Protein AF-0000000073207165 (afdb_homodimer)

Solvent-accessible surface area (backbone atoms only — not comparable to full-atom values): 74071 Å² total; per-residue (Å²): 134,78,85,73,68,69,54,68,76,95,46,71,65,75,52,82,46,48,24,50,43,47,62,40,81,34,62,49,45,73,37,53,48,58,85,72,50,18,52,45,48,49,50,50,62,70,67,54,49,70,66,56,52,51,49,52,55,50,48,54,49,50,50,34,49,48,35,7,50,51,27,16,50,49,33,50,48,44,54,48,50,24,37,37,53,32,38,50,50,49,43,53,27,50,55,29,35,70,70,68,35,57,69,62,19,50,52,51,45,38,46,52,20,30,50,32,28,37,51,13,20,46,38,16,55,72,70,19,35,43,25,19,30,26,37,52,47,60,51,26,33,39,50,61,32,42,42,49,80,50,70,58,30,71,56,19,36,51,33,24,54,54,16,23,33,27,29,46,38,29,64,50,56,41,20,58,42,28,22,28,21,33,37,12,24,19,51,18,42,56,65,30,51,17,35,45,72,90,71,67,37,63,43,78,81,29,53,78,35,26,40,54,50,57,33,46,53,39,23,47,29,9,30,12,17,8,35,11,32,55,47,63,13,33,68,20,8,40,36,35,26,58,74,66,35,41,74,72,85,52,72,68,55,52,52,47,27,48,49,11,11,44,43,18,44,50,46,47,51,53,50,49,58,52,20,58,73,60,76,42,64,72,29,34,77,66,48,81,72,66,41,68,53,81,63,94,76,85,80,79,56,71,56,40,51,53,52,44,50,50,52,6,39,53,25,0,51,52,16,32,51,49,39,55,49,32,53,52,40,35,49,55,39,51,60,47,37,66,76,33,54,70,49,31,28,50,51,37,32,50,50,38,46,51,50,38,48,50,45,63,52,54,35,72,74,51,66,69,39,72,47,71,89,84,51,93,57,68,58,42,30,87,52,71,86,34,80,26,27,27,72,91,38,57,92,52,19,20,22,51,38,34,26,44,48,67,39,55,72,70,54,28,43,42,54,47,27,24,61,84,54,76,76,66,65,48,69,68,48,35,50,52,50,25,54,48,39,49,49,46,26,36,66,54,48,56,42,45,30,25,33,7,62,62,45,26,36,35,47,25,14,19,34,46,14,33,44,51,36,62,72,41,46,89,66,36,88,68,56,42,13,55,29,4,48,45,20,18,46,5,22,40,7,12,26,57,57,55,55,72,26,55,52,43,30,52,34,51,25,32,56,41,60,86,46,44,57,60,48,49,48,18,25,54,40,0,26,60,50,10,60,75,72,48,72,30,42,54,60,48,48,30,56,73,28,39,52,84,67,78,65,88,64,60,59,66,70,31,63,79,34,32,43,58,76,56,51,68,82,82,76,67,68,41,43,37,68,30,43,41,40,58,53,53,50,51,58,70,74,42,87,69,59,66,32,43,23,36,32,41,70,90,82,27,94,39,46,24,51,53,25,38,30,42,42,72,55,49,50,50,45,59,62,69,58,68,63,34,84,56,94,55,86,60,73,62,53,69,76,72,54,56,65,71,71,66,37,57,53,59,94,89,61,55,92,49,80,84,72,50,87,79,54,80,78,52,33,73,18,22,33,55,41,61,52,67,18,17,37,43,54,55,41,38,42,30,59,19,34,30,26,60,49,49,44,53,38,58,76,52,34,48,46,64,33,38,25,26,56,45,43,44,82,50,62,57,60,74,29,62,44,42,71,54,53,73,34,65,54,48,47,40,63,76,37,69,79,63,69,79,64,80,74,111,140,72,91,74,72,72,54,68,77,94,49,72,65,76,53,82,45,47,24,49,43,47,61,38,82,34,61,50,46,73,38,52,48,57,84,73,50,17,52,47,47,49,50,51,60,68,64,54,50,70,67,55,52,51,49,52,54,51,48,54,51,51,48,36,50,48,33,8,49,52,26,17,50,49,32,50,47,42,54,47,50,25,36,37,53,31,39,50,49,50,42,54,28,51,53,30,35,70,69,68,35,58,70,61,20,49,50,51,45,39,46,51,18,32,51,31,28,36,50,13,19,46,40,16,56,72,71,20,35,43,24,19,30,24,38,51,46,59,51,25,33,38,50,62,31,40,42,50,79,49,69,58,31,71,56,19,36,51,34,23,53,53,15,22,32,28,29,46,37,29,65,50,56,39,19,59,41,27,21,29,21,34,39,10,24,19,51,18,41,57,64,31,52,17,36,44,73,88,69,67,37,64,45,76,82,28,52,78,34,27,41,54,51,57,34,47,53,38,23,47,30,8,31,12,16,8,36,11,33,55,46,61,12,32,69,20,8,41,36,34,26,57,75,67,35,42,73,73,86,50,72,69,54,51,53,47,26,48,49,13,10,44,42,18,44,50,47,47,51,53,51,40,58,51,20,58,72,57,76,41,64,74,30,30,66,64,50,78,74,65,41,69,53,81,64,93,78,86,80,77,55,71,56,39,51,52,50,44,49,50,51,6,41,53,26,0,50,51,16,32,50,49,39,54,51,32,53,52,39,35,50,55,40,50,61,47,38,68,76,34,53,67,49,31,29,50,52,37,32,52,52,39,48,51,49,40,48,52,43,64,53,54,35,71,73,50,66,67,39,75,47,72,90,83,52,93,58,68,58,40,32,88,52,72,81,37,80,28,27,26,71,92,38,58,93,53,19,21,22,52,37,34,26,41,48,68,40,56,73,70,55,28,45,43,53,47,27,25,62,85,55,75,77,65,64,50,69,68,49,35,50,51,52,26,53,48,39,49,50,45,25,36,68,55,48,56,43,46,30,25,33,8,64,62,45,27,37,35,47,26,13,18,35,46,13,31,43,50,37,63,73,43,46,90,64,36,87,70,56,42,13,55,28,4,49,45,20,16,45,4,22,40,8,12,25,57,58,54,53,71,26,55,53,42,30,53,33,49,22,30,57,40,58,88,46,45,58,61,49,51,49,18,26,52,41,0,26,59,50,10,59,75,72,49,72,28,41,54,61,48,48,30,56,71,28,40,52,85,68,80,65,88,64,62,58,67,73,31,64,80,34,32,43,58,76,56,50,67,83,82,77,67,68,40,44,36,69,30,44,43,41,58,52,52,48,51,57,71,73,42,87,68,59,67,31,44,25,37,31,43,69,90,83,27,95,39,47,24,51,54,26,37,31,40,43,72,54,50,51,50,45,58,64,69,58,68,62,36,86,57,95,55,88,62,71,60,55,69,75,71,56,55,65,70,71,66,38,56,52,59,93,91,61,54,92,48,80,83,73,51,87,79,53,79,79,51,34,74,18,22,33,53,42,62,51,67,18,17,38,43,55,54,41,38,43,31,58,20,35,31,26,59,49,50,43,53,39,58,76,54,34,49,46,63,34,38,24,24,55,44,44,44,83,50,62,56,60,73,31,64,44,42,71,55,53,73,34,64,55,48,48,40,62,76,38,70,79,61,67,80,65,80,71,111

Foldseek 3Di:
DPDPDQCQDPHDCLFLQWFDQQLDIWGKDFAFQDDFDFQQVVVVVVPDDPVLVVLLVVVLLVLLLVLLLVLLVLLQVLLLLLLQLLLVLLLVLQVCLVVVNQVVSLCSLLVLLLVLLLVLLLLCFPQNSNLHELLLLVLLLVLLGMDTPPSQPVSSLVSLSSSLSSNLSSQFLFANLSSSLSNSLNSLLCQQLCQDVVRVNNDVSSLVSLGSNSSSLSSLLRSLSSNCSRLVFNVLSLVCSVFRRHLADDPVSSVSSSVSSVSSNVSVVVSLVVQCVVPSPLCHNVPHQAQALDDPDDDWDPLNLVLLLVLLLVLLVLQLVLLVLLLVLLSVVSVQSVVGSVSLSVLSSVLSSVLSCLLSCVLVVFDWDFDDPPDPADPPDPHSLGLFDQRNHDPRTGGNLNSQSSHRLSSNLSSLLDLSDACPQDLVSLVSQLVSLSVSLSNNRNRSTNGHNLSSQLNNQLSSQLSSCVVCVVRTDDGSSLSSLSSSLSNCLSAQVDAPSSLSSSCSNHVDCVCSVSSNSSSVSSSVSNVVRDDHNSVSVSVSRSSLRQDLFAAPLLQVDFQLLLFDDDAAAAEQKHFQQSLLVVVVVDVDFKHWYWHDPPVDPHIDTQAMATPLVNLLCQQVLPWAADRDDDPCCSVPDHPSSSRNNDPPPGRDSVNGDDDPVRRGTIDRCSSRGRRDAAEDERGHRSRVVSNVCSNSSRQKYFYAYPDPPDHRTRGIDGSSSRGCSSSCVSPVPSPSPPVD/DDDPPQPQDPDPCLFLQWFDQQLDIWGKDFAFQDDFDFQQVVVVVVPDDPVLVVLLVVVLLVLLLVLLLVLLVLLLVLLLLLLQLLLVLLLVLQVCLVVVNQVVSLCSLLVLLLVLLLVLLLLCFPQNSNLHELLLLVLLLVLLGMDTPPSQPVSSLVSLSSSLSSNLSSQFLFANLSSSLSNSLSSLLCQQLCQDVVRVNNDVSSLVSLGSNSSSLSSLLRSLSSNCSRLVFNVLSLVCSVFRRHLADDPVSSVSSSVSSVSSNVSQVVSLVVQQVVPSDLCHNVGHQAQALDDPDPDWDPLNLVLLLVLLLVLLVLQLVLLVLLLVLQSVVSVQSVVGSVSLSVLSSVLSSVLSCLLSCVLVVFDWDFDDPPDPADPPDPHSQGLFDQRNHDPRTGGNLNSQSSHRLSSNLSSLLDLSCACPADLVSLVSQLVSLSVSLSNNRNRSTNGHNLSSQLNNQLSSQLSSCVVCVVRTPDGSSLSSLSSSLSNCLSAQVDAPSSLSSSCSNHVDCVCSVSSNSSSVSSSVSNVVRDDHNSVSVSVSRSSLRQDLFAAPLLQVDFQLLLFDDDAAAAEQKHFQQSLLVVVVVDVDFKHWYWHDPPVDPHIDTQAMATPLVNLLCQQVLPWAQDRDDDPCCSVPDHPSSSRNNDPPPGRDSVNGDADPVRRGTIDRCSSRGRRDAAEDERGHRSRVVSNVCSNSSRQKYFYAYPDPPDHRTRGIDGSSSRGCSSSCVSPVPSPSPPVD

Structure (mmCIF, N/CA/C/O backbone):
data_AF-0000000073207165-model_v1
#
loop_
_entity.id
_entity.type
_entity.pdbx_description
1 polymer 'Chloride channel protein'
#
loop_
_atom_site.group_PDB
_atom_site.id
_atom_site.type_symbol
_atom_site.label_atom_id
_atom_site.label_alt_id
_atom_site.label_comp_id
_atom_site.label_asym_id
_atom_site.label_entity_id
_atom_site.label_seq_id
_atom_site.pdbx_PDB_ins_code
_atom_site.Cartn_x
_atom_site.Cartn_y
_atom_site.Cartn_z
_atom_site.occupancy
_atom_site.B_iso_or_equiv
_atom_site.auth_seq_id
_atom_site.auth_comp_id
_atom_site.auth_asym_id
_atom_site.auth_atom_id
_atom_site.pdbx_PDB_model_num
ATOM 1 N N . MET A 1 1 ? 35.281 28.031 9.875 1 22.66 1 MET A N 1
ATOM 2 C CA . MET A 1 1 ? 36.125 27.062 10.57 1 22.66 1 MET A CA 1
ATOM 3 C C . MET A 1 1 ? 35.281 26.031 11.305 1 22.66 1 MET A C 1
ATOM 5 O O . MET A 1 1 ? 35.812 25.25 12.109 1 22.66 1 MET A O 1
ATOM 9 N N . ALA A 1 2 ? 34.031 26.453 11.617 1 24.95 2 ALA A N 1
ATOM 10 C CA . ALA A 1 2 ? 33.25 25.828 12.703 1 24.95 2 ALA A CA 1
ATOM 11 C C . ALA A 1 2 ? 33.094 24.328 12.469 1 24.95 2 ALA A C 1
ATOM 13 O O . ALA A 1 2 ? 33.25 23.531 13.398 1 24.95 2 ALA A O 1
ATOM 14 N N . HIS A 1 3 ? 32.312 23.891 11.555 1 28.86 3 HIS A N 1
ATOM 15 C CA . HIS A 1 3 ? 31.484 22.703 11.578 1 28.86 3 HIS A CA 1
ATOM 16 C C . HIS A 1 3 ? 32.281 21.469 11.164 1 28.86 3 HIS A C 1
ATOM 18 O O . HIS A 1 3 ? 31.734 20.516 10.625 1 28.86 3 HIS A O 1
ATOM 24 N N . SER A 1 4 ? 33.625 21.5 11.32 1 28.69 4 SER A N 1
ATOM 25 C CA . SER A 1 4 ? 34.438 20.406 10.812 1 28.69 4 SER A CA 1
ATOM 26 C C . SER A 1 4 ? 34.312 19.172 11.695 1 28.69 4 SER A C 1
ATOM 28 O O . SER A 1 4 ? 35.25 18.359 11.773 1 28.69 4 SER A O 1
ATOM 30 N N . LYS A 1 5 ? 33.719 19.297 12.883 1 34.69 5 LYS A N 1
ATOM 31 C CA . LYS A 1 5 ? 33.938 18.141 13.742 1 34.69 5 LYS A CA 1
ATOM 32 C C . LYS A 1 5 ? 33.312 16.875 13.141 1 34.69 5 LYS A C 1
ATOM 34 O O . LYS A 1 5 ? 32.156 16.906 12.672 1 34.69 5 LYS A O 1
ATOM 39 N N . PRO A 1 6 ? 34 15.789 13.047 1 34.25 6 PRO A N 1
ATOM 40 C CA . PRO A 1 6 ? 33.625 14.523 12.398 1 34.25 6 PRO A CA 1
ATOM 41 C C . PRO A 1 6 ? 32.438 13.852 13.07 1 34.25 6 PRO A C 1
ATOM 43 O O . PRO A 1 6 ? 32.375 13.758 14.297 1 34.25 6 PRO A O 1
ATOM 46 N N . LEU A 1 7 ? 31.281 13.758 12.484 1 36.03 7 LEU A N 1
ATOM 47 C CA . LEU A 1 7 ? 30 13.297 12.984 1 36.03 7 LEU A CA 1
ATOM 48 C C . LEU A 1 7 ? 30.125 11.938 13.664 1 36.03 7 LEU A C 1
ATOM 50 O O . LEU A 1 7 ? 29.484 11.68 14.68 1 36.03 7 LEU A O 1
ATOM 54 N N . LEU A 1 8 ? 30.797 10.93 13.055 1 39.81 8 LEU A N 1
ATOM 55 C CA . LEU A 1 8 ? 30.594 9.539 13.43 1 39.81 8 LEU A CA 1
ATOM 56 C C . LEU A 1 8 ? 31.406 9.18 14.672 1 39.81 8 LEU A C 1
ATOM 58 O O . LEU A 1 8 ? 31.328 8.055 15.172 1 39.81 8 LEU A O 1
ATOM 62 N N . VAL A 1 9 ? 32.625 9.664 14.922 1 36.5 9 VAL A N 1
ATOM 63 C CA . VAL A 1 9 ? 33.312 9.008 16.031 1 36.5 9 VAL A CA 1
ATOM 64 C C . VAL A 1 9 ? 32.438 9.086 17.281 1 36.5 9 VAL A C 1
ATOM 66 O O . VAL A 1 9 ? 32.188 8.062 17.922 1 36.5 9 VAL A O 1
ATOM 69 N N . LYS A 1 10 ? 32.781 9.828 18.422 1 36.06 10 LYS A N 1
ATOM 70 C CA . LYS A 1 10 ? 32.188 9.93 19.75 1 36.06 10 LYS A CA 1
ATOM 71 C C . LYS A 1 10 ? 30.938 10.805 19.719 1 36.06 10 LYS A C 1
ATOM 73 O O . LYS A 1 10 ? 30.25 10.945 20.734 1 36.06 10 LYS A O 1
ATOM 78 N N . ARG A 1 11 ? 30.453 11.664 18.5 1 36.19 11 ARG A N 1
ATOM 79 C CA . ARG A 1 11 ? 29.688 12.898 18.688 1 36.19 11 ARG A CA 1
ATOM 80 C C . ARG A 1 11 ? 28.297 12.789 18.062 1 36.19 11 ARG A C 1
ATOM 82 O O . ARG A 1 11 ? 28.172 12.391 16.906 1 36.19 11 ARG A O 1
ATOM 89 N N . THR A 1 12 ? 27.156 12.703 18.812 1 39.72 12 THR A N 1
ATOM 90 C CA . THR A 1 12 ? 25.719 12.898 18.625 1 39.72 12 THR A CA 1
ATOM 91 C C . THR A 1 12 ? 25.453 14.008 17.609 1 39.72 12 THR A C 1
ATOM 93 O O . THR A 1 12 ? 26.031 15.086 17.703 1 39.72 12 THR A O 1
ATOM 96 N N . ASN A 1 13 ? 25.25 13.648 16.438 1 44.72 13 ASN A N 1
ATOM 97 C CA . ASN A 1 13 ? 24.766 14.711 15.562 1 44.72 13 ASN A CA 1
ATOM 98 C C . ASN A 1 13 ? 23.969 15.766 16.328 1 44.72 13 ASN A C 1
ATOM 100 O O . ASN A 1 13 ? 22.844 15.516 16.766 1 44.72 13 ASN A O 1
ATOM 104 N N . THR A 1 14 ? 24.625 16.641 16.953 1 45.06 14 THR A N 1
ATOM 105 C CA . THR A 1 14 ? 23.969 17.688 17.734 1 45.06 14 THR A CA 1
ATOM 106 C C . THR A 1 14 ? 23.172 18.625 16.828 1 45.06 14 THR A C 1
ATOM 108 O O . THR A 1 14 ? 22.375 19.438 17.297 1 45.06 14 THR A O 1
ATOM 111 N N . THR A 1 15 ? 23.547 18.5 15.273 1 52.91 15 THR A N 1
ATOM 112 C CA . THR A 1 15 ? 22.812 19.453 14.445 1 52.91 15 THR A CA 1
ATOM 113 C C . THR A 1 15 ? 22.047 18.719 13.352 1 52.91 15 THR A C 1
ATOM 115 O O . THR A 1 15 ? 22.484 17.688 12.852 1 52.91 15 THR A O 1
ATOM 118 N N . SER A 1 16 ? 20.734 18.688 13.266 1 61.47 16 SER A N 1
ATOM 119 C CA . SER A 1 16 ? 19.891 18.125 12.227 1 61.47 16 SER A CA 1
ATOM 120 C C . SER A 1 16 ? 20.109 18.812 10.891 1 61.47 16 SER A C 1
ATOM 122 O O . SER A 1 16 ? 19.188 18.891 10.062 1 61.47 16 SER A O 1
ATOM 124 N N . GLN A 1 17 ? 21.453 19.312 10.633 1 70.56 17 GLN A N 1
ATOM 125 C CA . GLN A 1 17 ? 21.656 20.062 9.398 1 70.56 17 GLN A CA 1
ATOM 126 C C . GLN A 1 17 ? 22.75 19.438 8.539 1 70.56 17 GLN A C 1
ATOM 128 O O . GLN A 1 17 ? 22.984 19.859 7.402 1 70.56 17 GLN A O 1
ATOM 133 N N . ILE A 1 18 ? 23.516 18.406 9.078 1 69 18 ILE A N 1
ATOM 134 C CA . ILE A 1 18 ? 24.562 17.703 8.336 1 69 18 ILE A CA 1
ATOM 135 C C . ILE A 1 18 ? 24.328 16.203 8.406 1 69 18 ILE A C 1
ATOM 137 O O . ILE A 1 18 ? 23.828 15.695 9.414 1 69 18 ILE A O 1
ATOM 141 N N . ALA A 1 19 ? 24.656 15.508 7.309 1 69.31 19 ALA A N 1
ATOM 142 C CA . ALA A 1 19 ? 24.484 14.055 7.262 1 69.31 19 ALA A CA 1
ATOM 143 C C . ALA A 1 19 ? 25.562 13.414 6.383 1 69.31 19 ALA A C 1
ATOM 145 O O . ALA A 1 19 ? 26.266 14.102 5.645 1 69.31 19 ALA A O 1
ATOM 146 N N . ILE A 1 20 ? 25.812 12.148 6.582 1 71 20 ILE A N 1
ATOM 147 C CA . ILE A 1 20 ? 26.734 11.375 5.746 1 71 20 ILE A CA 1
ATOM 148 C C . ILE A 1 20 ? 25.984 10.836 4.531 1 71 20 ILE A C 1
ATOM 150 O O . ILE A 1 20 ? 24.953 10.164 4.672 1 71 20 ILE A O 1
ATOM 154 N N . VAL A 1 21 ? 26.453 11.227 3.398 1 72.19 21 VAL A N 1
ATOM 155 C CA . VAL A 1 21 ? 25.938 10.688 2.145 1 72.19 21 VAL A CA 1
ATOM 156 C C . VAL A 1 21 ? 27 9.836 1.462 1 72.19 21 VAL A C 1
ATOM 158 O O . VAL A 1 21 ? 28.062 10.344 1.099 1 72.19 21 VAL A O 1
ATOM 161 N N . GLY A 1 22 ? 26.703 8.625 1.342 1 71 22 GLY A N 1
ATOM 162 C CA . GLY A 1 22 ? 27.766 7.742 0.899 1 71 22 GLY A CA 1
ATOM 163 C C . GLY A 1 22 ? 28.922 7.66 1.881 1 71 22 GLY A C 1
ATOM 164 O O . GLY A 1 22 ? 28.781 7.09 2.965 1 71 22 GLY A O 1
ATOM 165 N N . ALA A 1 23 ? 29.969 8.281 1.496 1 74.31 23 ALA A N 1
ATOM 166 C CA . ALA A 1 23 ? 31.156 8.18 2.346 1 74.31 23 ALA A CA 1
ATOM 167 C C . ALA A 1 23 ? 31.641 9.562 2.771 1 74.31 23 ALA A C 1
ATOM 169 O O . ALA A 1 23 ? 32.688 9.688 3.404 1 74.31 23 ALA A O 1
ATOM 170 N N . ASN A 1 24 ? 30.719 10.641 2.463 1 72.25 24 ASN A N 1
ATOM 171 C CA . ASN A 1 24 ? 31.125 12 2.787 1 72.25 24 ASN A CA 1
ATOM 172 C C . ASN A 1 24 ? 30.062 12.727 3.607 1 72.25 24 ASN A C 1
ATOM 174 O O . ASN A 1 24 ? 28.875 12.367 3.559 1 72.25 24 ASN A O 1
ATOM 178 N N . LEU A 1 25 ? 30.438 13.82 4.316 1 73.25 25 LEU A N 1
ATOM 179 C CA . LEU A 1 25 ? 29.531 14.711 5.031 1 73.25 25 LEU A CA 1
ATOM 180 C C . LEU A 1 25 ? 28.969 15.781 4.102 1 73.25 25 LEU A C 1
ATOM 182 O O . LEU A 1 25 ? 29.703 16.344 3.285 1 73.25 25 LEU A O 1
ATOM 186 N N . CYS A 1 26 ? 27.641 15.891 4.172 1 74.62 26 CYS A N 1
ATOM 187 C CA . CYS A 1 26 ? 26.984 16.875 3.318 1 74.62 26 CYS A CA 1
ATOM 188 C C . CYS A 1 26 ? 25.922 17.641 4.094 1 74.62 26 CYS A C 1
ATOM 190 O O . CYS A 1 26 ? 25.297 17.109 4.996 1 74.62 26 CYS A O 1
ATOM 192 N N . PRO A 1 27 ? 25.844 18.922 3.732 1 77.44 27 PRO A N 1
ATOM 193 C CA . PRO A 1 27 ? 24.719 19.656 4.305 1 77.44 27 PRO A CA 1
ATOM 194 C C . PRO A 1 27 ? 23.375 19.172 3.77 1 77.44 27 PRO A C 1
ATOM 196 O O . PRO A 1 27 ? 23.281 18.75 2.611 1 77.44 27 PRO A O 1
ATOM 199 N N . ILE A 1 28 ? 22.375 19.219 4.594 1 83.69 28 ILE A N 1
ATOM 200 C CA . ILE A 1 28 ? 21.062 18.703 4.223 1 83.69 28 ILE A CA 1
ATOM 201 C C . ILE A 1 28 ? 20.062 19.844 4.145 1 83.69 28 ILE A C 1
ATOM 203 O O . ILE A 1 28 ? 20.188 20.844 4.852 1 83.69 28 ILE A O 1
ATOM 207 N N . GLU A 1 29 ? 19.172 19.766 3.182 1 82.62 29 GLU A N 1
ATOM 208 C CA . GLU A 1 29 ? 18.062 20.703 3.027 1 82.62 29 GLU A CA 1
ATOM 209 C C . GLU A 1 29 ? 16.719 19.969 2.939 1 82.62 29 GLU A C 1
ATOM 211 O O . GLU A 1 29 ? 16.656 18.828 2.48 1 82.62 29 GLU A O 1
ATOM 216 N N . SER A 1 30 ? 15.703 20.609 3.408 1 86.12 30 SER A N 1
ATOM 217 C CA . SER A 1 30 ? 14.375 20.016 3.334 1 86.12 30 SER A CA 1
ATOM 218 C C . SER A 1 30 ? 13.695 20.344 2.01 1 86.12 30 SER A C 1
ATOM 220 O O . SER A 1 30 ? 13.883 21.438 1.47 1 86.12 30 SER A O 1
ATOM 222 N N . LEU A 1 31 ? 13.008 19.406 1.551 1 86.31 31 LEU A N 1
ATOM 223 C CA . LEU A 1 31 ? 12.219 19.594 0.338 1 86.31 31 LEU A CA 1
ATOM 224 C C . LEU A 1 31 ? 10.797 20.031 0.675 1 86.31 31 LEU A C 1
ATOM 226 O O . LEU A 1 31 ? 10.367 19.922 1.824 1 86.31 31 LEU A O 1
ATOM 230 N N . ASP A 1 32 ? 10.18 20.641 -0.304 1 83.5 32 ASP A N 1
ATOM 231 C CA . ASP A 1 32 ? 8.805 21.094 -0.124 1 83.5 32 ASP A CA 1
ATOM 232 C C . ASP A 1 32 ? 7.867 20.391 -1.101 1 83.5 32 ASP A C 1
ATOM 234 O O . ASP A 1 32 ? 7.82 20.734 -2.283 1 83.5 32 ASP A O 1
ATOM 238 N N . TYR A 1 33 ? 7.078 19.578 -0.556 1 83.62 33 TYR A N 1
ATOM 239 C CA . TYR A 1 33 ? 6.176 18.828 -1.416 1 83.62 33 TYR A CA 1
ATOM 240 C C . TYR A 1 33 ? 4.785 19.453 -1.429 1 83.62 33 TYR A C 1
ATOM 242 O O . TYR A 1 33 ? 3.85 18.891 -2.006 1 83.62 33 TYR A O 1
ATOM 250 N N . GLU A 1 34 ? 4.699 20.625 -0.845 1 83.25 34 GLU A N 1
ATOM 251 C CA . GLU A 1 34 ? 3.428 21.344 -0.824 1 83.25 34 GLU A CA 1
ATOM 252 C C . GLU A 1 34 ? 3.203 22.109 -2.129 1 83.25 34 GLU A C 1
ATOM 254 O O . GLU A 1 34 ? 4.148 22.641 -2.713 1 83.25 34 GLU A O 1
ATOM 259 N N . THR A 1 35 ? 1.896 22.156 -2.5 1 77.56 35 THR A N 1
ATOM 260 C CA . THR A 1 35 ? 1.534 23 -3.627 1 77.56 35 THR A CA 1
ATOM 261 C C . THR A 1 35 ? 1.262 24.422 -3.16 1 77.56 35 THR A C 1
ATOM 263 O O . THR A 1 35 ? 0.392 24.656 -2.316 1 77.56 35 THR A O 1
ATOM 266 N N . PHE A 1 36 ? 1.961 25.375 -3.715 1 82.06 36 PHE A N 1
ATOM 267 C CA . PHE A 1 36 ? 1.836 26.766 -3.305 1 82.06 36 PHE A CA 1
ATOM 268 C C . PHE A 1 36 ? 0.655 27.422 -4 1 82.06 36 PHE A C 1
ATOM 270 O O . PHE A 1 36 ? 0.437 27.219 -5.195 1 82.06 36 PHE A O 1
ATOM 277 N N . ASP A 1 37 ? -0.072 28.109 -3.182 1 87.12 37 ASP A N 1
ATOM 278 C CA . ASP A 1 37 ? -1.229 28.844 -3.691 1 87.12 37 ASP A CA 1
ATOM 279 C C . ASP A 1 37 ? -0.963 30.344 -3.711 1 87.12 37 ASP A C 1
ATOM 281 O O . ASP A 1 37 ? -1.525 31.094 -2.906 1 87.12 37 ASP A O 1
ATOM 285 N N . ASN A 1 38 ? -0.167 30.781 -4.621 1 88.69 38 ASN A N 1
ATOM 286 C CA . ASN A 1 38 ? 0.016 32.219 -4.812 1 88.69 38 ASN A CA 1
ATOM 287 C C . ASN A 1 38 ? -0.723 32.719 -6.055 1 88.69 38 ASN A C 1
ATOM 289 O O . ASN A 1 38 ? -1.299 31.922 -6.797 1 88.69 38 ASN A O 1
ATOM 293 N N . GLU A 1 39 ? -0.771 33.906 -6.219 1 88.12 39 GLU A N 1
ATOM 294 C CA . GLU A 1 39 ? -1.573 34.5 -7.293 1 88.12 39 GLU A CA 1
ATOM 295 C C . GLU A 1 39 ? -0.989 34.156 -8.664 1 88.12 39 GLU A C 1
ATOM 297 O O . GLU A 1 39 ? -1.729 33.969 -9.625 1 88.12 39 GLU A O 1
ATOM 302 N N . ILE A 1 40 ? 0.238 34.062 -8.711 1 86.56 40 ILE A N 1
ATOM 303 C CA . ILE A 1 40 ? 0.904 33.781 -9.977 1 86.56 40 ILE A CA 1
ATOM 304 C C . ILE A 1 40 ? 0.588 32.344 -10.414 1 86.56 40 ILE A C 1
ATOM 306 O O . ILE A 1 40 ? 0.242 32.125 -11.57 1 86.56 40 ILE A O 1
ATOM 310 N N . LEU A 1 41 ? 0.694 31.469 -9.508 1 83 41 LEU A N 1
ATOM 311 C CA . LEU A 1 41 ? 0.435 30.078 -9.805 1 83 41 LEU A CA 1
ATOM 312 C C . LEU A 1 41 ? -1.05 29.828 -10.062 1 83 41 LEU A C 1
ATOM 314 O O . LEU A 1 41 ? -1.416 29 -10.891 1 83 41 LEU A O 1
ATOM 318 N N . LYS A 1 42 ? -1.851 30.516 -9.352 1 83.88 42 LYS A N 1
ATOM 319 C CA . LYS A 1 42 ? -3.289 30.422 -9.57 1 83.88 42 LYS A CA 1
ATOM 320 C C . LYS A 1 42 ? -3.668 30.906 -10.961 1 83.88 42 LYS A C 1
ATOM 322 O O . LYS A 1 42 ? -4.523 30.328 -11.625 1 83.88 42 LYS A O 1
ATOM 327 N N . LYS A 1 43 ? -3.078 32 -11.328 1 83.5 43 LYS A N 1
ATOM 328 C CA . LYS A 1 43 ? -3.336 32.562 -12.656 1 83.5 43 LYS A CA 1
ATOM 329 C C . LYS A 1 43 ? -2.865 31.594 -13.742 1 83.5 43 LYS A C 1
ATOM 331 O O . LYS A 1 43 ? -3.535 31.422 -14.766 1 83.5 43 LYS A O 1
ATOM 336 N N . ASP A 1 44 ? -1.757 31.016 -13.508 1 80.69 44 ASP A N 1
ATOM 337 C CA . ASP A 1 44 ? -1.236 30.047 -14.453 1 80.69 44 ASP A CA 1
ATOM 338 C C . ASP A 1 44 ? -2.182 28.844 -14.586 1 80.69 44 ASP A C 1
ATOM 340 O O . ASP A 1 44 ? -2.447 28.375 -15.688 1 80.69 44 ASP A O 1
ATOM 344 N N . TRP A 1 45 ? -2.684 28.375 -13.508 1 77.94 45 TRP A N 1
ATOM 345 C CA . TRP A 1 45 ? -3.594 27.234 -13.5 1 77.94 45 TRP A CA 1
ATOM 346 C C . TRP A 1 45 ? -4.906 27.578 -14.195 1 77.94 45 TRP A C 1
ATOM 348 O O . TRP A 1 45 ? -5.465 26.766 -14.922 1 77.94 45 TRP A O 1
ATOM 358 N N . ARG A 1 46 ? -5.375 28.781 -14.008 1 78.75 46 ARG A N 1
ATOM 359 C CA . ARG A 1 46 ? -6.637 29.219 -14.602 1 78.75 46 ARG A CA 1
ATOM 360 C C . ARG A 1 46 ? -6.5 29.406 -16.109 1 78.75 46 ARG A C 1
ATOM 362 O O . ARG A 1 46 ? -7.457 29.203 -16.859 1 78.75 46 ARG A O 1
ATOM 369 N N . SER A 1 47 ? -5.348 29.75 -16.469 1 80.75 47 SER A N 1
ATOM 370 C CA . SER A 1 47 ? -5.141 30.062 -17.875 1 80.75 47 SER A CA 1
ATOM 371 C C . SER A 1 47 ? -4.809 28.812 -18.688 1 80.75 47 SER A C 1
ATOM 373 O O . SER A 1 47 ? -4.816 28.844 -19.922 1 80.75 47 SER A O 1
ATOM 375 N N . ARG A 1 48 ? -4.594 27.781 -17.984 1 79.88 48 ARG A N 1
ATOM 376 C CA . ARG A 1 48 ? -4.195 26.562 -18.703 1 79.88 48 ARG A CA 1
ATOM 377 C C . ARG A 1 48 ? -5.352 26.016 -19.531 1 79.88 48 ARG A C 1
ATOM 379 O O . ARG A 1 48 ? -6.477 25.906 -19.031 1 79.88 48 ARG A O 1
ATOM 386 N N . LYS A 1 49 ? -5.012 25.797 -20.797 1 83.06 49 LYS A N 1
ATOM 387 C CA . LYS A 1 49 ? -5.973 25.203 -21.719 1 83.06 49 LYS A CA 1
ATOM 388 C C . LYS A 1 49 ? -6.066 23.688 -21.516 1 83.06 49 LYS A C 1
ATOM 390 O O . LYS A 1 49 ? -5.195 23.078 -20.891 1 83.06 49 LYS A O 1
ATOM 395 N N . LYS A 1 50 ? -7.094 23.078 -21.938 1 83.75 50 LYS A N 1
ATOM 396 C CA . LYS A 1 50 ? -7.324 21.641 -21.828 1 83.75 50 LYS A CA 1
ATOM 397 C C . LYS A 1 50 ? -6.203 20.844 -22.484 1 83.75 50 LYS A C 1
ATOM 399 O O . LYS A 1 50 ? -5.781 19.812 -21.969 1 83.75 50 LYS A O 1
ATOM 404 N N . VAL A 1 51 ? -5.727 21.328 -23.594 1 84.62 51 VAL A N 1
ATOM 405 C CA . VAL A 1 51 ? -4.688 20.641 -24.344 1 84.62 51 VAL A CA 1
ATOM 406 C C . VAL A 1 51 ? -3.406 20.562 -23.516 1 84.62 51 VAL A C 1
ATOM 408 O O . VAL A 1 51 ? -2.695 19.562 -23.547 1 84.62 51 VAL A O 1
ATOM 411 N N . GLU A 1 52 ? -3.162 21.594 -22.781 1 82.44 52 GLU A N 1
ATOM 412 C CA . GLU A 1 52 ? -1.957 21.641 -21.953 1 82.44 52 GLU A CA 1
ATOM 413 C C . GLU A 1 52 ? -2.061 20.656 -20.781 1 82.44 52 GLU A C 1
ATOM 415 O O . GLU A 1 52 ? -1.058 20.078 -20.359 1 82.44 52 GLU A O 1
ATOM 420 N N . ILE A 1 53 ? -3.221 20.609 -20.344 1 83.44 53 ILE A N 1
ATOM 421 C CA . ILE A 1 53 ? -3.443 19.672 -19.25 1 83.44 53 ILE A CA 1
ATOM 422 C C . ILE A 1 53 ? -3.252 18.234 -19.75 1 83.44 53 ILE A C 1
ATOM 424 O O . ILE A 1 53 ? -2.619 17.422 -19.078 1 83.44 53 ILE A O 1
ATOM 428 N N . ILE A 1 54 ? -3.793 17.953 -20.875 1 86.38 54 ILE A N 1
ATOM 429 C CA . ILE A 1 54 ? -3.664 16.609 -21.453 1 86.38 54 ILE A CA 1
ATOM 430 C C . ILE A 1 54 ? -2.197 16.328 -21.766 1 86.38 54 ILE A C 1
ATOM 432 O O . ILE A 1 54 ? -1.719 15.211 -21.578 1 86.38 54 ILE A O 1
ATOM 436 N N . GLN A 1 55 ? -1.527 17.297 -22.297 1 84.25 55 GLN A N 1
ATOM 437 C CA . GLN A 1 55 ? -0.105 17.141 -22.578 1 84.25 55 GLN A CA 1
ATOM 438 C C . GLN A 1 55 ? 0.686 16.859 -21.312 1 84.25 55 GLN A C 1
ATOM 440 O O . GLN A 1 55 ? 1.613 16.047 -21.312 1 84.25 55 GLN A O 1
ATOM 445 N N . TYR A 1 56 ? 0.351 17.547 -20.25 1 85.06 56 TYR A N 1
ATOM 446 C CA . TYR A 1 56 ? 1.018 17.344 -18.969 1 85.06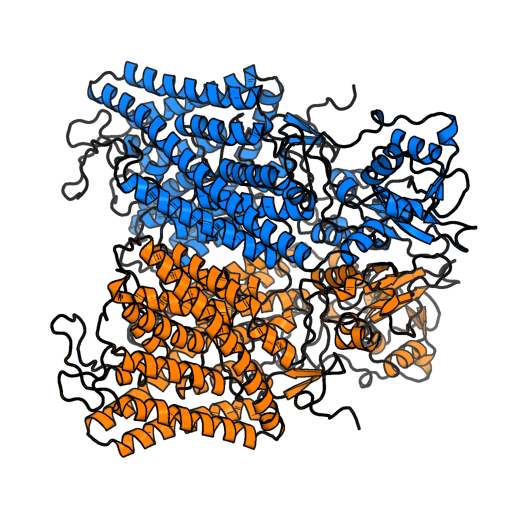 56 TYR A CA 1
ATOM 447 C C . TYR A 1 56 ? 0.817 15.922 -18.469 1 85.06 56 TYR A C 1
ATOM 449 O O . TYR A 1 56 ? 1.765 15.273 -18.031 1 85.06 56 TYR A O 1
ATOM 457 N N . VAL A 1 57 ? -0.331 15.469 -18.609 1 86.81 57 VAL A N 1
ATOM 458 C CA . VAL A 1 57 ? -0.652 14.109 -18.172 1 86.81 57 VAL A CA 1
ATOM 459 C C . VAL A 1 57 ? 0.05 13.094 -19.062 1 86.81 57 VAL A C 1
ATOM 461 O O . VAL A 1 57 ? 0.586 12.094 -18.578 1 86.81 57 VAL A O 1
ATOM 464 N N . MET A 1 58 ? 0.077 13.312 -20.344 1 88.81 58 MET A N 1
ATOM 465 C CA . MET A 1 58 ? 0.745 12.422 -21.297 1 88.81 58 MET A CA 1
ATOM 466 C C . MET A 1 58 ? 2.248 12.391 -21.031 1 88.81 58 MET A C 1
ATOM 468 O O . MET A 1 58 ? 2.875 11.328 -21.141 1 88.81 58 MET A O 1
ATOM 472 N N . LEU A 1 59 ? 2.775 13.508 -20.719 1 88.31 59 LEU A N 1
ATOM 473 C CA . LEU A 1 59 ? 4.207 13.57 -20.453 1 88.31 59 LEU A CA 1
ATOM 474 C C . LEU A 1 59 ? 4.555 12.789 -19.188 1 88.31 59 LEU A C 1
ATOM 476 O O . LEU A 1 59 ? 5.633 12.195 -19.094 1 88.31 59 LEU A O 1
ATOM 480 N N . LYS A 1 60 ? 3.717 12.883 -18.219 1 90.12 60 LYS A N 1
ATOM 481 C CA . LYS A 1 60 ? 3.949 12.102 -17.016 1 90.12 60 LYS A CA 1
ATOM 482 C C . LYS A 1 60 ? 4.02 10.609 -17.328 1 90.12 60 LYS A C 1
ATOM 484 O O . LYS A 1 60 ? 4.855 9.891 -16.766 1 90.12 60 LYS A O 1
ATOM 489 N N . TRP A 1 61 ? 3.238 10.148 -18.219 1 92 61 TRP A N 1
ATOM 490 C CA . TRP A 1 61 ? 3.219 8.742 -18.594 1 92 61 TRP A CA 1
ATOM 491 C C . TRP A 1 61 ? 4.426 8.391 -19.453 1 92 61 TRP A C 1
ATOM 493 O O . TRP A 1 61 ? 4.961 7.281 -19.375 1 92 61 TRP A O 1
ATOM 503 N N . VAL A 1 62 ? 4.801 9.289 -20.266 1 92.62 62 VAL A N 1
ATOM 504 C CA . VAL A 1 62 ? 5.988 9.07 -21.094 1 92.62 62 VAL A CA 1
ATOM 505 C C . VAL A 1 62 ? 7.219 8.945 -20.188 1 92.62 62 VAL A C 1
ATOM 507 O O . VAL A 1 62 ? 8.078 8.094 -20.422 1 92.62 62 VAL A O 1
ATOM 510 N N . PHE A 1 63 ? 7.277 9.773 -19.172 1 92.69 63 PHE A N 1
ATOM 511 C CA . PHE A 1 63 ? 8.398 9.688 -18.25 1 92.69 63 PHE A CA 1
ATOM 512 C C . PHE A 1 63 ? 8.383 8.367 -17.484 1 92.69 63 PHE A C 1
ATOM 514 O O . PHE A 1 63 ? 9.43 7.758 -17.25 1 92.69 63 PHE A O 1
ATOM 521 N N . ALA A 1 64 ? 7.176 7.98 -17.078 1 95.62 64 ALA A N 1
ATOM 522 C CA . ALA A 1 64 ? 7.059 6.688 -16.422 1 95.62 64 ALA A CA 1
ATOM 523 C C . ALA A 1 64 ? 7.543 5.559 -17.328 1 95.62 64 ALA A C 1
ATOM 525 O O . ALA A 1 64 ? 8.195 4.621 -16.859 1 95.62 64 ALA A O 1
ATOM 526 N N . LEU A 1 65 ? 7.242 5.625 -18.625 1 96.5 65 LEU A N 1
ATOM 527 C CA . LEU A 1 65 ? 7.684 4.652 -19.609 1 96.5 65 LEU A CA 1
ATOM 528 C C . LEU A 1 65 ? 9.203 4.676 -19.75 1 96.5 65 LEU A C 1
ATOM 530 O O . LEU A 1 65 ? 9.844 3.623 -19.75 1 96.5 65 LEU A O 1
ATOM 534 N N . LEU A 1 66 ? 9.734 5.852 -19.812 1 96.5 66 LEU A N 1
ATOM 535 C CA . LEU A 1 66 ? 11.172 6 -20.016 1 96.5 66 LEU A CA 1
ATOM 536 C C . LEU A 1 66 ? 11.938 5.531 -18.781 1 96.5 66 LEU A C 1
ATOM 538 O O . LEU A 1 66 ? 13.031 4.965 -18.906 1 96.5 66 LEU A O 1
ATOM 542 N N . ILE A 1 67 ? 11.43 5.793 -17.625 1 97.88 67 ILE A N 1
ATOM 543 C CA . ILE A 1 67 ? 12.062 5.328 -16.391 1 97.88 67 ILE A CA 1
ATOM 544 C C . ILE A 1 67 ? 12.109 3.803 -16.375 1 97.88 67 ILE A C 1
ATOM 546 O O . ILE A 1 67 ? 13.141 3.209 -16.047 1 97.88 67 ILE A O 1
ATOM 550 N N . GLY A 1 68 ? 10.977 3.174 -16.734 1 98.19 68 GLY A N 1
ATOM 551 C CA . GLY A 1 68 ? 10.945 1.722 -16.797 1 98.19 68 GLY A CA 1
ATOM 552 C C . GLY A 1 68 ? 11.898 1.152 -17.844 1 98.19 68 GLY A C 1
ATOM 553 O O . GLY A 1 68 ? 12.625 0.192 -17.562 1 98.19 68 GLY A O 1
ATOM 554 N N . LEU A 1 69 ? 11.938 1.755 -19.016 1 97.88 69 LEU A N 1
ATOM 555 C CA . LEU A 1 69 ? 12.82 1.308 -20.078 1 97.88 69 LEU A CA 1
ATOM 556 C C . LEU A 1 69 ? 14.281 1.475 -19.703 1 97.88 69 LEU A C 1
ATOM 558 O O . LEU A 1 69 ? 15.078 0.546 -19.844 1 97.88 69 LEU A O 1
ATOM 562 N N . GLY A 1 70 ? 14.562 2.646 -19.172 1 98 70 GLY A N 1
ATOM 563 C CA . GLY A 1 70 ? 15.938 2.928 -18.781 1 98 70 GLY A CA 1
ATOM 564 C C . GLY A 1 70 ? 16.438 2.033 -17.672 1 98 70 GLY A C 1
ATOM 565 O O . GLY A 1 70 ? 17.531 1.47 -17.766 1 98 70 GLY A O 1
ATOM 566 N N . THR A 1 71 ? 15.672 1.891 -16.641 1 98.31 71 THR A N 1
ATOM 567 C CA . THR A 1 71 ? 16.094 1.085 -15.5 1 98.31 71 THR A CA 1
ATOM 568 C C . THR A 1 71 ? 16.156 -0.393 -15.867 1 98.31 71 THR A C 1
ATOM 570 O O . THR A 1 71 ? 17.031 -1.117 -15.414 1 98.31 71 THR A O 1
ATOM 573 N N . GLY A 1 72 ? 15.156 -0.864 -16.672 1 97.44 72 GLY A N 1
ATOM 574 C CA . GLY A 1 72 ? 15.188 -2.24 -17.141 1 97.44 72 GLY A CA 1
ATOM 575 C C . GLY A 1 72 ? 16.422 -2.562 -17.969 1 97.44 72 GLY A C 1
ATOM 576 O O . GLY A 1 72 ? 17.031 -3.613 -17.781 1 97.44 72 GLY A O 1
ATOM 577 N N . LEU A 1 73 ? 16.828 -1.688 -18.828 1 97.31 73 LEU A N 1
ATOM 578 C CA . LEU A 1 73 ? 18 -1.885 -19.656 1 97.31 73 LEU A CA 1
ATOM 579 C C . LEU A 1 73 ? 19.281 -1.886 -18.828 1 97.31 73 LEU A C 1
ATOM 581 O O . LEU A 1 73 ? 20.172 -2.697 -19.062 1 97.31 73 LEU A O 1
ATOM 585 N N . VAL A 1 74 ? 19.312 -0.987 -17.859 1 97.88 74 VAL A N 1
ATOM 586 C CA . VAL A 1 74 ? 20.484 -0.94 -16.984 1 97.88 74 VAL A CA 1
ATOM 587 C C . VAL A 1 74 ? 20.547 -2.213 -16.141 1 97.88 74 VAL A C 1
ATOM 589 O O . VAL A 1 74 ? 21.625 -2.752 -15.906 1 97.88 74 VAL A O 1
ATOM 592 N N . GLY A 1 75 ? 19.406 -2.615 -15.648 1 95.94 75 GLY A N 1
ATOM 593 C CA . GLY A 1 75 ? 19.375 -3.857 -14.891 1 95.94 75 GLY A CA 1
ATOM 594 C C . GLY A 1 75 ? 19.859 -5.051 -15.688 1 95.94 75 GLY A C 1
ATOM 595 O O . GLY A 1 75 ? 20.641 -5.867 -15.188 1 95.94 75 GLY A O 1
ATOM 596 N N . PHE A 1 76 ? 19.484 -5.195 -16.922 1 93.62 76 PHE A N 1
ATOM 597 C CA . PHE A 1 76 ? 19.953 -6.258 -17.797 1 93.62 76 PHE A CA 1
ATOM 598 C C . PHE A 1 76 ? 21.453 -6.141 -18.047 1 93.62 76 PHE A C 1
ATOM 600 O O . PHE A 1 76 ? 22.172 -7.133 -17.984 1 93.62 76 PHE A O 1
ATOM 607 N N . PHE A 1 77 ? 21.844 -4.93 -18.281 1 95.06 77 PHE A N 1
ATOM 608 C CA . PHE A 1 77 ? 23.266 -4.691 -18.547 1 95.06 77 PHE A CA 1
ATOM 609 C C . PHE A 1 77 ? 24.109 -5.078 -17.328 1 95.06 77 PHE A C 1
ATOM 611 O O . PHE A 1 77 ? 25.188 -5.668 -17.484 1 95.06 77 PHE A O 1
ATOM 618 N N . ASN A 1 78 ? 23.656 -4.703 -16.203 1 95.19 78 ASN A N 1
ATOM 619 C CA . ASN A 1 78 ? 24.359 -5.035 -14.977 1 95.19 78 ASN A CA 1
ATOM 620 C C . ASN A 1 78 ? 24.5 -6.543 -14.805 1 95.19 78 ASN A C 1
ATOM 622 O O . ASN A 1 78 ? 25.594 -7.035 -14.523 1 95.19 78 ASN A O 1
ATOM 626 N N . SER A 1 79 ? 23.453 -7.277 -14.961 1 92.56 79 SER A N 1
ATOM 627 C CA . SER A 1 79 ? 23.5 -8.727 -14.812 1 92.56 79 SER A CA 1
ATOM 628 C C . SER A 1 79 ? 24.359 -9.367 -15.891 1 92.56 79 SER A C 1
ATOM 630 O O . SER A 1 79 ? 25.109 -10.305 -15.617 1 92.56 79 SER A O 1
ATOM 632 N N . PHE A 1 80 ? 24.234 -8.867 -17.078 1 91.81 80 PHE A N 1
ATOM 633 C CA . PHE A 1 80 ? 25.016 -9.352 -18.219 1 91.81 80 PHE A CA 1
ATOM 634 C C . PHE A 1 80 ? 26.516 -9.164 -17.969 1 91.81 80 PHE A C 1
ATOM 636 O O . PHE A 1 80 ? 27.297 -10.086 -18.156 1 91.81 80 PHE A O 1
ATOM 643 N N . ALA A 1 81 ? 26.859 -8.016 -17.531 1 94.62 81 ALA A N 1
ATOM 644 C CA . ALA A 1 81 ? 28.266 -7.688 -17.297 1 94.62 81 ALA A CA 1
ATOM 645 C C . ALA A 1 81 ? 28.828 -8.492 -16.125 1 94.62 81 ALA A C 1
ATOM 647 O O . ALA A 1 81 ? 29.938 -9.039 -16.203 1 94.62 81 ALA A O 1
ATOM 648 N N . VAL A 1 82 ? 28.125 -8.594 -15.055 1 94.19 82 VAL A N 1
ATOM 649 C CA . VAL A 1 82 ? 28.578 -9.289 -13.859 1 94.19 82 VAL A CA 1
ATOM 650 C C . VAL A 1 82 ? 28.812 -10.766 -14.18 1 94.19 82 VAL A C 1
ATOM 652 O O . VAL A 1 82 ? 29.844 -11.336 -13.836 1 94.19 82 VAL A O 1
ATOM 655 N N . GLU A 1 83 ? 27.875 -11.406 -14.859 1 90.94 83 GLU A N 1
ATOM 656 C CA . GLU A 1 83 ? 27.969 -12.836 -15.148 1 90.94 83 GLU A CA 1
ATOM 657 C C . GLU A 1 83 ? 29.109 -13.133 -16.109 1 90.94 83 GLU A C 1
ATOM 659 O O . GLU A 1 83 ? 29.781 -14.156 -15.984 1 90.94 83 GLU A O 1
ATOM 664 N N . ASN A 1 84 ? 29.312 -12.289 -17.062 1 92.31 84 ASN A N 1
ATOM 665 C CA . ASN A 1 84 ? 30.391 -12.523 -18.016 1 92.31 84 ASN A CA 1
ATOM 666 C C . ASN A 1 84 ? 31.75 -12.281 -17.391 1 92.31 84 ASN A C 1
ATOM 668 O O . ASN A 1 84 ? 32.688 -13.062 -17.609 1 92.31 84 ASN A O 1
ATOM 672 N N . ILE A 1 85 ? 31.906 -11.227 -16.594 1 95.44 85 ILE A N 1
ATOM 673 C CA . ILE A 1 85 ? 33.188 -10.922 -15.969 1 95.44 85 ILE A CA 1
ATOM 674 C C . ILE A 1 85 ? 33.5 -11.977 -14.906 1 95.44 85 ILE A C 1
ATOM 676 O O . ILE A 1 85 ? 34.594 -12.547 -14.906 1 95.44 85 ILE A O 1
ATOM 680 N N . ALA A 1 86 ? 32.562 -12.203 -14.039 1 93.25 86 ALA A N 1
ATOM 681 C CA . ALA A 1 86 ? 32.75 -13.219 -13.008 1 93.25 86 ALA A CA 1
ATOM 682 C C . ALA A 1 86 ? 32.938 -14.602 -13.617 1 93.25 86 ALA A C 1
ATOM 684 O O . ALA A 1 86 ? 33.719 -15.414 -13.133 1 93.25 86 ALA A O 1
ATOM 685 N N . GLY A 1 87 ? 32.125 -14.891 -14.664 1 89.62 87 GLY A N 1
ATOM 686 C CA . GLY A 1 87 ? 32.219 -16.172 -15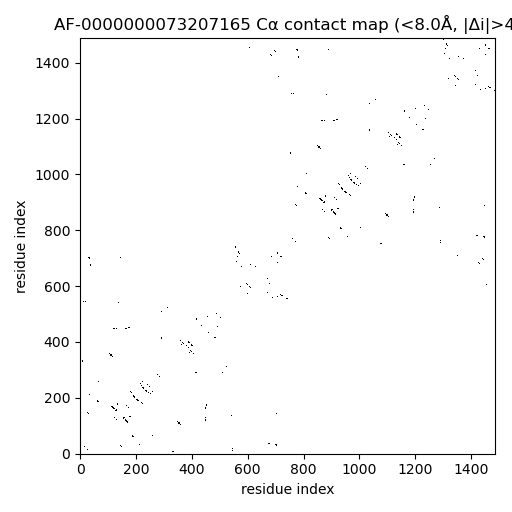.344 1 89.62 87 GLY A CA 1
ATOM 687 C C . GLY A 1 87 ? 33.594 -16.406 -15.945 1 89.62 87 GLY A C 1
ATOM 688 O O . GLY A 1 87 ? 34.156 -17.5 -15.828 1 89.62 87 GLY A O 1
ATOM 689 N N . PHE A 1 88 ? 34.156 -15.469 -16.516 1 91.69 88 PHE A N 1
ATOM 690 C CA . PHE A 1 88 ? 35.469 -15.586 -17.109 1 91.69 88 PHE A CA 1
ATOM 691 C C . PHE A 1 88 ? 36.531 -15.773 -16.031 1 91.69 88 PHE A C 1
ATOM 693 O O . PHE A 1 88 ? 37.469 -16.562 -16.219 1 91.69 88 PHE A O 1
ATOM 700 N N . LYS A 1 89 ? 36.438 -15.055 -15.016 1 94.44 89 LYS A N 1
ATOM 701 C CA . LYS A 1 89 ? 37.344 -15.18 -13.891 1 94.44 89 LYS A CA 1
ATOM 702 C C . LYS A 1 89 ? 37.312 -16.594 -13.312 1 94.44 89 LYS A C 1
ATOM 704 O O . LYS A 1 89 ? 38.375 -17.188 -13.07 1 94.44 89 LYS A O 1
ATOM 709 N N . LEU A 1 90 ? 36.156 -17.094 -13.125 1 91.94 90 LEU A N 1
ATOM 710 C CA . LEU A 1 90 ? 36 -18.406 -12.531 1 91.94 90 LEU A CA 1
ATOM 711 C C . LEU A 1 90 ? 36.438 -19.5 -13.5 1 91.94 90 LEU A C 1
ATOM 713 O O . LEU A 1 90 ? 37.031 -20.516 -13.078 1 91.94 90 LEU A O 1
ATOM 717 N N . LEU A 1 91 ? 36.188 -19.297 -14.781 1 89.81 91 LEU A N 1
ATOM 718 C CA . LEU A 1 91 ? 36.625 -20.25 -15.781 1 89.81 91 LEU A CA 1
ATOM 719 C C . LEU A 1 91 ? 38.156 -20.297 -15.828 1 89.81 91 LEU A C 1
ATOM 721 O O . LEU A 1 91 ? 38.75 -21.375 -15.93 1 89.81 91 LEU A O 1
ATOM 725 N N . MET A 1 92 ? 38.719 -19.156 -15.773 1 93.06 92 MET A N 1
ATOM 726 C CA . MET A 1 92 ? 40.188 -19.078 -15.758 1 93.06 92 MET A CA 1
ATOM 727 C C . MET A 1 92 ? 40.75 -19.781 -14.531 1 93.06 92 MET A C 1
ATOM 729 O O . MET A 1 92 ? 41.719 -20.547 -14.641 1 93.06 92 MET A O 1
ATOM 733 N N . THR A 1 93 ? 40.188 -19.609 -13.414 1 93.44 93 THR A N 1
ATOM 734 C CA . THR A 1 93 ? 40.625 -20.203 -12.164 1 93.44 93 THR A CA 1
ATOM 735 C C . THR A 1 93 ? 40.438 -21.719 -12.188 1 93.44 93 THR A C 1
ATOM 737 O O . THR A 1 93 ? 41.344 -22.469 -11.805 1 93.44 93 THR A O 1
ATOM 740 N N . THR A 1 94 ? 39.344 -22.172 -12.641 1 89.62 94 THR A N 1
ATOM 741 C CA . THR A 1 94 ? 39.031 -23.594 -12.68 1 89.62 94 THR A CA 1
ATOM 742 C C . THR A 1 94 ? 39.938 -24.312 -13.672 1 89.62 94 THR A C 1
ATOM 744 O O . THR A 1 94 ? 40.344 -25.453 -13.445 1 89.62 94 THR A O 1
ATOM 747 N N . ASN A 1 95 ? 40.219 -23.641 -14.781 1 90.56 95 ASN A N 1
ATOM 748 C CA . ASN A 1 95 ? 41.125 -24.219 -15.758 1 90.56 95 ASN A CA 1
ATOM 749 C C . ASN A 1 95 ? 42.531 -24.391 -15.18 1 90.56 95 ASN A C 1
ATOM 751 O O . ASN A 1 95 ? 43.188 -25.406 -15.453 1 90.56 95 ASN A O 1
ATOM 755 N N . LEU A 1 96 ? 42.938 -23.5 -14.406 1 94.81 96 LEU A N 1
ATOM 756 C CA . LEU A 1 96 ? 44.25 -23.578 -13.773 1 94.81 96 LEU A CA 1
ATOM 757 C C . LEU A 1 96 ? 44.281 -24.672 -12.703 1 94.81 96 LEU A C 1
ATOM 759 O O . LEU A 1 96 ? 45.25 -25.391 -12.555 1 94.81 96 LEU A O 1
ATOM 763 N N . ILE A 1 97 ? 43.25 -24.859 -12 1 92.06 97 ILE A N 1
ATOM 764 C CA . ILE A 1 97 ? 43.156 -25.891 -10.961 1 92.06 97 ILE A CA 1
ATOM 765 C C . ILE A 1 97 ? 43.156 -27.281 -11.594 1 92.06 97 ILE A C 1
ATOM 767 O O . ILE A 1 97 ? 43.781 -28.203 -11.078 1 92.06 97 ILE A O 1
ATOM 771 N N . SER A 1 98 ? 42.375 -27.391 -12.688 1 87.62 98 SER A N 1
ATOM 772 C CA . SER A 1 98 ? 42.312 -28.672 -13.375 1 87.62 98 SER A CA 1
ATOM 773 C C . SER A 1 98 ? 43.688 -29.109 -13.883 1 87.62 98 SER A C 1
ATOM 775 O O . SER A 1 98 ? 43.938 -30.312 -14.031 1 87.62 98 SER A O 1
ATOM 777 N N . LYS A 1 99 ? 44.594 -28.203 -14.117 1 91.94 99 LYS A N 1
ATOM 778 C CA . LYS A 1 99 ? 45.969 -28.5 -14.57 1 91.94 99 LYS A CA 1
ATOM 779 C C . LYS A 1 99 ? 46.906 -28.656 -13.383 1 91.94 99 LYS A C 1
ATOM 781 O O . LYS A 1 99 ? 48.125 -28.672 -13.562 1 91.94 99 LYS A O 1
ATOM 786 N N . HIS A 1 100 ? 46.406 -28.625 -12.219 1 92.88 100 HIS A N 1
ATOM 787 C CA . HIS A 1 100 ? 47.125 -28.828 -10.969 1 92.88 100 HIS A CA 1
ATOM 788 C C . HIS A 1 100 ? 48.094 -27.672 -10.695 1 92.88 100 HIS A C 1
ATOM 790 O O . HIS A 1 100 ? 49.156 -27.891 -10.133 1 92.88 100 HIS A O 1
ATOM 796 N N . ARG A 1 101 ? 47.75 -26.5 -11.188 1 95.75 101 ARG A N 1
ATOM 797 C CA . ARG A 1 101 ? 48.5 -25.281 -10.883 1 95.75 101 ARG A CA 1
ATOM 798 C C . ARG A 1 101 ? 47.781 -24.469 -9.812 1 95.75 101 ARG A C 1
ATOM 800 O O . ARG A 1 101 ? 47.281 -23.375 -10.094 1 95.75 101 ARG A O 1
ATOM 807 N N . TYR A 1 102 ? 47.875 -24.875 -8.641 1 95.38 102 TYR A N 1
ATOM 808 C CA . TYR A 1 102 ? 47.062 -24.359 -7.547 1 95.38 102 TYR A CA 1
ATOM 809 C C . TYR A 1 102 ? 47.531 -22.969 -7.133 1 95.38 102 TYR A C 1
ATOM 811 O O . TYR A 1 102 ? 46.688 -22.094 -6.863 1 95.38 102 TYR A O 1
ATOM 819 N N . LEU A 1 103 ? 48.781 -22.719 -7.059 1 96.31 103 LEU A N 1
ATOM 820 C CA . LEU A 1 103 ? 49.281 -21.422 -6.641 1 96.31 103 LEU A CA 1
ATOM 821 C C . LEU A 1 103 ? 48.969 -20.359 -7.684 1 96.31 103 LEU A C 1
ATOM 823 O O . LEU A 1 103 ? 48.594 -19.234 -7.332 1 96.31 103 LEU A O 1
ATOM 827 N N . GLU A 1 104 ? 49.156 -20.656 -8.969 1 97 104 GLU A N 1
ATOM 828 C CA . GLU A 1 104 ? 48.812 -19.719 -10.039 1 97 104 GLU A CA 1
ATOM 829 C C . GLU A 1 104 ? 47.312 -19.422 -10.07 1 97 104 GLU A C 1
ATOM 831 O O . GLU A 1 104 ? 46.906 -18.312 -10.398 1 97 104 GLU A O 1
ATOM 836 N N . ALA A 1 105 ? 46.625 -20.484 -9.758 1 96.69 105 ALA A N 1
ATOM 837 C CA . ALA A 1 105 ? 45.156 -20.312 -9.711 1 96.69 105 ALA A CA 1
ATOM 838 C C . ALA A 1 105 ? 44.75 -19.312 -8.625 1 96.69 105 ALA A C 1
ATOM 840 O O . ALA A 1 105 ? 43.906 -18.453 -8.844 1 96.69 105 ALA A O 1
ATOM 841 N N . PHE A 1 106 ? 45.344 -19.375 -7.492 1 97.38 106 PHE A N 1
ATOM 842 C CA . PHE A 1 106 ? 45.031 -18.469 -6.395 1 97.38 106 PHE A CA 1
ATOM 843 C C . PHE A 1 106 ? 45.469 -17.047 -6.738 1 97.38 106 PHE A C 1
ATOM 845 O O . PHE A 1 106 ? 44.719 -16.094 -6.48 1 97.38 106 PHE A O 1
ATOM 852 N N . LEU A 1 107 ? 46.656 -16.875 -7.324 1 97.62 107 LEU A N 1
ATOM 853 C CA . LEU A 1 107 ? 47.156 -15.547 -7.672 1 97.62 107 LEU A CA 1
ATOM 854 C C . LEU A 1 107 ? 46.281 -14.898 -8.742 1 97.62 107 LEU A C 1
ATOM 856 O O . LEU A 1 107 ? 46.031 -13.695 -8.711 1 97.62 107 LEU A O 1
ATOM 860 N N . ALA A 1 108 ? 45.844 -15.727 -9.664 1 97.25 108 ALA A N 1
ATOM 861 C CA . ALA A 1 108 ? 44.969 -15.203 -10.695 1 97.25 108 ALA A CA 1
ATOM 862 C C . ALA A 1 108 ? 43.594 -14.812 -10.117 1 97.25 108 ALA A C 1
ATOM 864 O O . ALA A 1 108 ? 43.062 -13.742 -10.414 1 97.25 108 ALA A O 1
ATOM 865 N N . TYR A 1 109 ? 43.062 -15.719 -9.328 1 97.19 109 TYR A N 1
ATOM 866 C CA . TYR A 1 109 ? 41.75 -15.477 -8.719 1 97.19 109 TYR A CA 1
ATOM 867 C C . TYR A 1 109 ? 41.812 -14.25 -7.816 1 97.19 109 TYR A C 1
ATOM 869 O O . TYR A 1 109 ? 41 -13.32 -7.984 1 97.19 109 TYR A O 1
ATOM 877 N N . ALA A 1 110 ? 42.688 -14.188 -6.891 1 98.12 110 ALA A N 1
ATOM 878 C CA . ALA A 1 110 ? 42.812 -13.078 -5.949 1 98.12 110 ALA A CA 1
ATOM 879 C C . ALA A 1 110 ? 43.25 -11.805 -6.668 1 98.12 110 ALA A C 1
ATOM 881 O O . ALA A 1 110 ? 42.812 -10.703 -6.312 1 98.12 110 ALA A O 1
ATOM 882 N N . GLY A 1 111 ? 44.156 -11.969 -7.629 1 97.94 111 GLY A N 1
ATOM 883 C CA . GLY A 1 111 ? 44.625 -10.812 -8.375 1 97.94 111 GLY A CA 1
ATOM 884 C C . GLY A 1 111 ? 43.531 -10.102 -9.141 1 97.94 111 GLY A C 1
ATOM 885 O O . GLY A 1 111 ? 43.438 -8.875 -9.094 1 97.94 111 GLY A O 1
ATOM 886 N N . VAL A 1 112 ? 42.75 -10.867 -9.844 1 98.19 112 VAL A N 1
ATOM 887 C CA . VAL A 1 112 ? 41.625 -10.273 -10.594 1 98.19 112 VAL A CA 1
ATOM 888 C C . VAL A 1 112 ? 40.656 -9.633 -9.633 1 98.19 112 VAL A C 1
ATOM 890 O O . VAL A 1 112 ? 40.156 -8.531 -9.891 1 98.19 112 VAL A O 1
ATOM 893 N N . ASN A 1 113 ? 40.344 -10.305 -8.562 1 98.5 113 ASN A N 1
ATOM 894 C CA . ASN A 1 113 ? 39.438 -9.766 -7.574 1 98.5 113 ASN A CA 1
ATOM 895 C C . ASN A 1 113 ? 39.938 -8.445 -6.992 1 98.5 113 ASN A C 1
ATOM 897 O O . ASN A 1 113 ? 39.188 -7.492 -6.84 1 98.5 113 ASN A O 1
ATOM 901 N N . ILE A 1 114 ? 41.188 -8.367 -6.68 1 98.31 114 ILE A N 1
ATOM 902 C CA . ILE A 1 114 ? 41.781 -7.18 -6.086 1 98.31 114 ILE A CA 1
ATOM 903 C C . ILE A 1 114 ? 41.75 -6.031 -7.09 1 98.31 114 ILE A C 1
ATOM 905 O O . ILE A 1 114 ? 41.469 -4.887 -6.73 1 98.31 114 ILE A O 1
ATOM 909 N N . CYS A 1 115 ? 42 -6.32 -8.32 1 98.38 115 CYS A N 1
ATOM 910 C CA . CYS A 1 115 ? 42 -5.289 -9.352 1 98.38 115 CYS A CA 1
ATOM 911 C C . CYS A 1 115 ? 40.594 -4.727 -9.555 1 98.38 115 CYS A C 1
ATOM 913 O O . CYS A 1 115 ? 40.406 -3.512 -9.641 1 98.38 115 CYS A O 1
ATOM 915 N N . LEU A 1 116 ? 39.656 -5.605 -9.68 1 98.62 116 LEU A N 1
ATOM 916 C CA . LEU A 1 116 ? 38.281 -5.176 -9.852 1 98.62 116 LEU A CA 1
ATOM 917 C C . LEU A 1 116 ? 37.781 -4.395 -8.633 1 98.62 116 LEU A C 1
ATOM 919 O O . LEU A 1 116 ? 37.125 -3.367 -8.773 1 98.62 116 LEU A O 1
ATOM 923 N N . ALA A 1 117 ? 38.125 -4.871 -7.434 1 98.5 117 ALA A N 1
ATOM 924 C CA . ALA A 1 117 ? 37.719 -4.207 -6.191 1 98.5 117 ALA A CA 1
ATOM 925 C C . ALA A 1 117 ? 38.375 -2.826 -6.082 1 98.5 117 ALA A C 1
ATOM 927 O O . ALA A 1 117 ? 37.719 -1.861 -5.68 1 98.5 117 ALA A O 1
ATOM 928 N N . ALA A 1 118 ? 39.594 -2.744 -6.438 1 98.31 118 ALA A N 1
ATOM 929 C CA . ALA A 1 118 ? 40.312 -1.468 -6.391 1 98.31 118 ALA A CA 1
ATOM 930 C C . ALA A 1 118 ? 39.719 -0.47 -7.375 1 98.31 118 ALA A C 1
ATOM 932 O O . ALA A 1 118 ? 39.594 0.723 -7.078 1 98.31 118 ALA A O 1
ATOM 933 N N . ALA A 1 119 ? 39.344 -0.946 -8.461 1 98.38 119 ALA A N 1
ATOM 934 C CA . ALA A 1 119 ? 38.719 -0.082 -9.461 1 98.38 119 ALA A CA 1
ATOM 935 C C . ALA A 1 119 ? 37.375 0.443 -8.969 1 98.38 119 ALA A C 1
ATOM 937 O O . ALA A 1 119 ? 37.031 1.618 -9.164 1 98.38 119 ALA A O 1
ATOM 938 N N . ALA A 1 120 ? 36.594 -0.423 -8.422 1 98.06 120 ALA A N 1
ATOM 939 C CA . ALA A 1 120 ? 35.312 -0.01 -7.879 1 98.06 120 ALA A CA 1
ATOM 940 C C . ALA A 1 120 ? 35.5 1.03 -6.773 1 98.06 120 ALA A C 1
ATOM 942 O O . ALA A 1 120 ? 34.781 2.029 -6.73 1 98.06 120 ALA A O 1
ATOM 943 N N . ALA A 1 121 ? 36.438 0.815 -5.906 1 97.62 121 ALA A N 1
ATOM 944 C CA . ALA A 1 121 ? 36.719 1.733 -4.805 1 97.62 121 ALA A CA 1
ATOM 945 C C . ALA A 1 121 ? 37.219 3.076 -5.32 1 97.62 121 ALA A C 1
ATOM 947 O O . ALA A 1 121 ? 36.875 4.129 -4.77 1 97.62 121 ALA A O 1
ATOM 948 N N . ALA A 1 122 ? 37.969 3.051 -6.316 1 97.44 122 ALA A N 1
ATOM 949 C CA . ALA A 1 122 ? 38.531 4.277 -6.898 1 97.44 122 ALA A CA 1
ATOM 950 C C . ALA A 1 122 ? 37.406 5.125 -7.516 1 97.44 122 ALA A C 1
ATOM 952 O O . ALA A 1 122 ? 37.406 6.352 -7.391 1 97.44 122 ALA A O 1
ATOM 953 N N . LEU A 1 123 ? 36.5 4.469 -8.148 1 97.19 123 LEU A N 1
ATOM 954 C CA . LEU A 1 123 ? 35.375 5.195 -8.719 1 97.19 123 LEU A CA 1
ATOM 955 C C . LEU A 1 123 ? 34.562 5.887 -7.629 1 97.19 123 LEU A C 1
ATOM 957 O O . LEU A 1 123 ? 34.188 7.047 -7.777 1 97.19 123 LEU A O 1
ATOM 961 N N . CYS A 1 124 ? 34.375 5.184 -6.551 1 95 124 CYS A N 1
ATOM 962 C CA . CYS A 1 124 ? 33.594 5.734 -5.457 1 95 124 CYS A CA 1
ATOM 963 C C . CYS A 1 124 ? 34.344 6.832 -4.73 1 95 124 CYS A C 1
ATOM 965 O O . CYS A 1 124 ? 33.75 7.848 -4.344 1 95 124 CYS A O 1
ATOM 967 N N . ALA A 1 125 ? 35.594 6.684 -4.582 1 94.06 125 ALA A N 1
ATOM 968 C CA . ALA A 1 125 ? 36.406 7.617 -3.787 1 94.06 125 ALA A CA 1
ATOM 969 C C . ALA A 1 125 ? 36.688 8.898 -4.562 1 94.06 125 ALA A C 1
ATOM 971 O O . ALA A 1 125 ? 36.625 10 -4 1 94.06 125 ALA A O 1
ATOM 972 N N . PHE A 1 126 ? 36.844 8.773 -5.871 1 94.25 126 PHE A N 1
ATOM 973 C CA . PHE A 1 126 ? 37.312 9.93 -6.621 1 94.25 126 PHE A CA 1
ATOM 974 C C . PHE A 1 126 ? 36.156 10.562 -7.418 1 94.25 126 PHE A C 1
ATOM 976 O O . PHE A 1 126 ? 36.188 11.773 -7.656 1 94.25 126 PHE A O 1
ATOM 983 N N . ILE A 1 127 ? 35.219 9.82 -7.77 1 93.94 127 ILE A N 1
ATOM 984 C CA . ILE A 1 127 ? 34.219 10.359 -8.688 1 93.94 127 ILE A CA 1
ATOM 985 C C . ILE A 1 127 ? 32.938 10.68 -7.922 1 93.94 127 ILE A C 1
ATOM 987 O O . ILE A 1 127 ? 32.406 11.797 -8 1 93.94 127 ILE A O 1
ATOM 991 N N . ALA A 1 128 ? 32.406 9.695 -7.238 1 94.19 128 ALA A N 1
ATOM 992 C CA . ALA A 1 128 ? 31.141 9.93 -6.547 1 94.19 128 ALA A CA 1
ATOM 993 C C . ALA A 1 128 ? 31.094 9.156 -5.234 1 94.19 128 ALA A C 1
ATOM 995 O O . ALA A 1 128 ? 30.516 8.062 -5.172 1 94.19 128 ALA A O 1
ATOM 996 N N . PRO A 1 129 ? 31.531 9.75 -4.199 1 90.12 129 PRO A N 1
ATOM 997 C CA . PRO A 1 129 ? 31.484 9.086 -2.893 1 90.12 129 PRO A CA 1
ATOM 998 C C . PRO A 1 129 ? 30.062 8.805 -2.416 1 90.12 129 PRO A C 1
ATOM 1000 O O . PRO A 1 129 ? 29.859 7.914 -1.585 1 90.12 129 PRO A O 1
ATOM 1003 N N . ALA A 1 130 ? 29.078 9.508 -2.996 1 90.25 130 ALA A N 1
ATOM 1004 C CA . ALA A 1 130 ? 27.688 9.328 -2.621 1 90.25 130 ALA A CA 1
ATOM 1005 C C . ALA A 1 130 ? 27.156 7.973 -3.09 1 90.25 130 ALA A C 1
ATOM 1007 O O . ALA A 1 130 ? 26.109 7.512 -2.627 1 90.25 130 ALA A O 1
ATOM 1008 N N . ALA A 1 131 ? 27.922 7.328 -3.906 1 94.81 131 ALA A N 1
ATOM 1009 C CA . ALA A 1 131 ? 27.469 6.062 -4.488 1 94.81 131 ALA A CA 1
ATOM 1010 C C . ALA A 1 131 ? 27.812 4.891 -3.572 1 94.81 131 ALA A C 1
ATOM 1012 O O . ALA A 1 131 ? 27.344 3.77 -3.793 1 94.81 131 ALA A O 1
ATOM 1013 N N . ALA A 1 132 ? 28.578 5.148 -2.49 1 93.56 132 ALA A N 1
ATOM 1014 C CA . ALA A 1 132 ? 28.938 4.074 -1.569 1 93.56 132 ALA A CA 1
ATOM 1015 C C . ALA A 1 132 ? 27.719 3.566 -0.806 1 93.56 132 ALA A C 1
ATOM 1017 O O . ALA A 1 132 ? 26.859 4.352 -0.394 1 93.56 132 ALA A O 1
ATOM 1018 N N . GLY A 1 133 ? 27.625 2.266 -0.627 1 92.81 133 GLY A N 1
ATOM 1019 C CA . GLY A 1 133 ? 26.516 1.669 0.087 1 92.81 133 GLY A CA 1
ATOM 1020 C C . GLY A 1 133 ? 25.359 1.272 -0.824 1 92.81 133 GLY A C 1
ATOM 1021 O O . GLY A 1 133 ? 25.5 1.278 -2.049 1 92.81 133 GLY A O 1
ATOM 1022 N N . SER A 1 134 ? 24.266 0.938 -0.26 1 94.06 134 SER A N 1
ATOM 1023 C CA . SER A 1 134 ? 23.125 0.446 -1.026 1 94.06 134 SER A CA 1
ATOM 1024 C C . SER A 1 134 ? 22.406 1.586 -1.732 1 94.06 134 SER A C 1
ATOM 1026 O O . SER A 1 134 ? 21.953 1.431 -2.867 1 94.06 134 SER A O 1
ATOM 1028 N N . GLY A 1 135 ? 22.266 2.762 -1.13 1 94.88 135 GLY A N 1
ATOM 1029 C CA . GLY A 1 135 ? 21.531 3.895 -1.675 1 94.88 135 GLY A CA 1
ATOM 1030 C C . GLY A 1 135 ? 20.078 3.924 -1.254 1 94.88 135 GLY A C 1
ATOM 1031 O O . GLY A 1 135 ? 19.406 4.945 -1.408 1 94.88 135 GLY A O 1
ATOM 1032 N N . ILE A 1 136 ? 19.578 2.795 -0.626 1 96 136 ILE A N 1
ATOM 1033 C CA . ILE A 1 136 ? 18.172 2.701 -0.244 1 96 136 ILE A CA 1
ATOM 1034 C C . ILE A 1 136 ? 17.875 3.707 0.865 1 96 136 ILE A C 1
ATOM 1036 O O . ILE A 1 136 ? 16.906 4.457 0.783 1 96 136 ILE A O 1
ATOM 1040 N N . PRO A 1 137 ? 18.75 3.844 1.918 1 94.31 137 PRO A N 1
ATOM 1041 C CA . PRO A 1 137 ? 18.469 4.836 2.955 1 94.31 137 PRO A CA 1
ATOM 1042 C C . PRO A 1 137 ? 18.453 6.266 2.416 1 94.31 137 PRO A C 1
ATOM 1044 O O . PRO A 1 137 ? 17.625 7.082 2.85 1 94.31 137 PRO A O 1
ATOM 1047 N N . GLU A 1 138 ? 19.312 6.586 1.449 1 94.31 138 GLU A N 1
ATOM 1048 C CA . GLU A 1 138 ? 19.359 7.918 0.852 1 94.31 138 GLU A CA 1
ATOM 1049 C C . GLU A 1 138 ? 18.094 8.211 0.062 1 94.31 138 GLU A C 1
ATOM 1051 O O . GLU A 1 138 ? 17.531 9.305 0.162 1 94.31 138 GLU A O 1
ATOM 1056 N N . VAL A 1 139 ? 17.672 7.219 -0.719 1 95.81 139 VAL A N 1
ATOM 1057 C CA . VAL A 1 139 ? 16.453 7.395 -1.502 1 95.81 139 VAL A CA 1
ATOM 1058 C C . VAL A 1 139 ? 15.258 7.516 -0.568 1 95.81 139 VAL A C 1
ATOM 1060 O O . VAL A 1 139 ? 14.367 8.336 -0.794 1 95.81 139 VAL A O 1
ATOM 1063 N N . LYS A 1 140 ? 15.242 6.68 0.436 1 95.31 140 LYS A N 1
ATOM 1064 C CA . LYS A 1 140 ? 14.195 6.727 1.451 1 95.31 140 LYS A CA 1
ATOM 1065 C C . LYS A 1 140 ? 14.133 8.094 2.121 1 95.31 140 LYS A C 1
ATOM 1067 O O . LYS A 1 140 ? 13.047 8.641 2.348 1 95.31 140 LYS A O 1
ATOM 1072 N N . ALA A 1 141 ? 15.266 8.672 2.424 1 94.25 141 ALA A N 1
ATOM 1073 C CA . ALA A 1 141 ? 15.344 9.992 3.037 1 94.25 141 ALA A CA 1
ATOM 1074 C C . ALA A 1 141 ? 14.867 11.078 2.074 1 94.25 141 ALA A C 1
ATOM 1076 O O . ALA A 1 141 ? 14.156 12 2.477 1 94.25 141 ALA A O 1
ATOM 1077 N N . TYR A 1 142 ? 15.258 10.953 0.827 1 93.88 142 TYR A N 1
ATOM 1078 C CA . TYR A 1 142 ? 14.82 11.922 -0.174 1 93.88 142 TYR A CA 1
ATOM 1079 C C . TYR A 1 142 ? 13.305 11.922 -0.301 1 93.88 142 TYR A C 1
ATOM 1081 O O . TYR A 1 142 ? 12.68 12.984 -0.375 1 93.88 142 TYR A O 1
ATOM 1089 N N . LEU A 1 143 ? 12.734 10.758 -0.315 1 95 143 LEU A N 1
ATOM 1090 C CA . LEU A 1 143 ? 11.289 10.633 -0.484 1 95 143 LEU A CA 1
ATOM 1091 C C . LEU A 1 143 ? 10.555 11.094 0.772 1 95 143 LEU A C 1
ATOM 1093 O O . LEU A 1 143 ? 9.352 11.359 0.729 1 95 143 LEU A O 1
ATOM 1097 N N . ASN A 1 144 ? 11.32 11.172 1.879 1 94.44 144 ASN A N 1
ATOM 1098 C CA . ASN A 1 144 ? 10.773 11.703 3.125 1 94.44 144 ASN A CA 1
ATOM 1099 C C . ASN A 1 144 ? 10.914 13.219 3.201 1 94.44 144 ASN A C 1
ATOM 1101 O O . ASN A 1 144 ? 10.367 13.852 4.109 1 94.44 144 ASN A O 1
ATOM 1105 N N . GLY A 1 145 ? 11.617 13.844 2.252 1 92.38 145 GLY A N 1
ATOM 1106 C CA . GLY A 1 145 ? 11.719 15.289 2.172 1 92.38 145 GLY A CA 1
ATOM 1107 C C . GLY A 1 145 ? 13.102 15.812 2.498 1 92.38 145 GLY A C 1
ATOM 1108 O O . GLY A 1 145 ? 13.289 17.016 2.727 1 92.38 145 GLY A O 1
ATOM 1109 N N . VAL A 1 146 ? 14.094 14.945 2.527 1 91.62 146 VAL A N 1
ATOM 1110 C CA . VAL A 1 146 ? 15.461 15.344 2.84 1 91.62 146 VAL A CA 1
ATOM 1111 C C . VAL A 1 146 ? 16.312 15.328 1.57 1 91.62 146 VAL A C 1
ATOM 1113 O O . VAL A 1 146 ? 16.344 14.328 0.847 1 91.62 146 VAL A O 1
ATOM 1116 N N . ASP A 1 147 ? 16.859 16.406 1.304 1 86.38 147 ASP A N 1
ATOM 1117 C CA . ASP A 1 147 ? 17.734 16.484 0.135 1 86.38 147 ASP A CA 1
ATOM 1118 C C . ASP A 1 147 ? 19.188 16.703 0.547 1 86.38 147 ASP A C 1
ATOM 1120 O O . ASP A 1 147 ? 19.453 17.375 1.548 1 86.38 147 ASP A O 1
ATOM 1124 N N . ALA A 1 148 ? 20.031 15.984 0.032 1 80.38 148 ALA A N 1
ATOM 1125 C CA . ALA A 1 148 ? 21.469 16.188 0.188 1 80.38 148 ALA A CA 1
ATOM 1126 C C . ALA A 1 148 ? 22.156 16.25 -1.169 1 80.38 148 ALA A C 1
ATOM 1128 O O . ALA A 1 148 ? 21.656 15.727 -2.162 1 80.38 148 ALA A O 1
ATOM 1129 N N . HIS A 1 149 ? 23.266 16.891 -1.088 1 78.25 149 HIS A N 1
ATOM 1130 C CA . HIS A 1 149 ? 23.969 17.125 -2.344 1 78.25 149 HIS A CA 1
ATOM 1131 C C . HIS A 1 149 ? 24.453 15.805 -2.949 1 78.25 149 HIS A C 1
ATOM 1133 O O . HIS A 1 149 ? 24.938 14.922 -2.234 1 78.25 149 HIS A O 1
ATOM 1139 N N . HIS A 1 150 ? 24.219 15.508 -4.121 1 81.62 150 HIS A N 1
ATOM 1140 C CA . HIS A 1 150 ? 24.797 14.477 -4.973 1 81.62 150 HIS A CA 1
ATOM 1141 C C . HIS A 1 150 ? 24.109 13.141 -4.773 1 81.62 150 HIS A C 1
ATOM 1143 O O . HIS A 1 150 ? 24.562 12.109 -5.281 1 81.62 150 HIS A O 1
ATOM 1149 N N . ILE A 1 151 ? 23.031 13.133 -3.957 1 85.94 151 ILE A N 1
ATOM 1150 C CA . ILE A 1 151 ? 22.328 11.867 -3.785 1 85.94 151 ILE A CA 1
ATOM 1151 C C . ILE A 1 151 ? 21.875 11.344 -5.145 1 85.94 151 ILE A C 1
ATOM 1153 O O . ILE A 1 151 ? 22.016 10.156 -5.441 1 85.94 151 ILE A O 1
ATOM 1157 N N . LEU A 1 152 ? 21.406 12.266 -5.98 1 90.31 152 LEU A N 1
ATOM 1158 C CA . LEU A 1 152 ? 20.828 11.836 -7.246 1 90.31 152 LEU A CA 1
ATOM 1159 C C . LEU A 1 152 ? 21.547 12.469 -8.422 1 90.31 152 LEU A C 1
ATOM 1161 O O . LEU A 1 152 ? 20.938 12.758 -9.453 1 90.31 152 LEU A O 1
ATOM 1165 N N . ALA A 1 153 ? 22.828 12.641 -8.289 1 89 153 ALA A N 1
ATOM 1166 C CA . ALA A 1 153 ? 23.641 13.266 -9.328 1 89 153 ALA A CA 1
ATOM 1167 C C . ALA A 1 153 ? 23.969 12.266 -10.438 1 89 153 ALA A C 1
ATOM 1169 O O . ALA A 1 153 ? 23.938 11.055 -10.219 1 89 153 ALA A O 1
ATOM 1170 N N . PRO A 1 154 ? 24.219 12.727 -11.625 1 90.5 154 PRO A N 1
ATOM 1171 C CA . PRO A 1 154 ? 24.609 11.844 -12.727 1 90.5 154 PRO A CA 1
ATOM 1172 C C . PRO A 1 154 ? 25.906 11.086 -12.453 1 90.5 154 PRO A C 1
ATOM 1174 O O . PRO A 1 154 ? 26.078 9.953 -12.914 1 90.5 154 PRO A O 1
ATOM 1177 N N . SER A 1 155 ? 26.797 11.734 -11.742 1 93.38 155 SER A N 1
ATOM 1178 C CA . SER A 1 155 ? 28.031 11.039 -11.367 1 93.38 155 SER A CA 1
ATOM 1179 C C . SER A 1 155 ? 27.75 9.852 -10.453 1 93.38 155 SER A C 1
ATOM 1181 O O . SER A 1 155 ? 28.375 8.805 -10.57 1 93.38 155 SER A O 1
ATOM 1183 N N . THR A 1 156 ? 26.812 10.094 -9.562 1 94.94 156 THR A N 1
ATOM 1184 C CA . THR A 1 156 ? 26.406 9.008 -8.672 1 94.94 156 THR A CA 1
ATOM 1185 C C . THR A 1 156 ? 25.797 7.863 -9.477 1 94.94 156 THR A C 1
ATOM 1187 O O . THR A 1 156 ? 26.031 6.691 -9.18 1 94.94 156 THR A O 1
ATOM 1190 N N . LEU A 1 157 ? 24.984 8.188 -10.508 1 96.5 157 LEU A N 1
ATOM 1191 C CA . LEU A 1 157 ? 24.391 7.18 -11.383 1 96.5 157 LEU A CA 1
ATOM 1192 C C . LEU A 1 157 ? 25.484 6.355 -12.07 1 96.5 157 LEU A C 1
ATOM 1194 O O . LEU A 1 157 ? 25.422 5.125 -12.07 1 96.5 157 LEU A O 1
ATOM 1198 N N . PHE A 1 158 ? 26.438 6.977 -12.57 1 96.69 158 PHE A N 1
ATOM 1199 C CA . PHE A 1 158 ? 27.531 6.328 -13.289 1 96.69 158 PHE A CA 1
ATOM 1200 C C . PHE A 1 158 ? 28.281 5.371 -12.375 1 96.69 158 PHE A C 1
ATOM 1202 O O . PHE A 1 158 ? 28.516 4.215 -12.734 1 96.69 158 PHE A O 1
ATOM 1209 N N . VAL A 1 159 ? 28.641 5.836 -11.227 1 97.25 159 VAL A N 1
ATOM 1210 C CA . VAL A 1 159 ? 29.438 5.027 -10.312 1 97.25 159 VAL A CA 1
ATOM 1211 C C . VAL A 1 159 ? 28.594 3.9 -9.734 1 97.25 159 VAL A C 1
ATOM 1213 O O . VAL A 1 159 ? 29.094 2.805 -9.477 1 97.25 159 VAL A O 1
ATOM 1216 N N . LYS A 1 160 ? 27.281 4.141 -9.539 1 97.31 160 LYS A N 1
ATOM 1217 C CA . LYS A 1 160 ? 26.406 3.082 -9.047 1 97.31 160 LYS A CA 1
ATOM 1218 C C . LYS A 1 160 ? 26.328 1.926 -10.039 1 97.31 160 LYS A C 1
ATOM 1220 O O . LYS A 1 160 ? 26.281 0.76 -9.641 1 97.31 160 LYS A O 1
ATOM 1225 N N . ILE A 1 161 ? 26.312 2.217 -11.328 1 97.88 161 ILE A N 1
ATOM 1226 C CA . ILE A 1 161 ? 26.219 1.183 -12.352 1 97.88 161 ILE A CA 1
ATOM 1227 C C . ILE A 1 161 ? 27.531 0.432 -12.461 1 97.88 161 ILE A C 1
ATOM 1229 O O . ILE A 1 161 ? 27.594 -0.776 -12.211 1 97.88 161 ILE A O 1
ATOM 1233 N N . PHE A 1 162 ? 28.578 1.106 -12.656 1 98.12 162 PHE A N 1
ATOM 1234 C CA . PHE A 1 162 ? 29.859 0.471 -12.945 1 98.12 162 PHE A CA 1
ATOM 1235 C C . PHE A 1 162 ? 30.547 0.011 -11.664 1 98.12 162 PHE A C 1
ATOM 1237 O O . PHE A 1 162 ? 31.234 -1.009 -11.648 1 98.12 162 PHE A O 1
ATOM 1244 N N . GLY A 1 163 ? 30.391 0.82 -10.594 1 97.62 163 GLY A N 1
ATOM 1245 C CA . GLY A 1 163 ? 30.922 0.371 -9.32 1 97.62 163 GLY A CA 1
ATOM 1246 C C . GLY A 1 163 ? 30.281 -0.918 -8.828 1 97.62 163 GLY A C 1
ATOM 1247 O O . GLY A 1 163 ? 30.969 -1.766 -8.242 1 97.62 163 GLY A O 1
ATOM 1248 N N . SER A 1 164 ? 28.984 -1.046 -9.039 1 97.38 164 SER A N 1
ATOM 1249 C CA . SER A 1 164 ? 28.297 -2.266 -8.641 1 97.38 164 SER A CA 1
ATOM 1250 C C . SER A 1 164 ? 28.75 -3.459 -9.477 1 97.38 164 SER A C 1
ATOM 1252 O O . SER A 1 164 ? 28.938 -4.555 -8.953 1 97.38 164 SER A O 1
ATOM 1254 N N . ILE A 1 165 ? 28.906 -3.266 -10.773 1 97.5 165 ILE A N 1
ATOM 1255 C CA . ILE A 1 165 ? 29.359 -4.328 -11.672 1 97.5 165 ILE A CA 1
ATOM 1256 C C . ILE A 1 165 ? 30.734 -4.82 -11.234 1 97.5 165 ILE A C 1
ATOM 1258 O O . ILE A 1 165 ? 30.953 -6.027 -11.07 1 97.5 165 ILE A O 1
ATOM 1262 N N . LEU A 1 166 ? 31.609 -3.91 -10.977 1 98.19 166 LEU A N 1
ATOM 1263 C CA . LEU A 1 166 ? 32.969 -4.262 -10.586 1 98.19 166 LEU A CA 1
ATOM 1264 C C . LEU A 1 166 ? 33 -4.887 -9.203 1 98.19 166 LEU A C 1
ATOM 1266 O O . LEU A 1 166 ? 33.719 -5.867 -8.969 1 98.19 166 LEU A O 1
ATOM 1270 N N . GLY A 1 167 ? 32.219 -4.316 -8.312 1 96.88 167 GLY A N 1
ATOM 1271 C CA . GLY A 1 167 ? 32.188 -4.836 -6.953 1 96.88 167 GLY A CA 1
ATOM 1272 C C . GLY A 1 167 ? 31.641 -6.25 -6.871 1 96.88 167 GLY A C 1
ATOM 1273 O O . GLY A 1 167 ? 32.219 -7.113 -6.227 1 96.88 167 GLY A O 1
ATOM 1274 N N . VAL A 1 168 ? 30.547 -6.523 -7.52 1 96.56 168 VAL A N 1
ATOM 1275 C CA . VAL A 1 168 ? 29.938 -7.848 -7.492 1 96.56 168 VAL A CA 1
ATOM 1276 C C . VAL A 1 168 ? 30.828 -8.852 -8.219 1 96.56 168 VAL A C 1
ATOM 1278 O O . VAL A 1 168 ? 30.969 -9.992 -7.781 1 96.56 168 VAL A O 1
ATOM 1281 N N . SER A 1 169 ? 31.484 -8.453 -9.297 1 96.75 169 SER A N 1
ATOM 1282 C CA . SER A 1 169 ? 32.344 -9.328 -10.086 1 96.75 169 SER A CA 1
ATOM 1283 C C . SER A 1 169 ? 33.625 -9.656 -9.336 1 96.75 169 SER A C 1
ATOM 1285 O O . SER A 1 169 ? 34.281 -10.664 -9.633 1 96.75 169 SER A O 1
ATOM 1287 N N . ALA A 1 170 ? 33.969 -8.789 -8.383 1 97.38 170 ALA A N 1
ATOM 1288 C CA . ALA A 1 170 ? 35.188 -9.008 -7.594 1 97.38 170 ALA A CA 1
ATOM 1289 C C . ALA A 1 170 ? 34.969 -10.141 -6.59 1 97.38 170 ALA A C 1
ATOM 1291 O O . ALA A 1 170 ? 35.938 -10.57 -5.926 1 97.38 170 ALA A O 1
ATOM 1292 N N . GLY A 1 171 ? 33.781 -10.633 -6.488 1 94.44 171 GLY A N 1
ATOM 1293 C CA . GLY A 1 171 ? 33.5 -11.781 -5.629 1 94.44 171 GLY A CA 1
ATOM 1294 C C . GLY A 1 171 ? 33.094 -11.391 -4.223 1 94.44 171 GLY A C 1
ATOM 1295 O O . GLY A 1 171 ? 32.969 -12.25 -3.346 1 94.44 171 GLY A O 1
ATOM 1296 N N . PHE A 1 172 ? 32.844 -10.125 -3.939 1 96.19 172 PHE A N 1
ATOM 1297 C CA . PHE A 1 172 ? 32.375 -9.695 -2.635 1 96.19 172 PHE A CA 1
ATOM 1298 C C . PHE A 1 172 ? 31.016 -10.32 -2.322 1 96.19 172 PHE A C 1
ATOM 1300 O O . PHE A 1 172 ? 30.266 -10.68 -3.234 1 96.19 172 PHE A O 1
ATOM 1307 N N . VAL A 1 173 ? 30.766 -10.477 -1.028 1 96.88 173 VAL A N 1
ATOM 1308 C CA . VAL A 1 173 ? 29.438 -10.898 -0.592 1 96.88 173 VAL A CA 1
ATOM 1309 C C . VAL A 1 173 ? 28.516 -9.688 -0.549 1 96.88 173 VAL A C 1
ATOM 1311 O O . VAL A 1 173 ? 28.141 -9.219 0.53 1 96.88 173 VAL A O 1
ATOM 1314 N N . VAL A 1 174 ? 28.219 -9.195 -1.739 1 96.25 174 VAL A N 1
ATOM 1315 C CA . VAL A 1 174 ? 27.344 -8.039 -1.888 1 96.25 174 VAL A CA 1
ATOM 1316 C C . VAL A 1 174 ? 26.344 -8.289 -3.018 1 96.25 174 VAL A C 1
ATOM 1318 O O . VAL A 1 174 ? 26.531 -9.219 -3.812 1 96.25 174 VAL A O 1
ATOM 1321 N N . GLY A 1 175 ? 25.281 -7.535 -2.977 1 94.5 175 GLY A N 1
ATOM 1322 C CA . GLY A 1 175 ? 24.281 -7.641 -4.027 1 94.5 175 GLY A CA 1
ATOM 1323 C C . GLY A 1 175 ? 24.141 -6.379 -4.855 1 94.5 175 GLY A C 1
ATOM 1324 O O . GLY A 1 175 ? 24.562 -5.301 -4.422 1 94.5 175 GLY A O 1
ATOM 1325 N N . LYS A 1 176 ? 23.641 -6.539 -6.008 1 94.62 176 LYS A N 1
ATOM 1326 C CA . LYS A 1 176 ? 23.438 -5.406 -6.902 1 94.62 176 LYS A CA 1
ATOM 1327 C C . LYS A 1 176 ? 22.047 -4.805 -6.723 1 94.62 176 LYS A C 1
ATOM 1329 O O . LYS A 1 176 ? 21.734 -3.77 -7.309 1 94.62 176 LYS A O 1
ATOM 1334 N N . GLU A 1 177 ? 21.156 -5.352 -5.883 1 93.19 177 GLU A N 1
ATOM 1335 C CA . GLU A 1 177 ? 19.766 -4.961 -5.758 1 93.19 177 GLU A CA 1
ATOM 1336 C C . GLU A 1 177 ? 19.625 -3.578 -5.125 1 93.19 177 GLU A C 1
ATOM 1338 O O . GLU A 1 177 ? 18.859 -2.744 -5.602 1 93.19 177 GLU A O 1
ATOM 1343 N N . GLY A 1 178 ? 20.359 -3.363 -4.074 1 94.88 178 GLY A N 1
ATOM 1344 C CA . GLY A 1 178 ? 20.344 -2.047 -3.457 1 94.88 178 GLY A CA 1
ATOM 1345 C C . GLY A 1 178 ? 20.766 -0.938 -4.402 1 94.88 178 GLY A C 1
ATOM 1346 O O . GLY A 1 178 ? 20 -0.001 -4.648 1 94.88 178 GLY A O 1
ATOM 1347 N N . PRO A 1 179 ? 21.938 -1.107 -4.922 1 97.12 179 PRO A N 1
ATOM 1348 C CA . PRO A 1 179 ? 22.406 -0.12 -5.891 1 97.12 179 PRO A CA 1
ATOM 1349 C C . PRO A 1 179 ? 21.453 0.075 -7.059 1 97.12 179 PRO A C 1
ATOM 1351 O O . PRO A 1 179 ? 21.344 1.179 -7.602 1 97.12 179 PRO A O 1
ATOM 1354 N N . MET A 1 180 ? 20.734 -0.929 -7.445 1 97.81 180 MET A N 1
ATOM 1355 C CA . MET A 1 180 ? 19.797 -0.811 -8.555 1 97.81 180 MET A CA 1
ATOM 1356 C C . MET A 1 180 ? 18.625 0.077 -8.172 1 97.81 180 MET A C 1
ATOM 1358 O O . MET A 1 180 ? 18.078 0.789 -9.023 1 97.81 180 MET A O 1
ATOM 1362 N N . VAL A 1 181 ? 18.172 0.038 -6.914 1 97.88 181 VAL A N 1
ATOM 1363 C CA . VAL A 1 181 ? 17.125 0.931 -6.441 1 97.88 181 VAL A CA 1
ATOM 1364 C C . VAL A 1 181 ? 17.578 2.383 -6.578 1 97.88 181 VAL A C 1
ATOM 1366 O O . VAL A 1 181 ? 16.828 3.232 -7.059 1 97.88 181 VAL A O 1
ATOM 1369 N N . HIS A 1 182 ? 18.797 2.594 -6.176 1 97.88 182 HIS A N 1
ATOM 1370 C CA . HIS A 1 182 ? 19.375 3.928 -6.289 1 97.88 182 HIS A CA 1
ATOM 1371 C C . HIS A 1 182 ? 19.547 4.336 -7.75 1 97.88 182 HIS A C 1
ATOM 1373 O O . HIS A 1 182 ? 19.312 5.492 -8.109 1 97.88 182 HIS A O 1
ATOM 1379 N N . THR A 1 183 ? 19.969 3.414 -8.547 1 98.31 183 THR A N 1
ATOM 1380 C CA . THR A 1 183 ? 20.109 3.66 -9.977 1 98.31 183 THR A CA 1
ATOM 1381 C C . THR A 1 183 ? 18.781 4.066 -10.602 1 98.31 183 THR A C 1
ATOM 1383 O O . THR A 1 183 ? 18.719 5.039 -11.359 1 98.31 183 THR A O 1
ATOM 1386 N N . GLY A 1 184 ? 17.766 3.281 -10.281 1 98.38 184 GLY A N 1
ATOM 1387 C CA . GLY A 1 184 ? 16.438 3.646 -10.773 1 98.38 184 GLY A CA 1
ATOM 1388 C C . GLY A 1 184 ? 16 5.031 -10.336 1 98.38 184 GLY A C 1
ATOM 1389 O O . GLY A 1 184 ? 15.43 5.785 -11.125 1 98.38 184 GLY A O 1
ATOM 1390 N N . ALA A 1 185 ? 16.281 5.395 -9.117 1 97.62 185 ALA A N 1
ATOM 1391 C CA . ALA A 1 185 ? 15.953 6.715 -8.586 1 97.62 185 ALA A CA 1
ATOM 1392 C C . ALA A 1 185 ? 16.719 7.809 -9.32 1 97.62 185 ALA A C 1
ATOM 1394 O O . ALA A 1 185 ? 16.172 8.867 -9.625 1 97.62 185 ALA A O 1
ATOM 1395 N N . CYS A 1 186 ? 17.984 7.555 -9.625 1 96.56 186 CYS A N 1
ATOM 1396 C CA . CYS A 1 186 ? 18.828 8.523 -10.328 1 96.56 186 CYS A CA 1
ATOM 1397 C C . CYS A 1 186 ? 18.328 8.75 -11.75 1 96.56 186 CYS A C 1
ATOM 1399 O O . CYS A 1 186 ? 18.281 9.883 -12.227 1 96.56 186 CYS A O 1
ATOM 1401 N N . ILE A 1 187 ? 17.938 7.691 -12.391 1 97 187 ILE A N 1
ATOM 1402 C CA . ILE A 1 187 ? 17.422 7.805 -13.742 1 97 187 ILE A CA 1
ATOM 1403 C C . ILE A 1 187 ? 16.141 8.656 -13.742 1 97 187 ILE A C 1
ATOM 1405 O O . ILE A 1 187 ? 15.984 9.539 -14.586 1 97 187 ILE A O 1
ATOM 1409 N N . ALA A 1 188 ? 15.305 8.383 -12.82 1 96 188 ALA A N 1
ATOM 1410 C CA . ALA A 1 188 ? 14.07 9.148 -12.703 1 96 188 ALA A CA 1
ATOM 1411 C C . ALA A 1 188 ? 14.359 10.617 -12.438 1 96 188 ALA A C 1
ATOM 1413 O O . ALA A 1 188 ? 13.711 11.5 -13.008 1 96 188 ALA A O 1
ATOM 1414 N N . SER A 1 189 ? 15.328 10.875 -11.547 1 91.19 189 SER A N 1
ATOM 1415 C CA . SER A 1 189 ? 15.688 12.25 -11.219 1 91.19 189 SER A CA 1
ATOM 1416 C C . SER A 1 189 ? 16.266 12.969 -12.438 1 91.19 189 SER A C 1
ATOM 1418 O O . SER A 1 189 ? 15.969 14.148 -12.664 1 91.19 189 SER A O 1
ATOM 1420 N N . LEU A 1 190 ? 17.031 12.305 -13.18 1 87.75 190 LEU A N 1
ATOM 1421 C CA . LEU A 1 190 ? 17.656 12.891 -14.367 1 87.75 190 LEU A CA 1
ATOM 1422 C C . LEU A 1 190 ? 16.594 13.234 -15.414 1 87.75 190 LEU A C 1
ATOM 1424 O O . LEU A 1 190 ? 16.672 14.281 -16.062 1 87.75 190 LEU A O 1
ATOM 1428 N N . LEU A 1 191 ? 15.648 12.398 -15.523 1 84.75 191 LEU A N 1
ATOM 1429 C CA . LEU A 1 191 ? 14.578 12.641 -16.484 1 84.75 191 LEU A CA 1
ATOM 1430 C C . LEU A 1 191 ? 13.641 13.734 -15.977 1 84.75 191 LEU A C 1
ATOM 1432 O O . LEU A 1 191 ? 13.109 14.523 -16.766 1 84.75 191 LEU A O 1
ATOM 1436 N N . GLY A 1 192 ? 13.43 13.82 -14.703 1 77.94 192 GLY A N 1
ATOM 1437 C CA . GLY A 1 192 ? 12.5 14.773 -14.109 1 77.94 192 GLY A CA 1
ATOM 1438 C C . GLY A 1 192 ? 13.062 16.188 -14.047 1 77.94 192 GLY A C 1
ATOM 1439 O O . GLY A 1 192 ? 12.305 17.156 -13.93 1 77.94 192 GLY A O 1
ATOM 1440 N N . GLN A 1 193 ? 14.312 16.406 -14 1 70.75 193 GLN A N 1
ATOM 1441 C CA . GLN A 1 193 ? 14.914 17.734 -13.859 1 70.75 193 GLN A CA 1
ATOM 1442 C C . GLN A 1 193 ? 14.812 18.516 -15.164 1 70.75 193 GLN A C 1
ATOM 1444 O O . GLN A 1 193 ? 15.055 19.734 -15.18 1 70.75 193 GLN A O 1
ATOM 1449 N N . GLY A 1 194 ? 13.914 18.172 -16.094 1 59.47 194 GLY A N 1
ATOM 1450 C CA . GLY A 1 194 ? 13.586 18.953 -17.281 1 59.47 194 GLY A CA 1
ATOM 1451 C C . GLY A 1 194 ? 14.797 19.266 -18.125 1 59.47 194 GLY A C 1
ATOM 1452 O O . GLY A 1 194 ? 14.773 20.219 -18.922 1 59.47 194 GLY A O 1
ATOM 1453 N N . GLY A 1 195 ? 15.844 18.656 -18.078 1 54.72 195 GLY A N 1
ATOM 1454 C CA . GLY A 1 195 ? 16.953 18.875 -19 1 54.72 195 GLY A CA 1
ATOM 1455 C C . GLY A 1 195 ? 18.062 19.719 -18.391 1 54.72 195 GLY A C 1
ATOM 1456 O O . GLY A 1 195 ? 17.875 20.359 -17.359 1 54.72 195 GLY A O 1
ATOM 1457 N N . SER A 1 196 ? 19.266 19.359 -18.344 1 52.28 196 SER A N 1
ATOM 1458 C CA . SER A 1 196 ? 20.453 20.078 -17.891 1 52.28 196 SER A CA 1
ATOM 1459 C C . SER A 1 196 ? 20.766 21.266 -18.797 1 52.28 196 SER A C 1
ATOM 1461 O O . SER A 1 196 ? 20.734 21.125 -20.031 1 52.28 196 SER A O 1
ATOM 1463 N N . ARG A 1 197 ? 20.531 22.5 -18.156 1 51.69 197 ARG A N 1
ATOM 1464 C CA . ARG A 1 197 ? 21.016 23.609 -18.969 1 51.69 197 ARG A CA 1
ATOM 1465 C C . ARG A 1 197 ? 22.438 23.344 -19.469 1 51.69 197 ARG A C 1
ATOM 1467 O O . ARG A 1 197 ? 22.781 23.719 -20.594 1 51.69 197 ARG A O 1
ATOM 1474 N N . LYS A 1 198 ? 23.125 22.656 -18.594 1 50.72 198 LYS A N 1
ATOM 1475 C CA . LYS A 1 198 ? 24.516 22.391 -19 1 50.72 198 LYS A CA 1
ATOM 1476 C C . LYS A 1 198 ? 24.562 21.531 -20.25 1 50.72 198 LYS A C 1
ATOM 1478 O O . LYS A 1 198 ? 25.391 21.766 -21.141 1 50.72 198 LYS A O 1
ATOM 1483 N N . TYR A 1 199 ? 23.625 20.656 -20.234 1 52.16 199 TYR A N 1
ATOM 1484 C CA . TYR A 1 199 ? 23.656 19.797 -21.406 1 52.16 199 TYR A CA 1
ATOM 1485 C C . TYR A 1 199 ? 22.609 20.203 -22.422 1 52.16 199 TYR A C 1
ATOM 1487 O O . TYR A 1 199 ? 22.312 19.469 -23.359 1 52.16 199 TYR A O 1
ATOM 1495 N N . HIS A 1 200 ? 22.141 21.5 -22.375 1 51 200 HIS A N 1
ATOM 1496 C CA . HIS A 1 200 ? 21.219 22.172 -23.297 1 51 200 HIS A CA 1
ATOM 1497 C C . HIS A 1 200 ? 19.969 21.328 -23.531 1 51 200 HIS A C 1
ATOM 1499 O O . HIS A 1 200 ? 19.484 21.25 -24.656 1 51 200 HIS A O 1
ATOM 1505 N N . LEU A 1 201 ? 19.641 20.5 -22.641 1 53.06 201 LEU A N 1
ATOM 1506 C CA . LEU A 1 201 ? 18.422 19.703 -22.812 1 53.06 201 LEU A CA 1
ATOM 1507 C C . LEU A 1 201 ? 17.219 20.422 -22.234 1 53.06 201 LEU A C 1
ATOM 1509 O O . LEU A 1 201 ? 16.438 19.844 -21.484 1 53.06 201 LEU A O 1
ATOM 1513 N N . THR A 1 202 ? 17.094 21.672 -22.469 1 54 202 THR A N 1
ATOM 1514 C CA . THR A 1 202 ? 15.984 22.422 -21.891 1 54 202 THR A CA 1
ATOM 1515 C C . THR A 1 202 ? 14.75 22.344 -22.797 1 54 202 THR A C 1
ATOM 1517 O O . THR A 1 202 ? 14.727 22.938 -23.875 1 54 202 THR A O 1
ATOM 1520 N N . CYS A 1 203 ? 14.18 21.25 -22.828 1 58.56 203 CYS A N 1
ATOM 1521 C CA . CYS A 1 203 ? 12.922 21.203 -23.562 1 58.56 203 CYS A CA 1
ATOM 1522 C C . CYS A 1 203 ? 11.812 21.891 -22.781 1 58.56 203 CYS A C 1
ATOM 1524 O O . CYS A 1 203 ? 11.656 21.656 -21.578 1 58.56 203 CYS A O 1
ATOM 1526 N N . PRO A 1 204 ? 11.203 22.906 -23.406 1 60.41 204 PRO A N 1
ATOM 1527 C CA . PRO A 1 204 ? 10.141 23.656 -22.734 1 60.41 204 PRO A CA 1
ATOM 1528 C C . PRO A 1 204 ? 9.102 22.75 -22.078 1 60.41 204 PRO A C 1
ATOM 1530 O O . PRO A 1 204 ? 8.516 23.109 -21.047 1 60.41 204 PRO A O 1
ATOM 1533 N N . TRP A 1 205 ? 8.945 21.609 -22.703 1 61.34 205 TRP A N 1
ATOM 1534 C CA . TRP A 1 205 ? 7.922 20.719 -22.172 1 61.34 205 TRP A CA 1
ATOM 1535 C C . TRP A 1 205 ? 8.375 20.094 -20.844 1 61.34 205 TRP A C 1
ATOM 1537 O O . TRP A 1 205 ? 7.543 19.703 -20.031 1 61.34 205 TRP A O 1
ATOM 1547 N N . LEU A 1 206 ? 9.648 20.172 -20.531 1 64.94 206 LEU A N 1
ATOM 1548 C CA . LEU A 1 206 ? 10.195 19.547 -19.344 1 64.94 206 LEU A CA 1
ATOM 1549 C C . LEU A 1 206 ? 10.141 20.5 -18.156 1 64.94 206 LEU A C 1
ATOM 1551 O O . LEU A 1 206 ? 10.25 20.078 -17 1 64.94 206 LEU A O 1
ATOM 1555 N N . ARG A 1 207 ? 9.781 21.688 -18.516 1 62.59 207 ARG A N 1
ATOM 1556 C CA . ARG A 1 207 ? 9.82 22.719 -17.469 1 62.59 207 ARG A CA 1
ATOM 1557 C C . ARG A 1 207 ? 8.68 22.547 -16.484 1 62.59 207 ARG A C 1
ATOM 1559 O O . ARG A 1 207 ? 8.766 23 -15.336 1 62.59 207 ARG A O 1
ATOM 1566 N N . TYR A 1 208 ? 7.684 21.844 -16.906 1 65.38 208 TYR A N 1
ATOM 1567 C CA . TYR A 1 208 ? 6.52 21.672 -16.031 1 65.38 208 TYR A CA 1
ATOM 1568 C C . TYR A 1 208 ? 6.809 20.703 -14.898 1 65.38 208 TYR A C 1
ATOM 1570 O O . TYR A 1 208 ? 6.098 20.688 -13.891 1 65.38 208 TYR A O 1
ATOM 1578 N N . PHE A 1 209 ? 7.922 20.062 -14.945 1 71.38 209 PHE A N 1
ATOM 1579 C CA . PHE A 1 209 ? 8.18 19.016 -13.953 1 71.38 209 PHE A CA 1
ATOM 1580 C C . PHE A 1 209 ? 9.273 19.453 -12.984 1 71.38 209 PHE A C 1
ATOM 1582 O O . PHE A 1 209 ? 9.805 18.625 -12.234 1 71.38 209 PHE A O 1
ATOM 1589 N N . LYS A 1 210 ? 9.508 20.75 -13.031 1 74.12 210 LYS A N 1
ATOM 1590 C CA . LYS A 1 210 ? 10.539 21.266 -12.133 1 74.12 210 LYS A CA 1
ATOM 1591 C C . LYS A 1 210 ? 9.953 21.609 -10.766 1 74.12 210 LYS A C 1
ATOM 1593 O O . LYS A 1 210 ? 10.148 22.719 -10.273 1 74.12 210 LYS A O 1
ATOM 1598 N N . ASN A 1 211 ? 9.18 20.641 -10.312 1 80.25 211 ASN A N 1
ATOM 1599 C CA . ASN A 1 211 ? 8.633 20.766 -8.969 1 80.25 211 ASN A CA 1
ATOM 1600 C C . ASN A 1 211 ? 8.898 19.5 -8.141 1 80.25 211 ASN A C 1
ATOM 1602 O O . ASN A 1 211 ? 9.055 18.422 -8.688 1 80.25 211 ASN A O 1
ATOM 1606 N N . ASP A 1 212 ? 9.016 19.703 -6.875 1 85.25 212 ASP A N 1
ATOM 1607 C CA . ASP A 1 212 ? 9.422 18.641 -5.965 1 85.25 212 ASP A CA 1
ATOM 1608 C C . ASP A 1 212 ? 8.391 17.516 -5.938 1 85.25 212 ASP A C 1
ATOM 1610 O O . ASP A 1 212 ? 8.742 16.344 -5.914 1 85.25 212 ASP A O 1
ATOM 1614 N N . PRO A 1 213 ? 7.109 17.844 -6.008 1 86.88 213 PRO A N 1
ATOM 1615 C CA . PRO A 1 213 ? 6.125 16.766 -5.938 1 86.88 213 PRO A CA 1
ATOM 1616 C C . PRO A 1 213 ? 6.191 15.828 -7.137 1 86.88 213 PRO A C 1
ATOM 1618 O O . PRO A 1 213 ? 6.109 14.602 -6.973 1 86.88 213 PRO A O 1
ATOM 1621 N N . ASP A 1 214 ? 6.316 16.344 -8.32 1 88.38 214 ASP A N 1
ATOM 1622 C CA . ASP A 1 214 ? 6.418 15.492 -9.508 1 88.38 214 ASP A CA 1
ATOM 1623 C C . ASP A 1 214 ? 7.711 14.68 -9.492 1 88.38 214 ASP A C 1
ATOM 1625 O O . ASP A 1 214 ? 7.719 13.508 -9.875 1 88.38 214 ASP A O 1
ATOM 1629 N N . ARG A 1 215 ? 8.75 15.312 -9.062 1 89.56 215 ARG A N 1
ATOM 1630 C CA . ARG A 1 215 ? 10.023 14.602 -8.977 1 89.56 215 ARG A CA 1
ATOM 1631 C C . ARG A 1 215 ? 9.945 13.469 -7.965 1 89.56 215 ARG A C 1
ATOM 1633 O O . ARG A 1 215 ? 10.508 12.391 -8.188 1 89.56 215 ARG A O 1
ATOM 1640 N N . ARG A 1 216 ? 9.375 13.766 -6.871 1 92.25 216 ARG A N 1
ATOM 1641 C CA . ARG A 1 216 ? 9.188 12.742 -5.848 1 92.25 216 ARG A CA 1
ATOM 1642 C C . ARG A 1 216 ? 8.453 11.531 -6.418 1 92.25 216 ARG A C 1
ATOM 1644 O O . ARG A 1 216 ? 8.852 10.383 -6.176 1 92.25 216 ARG A O 1
ATOM 1651 N N . ASP A 1 217 ? 7.41 11.766 -7.18 1 93.31 217 ASP A N 1
ATOM 1652 C CA . ASP A 1 217 ? 6.629 10.68 -7.762 1 93.31 217 ASP A CA 1
ATOM 1653 C C . ASP A 1 217 ? 7.465 9.883 -8.766 1 93.31 217 ASP A C 1
ATOM 1655 O O . ASP A 1 217 ? 7.418 8.648 -8.781 1 93.31 217 ASP A O 1
ATOM 1659 N N . MET A 1 218 ? 8.203 10.617 -9.594 1 94.75 218 MET A N 1
ATOM 1660 C CA . MET A 1 218 ? 9.031 9.945 -10.586 1 94.75 218 MET A CA 1
ATOM 1661 C C . MET A 1 218 ? 10.117 9.109 -9.906 1 94.75 218 MET A C 1
ATOM 1663 O O . MET A 1 218 ? 10.398 7.988 -10.336 1 94.75 218 MET A O 1
ATOM 1667 N N . ILE A 1 219 ? 10.703 9.648 -8.906 1 96.31 219 ILE A N 1
ATOM 1668 C CA . ILE A 1 219 ? 11.773 8.953 -8.195 1 96.31 219 ILE A CA 1
ATOM 1669 C C . ILE A 1 219 ? 11.211 7.711 -7.512 1 96.31 219 ILE A C 1
ATOM 1671 O O . ILE A 1 219 ? 11.875 6.672 -7.449 1 96.31 219 ILE A O 1
ATOM 1675 N N . THR A 1 220 ? 9.977 7.812 -6.98 1 97.56 220 THR A N 1
ATOM 1676 C CA . THR A 1 220 ? 9.32 6.637 -6.418 1 97.56 220 THR A CA 1
ATOM 1677 C C . THR A 1 220 ? 9.156 5.551 -7.477 1 97.56 220 THR A C 1
ATOM 1679 O O . THR A 1 220 ? 9.406 4.371 -7.207 1 97.56 220 THR A O 1
ATOM 1682 N N . CYS A 1 221 ? 8.758 5.922 -8.672 1 97.94 221 CYS A N 1
ATOM 1683 C CA . CYS A 1 221 ? 8.664 4.98 -9.781 1 97.94 221 CYS A CA 1
ATOM 1684 C C . CYS A 1 221 ? 10.023 4.375 -10.094 1 97.94 221 CYS A C 1
ATOM 1686 O O . CYS A 1 221 ? 10.133 3.18 -10.367 1 97.94 221 CYS A O 1
ATOM 1688 N N . GLY A 1 222 ? 11.008 5.23 -10.047 1 98.44 222 GLY A N 1
ATOM 1689 C CA . GLY A 1 222 ? 12.359 4.754 -10.297 1 98.44 222 GLY A CA 1
ATOM 1690 C C . GLY A 1 222 ? 12.844 3.748 -9.266 1 98.44 222 GLY A C 1
ATOM 1691 O O . GLY A 1 222 ? 13.453 2.736 -9.617 1 98.44 222 GLY A O 1
ATOM 1692 N N . ALA A 1 223 ? 12.633 4.004 -8.031 1 98.31 223 ALA A N 1
ATOM 1693 C CA . ALA A 1 223 ? 13.016 3.076 -6.969 1 98.31 223 ALA A CA 1
ATOM 1694 C C . ALA A 1 223 ? 12.336 1.723 -7.148 1 98.31 223 ALA A C 1
ATOM 1696 O O . ALA A 1 223 ? 12.977 0.677 -6.988 1 98.31 223 ALA A O 1
ATOM 1697 N N . ALA A 1 224 ? 11.062 1.745 -7.473 1 98.56 224 ALA A N 1
ATOM 1698 C CA . ALA A 1 224 ? 10.32 0.509 -7.719 1 98.56 224 ALA A CA 1
ATOM 1699 C C . ALA A 1 224 ? 10.898 -0.24 -8.922 1 98.56 224 ALA A C 1
ATOM 1701 O O . ALA A 1 224 ? 11.031 -1.466 -8.891 1 98.56 224 ALA A O 1
ATOM 1702 N N . ALA A 1 225 ? 11.211 0.487 -9.945 1 98.62 225 ALA A N 1
ATOM 1703 C CA . ALA A 1 225 ? 11.789 -0.107 -11.148 1 98.62 225 ALA A CA 1
ATOM 1704 C C . ALA A 1 225 ? 13.125 -0.771 -10.844 1 98.62 225 ALA A C 1
ATOM 1706 O O . ALA A 1 225 ? 13.469 -1.794 -11.445 1 98.62 225 ALA A O 1
ATOM 1707 N N . GLY A 1 226 ? 13.867 -0.157 -9.984 1 98.25 226 GLY A N 1
ATOM 1708 C CA . GLY A 1 226 ? 15.148 -0.741 -9.602 1 98.25 226 GLY A CA 1
ATOM 1709 C C . GLY A 1 226 ? 15.008 -2.127 -9 1 98.25 226 GLY A C 1
ATOM 1710 O O . GLY A 1 226 ? 15.719 -3.053 -9.391 1 98.25 226 GLY A O 1
ATOM 1711 N N . VAL A 1 227 ? 14.102 -2.285 -8.078 1 97.06 227 VAL A N 1
ATOM 1712 C CA . VAL A 1 227 ? 13.875 -3.584 -7.453 1 97.06 227 VAL A CA 1
ATOM 1713 C C . VAL A 1 227 ? 13.328 -4.566 -8.484 1 97.06 227 VAL A C 1
ATOM 1715 O O . VAL A 1 227 ? 13.742 -5.727 -8.531 1 97.06 227 VAL A O 1
ATOM 1718 N N . ALA A 1 228 ? 12.406 -4.09 -9.32 1 96.81 228 ALA A N 1
ATOM 1719 C CA . ALA A 1 228 ? 11.836 -4.934 -10.367 1 96.81 228 ALA A CA 1
ATOM 1720 C C . ALA A 1 228 ? 12.922 -5.453 -11.305 1 96.81 228 ALA A C 1
ATOM 1722 O O . ALA A 1 228 ? 12.898 -6.621 -11.703 1 96.81 228 ALA A O 1
ATOM 1723 N N . ALA A 1 229 ? 13.844 -4.621 -11.594 1 96.19 229 ALA A N 1
ATOM 1724 C CA . ALA A 1 229 ? 14.914 -4.992 -12.523 1 96.19 229 ALA A CA 1
ATOM 1725 C C . ALA A 1 229 ? 15.922 -5.926 -11.852 1 96.19 229 ALA A C 1
ATOM 1727 O O . ALA A 1 229 ? 16.438 -6.844 -12.492 1 96.19 229 ALA A O 1
ATOM 1728 N N . ALA A 1 230 ? 16.141 -5.695 -10.633 1 94.5 230 ALA A N 1
ATOM 1729 C CA . ALA A 1 230 ? 17.172 -6.469 -9.922 1 94.5 230 ALA A CA 1
ATOM 1730 C C . ALA A 1 230 ? 16.672 -7.879 -9.617 1 94.5 230 ALA A C 1
ATOM 1732 O O . ALA A 1 230 ? 17.422 -8.844 -9.711 1 94.5 230 ALA A O 1
ATOM 1733 N N . PHE A 1 231 ? 15.422 -8.039 -9.25 1 91.88 231 PHE A N 1
ATOM 1734 C CA . PHE A 1 231 ? 14.898 -9.32 -8.797 1 91.88 231 PHE A CA 1
ATOM 1735 C C . PHE A 1 231 ? 13.953 -9.922 -9.828 1 91.88 231 PHE A C 1
ATOM 1737 O O . PHE A 1 231 ? 13.438 -11.023 -9.648 1 91.88 231 PHE A O 1
ATOM 1744 N N . ARG A 1 232 ? 13.734 -9.172 -10.914 1 90.5 232 ARG A N 1
ATOM 1745 C CA . ARG A 1 232 ? 12.695 -9.586 -11.852 1 90.5 232 ARG A CA 1
ATOM 1746 C C . ARG A 1 232 ? 11.359 -9.758 -11.148 1 90.5 232 ARG A C 1
ATOM 1748 O O . ARG A 1 232 ? 10.695 -10.789 -11.297 1 90.5 232 ARG A O 1
ATOM 1755 N N . ALA A 1 233 ? 11.07 -8.883 -10.305 1 93.5 233 ALA A N 1
ATOM 1756 C CA . ALA A 1 233 ? 9.844 -8.906 -9.508 1 93.5 233 ALA A CA 1
ATOM 1757 C C . ALA A 1 233 ? 9.086 -7.582 -9.625 1 93.5 233 ALA A C 1
ATOM 1759 O O . ALA A 1 233 ? 9.164 -6.734 -8.734 1 93.5 233 ALA A O 1
ATOM 1760 N N . PRO A 1 234 ? 8.312 -7.434 -10.664 1 95.06 234 PRO A N 1
ATOM 1761 C CA . PRO A 1 234 ? 7.637 -6.156 -10.898 1 95.06 234 PRO A CA 1
ATOM 1762 C C . PRO A 1 234 ? 6.645 -5.801 -9.789 1 95.06 234 PRO A C 1
ATOM 1764 O O . PRO A 1 234 ? 6.625 -4.66 -9.328 1 95.06 234 PRO A O 1
ATOM 1767 N N . VAL A 1 235 ? 5.82 -6.758 -9.367 1 94.69 235 VAL A N 1
ATOM 1768 C CA . VAL A 1 235 ? 4.867 -6.473 -8.297 1 94.69 235 VAL A CA 1
ATOM 1769 C C . VAL A 1 235 ? 5.613 -6.266 -6.984 1 94.69 235 VAL A C 1
ATOM 1771 O O . VAL A 1 235 ? 5.254 -5.391 -6.191 1 94.69 235 VAL A O 1
ATOM 1774 N N . GLY A 1 236 ? 6.637 -7.109 -6.801 1 95.44 236 GLY A N 1
ATOM 1775 C CA . GLY A 1 236 ? 7.48 -6.922 -5.633 1 95.44 236 GLY A CA 1
ATOM 1776 C C . GLY A 1 236 ? 8.117 -5.543 -5.57 1 95.44 236 GLY A C 1
ATOM 1777 O O . GLY A 1 236 ? 8.25 -4.965 -4.492 1 95.44 236 GLY A O 1
ATOM 1778 N N . GLY A 1 237 ? 8.484 -5.027 -6.711 1 97.12 237 GLY A N 1
ATOM 1779 C CA . GLY A 1 237 ? 9.047 -3.688 -6.773 1 97.12 237 GLY A CA 1
ATOM 1780 C C . GLY A 1 237 ? 8.062 -2.605 -6.359 1 97.12 237 GLY A C 1
ATOM 1781 O O . GLY A 1 237 ? 8.43 -1.669 -5.648 1 97.12 237 GLY A O 1
ATOM 1782 N N . VAL A 1 238 ? 6.84 -2.729 -6.793 1 96.62 238 VAL A N 1
ATOM 1783 C CA . VAL A 1 238 ? 5.805 -1.773 -6.418 1 96.62 238 VAL A CA 1
ATOM 1784 C C . VAL A 1 238 ? 5.613 -1.784 -4.902 1 96.62 238 VAL A C 1
ATOM 1786 O O . VAL A 1 238 ? 5.566 -0.728 -4.27 1 96.62 238 VAL A O 1
ATOM 1789 N N . LEU A 1 239 ? 5.559 -2.965 -4.359 1 95.44 239 LEU A N 1
ATOM 1790 C CA . LEU A 1 239 ? 5.297 -3.113 -2.934 1 95.44 239 LEU A CA 1
ATOM 1791 C C . LEU A 1 239 ? 6.492 -2.652 -2.109 1 95.44 239 LEU A C 1
ATOM 1793 O O . LEU A 1 239 ? 6.328 -2.121 -1.009 1 95.44 239 LEU A O 1
ATOM 1797 N N . PHE A 1 240 ? 7.633 -2.855 -2.629 1 96.38 240 PHE A N 1
ATOM 1798 C CA . PHE A 1 240 ? 8.828 -2.355 -1.952 1 96.38 240 PHE A CA 1
ATOM 1799 C C . PHE A 1 240 ? 8.789 -0.835 -1.842 1 96.38 240 PHE A C 1
ATOM 1801 O O . PHE A 1 240 ? 9.109 -0.275 -0.793 1 96.38 240 PHE A O 1
ATOM 1808 N N . ALA A 1 241 ? 8.508 -0.196 -2.947 1 96.75 241 ALA A N 1
ATOM 1809 C CA . ALA A 1 241 ? 8.406 1.261 -2.936 1 96.75 241 ALA A CA 1
ATOM 1810 C C . ALA A 1 241 ? 7.352 1.729 -1.937 1 96.75 241 ALA A C 1
ATOM 1812 O O . ALA A 1 241 ? 7.551 2.725 -1.237 1 96.75 241 ALA A O 1
ATOM 1813 N N . LEU A 1 242 ? 6.336 0.993 -1.835 1 92.56 242 LEU A N 1
ATOM 1814 C CA . LEU A 1 242 ? 5.227 1.357 -0.963 1 92.56 242 LEU A CA 1
ATOM 1815 C C . LEU A 1 242 ? 5.582 1.113 0.5 1 92.56 242 LEU A C 1
ATOM 1817 O O . LEU A 1 242 ? 5.285 1.943 1.362 1 92.56 242 LEU A O 1
ATOM 1821 N N . GLU A 1 243 ? 6.195 0.002 0.828 1 92.25 243 GLU A N 1
ATOM 1822 C CA . GLU A 1 243 ? 6.402 -0.42 2.211 1 92.25 243 GLU A CA 1
ATOM 1823 C C . GLU A 1 243 ? 7.68 0.182 2.787 1 92.25 243 GLU A C 1
ATOM 1825 O O . GLU A 1 243 ? 7.734 0.521 3.971 1 92.25 243 GLU A O 1
ATOM 1830 N N . GLU A 1 244 ? 8.68 0.34 1.932 1 92.5 244 GLU A N 1
ATOM 1831 C CA . GLU A 1 244 ? 9.984 0.692 2.477 1 92.5 244 GLU A CA 1
ATOM 1832 C C . GLU A 1 244 ? 10.438 2.062 1.983 1 92.5 244 GLU A C 1
ATOM 1834 O O . GLU A 1 244 ? 11.039 2.832 2.734 1 92.5 244 GLU A O 1
ATOM 1839 N N . ALA A 1 245 ? 10.164 2.424 0.776 1 93.25 245 ALA A N 1
ATOM 1840 C CA . ALA A 1 245 ? 10.82 3.59 0.181 1 93.25 245 ALA A CA 1
ATOM 1841 C C . ALA A 1 245 ? 9.977 4.848 0.384 1 93.25 245 ALA A C 1
ATOM 1843 O O . ALA A 1 245 ? 10.461 5.844 0.933 1 93.25 245 ALA A O 1
ATOM 1844 N N . ALA A 1 246 ? 8.75 4.785 0.063 1 92.19 246 ALA A N 1
ATOM 1845 C CA . ALA A 1 246 ? 7.93 5.992 0.014 1 92.19 246 ALA A CA 1
ATOM 1846 C C . ALA A 1 246 ? 7.285 6.27 1.367 1 92.19 246 ALA A C 1
ATOM 1848 O O . ALA A 1 246 ? 6.902 5.34 2.082 1 92.19 246 ALA A O 1
ATOM 1849 N N . SER A 1 247 ? 7.164 7.578 1.659 1 87.56 247 SER A N 1
ATOM 1850 C CA . SER A 1 247 ? 6.465 8.016 2.861 1 87.56 247 SER A CA 1
ATOM 1851 C C . SER A 1 247 ? 5 8.336 2.568 1 87.56 247 SER A C 1
ATOM 1853 O O . SER A 1 247 ? 4.152 8.258 3.461 1 87.56 247 SER A O 1
ATOM 1855 N N . TRP A 1 248 ? 4.809 8.805 1.356 1 84.81 248 TRP A N 1
ATOM 1856 C CA . TRP A 1 248 ? 3.465 9.172 0.926 1 84.81 248 TRP A CA 1
ATOM 1857 C C . TRP A 1 248 ? 3.031 8.336 -0.272 1 84.81 248 TRP A C 1
ATOM 1859 O O . TRP A 1 248 ? 3.832 8.062 -1.17 1 84.81 248 TRP A O 1
ATOM 1869 N N . TRP A 1 249 ? 1.762 7.898 -0.166 1 84.44 249 TRP A N 1
ATOM 1870 C CA . TRP A 1 249 ? 1.272 7.008 -1.214 1 84.44 249 TRP A CA 1
ATOM 1871 C C . TRP A 1 249 ? -0.148 7.379 -1.625 1 84.44 249 TRP A C 1
ATOM 1873 O O . TRP A 1 249 ? -1.022 7.551 -0.772 1 84.44 249 TRP A O 1
ATOM 1883 N N . ARG A 1 250 ? -0.307 7.625 -2.924 1 85.06 250 ARG A N 1
ATOM 1884 C CA . ARG A 1 250 ? -1.616 7.906 -3.504 1 85.06 250 ARG A CA 1
ATOM 1885 C C . ARG A 1 250 ? -1.97 6.883 -4.578 1 85.06 250 ARG A C 1
ATOM 1887 O O . ARG A 1 250 ? -1.088 6.211 -5.117 1 85.06 250 ARG A O 1
ATOM 1894 N N . SER A 1 251 ? -3.205 6.809 -4.867 1 85.25 251 SER A N 1
ATOM 1895 C CA . SER A 1 251 ? -3.682 5.84 -5.852 1 85.25 251 SER A CA 1
ATOM 1896 C C . SER A 1 251 ? -3.078 6.105 -7.227 1 85.25 251 SER A C 1
ATOM 1898 O O . SER A 1 251 ? -2.77 5.168 -7.965 1 85.25 251 SER A O 1
ATOM 1900 N N . SER A 1 252 ? -2.949 7.355 -7.586 1 88.44 252 SER A N 1
ATOM 1901 C CA . SER A 1 252 ? -2.365 7.684 -8.883 1 88.44 252 SER A CA 1
ATOM 1902 C C . SER A 1 252 ? -0.908 7.242 -8.961 1 88.44 252 SER A C 1
ATOM 1904 O O . SER A 1 252 ? -0.443 6.805 -10.016 1 88.44 252 SER A O 1
ATOM 1906 N N . LEU A 1 253 ? -0.258 7.434 -7.855 1 92.69 253 LEU A N 1
ATOM 1907 C CA . LEU A 1 253 ? 1.134 6.996 -7.801 1 92.69 253 LEU A CA 1
ATOM 1908 C C . LEU A 1 253 ? 1.233 5.48 -7.906 1 92.69 253 LEU A C 1
ATOM 1910 O O . LEU A 1 253 ? 2.15 4.957 -8.547 1 92.69 253 LEU A O 1
ATOM 1914 N N . LEU A 1 254 ? 0.311 4.75 -7.273 1 92.06 254 LEU A N 1
ATOM 1915 C CA . LEU A 1 254 ? 0.272 3.295 -7.371 1 92.06 254 LEU A CA 1
ATOM 1916 C C . LEU A 1 254 ? 0.123 2.854 -8.82 1 92.06 254 LEU A C 1
ATOM 1918 O O . LEU A 1 254 ? 0.828 1.948 -9.273 1 92.06 254 LEU A O 1
ATOM 1922 N N . TRP A 1 255 ? -0.713 3.506 -9.492 1 91.44 255 TRP A N 1
ATOM 1923 C CA . TRP A 1 255 ? -0.997 3.188 -10.891 1 91.44 255 TRP A CA 1
ATOM 1924 C C . TRP A 1 255 ? 0.227 3.438 -11.766 1 91.44 255 TRP A C 1
ATOM 1926 O O . TRP A 1 255 ? 0.582 2.602 -12.602 1 91.44 255 TRP A O 1
ATOM 1936 N N . ARG A 1 256 ? 0.84 4.492 -11.609 1 94.81 256 ARG A N 1
ATOM 1937 C CA . ARG A 1 256 ? 2.01 4.84 -12.406 1 94.81 256 ARG A CA 1
ATOM 1938 C C . ARG A 1 256 ? 3.188 3.928 -12.078 1 94.81 256 ARG A C 1
ATOM 1940 O O . ARG A 1 256 ? 3.949 3.547 -12.969 1 94.81 256 ARG A O 1
ATOM 1947 N N . THR A 1 257 ? 3.393 3.67 -10.812 1 96.81 257 THR A N 1
ATOM 1948 C CA . THR A 1 257 ? 4.473 2.773 -10.406 1 96.81 257 THR A CA 1
ATOM 1949 C C . THR A 1 257 ? 4.246 1.37 -10.961 1 96.81 257 THR A C 1
ATOM 1951 O O . THR A 1 257 ? 5.191 0.713 -11.406 1 96.81 257 THR A O 1
ATOM 1954 N N . PHE A 1 258 ? 2.992 0.941 -10.938 1 96.19 258 PHE A N 1
ATOM 1955 C CA . PHE A 1 258 ? 2.627 -0.355 -11.492 1 96.19 258 PHE A CA 1
ATOM 1956 C C . PHE A 1 258 ? 2.934 -0.407 -12.984 1 96.19 258 PHE A C 1
ATOM 1958 O O . PHE A 1 258 ? 3.482 -1.395 -13.477 1 96.19 258 PHE A O 1
ATOM 1965 N N . PHE A 1 259 ? 2.648 0.599 -13.641 1 95.62 259 PHE A N 1
ATOM 1966 C CA . PHE A 1 259 ? 2.943 0.715 -15.07 1 95.62 259 PHE A CA 1
ATOM 1967 C C . PHE A 1 259 ? 4.445 0.666 -15.312 1 95.62 259 PHE A C 1
ATOM 1969 O O . PHE A 1 259 ? 4.91 -0.064 -16.188 1 95.62 259 PHE A O 1
ATOM 1976 N N . THR A 1 260 ? 5.188 1.449 -14.578 1 97.75 260 THR A N 1
ATOM 1977 C CA . THR A 1 260 ? 6.637 1.516 -14.734 1 97.75 260 THR A CA 1
ATOM 1978 C C . THR A 1 260 ? 7.266 0.139 -14.539 1 97.75 260 THR A C 1
ATOM 1980 O O . THR A 1 260 ? 8.125 -0.275 -15.32 1 97.75 260 THR A O 1
ATOM 1983 N N . THR A 1 261 ? 6.863 -0.581 -13.508 1 97.69 261 THR A N 1
ATOM 1984 C CA . THR A 1 261 ? 7.453 -1.887 -13.234 1 97.69 261 THR A CA 1
ATOM 1985 C C . THR A 1 261 ? 7 -2.912 -14.266 1 97.69 261 THR A C 1
ATOM 1987 O O . THR A 1 261 ? 7.734 -3.852 -14.578 1 97.69 261 THR A O 1
ATOM 1990 N N . ALA A 1 262 ? 5.809 -2.744 -14.828 1 94.69 262 ALA A N 1
ATOM 1991 C CA . ALA A 1 262 ? 5.371 -3.611 -15.922 1 94.69 262 ALA A CA 1
ATOM 1992 C C . ALA A 1 262 ? 6.273 -3.455 -17.141 1 94.69 262 ALA A C 1
ATOM 1994 O O . ALA A 1 262 ? 6.586 -4.438 -17.828 1 94.69 262 ALA A O 1
ATOM 1995 N N . VAL A 1 263 ? 6.648 -2.252 -17.406 1 95.12 263 VAL A N 1
ATOM 1996 C CA . VAL A 1 263 ? 7.559 -1.984 -18.5 1 95.12 263 VAL A CA 1
ATOM 1997 C C . VAL A 1 263 ? 8.891 -2.697 -18.266 1 95.12 263 VAL A C 1
ATOM 1999 O O . VAL A 1 263 ? 9.453 -3.297 -19.188 1 95.12 263 VAL A O 1
ATOM 2002 N N . VAL A 1 264 ? 9.352 -2.625 -17.047 1 96.62 264 VAL A N 1
ATOM 2003 C CA . VAL A 1 264 ? 10.594 -3.312 -16.703 1 96.62 264 VAL A CA 1
ATOM 2004 C C . VAL A 1 264 ? 10.438 -4.809 -16.969 1 96.62 264 VAL A C 1
ATOM 2006 O O . VAL A 1 264 ? 11.352 -5.441 -17.516 1 96.62 264 VAL A O 1
ATOM 2009 N N . ALA A 1 265 ? 9.305 -5.367 -16.562 1 92.06 265 ALA A N 1
ATOM 2010 C CA . ALA A 1 265 ? 9.062 -6.793 -16.766 1 92.06 265 ALA A CA 1
ATOM 2011 C C . ALA A 1 265 ? 9.109 -7.156 -18.234 1 92.06 265 ALA A C 1
ATOM 2013 O O . ALA A 1 265 ? 9.656 -8.203 -18.609 1 92.06 265 ALA A O 1
ATOM 2014 N N . ILE A 1 266 ? 8.609 -6.34 -19.078 1 87.88 266 ILE A N 1
ATOM 2015 C CA . ILE A 1 266 ? 8.594 -6.582 -20.516 1 87.88 266 ILE A CA 1
ATOM 2016 C C . ILE A 1 266 ? 10.008 -6.465 -21.078 1 87.88 266 ILE A C 1
ATOM 2018 O O . ILE A 1 266 ? 10.43 -7.285 -21.891 1 87.88 266 ILE A O 1
ATOM 2022 N N . VAL A 1 267 ? 10.703 -5.48 -20.609 1 91.69 267 VAL A N 1
ATOM 2023 C CA . VAL A 1 267 ? 12.07 -5.285 -21.078 1 91.69 267 VAL A CA 1
ATOM 2024 C C . VAL A 1 267 ? 12.914 -6.504 -20.703 1 91.69 267 VAL A C 1
ATOM 2026 O O . VAL A 1 267 ? 13.688 -7 -21.531 1 91.69 267 VAL A O 1
ATOM 2029 N N . LEU A 1 268 ? 12.789 -6.938 -19.516 1 89.88 268 LEU A N 1
ATOM 2030 C CA . LEU A 1 268 ? 13.578 -8.086 -19.078 1 89.88 268 LEU A CA 1
ATOM 2031 C C . LEU A 1 268 ? 13.18 -9.344 -19.828 1 89.88 268 LEU A C 1
ATOM 2033 O O . LEU A 1 268 ? 14.023 -10.195 -20.125 1 89.88 268 LEU A O 1
ATOM 2037 N N . ARG A 1 269 ? 11.945 -9.492 -20.125 1 84 269 ARG A N 1
ATOM 2038 C CA . ARG A 1 269 ? 11.492 -10.648 -20.891 1 84 269 ARG A CA 1
ATOM 2039 C C . ARG A 1 269 ? 12.078 -10.633 -22.297 1 84 269 ARG A C 1
ATOM 2041 O O . ARG A 1 269 ? 12.477 -11.68 -22.828 1 84 269 ARG A O 1
ATOM 2048 N N . VAL A 1 270 ? 12.109 -9.516 -22.938 1 84.38 270 VAL A N 1
ATOM 2049 C CA . VAL A 1 270 ? 12.695 -9.367 -24.266 1 84.38 270 VAL A CA 1
ATOM 2050 C C . VAL A 1 270 ? 14.195 -9.672 -24.203 1 84.38 270 VAL A C 1
ATOM 2052 O O . VAL A 1 270 ? 14.734 -10.328 -25.094 1 84.38 270 VAL A O 1
ATOM 2055 N N . ALA A 1 271 ? 14.789 -9.211 -23.188 1 87.19 271 ALA A N 1
ATOM 2056 C CA . ALA A 1 271 ? 16.219 -9.461 -23 1 87.19 271 ALA A CA 1
ATOM 2057 C C . ALA A 1 271 ? 16.5 -10.945 -22.812 1 87.19 271 ALA A C 1
ATOM 2059 O O . ALA A 1 271 ? 17.5 -11.469 -23.312 1 87.19 271 ALA A O 1
ATOM 2060 N N . ILE A 1 272 ? 15.68 -11.609 -22.094 1 82.62 272 ILE A N 1
ATOM 2061 C CA . ILE A 1 272 ? 15.836 -13.039 -21.859 1 82.62 272 ILE A CA 1
ATOM 2062 C C . ILE A 1 272 ? 15.695 -13.797 -23.188 1 82.62 272 ILE A C 1
ATOM 2064 O O . ILE A 1 272 ? 16.453 -14.734 -23.453 1 82.62 272 ILE A O 1
ATOM 2068 N N . GLN A 1 273 ? 14.75 -13.477 -23.984 1 78.94 273 GLN A N 1
ATOM 2069 C CA . GLN A 1 273 ? 14.562 -14.109 -25.297 1 78.94 273 GLN A CA 1
ATOM 2070 C C . GLN A 1 273 ? 15.766 -13.859 -26.203 1 78.94 273 GLN A C 1
ATOM 2072 O O . GLN A 1 273 ? 16.156 -14.734 -26.969 1 78.94 273 GLN A O 1
ATOM 2077 N N . PHE A 1 274 ? 16.312 -12.734 -26.047 1 83.44 274 PHE A N 1
ATOM 2078 C CA . PHE A 1 274 ? 17.5 -12.414 -26.828 1 83.44 274 PHE A CA 1
ATOM 2079 C C . PHE A 1 274 ? 18.672 -13.289 -26.391 1 83.44 274 PHE A C 1
ATOM 2081 O O . PHE A 1 274 ? 19.422 -13.805 -27.234 1 83.44 274 PHE A O 1
ATOM 2088 N N . CYS A 1 275 ? 18.828 -13.492 -25.125 1 84.19 275 CYS A N 1
ATOM 2089 C CA . CYS A 1 275 ? 19.938 -14.281 -24.609 1 84.19 275 CYS A CA 1
ATOM 2090 C C . CYS A 1 275 ? 19.719 -15.766 -24.891 1 84.19 275 CYS A C 1
ATOM 2092 O O . CYS A 1 275 ? 20.688 -16.531 -24.922 1 84.19 275 CYS A O 1
ATOM 2094 N N . ALA A 1 276 ? 18.484 -16.156 -25.016 1 76.75 276 ALA A N 1
ATOM 2095 C CA . ALA A 1 276 ? 18.172 -17.562 -25.328 1 76.75 276 ALA A CA 1
ATOM 2096 C C . ALA A 1 276 ? 18.703 -17.938 -26.719 1 76.75 276 ALA A C 1
ATOM 2098 O O . ALA A 1 276 ? 18.906 -19.125 -27 1 76.75 276 ALA A O 1
ATOM 2099 N N . THR A 1 277 ? 19 -16.969 -27.531 1 78.75 277 THR A N 1
ATOM 2100 C CA . THR A 1 277 ? 19.547 -17.234 -28.844 1 78.75 277 THR A CA 1
ATOM 2101 C C . THR A 1 277 ? 21.047 -17.562 -28.766 1 78.75 277 THR A C 1
ATOM 2103 O O . THR A 1 277 ? 21.656 -17.953 -29.75 1 78.75 277 THR A O 1
ATOM 2106 N N . GLY A 1 278 ? 21.688 -17.531 -27.578 1 77.81 278 GLY A N 1
ATOM 2107 C CA . GLY A 1 278 ? 23.078 -17.891 -27.375 1 77.81 278 GLY A CA 1
ATOM 2108 C C . GLY A 1 278 ? 24.031 -16.734 -27.578 1 77.81 278 GLY A C 1
ATOM 2109 O O . GLY A 1 278 ? 25.25 -16.906 -27.547 1 77.81 278 GLY A O 1
ATOM 2110 N N . LYS A 1 279 ? 23.578 -15.617 -27.703 1 80.81 279 LYS A N 1
ATOM 2111 C CA . LYS A 1 279 ? 24.422 -14.469 -28.031 1 80.81 279 LYS A CA 1
ATOM 2112 C C . LYS A 1 279 ? 24.875 -13.742 -26.766 1 80.81 279 LYS A C 1
ATOM 2114 O O . LYS A 1 279 ? 25.578 -12.734 -26.828 1 80.81 279 LYS A O 1
ATOM 2119 N N . CYS A 1 280 ? 24.594 -14.258 -25.578 1 85.56 280 CYS A N 1
ATOM 2120 C CA . CYS A 1 280 ? 24.891 -13.531 -24.359 1 85.56 280 CYS A CA 1
ATOM 2121 C C . CYS A 1 280 ? 26.062 -14.164 -23.625 1 85.56 280 CYS A C 1
ATOM 2123 O O . CYS A 1 280 ? 26.188 -14.031 -22.406 1 85.56 280 CYS A O 1
ATOM 2125 N N . GLY A 1 281 ? 26.938 -14.828 -24.297 1 80.88 281 GLY A N 1
ATOM 2126 C CA . GLY A 1 281 ? 28.141 -15.391 -23.719 1 80.88 281 GLY A CA 1
ATOM 2127 C C . GLY A 1 281 ? 27.875 -16.359 -22.594 1 80.88 281 GLY A C 1
ATOM 2128 O O . GLY A 1 281 ? 27.062 -17.281 -22.75 1 80.88 281 GLY A O 1
ATOM 2129 N N . LEU A 1 282 ? 28.516 -16.141 -21.406 1 76.19 282 LEU A N 1
ATOM 2130 C CA . LEU A 1 282 ? 28.438 -17.062 -20.281 1 76.19 282 LEU A CA 1
ATOM 2131 C C . LEU A 1 282 ? 27.156 -16.828 -19.484 1 76.19 282 LEU A C 1
ATOM 2133 O O . LEU A 1 282 ? 26.797 -17.609 -18.609 1 76.19 282 LEU A O 1
ATOM 2137 N N . PHE A 1 283 ? 26.594 -15.75 -19.766 1 74.75 283 PHE A N 1
ATOM 2138 C CA . PHE A 1 283 ? 25.312 -15.453 -19.125 1 74.75 283 PHE A CA 1
ATOM 2139 C C . PHE A 1 283 ? 24.266 -16.484 -19.516 1 74.75 283 PHE A C 1
ATOM 2141 O O . PHE A 1 283 ? 23.422 -16.859 -18.703 1 74.75 283 PHE A O 1
ATOM 2148 N N . GLY A 1 284 ? 24.672 -17.422 -20.688 1 59.66 284 GLY A N 1
ATOM 2149 C CA . GLY A 1 284 ? 23.828 -18.484 -21.203 1 59.66 284 GLY A CA 1
ATOM 2150 C C . GLY A 1 284 ? 22.344 -18.125 -21.172 1 59.66 284 GLY A C 1
ATOM 2151 O O . GLY A 1 284 ? 21.984 -16.969 -21.359 1 59.66 284 GLY A O 1
ATOM 2152 N N . GLU A 1 285 ? 21.656 -19.344 -21.188 1 53.69 285 GLU A N 1
ATOM 2153 C CA . GLU A 1 285 ? 20.203 -19.234 -21.156 1 53.69 285 GLU A CA 1
ATOM 2154 C C . GLU A 1 285 ? 19.719 -18.734 -19.797 1 53.69 285 GLU A C 1
ATOM 2156 O O . GLU A 1 285 ? 18.531 -18.422 -19.625 1 53.69 285 GLU A O 1
ATOM 2161 N N . GLY A 1 286 ? 20.672 -19.031 -18.781 1 51.19 286 GLY A N 1
ATOM 2162 C CA . GLY A 1 286 ? 20.391 -18.922 -17.359 1 51.19 286 GLY A CA 1
ATOM 2163 C C . GLY A 1 286 ? 20.125 -17.5 -16.906 1 51.19 286 GLY A C 1
ATOM 2164 O O . GLY A 1 286 ? 20.141 -17.219 -15.711 1 51.19 286 GLY A O 1
ATOM 2165 N N . GLY A 1 287 ? 20.312 -16.719 -17.703 1 50.16 287 GLY A N 1
ATOM 2166 C CA . GLY A 1 287 ? 20.422 -15.352 -17.234 1 50.16 287 GLY A CA 1
ATOM 2167 C C . GLY A 1 287 ? 19.469 -15.023 -16.109 1 50.16 287 GLY A C 1
ATOM 2168 O O . GLY A 1 287 ? 19.75 -15.305 -14.945 1 50.16 287 GLY A O 1
ATOM 2169 N N . LEU A 1 288 ? 18.328 -14.359 -16.219 1 53.91 288 LEU A N 1
ATOM 2170 C CA . LEU A 1 288 ? 17.625 -13.625 -15.172 1 53.91 288 LEU A CA 1
ATOM 2171 C C . LEU A 1 288 ? 17.016 -14.578 -14.148 1 53.91 288 LEU A C 1
ATOM 2173 O O . LEU A 1 288 ? 16.734 -15.734 -14.469 1 53.91 288 LEU A O 1
ATOM 2177 N N . ILE A 1 289 ? 17.219 -14.367 -12.773 1 52.31 289 ILE A N 1
ATOM 2178 C CA . ILE A 1 289 ? 17.125 -14.922 -11.43 1 52.31 289 ILE A CA 1
ATOM 2179 C C . ILE A 1 289 ? 15.859 -15.766 -11.297 1 52.31 289 ILE A C 1
ATOM 2181 O O . ILE A 1 289 ? 14.766 -15.219 -11.141 1 52.31 289 ILE A O 1
ATOM 2185 N N . MET A 1 290 ? 15.484 -16.766 -12.234 1 56.62 290 MET A N 1
ATOM 2186 C CA . MET A 1 290 ? 14.375 -17.562 -11.727 1 56.62 290 MET A CA 1
ATOM 2187 C C . MET A 1 290 ? 14.875 -18.828 -11.047 1 56.62 290 MET A C 1
ATOM 2189 O O . MET A 1 290 ? 15.688 -19.562 -11.617 1 56.62 290 MET A O 1
ATOM 2193 N N . TYR A 1 291 ? 14.547 -18.969 -9.664 1 54.22 291 TYR A N 1
ATOM 2194 C CA . TYR A 1 291 ? 14.914 -20.141 -8.875 1 54.22 291 TYR A CA 1
ATOM 2195 C C . TYR A 1 291 ? 13.828 -21.203 -8.938 1 54.22 291 TYR A C 1
ATOM 2197 O O . TYR A 1 291 ? 12.648 -20.906 -8.742 1 54.22 291 TYR A O 1
ATOM 2205 N N . ASP A 1 292 ? 14.016 -22.234 -9.594 1 55.69 292 ASP A N 1
ATOM 2206 C CA . ASP A 1 292 ? 13.031 -23.312 -9.664 1 55.69 292 ASP A CA 1
ATOM 2207 C C . ASP A 1 292 ? 12.992 -24.109 -8.359 1 55.69 292 ASP A C 1
ATOM 2209 O O . ASP A 1 292 ? 13.961 -24.781 -8.008 1 55.69 292 ASP A O 1
ATOM 2213 N N . VAL A 1 293 ? 12.055 -23.891 -7.527 1 48.78 293 VAL A N 1
ATOM 2214 C CA . VAL A 1 293 ? 11.906 -24.625 -6.273 1 48.78 293 VAL A CA 1
ATOM 2215 C C . VAL A 1 293 ? 10.719 -25.578 -6.371 1 48.78 293 VAL A C 1
ATOM 2217 O O . VAL A 1 293 ? 10.273 -26.125 -5.363 1 48.78 293 VAL A O 1
ATOM 2220 N N . SER A 1 294 ? 10.023 -25.75 -7.57 1 54.94 294 SER A N 1
ATOM 2221 C CA . SER A 1 294 ? 8.734 -26.422 -7.672 1 54.94 294 SER A CA 1
ATOM 2222 C C . SER A 1 294 ? 8.852 -27.891 -7.305 1 54.94 294 SER A C 1
ATOM 2224 O O . SER A 1 294 ? 9.695 -28.609 -7.852 1 54.94 294 SER A O 1
ATOM 2226 N N . SER A 1 295 ? 8.641 -28.188 -5.957 1 54.38 295 SER A N 1
ATOM 2227 C CA . SER A 1 295 ? 8.398 -29.578 -5.621 1 54.38 295 SER A CA 1
ATOM 2228 C C . SER A 1 295 ? 6.926 -29.938 -5.805 1 54.38 295 SER A C 1
ATOM 2230 O O . SER A 1 295 ? 6.039 -29.156 -5.48 1 54.38 295 SER A O 1
ATOM 2232 N N . PRO A 1 296 ? 6.543 -30.859 -6.746 1 52.09 296 PRO A N 1
ATOM 2233 C CA . PRO A 1 296 ? 5.16 -31.172 -7.129 1 52.09 296 PRO A CA 1
ATOM 2234 C C . PRO A 1 296 ? 4.227 -31.281 -5.926 1 52.09 296 PRO A C 1
ATOM 2236 O O . PRO A 1 296 ? 3.041 -30.953 -6.027 1 52.09 296 PRO A O 1
ATOM 2239 N N . ASN A 1 297 ? 4.531 -31.984 -4.73 1 56.03 297 ASN A N 1
ATOM 2240 C CA . ASN A 1 297 ? 3.518 -32.312 -3.74 1 56.03 297 ASN A CA 1
ATOM 2241 C C . ASN A 1 297 ? 3.855 -31.75 -2.367 1 56.03 297 ASN A C 1
ATOM 2243 O O . ASN A 1 297 ? 4.586 -32.375 -1.594 1 56.03 297 ASN A O 1
ATOM 2247 N N . ILE A 1 298 ? 3.514 -30.406 -2.215 1 61.66 298 ILE A N 1
ATOM 2248 C CA . ILE A 1 298 ? 3.893 -29.875 -0.916 1 61.66 298 ILE A CA 1
ATOM 2249 C C . ILE A 1 298 ? 2.775 -30.125 0.094 1 61.66 298 ILE A C 1
ATOM 2251 O O . ILE A 1 298 ? 1.729 -29.469 0.046 1 61.66 298 ILE A O 1
ATOM 2255 N N . THR A 1 299 ? 2.68 -31.328 0.678 1 66.56 299 THR A N 1
ATOM 2256 C CA . THR A 1 299 ? 1.838 -31.547 1.851 1 66.56 299 THR A CA 1
ATOM 2257 C C . THR A 1 299 ? 2.648 -31.375 3.133 1 66.56 299 THR A C 1
ATOM 2259 O O . THR A 1 299 ? 3.803 -31.797 3.205 1 66.56 299 THR A O 1
ATOM 2262 N N . TYR A 1 300 ? 2.227 -30.438 4.004 1 74.19 300 TYR A N 1
ATOM 2263 C CA . TYR A 1 300 ? 2.988 -30.266 5.238 1 74.19 300 TYR A CA 1
ATOM 2264 C C . TYR A 1 300 ? 2.135 -30.609 6.457 1 74.19 300 TYR A C 1
ATOM 2266 O O . TYR A 1 300 ? 0.925 -30.359 6.461 1 74.19 300 TYR A O 1
ATOM 2274 N N . SER A 1 301 ? 2.781 -31.328 7.414 1 78.19 301 SER A N 1
ATOM 2275 C CA . SER A 1 301 ? 2.191 -31.781 8.672 1 78.19 301 SER A CA 1
ATOM 2276 C C . SER A 1 301 ? 2.393 -30.75 9.773 1 78.19 301 SER A C 1
ATOM 2278 O O . SER A 1 301 ? 2.994 -29.688 9.547 1 78.19 301 SER A O 1
ATOM 2280 N N . VAL A 1 302 ? 1.796 -30.984 10.914 1 79.94 302 VAL A N 1
ATOM 2281 C CA . VAL A 1 302 ? 1.91 -30.109 12.078 1 79.94 302 VAL A CA 1
ATOM 2282 C C . VAL A 1 302 ? 3.371 -30.016 12.516 1 79.94 302 VAL A C 1
ATOM 2284 O O . VAL A 1 302 ? 3.832 -28.953 12.945 1 79.94 302 VAL A O 1
ATOM 2287 N N . SER A 1 303 ? 4.035 -31.125 12.398 1 85.62 303 SER A N 1
ATOM 2288 C CA . SER A 1 303 ? 5.449 -31.125 12.766 1 85.62 303 SER A CA 1
ATOM 2289 C C . SER A 1 303 ? 6.254 -30.203 11.844 1 85.62 303 SER A C 1
ATOM 2291 O O . SER A 1 303 ? 7.211 -29.578 12.281 1 85.62 303 SER A O 1
ATOM 2293 N N . ASP A 1 304 ? 5.84 -30.156 10.641 1 87.62 304 ASP A N 1
ATOM 2294 C CA . ASP A 1 304 ? 6.484 -29.25 9.695 1 87.62 304 ASP A CA 1
ATOM 2295 C C . ASP A 1 304 ? 6.273 -27.797 10.102 1 87.62 304 ASP A C 1
ATOM 2297 O O . ASP A 1 304 ? 7.195 -26.969 10.008 1 87.62 304 ASP A O 1
ATOM 2301 N N . MET A 1 305 ? 5.086 -27.578 10.609 1 86.62 305 MET A N 1
ATOM 2302 C CA . MET A 1 305 ? 4.766 -26.203 11.008 1 86.62 305 MET A CA 1
ATOM 2303 C C . MET A 1 305 ? 5.59 -25.781 12.211 1 86.62 305 MET A C 1
ATOM 2305 O O . MET A 1 305 ? 6.027 -24.625 12.305 1 86.62 305 MET A O 1
ATOM 2309 N N . LEU A 1 306 ? 5.785 -26.625 13.117 1 90.44 306 LEU A N 1
ATOM 2310 C CA . LEU A 1 306 ? 6.582 -26.328 14.305 1 90.44 306 LEU A CA 1
ATOM 2311 C C . LEU A 1 306 ? 8.039 -26.078 13.93 1 90.44 306 LEU A C 1
ATOM 2313 O O . LEU A 1 306 ? 8.688 -25.203 14.5 1 90.44 306 LEU A O 1
ATOM 2317 N N . ALA A 1 307 ? 8.531 -26.891 13.008 1 93.62 307 ALA A N 1
ATOM 2318 C CA . ALA A 1 307 ? 9.898 -26.688 12.531 1 93.62 307 ALA A CA 1
ATOM 2319 C C . ALA A 1 307 ? 10.055 -25.344 11.852 1 93.62 307 ALA A C 1
ATOM 2321 O O . ALA A 1 307 ? 11.07 -24.656 12.031 1 93.62 307 ALA A O 1
ATOM 2322 N N . VAL A 1 308 ? 9.031 -24.984 11.125 1 93.12 308 VAL A N 1
ATOM 2323 C CA . VAL A 1 308 ? 9.062 -23.719 10.398 1 93.12 308 VAL A CA 1
ATOM 2324 C C . VAL A 1 308 ? 9.023 -22.562 11.398 1 93.12 308 VAL A C 1
ATOM 2326 O O . VAL A 1 308 ? 9.695 -21.547 11.203 1 93.12 308 VAL A O 1
ATOM 2329 N N . LEU A 1 309 ? 8.266 -22.688 12.484 1 94.69 309 LEU A N 1
ATOM 2330 C CA . LEU A 1 309 ? 8.195 -21.656 13.516 1 94.69 309 LEU A CA 1
ATOM 2331 C C . LEU A 1 309 ? 9.539 -21.5 14.211 1 94.69 309 LEU A C 1
ATOM 2333 O O . LEU A 1 309 ? 9.977 -20.375 14.469 1 94.69 309 LEU A O 1
ATOM 2337 N N . LEU A 1 310 ? 10.148 -22.562 14.438 1 96.56 310 LEU A N 1
ATOM 2338 C CA . LEU A 1 310 ? 11.453 -22.516 15.086 1 96.56 310 LEU A CA 1
ATOM 2339 C C . LEU A 1 310 ? 12.508 -21.922 14.164 1 96.56 310 LEU A C 1
ATOM 2341 O O . LEU A 1 310 ? 13.352 -21.141 14.609 1 96.56 310 LEU A O 1
ATOM 2345 N N . LEU A 1 311 ? 12.43 -22.344 12.938 1 97.44 311 LEU A N 1
ATOM 2346 C CA . LEU A 1 311 ? 13.328 -21.781 11.938 1 97.44 311 LEU A CA 1
ATOM 2347 C C . LEU A 1 311 ? 13.219 -20.25 11.898 1 97.44 311 LEU A C 1
ATOM 2349 O O . LEU A 1 311 ? 14.227 -19.562 11.891 1 97.44 311 LEU A O 1
ATOM 2353 N N . GLY A 1 312 ? 11.984 -19.766 11.867 1 97.94 312 GLY A N 1
ATOM 2354 C CA . GLY A 1 312 ? 11.75 -18.328 11.828 1 97.94 312 GLY A CA 1
ATOM 2355 C C . GLY A 1 312 ? 12.227 -17.609 13.078 1 97.94 312 GLY A C 1
ATOM 2356 O O . GLY A 1 312 ? 12.812 -16.531 12.992 1 97.94 312 GLY A O 1
ATOM 2357 N N . ALA A 1 313 ? 12.031 -18.172 14.203 1 98 313 ALA A N 1
ATOM 2358 C CA . ALA A 1 313 ? 12.422 -17.562 15.469 1 98 313 ALA A CA 1
ATOM 2359 C C . ALA A 1 313 ? 13.938 -17.422 15.57 1 98 313 ALA A C 1
ATOM 2361 O O . ALA A 1 313 ? 14.445 -16.375 15.945 1 98 313 ALA A O 1
ATOM 2362 N N . ILE A 1 314 ? 14.633 -18.438 15.219 1 98.25 314 ILE A N 1
ATOM 2363 C CA . ILE A 1 314 ? 16.094 -18.422 15.281 1 98.25 314 ILE A CA 1
ATOM 2364 C C . ILE A 1 314 ? 16.641 -17.422 14.266 1 98.25 314 ILE A C 1
ATOM 2366 O O . ILE A 1 314 ? 17.578 -16.688 14.555 1 98.25 314 ILE A O 1
ATOM 2370 N N . ALA A 1 315 ? 16.016 -17.438 13.133 1 98.5 315 ALA A N 1
ATOM 2371 C CA . ALA A 1 315 ? 16.453 -16.5 12.102 1 98.5 315 ALA A CA 1
ATOM 2372 C C . ALA A 1 315 ? 16.234 -15.062 12.547 1 98.5 315 ALA A C 1
ATOM 2374 O O . ALA A 1 315 ? 17.016 -14.172 12.195 1 98.5 315 ALA A O 1
ATOM 2375 N N . GLY A 1 316 ? 15.133 -14.836 13.25 1 98.25 316 GLY A N 1
ATOM 2376 C CA . GLY A 1 316 ? 14.898 -13.508 13.797 1 98.25 316 GLY A CA 1
ATOM 2377 C C . GLY A 1 316 ? 15.992 -13.047 14.742 1 98.25 316 GLY A C 1
ATOM 2378 O O . GLY A 1 316 ? 16.422 -11.891 14.703 1 98.25 316 GLY A O 1
ATOM 2379 N N . ILE A 1 317 ? 16.469 -13.938 15.492 1 98.31 317 ILE A N 1
ATOM 2380 C CA . ILE A 1 317 ? 17.547 -13.633 16.438 1 98.31 317 ILE A CA 1
ATOM 2381 C C . ILE A 1 317 ? 18.844 -13.383 15.672 1 98.31 317 ILE A C 1
ATOM 2383 O O . ILE A 1 317 ? 19.531 -12.383 15.898 1 98.31 317 ILE A O 1
ATOM 2387 N N . LEU A 1 318 ? 19.141 -14.258 14.766 1 98.44 318 LEU A N 1
ATOM 2388 C CA . LEU A 1 318 ? 20.375 -14.125 13.992 1 98.44 318 LEU A CA 1
ATOM 2389 C C . LEU A 1 318 ? 20.344 -12.867 13.133 1 98.44 318 LEU A C 1
ATOM 2391 O O . LEU A 1 318 ? 21.375 -12.227 12.93 1 98.44 318 LEU A O 1
ATOM 2395 N N . GLY A 1 319 ? 19.156 -12.617 12.586 1 98.19 319 GLY A N 1
ATOM 2396 C CA . GLY A 1 319 ? 19.016 -11.383 11.828 1 98.19 319 GLY A CA 1
ATOM 2397 C C . GLY A 1 319 ? 19.234 -10.141 12.664 1 98.19 319 GLY A C 1
ATOM 2398 O O . GLY A 1 319 ? 19.859 -9.18 12.203 1 98.19 319 GLY A O 1
ATOM 2399 N N . SER A 1 320 ? 18.797 -10.125 13.891 1 97.88 320 SER A N 1
ATOM 2400 C CA . SER A 1 320 ? 18.984 -8.992 14.789 1 97.88 320 SER A CA 1
ATOM 2401 C C . SER A 1 320 ? 20.469 -8.828 15.141 1 97.88 320 SER A C 1
ATOM 2403 O O . SER A 1 320 ? 20.953 -7.699 15.273 1 97.88 320 SER A O 1
ATOM 2405 N N . ILE A 1 321 ? 21.109 -9.922 15.281 1 98.12 321 ILE A N 1
ATOM 2406 C CA . ILE A 1 321 ? 22.547 -9.867 15.555 1 98.12 321 ILE A CA 1
ATOM 2407 C C . ILE A 1 321 ? 23.281 -9.344 14.32 1 98.12 321 ILE A C 1
ATOM 2409 O O . ILE A 1 321 ? 24.234 -8.57 14.445 1 98.12 321 ILE A O 1
ATOM 2413 N N . TYR A 1 322 ? 22.828 -9.828 13.211 1 98.06 322 TYR A N 1
ATOM 2414 C CA . TYR A 1 322 ? 23.391 -9.328 11.953 1 98.06 322 TYR A CA 1
ATOM 2415 C C . TYR A 1 322 ? 23.312 -7.809 11.891 1 98.06 322 TYR A C 1
ATOM 2417 O O . TYR A 1 322 ? 24.312 -7.148 11.578 1 98.06 322 TYR A O 1
ATOM 2425 N N . ASN A 1 323 ? 22.172 -7.211 12.18 1 97.56 323 ASN A N 1
ATOM 2426 C CA . ASN A 1 323 ? 21.969 -5.77 12.133 1 97.56 323 ASN A CA 1
ATOM 2427 C C . ASN A 1 323 ? 22.828 -5.051 13.18 1 97.56 323 ASN A C 1
ATOM 2429 O O . ASN A 1 323 ? 23.328 -3.957 12.922 1 97.56 323 ASN A O 1
ATOM 2433 N N . TYR A 1 324 ? 22.922 -5.629 14.32 1 97.31 324 TYR A N 1
ATOM 2434 C CA . TYR A 1 324 ? 23.734 -5.055 15.375 1 97.31 324 TYR A CA 1
ATOM 2435 C C . TYR A 1 324 ? 25.203 -4.969 14.953 1 97.31 324 TYR A C 1
ATOM 2437 O O . TYR A 1 324 ? 25.859 -3.941 15.156 1 97.31 324 TYR A O 1
ATOM 2445 N N . LEU A 1 325 ? 25.672 -6.02 14.344 1 97.12 325 LEU A N 1
ATOM 2446 C CA . LEU A 1 325 ? 27.062 -6.07 13.922 1 97.12 325 LEU A CA 1
ATOM 2447 C C . LEU A 1 325 ? 27.312 -5.148 12.734 1 97.12 325 LEU A C 1
ATOM 2449 O O . LEU A 1 325 ? 28.375 -4.531 12.625 1 97.12 325 LEU A O 1
ATOM 2453 N N . VAL A 1 326 ? 26.391 -5.105 11.836 1 96.06 326 VAL A N 1
ATOM 2454 C CA . VAL A 1 326 ? 26.5 -4.195 10.703 1 96.06 326 VAL A CA 1
ATOM 2455 C C . VAL A 1 326 ? 26.625 -2.758 11.211 1 96.06 326 VAL A C 1
ATOM 2457 O O . VAL A 1 326 ? 27.406 -1.967 10.68 1 96.06 326 VAL A O 1
ATOM 2460 N N . ASP A 1 327 ? 25.844 -2.41 12.188 1 94.19 327 ASP A N 1
ATOM 2461 C CA . ASP A 1 327 ? 25.875 -1.081 12.789 1 94.19 327 ASP A CA 1
ATOM 2462 C C . ASP A 1 327 ? 27.266 -0.758 13.328 1 94.19 327 ASP A C 1
ATOM 2464 O O . ASP A 1 327 ? 27.781 0.338 13.102 1 94.19 327 ASP A O 1
ATOM 2468 N N . LYS A 1 328 ? 27.891 -1.692 13.938 1 94.69 328 LYS A N 1
ATOM 2469 C CA . LYS A 1 328 ? 29.219 -1.493 14.516 1 94.69 328 LYS A CA 1
ATOM 2470 C C . LYS A 1 328 ? 30.281 -1.343 13.43 1 94.69 328 LYS A C 1
ATOM 2472 O O . LYS A 1 328 ? 31.172 -0.504 13.531 1 94.69 328 LYS A O 1
ATOM 2477 N N . VAL A 1 329 ? 30.125 -2.121 12.422 1 94.44 329 VAL A N 1
ATOM 2478 C CA . VAL A 1 329 ? 31.109 -2.111 11.344 1 94.44 329 VAL A CA 1
ATOM 2479 C C . VAL A 1 329 ? 31 -0.798 10.57 1 94.44 329 VAL A C 1
ATOM 2481 O O . VAL A 1 329 ? 32.031 -0.192 10.227 1 94.44 329 VAL A O 1
ATOM 2484 N N . VAL A 1 330 ? 29.812 -0.398 10.281 1 91.88 330 VAL A N 1
ATOM 2485 C CA . VAL A 1 330 ? 29.609 0.837 9.531 1 91.88 330 VAL A CA 1
ATOM 2486 C C . VAL A 1 330 ? 30.172 2.018 10.32 1 91.88 330 VAL A C 1
ATOM 2488 O O . VAL A 1 330 ? 30.781 2.918 9.75 1 91.88 330 VAL A O 1
ATOM 2491 N N . ARG A 1 331 ? 30.031 2.061 11.617 1 90.44 331 ARG A N 1
ATOM 2492 C CA . ARG A 1 331 ? 30.562 3.123 12.469 1 90.44 331 ARG A CA 1
ATOM 2493 C C . ARG A 1 331 ? 32.094 3.109 12.469 1 90.44 331 ARG A C 1
ATOM 2495 O O . ARG A 1 331 ? 32.719 4.164 12.398 1 90.44 331 ARG A O 1
ATOM 2502 N N . THR A 1 332 ? 32.625 1.944 12.539 1 91.69 332 THR A N 1
ATOM 2503 C CA . THR A 1 332 ? 34.094 1.809 12.562 1 91.69 332 THR A CA 1
ATOM 2504 C C . THR A 1 332 ? 34.688 2.236 11.227 1 91.69 332 THR A C 1
ATOM 2506 O O . THR A 1 332 ? 35.719 2.938 11.188 1 91.69 332 THR A O 1
ATOM 2509 N N . TYR A 1 333 ? 34.094 1.778 10.141 1 92.25 333 TYR A N 1
ATOM 2510 C CA . TYR A 1 333 ? 34.625 2.094 8.812 1 92.25 333 TYR A CA 1
ATOM 2511 C C . TYR A 1 333 ? 34.438 3.576 8.508 1 92.25 333 TYR A C 1
ATOM 2513 O O . TYR A 1 333 ? 35.188 4.129 7.688 1 92.25 333 TYR A O 1
ATOM 2521 N N . SER A 1 334 ? 33.438 4.199 9.102 1 86.75 334 SER A N 1
ATOM 2522 C CA . SER A 1 334 ? 33.219 5.625 8.867 1 86.75 334 SER A CA 1
ATOM 2523 C C . SER A 1 334 ? 34.438 6.434 9.32 1 86.75 334 SER A C 1
ATOM 2525 O O . SER A 1 334 ? 34.781 7.453 8.711 1 86.75 334 SER A O 1
ATOM 2527 N N . VAL A 1 335 ? 35.188 5.984 10.305 1 86.5 335 VAL A N 1
ATOM 2528 C CA . VAL A 1 335 ? 36.375 6.652 10.805 1 86.5 335 VAL A CA 1
ATOM 2529 C C . VAL A 1 335 ? 37.5 6.504 9.789 1 86.5 335 VAL A C 1
ATOM 2531 O O . VAL A 1 335 ? 38.25 7.449 9.547 1 86.5 335 VAL A O 1
ATOM 2534 N N . ILE A 1 336 ? 37.562 5.379 9.227 1 88.44 336 ILE A N 1
ATOM 2535 C CA . ILE A 1 336 ? 38.594 5.102 8.258 1 88.44 336 ILE A CA 1
ATOM 2536 C C . ILE A 1 336 ? 38.312 5.852 6.953 1 88.44 336 ILE A C 1
ATOM 2538 O O . ILE A 1 336 ? 39.219 6.418 6.348 1 88.44 336 ILE A O 1
ATOM 2542 N N . ASN A 1 337 ? 37.125 5.859 6.531 1 84.94 337 ASN A N 1
ATOM 2543 C CA . ASN A 1 337 ? 36.719 6.48 5.273 1 84.94 337 ASN A CA 1
ATOM 2544 C C . ASN A 1 337 ? 36.906 7.996 5.32 1 84.94 337 ASN A C 1
ATOM 2546 O O . ASN A 1 337 ? 37.094 8.633 4.281 1 84.94 337 ASN A O 1
ATOM 2550 N N . GLU A 1 338 ? 36.844 8.555 6.484 1 84.31 338 GLU A N 1
ATOM 2551 C CA . GLU A 1 338 ? 36.969 10 6.633 1 84.31 338 GLU A CA 1
ATOM 2552 C C . GLU A 1 338 ? 38.438 10.438 6.41 1 84.31 338 GLU A C 1
ATOM 2554 O O . GLU A 1 338 ? 38.688 11.602 6.094 1 84.31 338 GLU A O 1
ATOM 2559 N N . LYS A 1 339 ? 39.375 9.523 6.484 1 87.62 339 LYS A N 1
ATOM 2560 C CA . LYS A 1 339 ? 40.812 9.852 6.398 1 87.62 339 LYS A CA 1
ATOM 2561 C C . LYS A 1 339 ? 41.219 10.141 4.961 1 87.62 339 LYS A C 1
ATOM 2563 O O . LYS A 1 339 ? 42.25 10.773 4.719 1 87.62 339 LYS A O 1
ATOM 2568 N N . GLY A 1 340 ? 40.406 9.656 4.02 1 88.56 340 GLY A N 1
ATOM 2569 C CA . GLY A 1 340 ? 40.719 10.023 2.65 1 88.56 340 GLY A CA 1
ATOM 2570 C C . GLY A 1 340 ? 40.531 8.883 1.669 1 88.56 340 GLY A C 1
ATOM 2571 O O . GLY A 1 340 ? 40.156 7.773 2.064 1 88.56 340 GLY A O 1
ATOM 2572 N N . ALA A 1 341 ? 40.906 9.094 0.445 1 93 341 ALA A N 1
ATOM 2573 C CA . ALA A 1 341 ? 40.625 8.156 -0.643 1 93 341 ALA A CA 1
ATOM 2574 C C . ALA A 1 341 ? 41.562 6.949 -0.57 1 93 341 ALA A C 1
ATOM 2576 O O . ALA A 1 341 ? 41.125 5.82 -0.839 1 93 341 ALA A O 1
ATOM 2577 N N . ALA A 1 342 ? 42.781 7.152 -0.187 1 94.44 342 ALA A N 1
ATOM 2578 C CA . ALA A 1 342 ? 43.75 6.062 -0.121 1 94.44 342 ALA A CA 1
ATOM 2579 C C . ALA A 1 342 ? 43.344 5.035 0.937 1 94.44 342 ALA A C 1
ATOM 2581 O O . ALA A 1 342 ? 43.531 3.832 0.741 1 94.44 342 ALA A O 1
ATOM 2582 N N . PHE A 1 343 ? 42.812 5.5 2 1 94.25 343 PHE A N 1
ATOM 2583 C CA . PHE A 1 343 ? 42.406 4.602 3.072 1 94.25 343 PHE A CA 1
ATOM 2584 C C . PHE A 1 343 ? 41.125 3.842 2.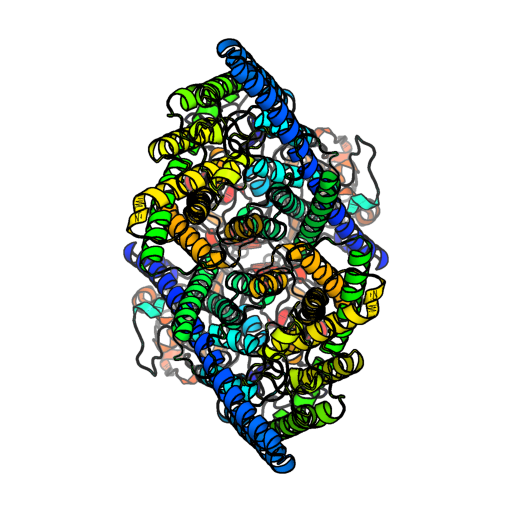686 1 94.25 343 PHE A C 1
ATOM 2586 O O . PHE A 1 343 ? 40.969 2.676 3.049 1 94.25 343 PHE A O 1
ATOM 2593 N N . LYS A 1 344 ? 40.312 4.52 1.947 1 94.75 344 LYS A N 1
ATOM 2594 C CA . LYS A 1 344 ? 39.125 3.85 1.442 1 94.75 344 LYS A CA 1
ATOM 2595 C C . LYS A 1 344 ? 39.469 2.682 0.534 1 94.75 344 LYS A C 1
ATOM 2597 O O . LYS A 1 344 ? 38.969 1.573 0.699 1 94.75 344 LYS A O 1
ATOM 2602 N N . ILE A 1 345 ? 40.375 2.914 -0.376 1 96.94 345 ILE A N 1
ATOM 2603 C CA . ILE A 1 345 ? 40.75 1.911 -1.359 1 96.94 345 ILE A CA 1
ATOM 2604 C C . ILE A 1 345 ? 41.5 0.781 -0.67 1 96.94 345 ILE A C 1
ATOM 2606 O O . ILE A 1 345 ? 41.312 -0.395 -0.98 1 96.94 345 ILE A O 1
ATOM 2610 N N . SER A 1 346 ? 42.375 1.161 0.317 1 97 346 SER A N 1
ATOM 2611 C CA . SER A 1 346 ? 43.156 0.146 1.029 1 97 346 SER A CA 1
ATOM 2612 C C . SER A 1 346 ? 42.219 -0.789 1.815 1 97 346 SER A C 1
ATOM 2614 O O . SER A 1 346 ? 42.469 -1.996 1.875 1 97 346 SER A O 1
ATOM 2616 N N . LEU A 1 347 ? 41.25 -0.166 2.391 1 96.56 347 LEU A N 1
ATOM 2617 C CA . LEU A 1 347 ? 40.312 -0.986 3.135 1 96.56 347 LEU A CA 1
ATOM 2618 C C . LEU A 1 347 ? 39.562 -1.957 2.207 1 96.56 347 LEU A C 1
ATOM 2620 O O . LEU A 1 347 ? 39.406 -3.131 2.543 1 96.56 347 LEU A O 1
ATOM 2624 N N . VAL A 1 348 ? 39.156 -1.542 1.034 1 98 348 VAL A N 1
ATOM 2625 C CA . VAL A 1 348 ? 38.438 -2.363 0.065 1 98 348 VAL A CA 1
ATOM 2626 C C . VAL A 1 348 ? 39.375 -3.488 -0.432 1 98 348 VAL A C 1
ATOM 2628 O O . VAL A 1 348 ? 38.938 -4.641 -0.533 1 98 348 VAL A O 1
ATOM 2631 N N . VAL A 1 349 ? 40.562 -3.195 -0.671 1 98.06 349 VAL A N 1
ATOM 2632 C CA . VAL A 1 349 ? 41.531 -4.172 -1.18 1 98.06 349 VAL A CA 1
ATOM 2633 C C . VAL A 1 349 ? 41.812 -5.23 -0.115 1 98.06 349 VAL A C 1
ATOM 2635 O O . VAL A 1 349 ? 41.938 -6.418 -0.427 1 98.06 349 VAL A O 1
ATOM 2638 N N . THR A 1 350 ? 41.875 -4.801 1.114 1 97.94 350 THR A N 1
ATOM 2639 C CA . THR A 1 350 ? 42.125 -5.734 2.211 1 97.94 350 THR A CA 1
ATOM 2640 C C . THR A 1 350 ? 40.969 -6.715 2.346 1 97.94 350 THR A C 1
ATOM 2642 O O . THR A 1 350 ? 41.188 -7.918 2.523 1 97.94 350 THR A O 1
ATOM 2645 N N . ILE A 1 351 ? 39.781 -6.199 2.271 1 97.94 351 ILE A N 1
ATOM 2646 C CA . ILE A 1 351 ? 38.625 -7.055 2.402 1 97.94 351 ILE A CA 1
ATOM 2647 C C . ILE A 1 351 ? 38.5 -7.973 1.185 1 97.94 351 ILE A C 1
ATOM 2649 O O . ILE A 1 351 ? 38.094 -9.133 1.304 1 97.94 351 ILE A O 1
ATOM 2653 N N . ALA A 1 352 ? 38.875 -7.465 -0.004 1 98.38 352 ALA A N 1
ATOM 2654 C CA . ALA A 1 352 ? 38.875 -8.297 -1.206 1 98.38 352 ALA A CA 1
ATOM 2655 C C . ALA A 1 352 ? 39.875 -9.461 -1.071 1 98.38 352 ALA A C 1
ATOM 2657 O O . ALA A 1 352 ? 39.562 -10.578 -1.496 1 98.38 352 ALA A O 1
ATOM 2658 N N . LEU A 1 353 ? 40.969 -9.164 -0.499 1 98.25 353 LEU A N 1
ATOM 2659 C CA . LEU A 1 353 ? 41.969 -10.203 -0.276 1 98.25 353 LEU A CA 1
ATOM 2660 C C . LEU A 1 353 ? 41.469 -11.227 0.739 1 98.25 353 LEU A C 1
ATOM 2662 O O . LEU A 1 353 ? 41.625 -12.438 0.543 1 98.25 353 LEU A O 1
ATOM 2666 N N . LEU A 1 354 ? 40.875 -10.742 1.759 1 98.19 354 LEU A N 1
ATOM 2667 C CA . LEU A 1 354 ? 40.344 -11.641 2.775 1 98.19 354 LEU A CA 1
ATOM 2668 C C . LEU A 1 354 ? 39.25 -12.539 2.184 1 98.19 354 LEU A C 1
ATOM 2670 O O . LEU A 1 354 ? 39.25 -13.742 2.438 1 98.19 354 LEU A O 1
ATOM 2674 N N . THR A 1 355 ? 38.375 -11.969 1.432 1 98.25 355 THR A N 1
ATOM 2675 C CA . THR A 1 355 ? 37.312 -12.727 0.813 1 98.25 355 THR A CA 1
ATOM 2676 C C . THR A 1 355 ? 37.875 -13.758 -0.167 1 98.25 355 THR A C 1
ATOM 2678 O O . THR A 1 355 ? 37.406 -14.898 -0.198 1 98.25 355 THR A O 1
ATOM 2681 N N . SER A 1 356 ? 38.875 -13.375 -0.962 1 98.06 356 SER A N 1
ATOM 2682 C CA . SER A 1 356 ? 39.5 -14.297 -1.919 1 98.06 356 SER A CA 1
ATOM 2683 C C . SER A 1 356 ? 40.188 -15.453 -1.209 1 98.06 356 SER A C 1
ATOM 2685 O O . SER A 1 356 ? 40.156 -16.594 -1.687 1 98.06 356 SER A O 1
ATOM 2687 N N . CYS A 1 357 ? 40.75 -15.172 -0.083 1 97.81 357 CYS A N 1
ATOM 2688 C CA . CYS A 1 357 ? 41.375 -16.219 0.7 1 97.81 357 CYS A CA 1
ATOM 2689 C C . CYS A 1 357 ? 40.375 -17.203 1.239 1 97.81 357 CYS A C 1
ATOM 2691 O O . CYS A 1 357 ? 40.562 -18.422 1.152 1 97.81 357 CYS A O 1
ATOM 2693 N N . CYS A 1 358 ? 39.312 -16.703 1.734 1 97.56 358 CYS A N 1
ATOM 2694 C CA . CYS A 1 358 ? 38.281 -17.578 2.275 1 97.56 358 CYS A CA 1
ATOM 2695 C C . CYS A 1 358 ? 37.688 -18.438 1.179 1 97.56 358 CYS A C 1
ATOM 2697 O O . CYS A 1 358 ? 37.531 -19.656 1.345 1 97.56 358 CYS A O 1
ATOM 2699 N N . PHE A 1 359 ? 37.375 -17.844 0.033 1 97.19 359 PHE A N 1
ATOM 2700 C CA . PHE A 1 359 ? 36.656 -18.531 -1.032 1 97.19 359 PHE A CA 1
ATOM 2701 C C . PHE A 1 359 ? 37.562 -19.578 -1.699 1 97.19 359 PHE A C 1
ATOM 2703 O O . PHE A 1 359 ? 37.094 -20.609 -2.168 1 97.19 359 PHE A O 1
ATOM 2710 N N . TYR A 1 360 ? 38.875 -19.328 -1.727 1 96.44 360 TYR A N 1
ATOM 2711 C CA . TYR A 1 360 ? 39.812 -20.25 -2.408 1 96.44 360 TYR A CA 1
ATOM 2712 C C . TYR A 1 360 ? 40.281 -21.328 -1.461 1 96.44 360 TYR A C 1
ATOM 2714 O O . TYR A 1 360 ? 40.438 -22.484 -1.862 1 96.44 360 TYR A O 1
ATOM 2722 N N . PHE A 1 361 ? 40.438 -21.094 -0.171 1 96.5 361 PHE A N 1
ATOM 2723 C CA . PHE A 1 361 ? 41.125 -22.031 0.703 1 96.5 361 PHE A CA 1
ATOM 2724 C C . PHE A 1 361 ? 40.156 -22.844 1.514 1 96.5 361 PHE A C 1
ATOM 2726 O O . PHE A 1 361 ? 40.438 -23.984 1.896 1 96.5 361 PHE A O 1
ATOM 2733 N N . LEU A 1 362 ? 39 -22.406 1.763 1 96.44 362 LEU A N 1
ATOM 2734 C CA . LEU A 1 362 ? 38.031 -23.141 2.592 1 96.44 362 LEU A CA 1
ATOM 2735 C C . LEU A 1 362 ? 37.562 -24.406 1.891 1 96.44 362 LEU A C 1
ATOM 2737 O O . LEU A 1 362 ? 37.375 -25.438 2.535 1 96.44 362 LEU A O 1
ATOM 2741 N N . PRO A 1 363 ? 37.406 -24.359 0.569 1 94.88 363 PRO A N 1
ATOM 2742 C CA . PRO A 1 363 ? 37 -25.594 -0.104 1 94.88 363 PRO A CA 1
ATOM 2743 C C . PRO A 1 363 ? 38.031 -26.719 0.062 1 94.88 363 PRO A C 1
ATOM 2745 O O . PRO A 1 363 ? 37.688 -27.891 -0.116 1 94.88 363 PRO A O 1
ATOM 2748 N N . TRP A 1 364 ? 39.25 -26.422 0.455 1 93.75 364 TRP A N 1
ATOM 2749 C CA . TRP A 1 364 ? 40.281 -27.438 0.635 1 93.75 364 TRP A CA 1
ATOM 2750 C C . TRP A 1 364 ? 40 -28.281 1.877 1 93.75 364 TRP A C 1
ATOM 2752 O O . TRP A 1 364 ? 40.562 -29.375 2.023 1 93.75 364 TRP A O 1
ATOM 2762 N N . ILE A 1 365 ? 39.125 -27.781 2.689 1 92.12 365 ILE A N 1
ATOM 2763 C CA . ILE A 1 365 ? 38.812 -28.484 3.93 1 92.12 365 ILE A CA 1
ATOM 2764 C C . ILE A 1 365 ? 37.75 -29.562 3.656 1 92.12 365 ILE A C 1
ATOM 2766 O O . ILE A 1 365 ? 37.688 -30.562 4.387 1 92.12 365 ILE A O 1
ATOM 2770 N N . ALA A 1 366 ? 37.062 -29.453 2.6 1 90.88 366 ALA A N 1
ATOM 2771 C CA . ALA A 1 366 ? 35.938 -30.359 2.314 1 90.88 366 ALA A CA 1
ATOM 2772 C C . ALA A 1 366 ? 36.438 -31.656 1.689 1 90.88 366 ALA A C 1
ATOM 2774 O O . ALA A 1 366 ? 37.5 -31.672 1.047 1 90.88 366 ALA A O 1
ATOM 2775 N N . ASN A 1 367 ? 35.688 -32.781 1.91 1 88.38 367 ASN A N 1
ATOM 2776 C CA . ASN A 1 367 ? 36 -34.094 1.328 1 88.38 367 ASN A CA 1
ATOM 2777 C C . ASN A 1 367 ? 35.344 -34.281 -0.024 1 88.38 367 ASN A C 1
ATOM 2779 O O . ASN A 1 367 ? 34.25 -33.75 -0.266 1 88.38 367 ASN A O 1
ATOM 2783 N N . CYS A 1 368 ? 36.031 -34.969 -0.849 1 89.94 368 CYS A N 1
ATOM 2784 C CA . CYS A 1 368 ? 35.469 -35.281 -2.156 1 89.94 368 CYS A CA 1
ATOM 2785 C C . CYS A 1 368 ? 34.375 -36.344 -2.035 1 89.94 368 CYS A C 1
ATOM 2787 O O . CYS A 1 368 ? 34.531 -37.312 -1.311 1 89.94 368 CYS A O 1
ATOM 2789 N N . SER A 1 369 ? 33.281 -36.031 -2.604 1 89.25 369 SER A N 1
ATOM 2790 C CA . SER A 1 369 ? 32.156 -36.969 -2.605 1 89.25 369 SER A CA 1
ATOM 2791 C C . SER A 1 369 ? 31.844 -37.469 -4.012 1 89.25 369 SER A C 1
ATOM 2793 O O . SER A 1 369 ? 32.031 -36.75 -4.992 1 89.25 369 SER A O 1
ATOM 2795 N N . PRO A 1 370 ? 31.406 -38.719 -4.145 1 87.31 370 PRO A N 1
ATOM 2796 C CA . PRO A 1 370 ? 31.094 -39.25 -5.477 1 87.31 370 PRO A CA 1
ATOM 2797 C C . PRO A 1 370 ? 29.828 -38.625 -6.066 1 87.31 370 PRO A C 1
ATOM 2799 O O . PRO A 1 370 ? 28.875 -38.344 -5.336 1 87.31 370 PRO A O 1
ATOM 2802 N N . CYS A 1 371 ? 29.906 -38.406 -7.402 1 84.62 371 CYS A N 1
ATOM 2803 C CA . CYS A 1 371 ? 28.75 -37.844 -8.109 1 84.62 371 CYS A CA 1
ATOM 2804 C C . CYS A 1 371 ? 27.562 -38.812 -8.016 1 84.62 371 CYS A C 1
ATOM 2806 O O . CYS A 1 371 ? 27.719 -40.031 -8.062 1 84.62 371 CYS A O 1
ATOM 2808 N N . PRO A 1 372 ? 26.406 -38.219 -7.789 1 78.44 372 PRO A N 1
ATOM 2809 C CA . PRO A 1 372 ? 25.219 -39.094 -7.676 1 78.44 372 PRO A CA 1
ATOM 2810 C C . PRO A 1 372 ? 24.891 -39.812 -8.977 1 78.44 372 PRO A C 1
ATOM 2812 O O . PRO A 1 372 ? 25.078 -39.25 -10.062 1 78.44 372 PRO A O 1
ATOM 2815 N N . SER A 1 373 ? 24.719 -41.188 -9.109 1 64.25 373 SER A N 1
ATOM 2816 C CA . SER A 1 373 ? 24.484 -42.062 -10.266 1 64.25 373 SER A CA 1
ATOM 2817 C C . SER A 1 373 ? 23.234 -41.625 -11.031 1 64.25 373 SER A C 1
ATOM 2819 O O . SER A 1 373 ? 23.188 -41.75 -12.258 1 64.25 373 SER A O 1
ATOM 2821 N N . GLY A 1 374 ? 22.25 -41.094 -10.484 1 58.16 374 GLY A N 1
ATOM 2822 C CA . GLY A 1 374 ? 20.969 -40.844 -11.148 1 58.16 374 GLY A CA 1
ATOM 2823 C C . GLY A 1 374 ? 20.734 -39.375 -11.445 1 58.16 374 GLY A C 1
ATOM 2824 O O . GLY A 1 374 ? 19.594 -38.969 -11.672 1 58.16 374 GLY A O 1
ATOM 2825 N N . SER A 1 375 ? 21.859 -38.719 -11.57 1 58.88 375 SER A N 1
ATOM 2826 C CA . SER A 1 375 ? 21.594 -37.312 -11.734 1 58.88 375 SER A CA 1
ATOM 2827 C C . SER A 1 375 ? 21.484 -36.938 -13.211 1 58.88 375 SER A C 1
ATOM 2829 O O . SER A 1 375 ? 22.25 -37.406 -14.039 1 58.88 375 SER A O 1
ATOM 2831 N N . THR A 1 376 ? 20.391 -36.469 -13.609 1 59.19 376 THR A N 1
ATOM 2832 C CA . THR A 1 376 ? 20.156 -35.969 -14.953 1 59.19 376 THR A CA 1
ATOM 2833 C C . THR A 1 376 ? 21.125 -34.844 -15.297 1 59.19 376 THR A C 1
ATOM 2835 O O . THR A 1 376 ? 21.234 -34.438 -16.453 1 59.19 376 THR A O 1
ATOM 2838 N N . VAL A 1 377 ? 21.906 -34.469 -14.258 1 63 377 VAL A N 1
ATOM 2839 C CA . VAL A 1 377 ? 22.812 -33.344 -14.5 1 63 377 VAL A CA 1
ATOM 2840 C C . VAL A 1 377 ? 24.25 -33.875 -14.555 1 63 377 VAL A C 1
ATOM 2842 O O . VAL A 1 377 ? 24.578 -34.875 -13.93 1 63 377 VAL A O 1
ATOM 2845 N N . SER A 1 378 ? 25.062 -33.344 -15.453 1 68.06 378 SER A N 1
ATOM 2846 C CA . SER A 1 378 ? 26.469 -33.719 -15.609 1 68.06 378 SER A CA 1
ATOM 2847 C C . SER A 1 378 ? 27.25 -33.5 -14.312 1 68.06 378 SER A C 1
ATOM 2849 O O . SER A 1 378 ? 27.188 -32.406 -13.727 1 68.06 378 SER A O 1
ATOM 2851 N N . CYS A 1 379 ? 27.688 -34.5 -13.773 1 72.31 379 CYS A N 1
ATOM 2852 C CA . CYS A 1 379 ? 28.531 -34.438 -12.586 1 72.31 379 CYS A CA 1
ATOM 2853 C C . CYS A 1 379 ? 29.922 -35.031 -12.891 1 72.31 379 CYS A C 1
ATOM 2855 O O . CYS A 1 379 ? 30.031 -36.188 -13.25 1 72.31 379 CYS A O 1
ATOM 2857 N N . PRO A 1 380 ? 30.953 -34.25 -12.867 1 71.06 380 PRO A N 1
ATOM 2858 C CA . PRO A 1 380 ? 31.094 -32.844 -12.453 1 71.06 380 PRO A CA 1
ATOM 2859 C C . PRO A 1 380 ? 30.688 -31.875 -13.547 1 71.06 380 PRO A C 1
ATOM 2861 O O . PRO A 1 380 ? 30.656 -32.25 -14.727 1 71.06 380 PRO A O 1
ATOM 2864 N N . SER A 1 381 ? 30.297 -30.734 -13.086 1 69.62 381 SER A N 1
ATOM 2865 C CA . SER A 1 381 ? 29.859 -29.719 -14.039 1 69.62 381 SER A CA 1
ATOM 2866 C C . SER A 1 381 ? 31.047 -29.156 -14.82 1 69.62 381 SER A C 1
ATOM 2868 O O . SER A 1 381 ? 32.125 -28.984 -14.273 1 69.62 381 SER A O 1
ATOM 2870 N N . LEU A 1 382 ? 30.969 -29.375 -16.141 1 57.22 382 LEU A N 1
ATOM 2871 C CA . LEU A 1 382 ? 32.031 -28.859 -16.984 1 57.22 382 LEU A CA 1
ATOM 2872 C C . LEU A 1 382 ? 31.891 -27.359 -17.203 1 57.22 382 LEU A C 1
ATOM 2874 O O . LEU A 1 382 ? 32.844 -26.688 -17.594 1 57.22 382 LEU A O 1
ATOM 2878 N N . ASP A 1 383 ? 30.688 -26.969 -16.906 1 56.78 383 ASP A N 1
ATOM 2879 C CA . ASP A 1 383 ? 30.391 -25.578 -17.266 1 56.78 383 ASP A CA 1
ATOM 2880 C C . ASP A 1 383 ? 30.625 -24.641 -16.078 1 56.78 383 ASP A C 1
ATOM 2882 O O . ASP A 1 383 ? 30.828 -25.109 -14.945 1 56.78 383 ASP A O 1
ATOM 2886 N N . GLU A 1 384 ? 30.891 -23.422 -16.359 1 51.78 384 GLU A N 1
ATOM 2887 C CA . GLU A 1 384 ? 31.141 -22.344 -15.422 1 51.78 384 GLU A CA 1
ATOM 2888 C C . GLU A 1 384 ? 30.109 -22.328 -14.305 1 51.78 384 GLU A C 1
ATOM 2890 O O . GLU A 1 384 ? 30.438 -22.094 -13.141 1 51.78 384 GLU A O 1
ATOM 2895 N N . SER A 1 385 ? 28.812 -22.5 -14.664 1 55.19 385 SER A N 1
ATOM 2896 C CA . SER A 1 385 ? 27.719 -22.422 -13.688 1 55.19 385 SER A CA 1
ATOM 2897 C C . SER A 1 385 ? 27.188 -23.812 -13.359 1 55.19 385 SER A C 1
ATOM 2899 O O . SER A 1 385 ? 26.844 -24.578 -14.258 1 55.19 385 SER A O 1
ATOM 2901 N N . GLY A 1 386 ? 27.953 -24.562 -12.43 1 62.84 386 GLY A N 1
ATOM 2902 C CA . GLY A 1 386 ? 27.531 -25.953 -12.242 1 62.84 386 GLY A CA 1
ATOM 2903 C C . GLY A 1 386 ? 27.156 -26.266 -10.805 1 62.84 386 GLY A C 1
ATOM 2904 O O . GLY A 1 386 ? 27.578 -25.578 -9.883 1 62.84 386 GLY A O 1
ATOM 2905 N N . GLU A 1 387 ? 26.328 -27.219 -10.719 1 71.44 387 GLU A N 1
ATOM 2906 C CA . GLU A 1 387 ? 25.844 -27.688 -9.43 1 71.44 387 GLU A CA 1
ATOM 2907 C C . GLU A 1 387 ? 26.906 -28.516 -8.711 1 71.44 387 GLU A C 1
ATOM 2909 O O . GLU A 1 387 ? 26.953 -28.531 -7.477 1 71.44 387 GLU A O 1
ATOM 2914 N N . TYR A 1 388 ? 27.891 -29.047 -9.531 1 78.62 388 TYR A N 1
ATOM 2915 C CA . TYR A 1 388 ? 28.891 -29.938 -8.953 1 78.62 388 TYR A CA 1
ATOM 2916 C C . TYR A 1 388 ? 30.297 -29.578 -9.461 1 78.62 388 TYR A C 1
ATOM 2918 O O . TYR A 1 388 ? 30.672 -29.984 -10.562 1 78.62 388 TYR A O 1
ATOM 2926 N N . LYS A 1 389 ? 31.016 -28.875 -8.625 1 84.62 389 LYS A N 1
ATOM 2927 C CA . LYS A 1 389 ? 32.375 -28.516 -9.016 1 84.62 389 LYS A CA 1
ATOM 2928 C C . LYS A 1 389 ? 33.406 -29.547 -8.531 1 84.62 389 LYS A C 1
ATOM 2930 O O . LYS A 1 389 ? 33.312 -30.016 -7.395 1 84.62 389 LYS A O 1
ATOM 2935 N N . SER A 1 390 ? 34.312 -29.922 -9.398 1 83.75 390 SER A N 1
ATOM 2936 C CA . SER A 1 390 ? 35.281 -30.938 -9.055 1 83.75 390 SER A CA 1
ATOM 2937 C C . SER A 1 390 ? 36.406 -30.344 -8.18 1 83.75 390 SER A C 1
ATOM 2939 O O . SER A 1 390 ? 36.75 -30.938 -7.156 1 83.75 390 SER A O 1
ATOM 2941 N N . PHE A 1 391 ? 36.906 -29.125 -8.484 1 88.31 391 PHE A N 1
ATOM 2942 C CA . PHE A 1 391 ? 38 -28.484 -7.77 1 88.31 391 PHE A CA 1
ATOM 2943 C C . PHE A 1 391 ? 39.25 -29.344 -7.797 1 88.31 391 PHE A C 1
ATOM 2945 O O . PHE A 1 391 ? 39.781 -29.672 -8.875 1 88.31 391 PHE A O 1
ATOM 2952 N N . GLN A 1 392 ? 39.781 -29.922 -6.617 1 85.62 392 GLN A N 1
ATOM 2953 C CA . GLN A 1 392 ? 40.969 -30.766 -6.547 1 85.62 392 GLN A CA 1
ATOM 2954 C C . GLN A 1 392 ? 40.594 -32.25 -6.566 1 85.62 392 GLN A C 1
ATOM 2956 O O . GLN A 1 392 ? 41.5 -33.094 -6.535 1 85.62 392 GLN A O 1
ATOM 2961 N N . CYS A 1 393 ? 39.344 -32.531 -6.762 1 88.5 393 CYS A N 1
ATOM 2962 C CA . CYS A 1 393 ? 38.875 -33.906 -6.656 1 88.5 393 CYS A CA 1
ATOM 2963 C C . CYS A 1 393 ? 39.125 -34.656 -7.957 1 88.5 393 CYS A C 1
ATOM 2965 O O . CYS A 1 393 ? 39.219 -34.062 -9.031 1 88.5 393 CYS A O 1
ATOM 2967 N N . PRO A 1 394 ? 39.281 -36 -7.871 1 86.25 394 PRO A N 1
ATOM 2968 C CA . PRO A 1 394 ? 39.469 -36.812 -9.07 1 86.25 394 PRO A CA 1
ATOM 2969 C C . PRO A 1 394 ? 38.188 -36.875 -9.93 1 86.25 394 PRO A C 1
ATOM 2971 O O . PRO A 1 394 ? 37.125 -36.438 -9.5 1 86.25 394 PRO A O 1
ATOM 2974 N N . PRO A 1 395 ? 38.406 -37.344 -11.148 1 83.06 395 PRO A N 1
ATOM 2975 C CA . PRO A 1 395 ? 37.25 -37.438 -12.031 1 83.06 395 PRO A CA 1
ATOM 2976 C C . PRO A 1 395 ? 36.125 -38.281 -11.422 1 83.06 395 PRO A C 1
ATOM 2978 O O . PRO A 1 395 ? 36.375 -39.312 -10.789 1 83.06 395 PRO A O 1
ATOM 2981 N N . GLY A 1 396 ? 34.875 -37.781 -11.414 1 82.69 396 GLY A N 1
ATOM 2982 C CA . GLY A 1 396 ? 33.719 -38.469 -10.883 1 82.69 396 GLY A CA 1
ATOM 2983 C C . GLY A 1 396 ? 33.344 -38.031 -9.477 1 82.69 396 GLY A C 1
ATOM 2984 O O . GLY A 1 396 ? 32.344 -38.5 -8.914 1 82.69 396 GLY A O 1
ATOM 2985 N N . TYR A 1 397 ? 34.25 -37.25 -8.984 1 88.25 397 TYR A N 1
ATOM 2986 C CA . TYR A 1 397 ? 34 -36.75 -7.637 1 88.25 397 TYR A CA 1
ATOM 2987 C C . TYR A 1 397 ? 33.781 -35.25 -7.652 1 88.25 397 TYR A C 1
ATOM 2989 O O . TYR A 1 397 ? 34.188 -34.562 -8.594 1 88.25 397 TYR A O 1
ATOM 2997 N N . TYR A 1 398 ? 33.062 -34.719 -6.641 1 88.5 398 TYR A N 1
ATOM 2998 C CA . TYR A 1 398 ? 32.844 -33.281 -6.551 1 88.5 398 TYR A CA 1
ATOM 2999 C C . TYR A 1 398 ? 33.125 -32.781 -5.148 1 88.5 398 TYR A C 1
ATOM 3001 O O . TYR A 1 398 ? 33.219 -33.562 -4.199 1 88.5 398 TYR A O 1
ATOM 3009 N N . ASN A 1 399 ? 33.438 -31.578 -5.027 1 91.38 399 ASN A N 1
ATOM 3010 C CA . ASN A 1 399 ? 33.656 -30.844 -3.783 1 91.38 399 ASN A CA 1
ATOM 3011 C C . ASN A 1 399 ? 32.469 -29.922 -3.482 1 91.38 399 ASN A C 1
ATOM 3013 O O . ASN A 1 399 ? 32.219 -28.969 -4.211 1 91.38 399 ASN A O 1
ATOM 3017 N N . ASP A 1 400 ? 31.781 -30.188 -2.34 1 91.44 400 ASP A N 1
ATOM 3018 C CA . ASP A 1 400 ? 30.531 -29.484 -2.059 1 91.44 400 ASP A CA 1
ATOM 3019 C C . ASP A 1 400 ? 30.781 -28.031 -1.685 1 91.44 400 ASP A C 1
ATOM 3021 O O . ASP A 1 400 ? 30.031 -27.141 -2.074 1 91.44 400 ASP A O 1
ATOM 3025 N N . LEU A 1 401 ? 31.859 -27.766 -1.017 1 94.06 401 LEU A N 1
ATOM 3026 C CA . LEU A 1 401 ? 32.188 -26.391 -0.654 1 94.06 401 LEU A CA 1
ATOM 3027 C C . LEU A 1 401 ? 32.594 -25.594 -1.88 1 94.06 401 LEU A C 1
ATOM 3029 O O . LEU A 1 401 ? 32.25 -24.406 -2 1 94.06 401 LEU A O 1
ATOM 3033 N N . ALA A 1 402 ? 33.344 -26.203 -2.75 1 92.06 402 ALA A N 1
ATOM 3034 C CA . ALA A 1 402 ? 33.75 -25.516 -3.977 1 92.06 402 ALA A CA 1
ATOM 3035 C C . ALA A 1 402 ? 32.562 -25.203 -4.859 1 92.06 402 ALA A C 1
ATOM 3037 O O . ALA A 1 402 ? 32.531 -24.188 -5.555 1 92.06 402 ALA A O 1
ATOM 3038 N N . SER A 1 403 ? 31.547 -26.031 -4.762 1 90.69 403 SER A N 1
ATOM 3039 C CA . SER A 1 403 ? 30.312 -25.844 -5.539 1 90.69 403 SER A CA 1
ATOM 3040 C C . SER A 1 403 ? 29.516 -24.656 -5.031 1 90.69 403 SER A C 1
ATOM 3042 O O . SER A 1 403 ? 28.625 -24.156 -5.727 1 90.69 403 SER A O 1
ATOM 3044 N N . LEU A 1 404 ? 29.906 -24.172 -3.867 1 93.12 404 LEU A N 1
ATOM 3045 C CA . LEU A 1 404 ? 29.234 -23 -3.311 1 93.12 404 LEU A CA 1
ATOM 3046 C C . LEU A 1 404 ? 30.141 -21.766 -3.41 1 93.12 404 LEU A C 1
ATOM 3048 O O . LEU A 1 404 ? 29.734 -20.734 -3.922 1 93.12 404 LEU A O 1
ATOM 3052 N N . PHE A 1 405 ? 31.391 -21.922 -3.047 1 94.31 405 PHE A N 1
ATOM 3053 C CA . PHE A 1 405 ? 32.312 -20.781 -2.947 1 94.31 405 PHE A CA 1
ATOM 3054 C C . PHE A 1 405 ? 32.781 -20.359 -4.328 1 94.31 405 PHE A C 1
ATOM 3056 O O . PHE A 1 405 ? 32.969 -19.172 -4.59 1 94.31 405 PHE A O 1
ATOM 3063 N N . LEU A 1 406 ? 33.094 -21.297 -5.199 1 91.62 406 LEU A N 1
ATOM 3064 C CA . LEU A 1 406 ? 33.656 -20.969 -6.5 1 91.62 406 LEU A CA 1
ATOM 3065 C C . LEU A 1 406 ? 32.562 -20.875 -7.562 1 91.62 406 LEU A C 1
ATOM 3067 O O . LEU A 1 406 ? 32.656 -21.516 -8.617 1 91.62 406 LEU A O 1
ATOM 3071 N N . ASN A 1 407 ? 31.531 -20.188 -7.273 1 89.62 407 ASN A N 1
ATOM 3072 C CA . ASN A 1 407 ? 30.406 -19.828 -8.133 1 89.62 407 ASN A CA 1
ATOM 3073 C C . ASN A 1 407 ? 29.969 -18.391 -7.906 1 89.62 407 ASN A C 1
ATOM 3075 O O . ASN A 1 407 ? 30.375 -17.766 -6.93 1 89.62 407 ASN A O 1
ATOM 3079 N N . THR A 1 408 ? 29.25 -17.844 -8.852 1 89.62 408 THR A N 1
ATOM 3080 C CA . THR A 1 408 ? 28.656 -16.531 -8.602 1 89.62 408 THR A CA 1
ATOM 3081 C C . THR A 1 408 ? 27.625 -16.609 -7.469 1 89.62 408 THR A C 1
ATOM 3083 O O . THR A 1 408 ? 27.109 -17.688 -7.168 1 89.62 408 THR A O 1
ATOM 3086 N N . ASN A 1 409 ? 27.406 -15.531 -6.777 1 91.25 409 ASN A N 1
ATOM 3087 C CA . ASN A 1 409 ? 26.438 -15.508 -5.688 1 91.25 409 ASN A CA 1
ATOM 3088 C C . ASN A 1 409 ? 25.047 -15.969 -6.152 1 91.25 409 ASN A C 1
ATOM 3090 O O . ASN A 1 409 ? 24.359 -16.688 -5.426 1 91.25 409 ASN A O 1
ATOM 3094 N N . ASP A 1 410 ? 24.672 -15.617 -7.336 1 87.88 410 ASP A N 1
ATOM 3095 C CA . ASP A 1 410 ? 23.375 -16.016 -7.887 1 87.88 410 ASP A CA 1
ATOM 3096 C C . ASP A 1 410 ? 23.312 -17.516 -8.109 1 87.88 410 ASP A C 1
ATOM 3098 O O . ASP A 1 410 ? 22.297 -18.156 -7.816 1 87.88 410 ASP A O 1
ATOM 3102 N N . ASP A 1 411 ? 24.344 -18.109 -8.578 1 87.75 411 ASP A N 1
ATOM 3103 C CA . ASP A 1 411 ? 24.391 -19.547 -8.82 1 87.75 411 ASP A CA 1
ATOM 3104 C C . ASP A 1 411 ? 24.422 -20.312 -7.504 1 87.75 411 ASP A C 1
ATOM 3106 O O . ASP A 1 411 ? 23.875 -21.422 -7.41 1 87.75 411 ASP A O 1
ATOM 3110 N N . ALA A 1 412 ? 25.141 -19.75 -6.613 1 90.88 412 ALA A N 1
ATOM 3111 C CA . ALA A 1 412 ? 25.156 -20.391 -5.297 1 90.88 412 ALA A CA 1
ATOM 3112 C C . ALA A 1 412 ? 23.75 -20.453 -4.699 1 90.88 412 ALA A C 1
ATOM 3114 O O . ALA A 1 412 ? 23.375 -21.453 -4.074 1 90.88 412 ALA A O 1
ATOM 3115 N N . ILE A 1 413 ? 22.984 -19.406 -4.863 1 91.19 413 ILE A N 1
ATOM 3116 C CA . ILE A 1 413 ? 21.609 -19.391 -4.379 1 91.19 413 ILE A CA 1
ATOM 3117 C C . ILE A 1 413 ? 20.797 -20.438 -5.109 1 91.19 413 ILE A C 1
ATOM 3119 O O . ILE A 1 413 ? 20 -21.156 -4.492 1 91.19 413 ILE A O 1
ATOM 3123 N N . ARG A 1 414 ? 21.016 -20.547 -6.375 1 87.31 414 ARG A N 1
ATOM 3124 C CA . ARG A 1 414 ? 20.312 -21.547 -7.172 1 87.31 414 ARG A CA 1
ATOM 3125 C C . ARG A 1 414 ? 20.609 -22.969 -6.676 1 87.31 414 ARG A C 1
ATOM 3127 O O . ARG A 1 414 ? 19.719 -23.812 -6.609 1 87.31 414 ARG A O 1
ATOM 3134 N N . ASN A 1 415 ? 21.875 -23.141 -6.371 1 87.94 415 ASN A N 1
ATOM 3135 C CA . ASN A 1 415 ? 22.297 -24.453 -5.867 1 87.94 415 ASN A CA 1
ATOM 3136 C C . ASN A 1 415 ? 21.672 -24.75 -4.508 1 87.94 415 ASN A C 1
ATOM 3138 O O . ASN A 1 415 ? 21.266 -25.875 -4.238 1 87.94 415 ASN A O 1
ATOM 3142 N N . LEU A 1 416 ? 21.562 -23.781 -3.766 1 91.12 416 LEU A N 1
ATOM 3143 C CA . LEU A 1 416 ? 21 -23.969 -2.434 1 91.12 416 LEU A CA 1
ATOM 3144 C C . LEU A 1 416 ? 19.5 -24.188 -2.508 1 91.12 416 LEU A C 1
ATOM 3146 O O . LEU A 1 416 ? 18.938 -24.969 -1.729 1 91.12 416 LEU A O 1
ATOM 3150 N N . PHE A 1 417 ? 18.828 -23.578 -3.455 1 88.62 417 PHE A N 1
ATOM 3151 C CA . PHE A 1 417 ? 17.375 -23.672 -3.58 1 88.62 417 PHE A CA 1
ATOM 3152 C C . PHE A 1 417 ? 16.969 -24.938 -4.312 1 88.62 417 PHE A C 1
ATOM 3154 O O . PHE A 1 417 ? 15.805 -25.344 -4.273 1 88.62 417 PHE A O 1
ATOM 3161 N N . SER A 1 418 ? 17.875 -25.609 -4.977 1 82.88 418 SER A N 1
ATOM 3162 C CA . SER A 1 418 ? 17.547 -26.75 -5.84 1 82.88 418 SER A CA 1
ATOM 3163 C C . SER A 1 418 ? 17.031 -27.922 -5.031 1 82.88 418 SER A C 1
ATOM 3165 O O . SER A 1 418 ? 17.703 -28.406 -4.109 1 82.88 418 SER A O 1
ATOM 3167 N N . PRO A 1 419 ? 15.859 -28.359 -5.41 1 77.31 419 PRO A N 1
ATOM 3168 C CA . PRO A 1 419 ? 15.344 -29.531 -4.723 1 77.31 419 PRO A CA 1
ATOM 3169 C C . PRO A 1 419 ? 16.047 -30.828 -5.164 1 77.31 419 PRO A C 1
ATOM 3171 O O . PRO A 1 419 ? 15.922 -31.859 -4.496 1 77.31 419 PRO A O 1
ATOM 3174 N N . ARG A 1 420 ? 16.734 -30.812 -6.227 1 72.25 420 ARG A N 1
ATOM 3175 C CA . ARG A 1 420 ? 17.391 -31.984 -6.793 1 72.25 420 ARG A CA 1
ATOM 3176 C C . ARG A 1 420 ? 18.578 -32.406 -5.949 1 72.25 420 ARG A C 1
ATOM 3178 O O . ARG A 1 420 ? 19.016 -33.562 -6.012 1 72.25 420 ARG A O 1
ATOM 3185 N N . ILE A 1 421 ? 19.062 -31.422 -5.285 1 67.12 421 ILE A N 1
ATOM 3186 C CA . ILE A 1 421 ? 20.219 -31.703 -4.441 1 67.12 421 ILE A CA 1
ATOM 3187 C C . ILE A 1 421 ? 19.766 -32.156 -3.062 1 67.12 421 ILE A C 1
ATOM 3189 O O . ILE A 1 421 ? 19.25 -31.359 -2.27 1 67.12 421 ILE A O 1
ATOM 3193 N N . ILE A 1 422 ? 19.766 -33.344 -2.816 1 65.44 422 ILE A N 1
ATOM 3194 C CA . ILE A 1 422 ? 19.219 -33.875 -1.575 1 65.44 422 ILE A CA 1
ATOM 3195 C C . ILE A 1 422 ? 20.312 -33.938 -0.511 1 65.44 422 ILE A C 1
ATOM 3197 O O . ILE A 1 422 ? 20.234 -33.25 0.51 1 65.44 422 ILE A O 1
ATOM 3201 N N . LYS A 1 423 ? 21.359 -34.781 -0.69 1 65 423 LYS A N 1
ATOM 3202 C CA . LYS A 1 423 ? 22.359 -34.969 0.357 1 65 423 LYS A CA 1
ATOM 3203 C C . LYS A 1 423 ? 23.766 -34.625 -0.161 1 65 423 LYS A C 1
ATOM 3205 O O . LYS A 1 423 ? 24.75 -35.094 0.395 1 65 423 LYS A O 1
ATOM 3210 N N . GLU A 1 424 ? 23.656 -33.75 -1.073 1 77.12 424 GLU A N 1
ATOM 3211 C CA . GLU A 1 424 ? 24.953 -33.5 -1.703 1 77.12 424 GLU A CA 1
ATOM 3212 C C . GLU A 1 424 ? 25.766 -32.5 -0.878 1 77.12 424 GLU A C 1
ATOM 3214 O O . GLU A 1 424 ? 27 -32.5 -0.942 1 77.12 424 GLU A O 1
ATOM 3219 N N . PHE A 1 425 ? 25.125 -31.719 -0.101 1 88.06 425 PHE A N 1
ATOM 3220 C CA . PHE A 1 425 ? 25.859 -30.812 0.774 1 88.06 425 PHE A CA 1
ATOM 3221 C C . PHE A 1 425 ? 25.969 -31.391 2.18 1 88.06 425 PHE A C 1
ATOM 3223 O O . PHE A 1 425 ? 24.953 -31.656 2.83 1 88.06 425 PHE A O 1
ATOM 3230 N N . HIS A 1 426 ? 27.188 -31.562 2.643 1 91.94 426 HIS A N 1
ATOM 3231 C CA . HIS A 1 426 ? 27.422 -32.062 3.994 1 91.94 426 HIS A CA 1
ATOM 3232 C C . HIS A 1 426 ? 27.078 -31 5.039 1 91.94 426 HIS A C 1
ATOM 3234 O O . HIS A 1 426 ? 27.141 -29.797 4.758 1 91.94 426 HIS A O 1
ATOM 3240 N N . ILE A 1 427 ? 26.75 -31.469 6.246 1 94.06 427 ILE A N 1
ATOM 3241 C CA . ILE A 1 427 ? 26.344 -30.578 7.332 1 94.06 427 ILE A CA 1
ATOM 3242 C C . ILE A 1 427 ? 27.516 -29.672 7.703 1 94.06 427 ILE A C 1
ATOM 3244 O O . ILE A 1 427 ? 27.312 -28.469 7.926 1 94.06 427 ILE A O 1
ATOM 3248 N N . SER A 1 428 ? 28.703 -30.172 7.762 1 94.62 428 SER A N 1
ATOM 3249 C CA . SER A 1 428 ? 29.875 -29.375 8.102 1 94.62 428 SER A CA 1
ATOM 3250 C C . SER A 1 428 ? 30.141 -28.312 7.043 1 94.62 428 SER A C 1
ATOM 3252 O O . SER A 1 428 ? 30.5 -27.188 7.371 1 94.62 428 SER A O 1
ATOM 3254 N N . SER A 1 429 ? 29.969 -28.703 5.781 1 94.75 429 SER A N 1
ATOM 3255 C CA . SER A 1 429 ? 30.188 -27.75 4.691 1 94.75 429 SER A CA 1
ATOM 3256 C C . SER A 1 429 ? 29.156 -26.625 4.738 1 94.75 429 SER A C 1
ATOM 3258 O O . SER A 1 429 ? 29.5 -25.453 4.5 1 94.75 429 SER A O 1
ATOM 3260 N N . LEU A 1 430 ? 27.922 -26.984 5.07 1 96.12 430 LEU A N 1
ATOM 3261 C CA . LEU A 1 430 ? 26.891 -25.969 5.164 1 96.12 430 LEU A CA 1
ATOM 3262 C C . LEU A 1 430 ? 27.172 -25.016 6.32 1 96.12 430 LEU A C 1
ATOM 3264 O O . LEU A 1 430 ? 26.922 -23.812 6.211 1 96.12 430 LEU A O 1
ATOM 3268 N N . PHE A 1 431 ? 27.656 -25.516 7.355 1 97 431 PHE A N 1
ATOM 3269 C CA . PHE A 1 431 ? 27.969 -24.688 8.508 1 97 431 PHE A CA 1
ATOM 3270 C C . PHE A 1 431 ? 29.125 -23.734 8.18 1 97 431 PHE A C 1
ATOM 3272 O O . PHE A 1 431 ? 29.078 -22.562 8.539 1 97 431 PHE A O 1
ATOM 3279 N N . ILE A 1 432 ? 30.141 -24.219 7.516 1 97.19 432 ILE A N 1
ATOM 3280 C CA . ILE A 1 432 ? 31.297 -23.406 7.148 1 97.19 432 ILE A CA 1
ATOM 3281 C C . ILE A 1 432 ? 30.859 -22.297 6.184 1 97.19 432 ILE A C 1
ATOM 3283 O O . ILE A 1 432 ? 31.25 -21.141 6.34 1 97.19 432 ILE A O 1
ATOM 3287 N N . TYR A 1 433 ? 30.078 -22.672 5.23 1 97.56 433 TYR A N 1
ATOM 3288 C CA . TYR A 1 433 ? 29.609 -21.703 4.258 1 97.56 433 TYR A CA 1
ATOM 3289 C C . TYR A 1 433 ? 28.75 -20.641 4.926 1 97.56 433 TYR A C 1
ATOM 3291 O O . TYR A 1 433 ? 28.891 -19.453 4.652 1 97.56 433 TYR A O 1
ATOM 3299 N N . PHE A 1 434 ? 27.844 -21.062 5.812 1 98.31 434 PHE A N 1
ATOM 3300 C CA . PHE A 1 434 ? 26.969 -20.141 6.523 1 98.31 434 PHE A CA 1
ATOM 3301 C C . PHE A 1 434 ? 27.766 -19.156 7.352 1 98.31 434 PHE A C 1
ATOM 3303 O O . PHE A 1 434 ? 27.562 -17.938 7.266 1 98.31 434 PHE A O 1
ATOM 3310 N N . ALA A 1 435 ? 28.672 -19.641 8.078 1 98 435 ALA A N 1
ATOM 3311 C CA . ALA A 1 435 ? 29.469 -18.781 8.945 1 98 435 ALA A CA 1
ATOM 3312 C C . ALA A 1 435 ? 30.297 -17.797 8.125 1 98 435 ALA A C 1
ATOM 3314 O O . ALA A 1 435 ? 30.406 -16.609 8.484 1 98 435 ALA A O 1
ATOM 3315 N N . THR A 1 436 ? 30.859 -18.25 7.082 1 98.12 436 THR A N 1
ATOM 3316 C CA . THR A 1 436 ? 31.703 -17.406 6.258 1 98.12 436 THR A CA 1
ATOM 3317 C C . THR A 1 436 ? 30.906 -16.281 5.605 1 98.12 436 THR A C 1
ATOM 3319 O O . THR A 1 436 ? 31.281 -15.117 5.668 1 98.12 436 THR A O 1
ATOM 3322 N N . ILE A 1 437 ? 29.734 -16.672 5.027 1 98.25 437 ILE A N 1
ATOM 3323 C CA . ILE A 1 437 ? 28.906 -15.695 4.332 1 98.25 437 ILE A CA 1
ATOM 3324 C C . ILE A 1 437 ? 28.297 -14.719 5.336 1 98.25 437 ILE A C 1
ATOM 3326 O O . ILE A 1 437 ? 28.188 -13.516 5.059 1 98.25 437 ILE A O 1
ATOM 3330 N N . TYR A 1 438 ? 27.906 -15.234 6.465 1 98.25 438 TYR A N 1
ATOM 3331 C CA . TYR A 1 438 ? 27.312 -14.414 7.516 1 98.25 438 TYR A CA 1
ATOM 3332 C C . TYR A 1 438 ? 28.281 -13.328 7.969 1 98.25 438 TYR A C 1
ATOM 3334 O O . TYR A 1 438 ? 27.922 -12.141 7.992 1 98.25 438 TYR A O 1
ATOM 3342 N N . PHE A 1 439 ? 29.5 -13.641 8.156 1 98 439 PHE A N 1
ATOM 3343 C CA . PHE A 1 439 ? 30.453 -12.688 8.703 1 98 439 PHE A CA 1
ATOM 3344 C C . PHE A 1 439 ? 31.078 -11.844 7.594 1 98 439 PHE A C 1
ATOM 3346 O O . PHE A 1 439 ? 31.312 -10.648 7.773 1 98 439 PHE A O 1
ATOM 3353 N N . LEU A 1 440 ? 31.344 -12.453 6.473 1 97.75 440 LEU A N 1
ATOM 3354 C CA . LEU A 1 440 ? 31.891 -11.68 5.367 1 97.75 440 LEU A CA 1
ATOM 3355 C C . LEU A 1 440 ? 30.875 -10.656 4.867 1 97.75 440 LEU A C 1
ATOM 3357 O O . LEU A 1 440 ? 31.25 -9.562 4.43 1 97.75 440 LEU A O 1
ATOM 3361 N N . GLY A 1 441 ? 29.594 -11.117 4.887 1 97 441 GLY A N 1
ATOM 3362 C CA . GLY A 1 441 ? 28.562 -10.156 4.523 1 97 441 GLY A CA 1
ATOM 3363 C C . GLY A 1 441 ? 28.547 -8.93 5.414 1 97 441 GLY A C 1
ATOM 3364 O O . GLY A 1 441 ? 28.391 -7.805 4.934 1 97 441 GLY A O 1
ATOM 3365 N N . ILE A 1 442 ? 28.781 -9.078 6.652 1 97 442 ILE A N 1
ATOM 3366 C CA . ILE A 1 442 ? 28.781 -8 7.637 1 97 442 ILE A CA 1
ATOM 3367 C C . ILE A 1 442 ? 30 -7.121 7.426 1 97 442 ILE A C 1
ATOM 3369 O O . ILE A 1 442 ? 29.891 -5.895 7.371 1 97 442 ILE A O 1
ATOM 3373 N N . ILE A 1 443 ? 31.125 -7.727 7.168 1 96.06 443 ILE A N 1
ATOM 3374 C CA . ILE A 1 443 ? 32.375 -7.008 7.102 1 96.06 443 ILE A CA 1
ATOM 3375 C C . ILE A 1 443 ? 32.469 -6.23 5.789 1 96.06 443 ILE A C 1
ATOM 3377 O O . ILE A 1 443 ? 33.062 -5.148 5.738 1 96.06 443 ILE A O 1
ATOM 3381 N N . THR A 1 444 ? 31.844 -6.754 4.82 1 96.44 444 THR A N 1
ATOM 3382 C CA . THR A 1 444 ? 31.938 -6.121 3.51 1 96.44 444 THR A CA 1
ATOM 3383 C C . THR A 1 444 ? 31.016 -4.91 3.43 1 96.44 444 THR A C 1
ATOM 3385 O O . THR A 1 444 ? 31.266 -3.975 2.672 1 96.44 444 THR A O 1
ATOM 3388 N N . TYR A 1 445 ? 30.031 -5.008 4.371 1 90.62 445 TYR A N 1
ATOM 3389 C CA . TYR A 1 445 ? 29.062 -3.926 4.281 1 90.62 445 TYR A CA 1
ATOM 3390 C C . TYR A 1 445 ? 29.625 -2.633 4.855 1 90.62 445 TYR A C 1
ATOM 3392 O O . TYR A 1 445 ? 30.156 -2.623 5.969 1 90.62 445 TYR A O 1
ATOM 3400 N N . GLY A 1 446 ? 29.984 -1.591 4.281 1 87.81 446 GLY A N 1
ATOM 3401 C CA . GLY A 1 446 ? 30.469 -0.311 4.766 1 87.81 446 GLY A CA 1
ATOM 3402 C C . GLY A 1 446 ? 31.672 0.201 3.99 1 87.81 446 GLY A C 1
ATOM 3403 O O . GLY A 1 446 ? 32.094 1.346 4.172 1 87.81 446 GLY A O 1
ATOM 3404 N N . ILE A 1 447 ? 32.219 -0.742 3.318 1 93.75 447 ILE A N 1
ATOM 3405 C CA . ILE A 1 447 ? 33.344 -0.28 2.523 1 93.75 447 ILE A CA 1
ATOM 3406 C C . ILE A 1 447 ? 32.875 0.686 1.444 1 93.75 447 ILE A C 1
ATOM 3408 O O . ILE A 1 447 ? 31.672 0.772 1.177 1 93.75 447 ILE A O 1
ATOM 3412 N N . ALA A 1 448 ? 33.75 1.392 0.798 1 94.5 448 ALA A N 1
ATOM 3413 C CA . ALA A 1 448 ? 33.406 2.475 -0.119 1 94.5 448 ALA A CA 1
ATOM 3414 C C . ALA A 1 448 ? 33.156 1.943 -1.527 1 94.5 448 ALA A C 1
ATOM 3416 O O . ALA A 1 448 ? 33.812 2.354 -2.48 1 94.5 448 ALA A O 1
ATOM 3417 N N . ILE A 1 449 ? 32.219 1.112 -1.703 1 96.38 449 ILE A N 1
ATOM 3418 C CA . ILE A 1 449 ? 31.719 0.615 -2.984 1 96.38 449 ILE A CA 1
ATOM 3419 C C . ILE A 1 449 ? 30.203 0.494 -2.947 1 96.38 449 ILE A C 1
ATOM 3421 O O . ILE A 1 449 ? 29.609 0.423 -1.869 1 96.38 449 ILE A O 1
ATOM 3425 N N . PRO A 1 450 ? 29.547 0.572 -4.09 1 96.75 450 PRO A N 1
ATOM 3426 C CA . PRO A 1 450 ? 28.109 0.241 -4.09 1 96.75 450 PRO A CA 1
ATOM 3427 C C . PRO A 1 450 ? 27.844 -1.198 -3.658 1 96.75 450 PRO A C 1
ATOM 3429 O O . PRO A 1 450 ? 28.359 -2.137 -4.27 1 96.75 450 PRO A O 1
ATOM 3432 N N . SER A 1 451 ? 27.203 -1.341 -2.562 1 94.94 451 SER A N 1
ATOM 3433 C CA . SER A 1 451 ? 27 -2.668 -1.991 1 94.94 451 SER A CA 1
ATOM 3434 C C . SER A 1 451 ? 25.562 -2.861 -1.518 1 94.94 451 SER A C 1
ATOM 3436 O O . SER A 1 451 ? 25.047 -2.043 -0.759 1 94.94 451 SER A O 1
ATOM 3438 N N . GLY A 1 452 ? 24.891 -3.869 -1.968 1 94.94 452 GLY A N 1
ATOM 3439 C CA . GLY A 1 452 ? 23.562 -4.238 -1.503 1 94.94 452 GLY A CA 1
ATOM 3440 C C . GLY A 1 452 ? 23.578 -5.355 -0.473 1 94.94 452 GLY A C 1
ATOM 3441 O O . GLY A 1 452 ? 24.469 -6.211 -0.494 1 94.94 452 GLY A O 1
ATOM 3442 N N . LEU A 1 453 ? 22.562 -5.391 0.322 1 95.31 453 LEU A N 1
ATOM 3443 C CA . LEU A 1 453 ? 22.531 -6.344 1.426 1 95.31 453 LEU A CA 1
ATOM 3444 C C . LEU A 1 453 ? 21.578 -7.496 1.122 1 95.31 453 LEU A C 1
ATOM 3446 O O . LEU A 1 453 ? 21.578 -8.516 1.815 1 95.31 453 LEU A O 1
ATOM 3450 N N . PHE A 1 454 ? 20.812 -7.473 0.105 1 94.31 454 PHE A N 1
ATOM 3451 C CA . PHE A 1 454 ? 19.797 -8.492 -0.159 1 94.31 454 PHE A CA 1
ATOM 3452 C C . PHE A 1 454 ? 20.453 -9.844 -0.42 1 94.31 454 PHE A C 1
ATOM 3454 O O . PHE A 1 454 ? 20.094 -10.844 0.202 1 94.31 454 PHE A O 1
ATOM 3461 N N . ILE A 1 455 ? 21.422 -9.859 -1.268 1 94.88 455 ILE A N 1
ATOM 3462 C CA . ILE A 1 455 ? 22.016 -11.117 -1.701 1 94.88 455 ILE A CA 1
ATOM 3463 C C . ILE A 1 455 ? 22.781 -11.75 -0.541 1 94.88 455 ILE A C 1
ATOM 3465 O O . ILE A 1 455 ? 22.625 -12.938 -0.26 1 94.88 455 ILE A O 1
ATOM 3469 N N . PRO A 1 456 ? 23.578 -11.016 0.173 1 96.69 456 PRO A N 1
ATOM 3470 C CA . PRO A 1 456 ? 24.25 -11.633 1.317 1 96.69 456 PRO A CA 1
ATOM 3471 C C . PRO A 1 456 ? 23.266 -12.242 2.318 1 96.69 456 PRO A C 1
ATOM 3473 O O . PRO A 1 456 ? 23.516 -13.336 2.84 1 96.69 456 PRO A O 1
ATOM 3476 N N . VAL A 1 457 ? 22.188 -11.555 2.537 1 97.69 457 VAL A N 1
ATOM 3477 C CA . VAL A 1 457 ? 21.203 -12.023 3.51 1 97.69 457 VAL A CA 1
ATOM 3478 C C . VAL A 1 457 ? 20.469 -13.25 2.961 1 97.69 457 VAL A C 1
ATOM 3480 O O . VAL A 1 457 ? 20.203 -14.203 3.697 1 97.69 457 VAL A O 1
ATOM 3483 N N . ILE A 1 458 ? 20.203 -13.234 1.699 1 96.5 458 ILE A N 1
ATOM 3484 C CA . ILE A 1 458 ? 19.562 -14.375 1.069 1 96.5 458 ILE A CA 1
ATOM 3485 C C . ILE A 1 458 ? 20.5 -15.586 1.096 1 96.5 458 ILE A C 1
ATOM 3487 O O . ILE A 1 458 ? 20.078 -16.703 1.412 1 96.5 458 ILE A O 1
ATOM 3491 N N . LEU A 1 459 ? 21.781 -15.367 0.815 1 96.75 459 LEU A N 1
ATOM 3492 C CA . LEU A 1 459 ? 22.766 -16.438 0.8 1 96.75 459 LEU A CA 1
ATOM 3493 C C . LEU A 1 459 ? 22.906 -17.062 2.186 1 96.75 459 LEU A C 1
ATOM 3495 O O . LEU A 1 459 ? 22.859 -18.281 2.332 1 96.75 459 LEU A O 1
ATOM 3499 N N . ALA A 1 460 ? 23.078 -16.219 3.121 1 98.19 460 ALA A N 1
ATOM 3500 C CA . ALA A 1 460 ? 23.219 -16.703 4.492 1 98.19 460 ALA A CA 1
ATOM 3501 C C . ALA A 1 460 ? 21.938 -17.406 4.949 1 98.19 460 ALA A C 1
ATOM 3503 O O . ALA A 1 460 ? 21.984 -18.469 5.57 1 98.19 460 ALA A O 1
ATOM 3504 N N . GLY A 1 461 ? 20.844 -16.797 4.633 1 98.19 461 GLY A N 1
ATOM 3505 C CA . GLY A 1 461 ? 19.562 -17.375 5.012 1 98.19 461 GLY A CA 1
ATOM 3506 C C . GLY A 1 461 ? 19.281 -18.719 4.332 1 98.19 461 GLY A C 1
ATOM 3507 O O . GLY A 1 461 ? 18.781 -19.641 4.965 1 98.19 461 GLY A O 1
ATOM 3508 N N . ALA A 1 462 ? 19.578 -18.766 3.07 1 96.62 462 ALA A N 1
ATOM 3509 C CA . ALA A 1 462 ? 19.359 -20 2.326 1 96.62 462 ALA A CA 1
ATOM 3510 C C . ALA A 1 462 ? 20.219 -21.141 2.891 1 96.62 462 ALA A C 1
ATOM 3512 O O . ALA A 1 462 ? 19.734 -22.266 3.035 1 96.62 462 ALA A O 1
ATOM 3513 N N . CYS A 1 463 ? 21.453 -20.812 3.156 1 97.44 463 CYS A N 1
ATOM 3514 C CA . CYS A 1 463 ? 22.328 -21.812 3.73 1 97.44 463 CYS A CA 1
ATOM 3515 C C . CYS A 1 463 ? 21.859 -22.234 5.121 1 97.44 463 CYS A C 1
ATOM 3517 O O . CYS A 1 463 ? 21.844 -23.422 5.445 1 97.44 463 CYS A O 1
ATOM 3519 N N . TYR A 1 464 ? 21.484 -21.312 5.879 1 98.06 464 TYR A N 1
ATOM 3520 C CA . TYR A 1 464 ? 20.922 -21.578 7.203 1 98.06 464 TYR A CA 1
ATOM 3521 C C . TYR A 1 464 ? 19.703 -22.484 7.109 1 98.06 464 TYR A C 1
ATOM 3523 O O . TYR A 1 464 ? 19.578 -23.438 7.871 1 98.06 464 TYR A O 1
ATOM 3531 N N . GLY A 1 465 ? 18.828 -22.141 6.215 1 97 465 GLY A N 1
ATOM 3532 C CA . GLY A 1 465 ? 17.625 -22.938 6.039 1 97 465 GLY A CA 1
ATOM 3533 C C . GLY A 1 465 ? 17.922 -24.375 5.656 1 97 465 GLY A C 1
ATOM 3534 O O . GLY A 1 465 ? 17.312 -25.312 6.195 1 97 465 GLY A O 1
ATOM 3535 N N . ARG A 1 466 ? 18.828 -24.547 4.734 1 95.31 466 ARG A N 1
ATOM 3536 C CA . ARG A 1 466 ? 19.203 -25.891 4.312 1 95.31 466 ARG A CA 1
ATOM 3537 C C . ARG A 1 466 ? 19.875 -26.656 5.449 1 95.31 466 ARG A C 1
ATOM 3539 O O . ARG A 1 466 ? 19.656 -27.859 5.613 1 95.31 466 ARG A O 1
ATOM 3546 N N . LEU A 1 467 ? 20.734 -25.969 6.16 1 96.12 467 LEU A N 1
ATOM 3547 C CA . LEU A 1 467 ? 21.375 -26.578 7.316 1 96.12 467 LEU A CA 1
ATOM 3548 C C . LEU A 1 467 ? 20.344 -27.031 8.344 1 96.12 467 LEU A C 1
ATOM 3550 O O . LEU A 1 467 ? 20.406 -28.156 8.844 1 96.12 467 LEU A O 1
ATOM 3554 N N . PHE A 1 468 ? 19.422 -26.156 8.641 1 96.06 468 PHE A N 1
ATOM 3555 C CA . PHE A 1 468 ? 18.359 -26.469 9.586 1 96.06 468 PHE A CA 1
ATOM 3556 C C . PHE A 1 468 ? 17.531 -27.656 9.094 1 96.06 468 PHE A C 1
ATOM 3558 O O . PHE A 1 468 ? 17.188 -28.547 9.883 1 96.06 468 PHE A O 1
ATOM 3565 N N . GLY A 1 469 ? 17.234 -27.625 7.824 1 93.12 469 GLY A N 1
ATOM 3566 C CA . GLY A 1 469 ? 16.484 -28.734 7.25 1 93.12 469 GLY A CA 1
ATOM 3567 C C . GLY A 1 469 ? 17.188 -30.078 7.398 1 93.12 469 GLY A C 1
ATOM 3568 O O . GLY A 1 469 ? 16.531 -31.094 7.621 1 93.12 469 GLY A O 1
ATOM 3569 N N . ARG A 1 470 ? 18.469 -30.062 7.281 1 92.5 470 ARG A N 1
ATOM 3570 C CA . ARG A 1 470 ? 19.25 -31.281 7.434 1 92.5 470 ARG A CA 1
ATOM 3571 C C . ARG A 1 470 ? 19.281 -31.734 8.891 1 92.5 470 ARG A C 1
ATOM 3573 O O . ARG A 1 470 ? 19.297 -32.938 9.172 1 92.5 470 ARG A O 1
ATOM 3580 N N . LEU A 1 471 ? 19.25 -30.875 9.789 1 93.25 471 LEU A N 1
ATOM 3581 C CA . LEU A 1 471 ? 19.328 -31.188 11.211 1 93.25 471 LEU A CA 1
ATOM 3582 C C . LEU A 1 471 ? 18.016 -31.75 11.719 1 93.25 471 LEU A C 1
ATOM 3584 O O . LEU A 1 471 ? 17.984 -32.562 12.625 1 93.25 471 LEU A O 1
ATOM 3588 N N . VAL A 1 472 ? 16.969 -31.281 11.117 1 91.88 472 VAL A N 1
ATOM 3589 C CA . VAL A 1 472 ? 15.656 -31.703 11.594 1 91.88 472 VAL A CA 1
ATOM 3590 C C . VAL A 1 472 ? 15.086 -32.75 10.641 1 91.88 472 VAL A C 1
ATOM 3592 O O . VAL A 1 472 ? 13.859 -32.906 10.555 1 91.88 472 VAL A O 1
ATOM 3595 N N . GLU A 1 473 ? 15.852 -33.375 9.938 1 87.44 473 GLU A N 1
ATOM 3596 C CA . GLU A 1 473 ? 15.414 -34.344 8.938 1 87.44 473 GLU A CA 1
ATOM 3597 C C . GLU A 1 473 ? 14.562 -35.438 9.555 1 87.44 473 GLU A C 1
ATOM 3599 O O . GLU A 1 473 ? 13.672 -36 8.898 1 87.44 473 GLU A O 1
ATOM 3604 N N . SER A 1 474 ? 14.773 -35.719 10.797 1 84.75 474 SER A N 1
ATOM 3605 C CA . SER A 1 474 ? 14.031 -36.781 11.469 1 84.75 474 SER A CA 1
ATOM 3606 C C . SER A 1 474 ? 12.625 -36.312 11.828 1 84.75 474 SER A C 1
ATOM 3608 O O . SER A 1 474 ? 11.711 -37.125 11.969 1 84.75 474 SER A O 1
ATOM 3610 N N . MET A 1 475 ? 12.438 -35.094 11.836 1 83.94 475 MET A N 1
ATOM 3611 C CA . MET A 1 475 ? 11.164 -34.562 12.312 1 83.94 475 MET A CA 1
ATOM 3612 C C . MET A 1 475 ? 10.289 -34.125 11.148 1 83.94 475 MET A C 1
ATOM 3614 O O . MET A 1 475 ? 9.07 -34 11.305 1 83.94 475 MET A O 1
ATOM 3618 N N . THR A 1 476 ? 10.867 -33.844 10.047 1 84.19 476 THR A N 1
ATOM 3619 C CA . THR A 1 476 ? 10.078 -33.281 8.961 1 84.19 476 THR A CA 1
ATOM 3620 C C . THR A 1 476 ? 10.391 -33.969 7.637 1 84.19 476 THR A C 1
ATOM 3622 O O . THR A 1 476 ? 11.484 -34.5 7.457 1 84.19 476 THR A O 1
ATOM 3625 N N . LYS A 1 477 ? 9.336 -33.969 6.762 1 78.81 477 LYS A N 1
ATOM 3626 C CA . LYS A 1 477 ? 9.5 -34.531 5.43 1 78.81 477 LYS A CA 1
ATOM 3627 C C . LYS A 1 477 ? 9.578 -33.469 4.363 1 78.81 477 LYS A C 1
ATOM 3629 O O . LYS A 1 477 ? 9.555 -33.75 3.168 1 78.81 477 LYS A O 1
ATOM 3634 N N . LEU A 1 478 ? 9.734 -32.281 4.805 1 82.62 478 LEU A N 1
ATOM 3635 C CA . LEU A 1 478 ? 9.828 -31.188 3.85 1 82.62 478 LEU A CA 1
ATOM 3636 C C . LEU A 1 478 ? 11.164 -31.203 3.123 1 82.62 478 LEU A C 1
ATOM 3638 O O . LEU A 1 478 ? 12.188 -31.562 3.709 1 82.62 478 LEU A O 1
ATOM 3642 N N . ASP A 1 479 ? 11.047 -30.797 1.919 1 84.19 479 ASP A N 1
ATOM 3643 C CA . ASP A 1 479 ? 12.242 -30.766 1.077 1 84.19 479 ASP A CA 1
ATOM 3644 C C . ASP A 1 479 ? 13.258 -29.766 1.606 1 84.19 479 ASP A C 1
ATOM 3646 O O . ASP A 1 479 ? 12.891 -28.734 2.166 1 84.19 479 ASP A O 1
ATOM 3650 N N . ARG A 1 480 ? 14.539 -30.109 1.421 1 87.56 480 ARG A N 1
ATOM 3651 C CA . ARG A 1 480 ? 15.633 -29.266 1.894 1 87.56 480 ARG A CA 1
ATOM 3652 C C . ARG A 1 480 ? 15.695 -27.953 1.116 1 87.56 480 ARG A C 1
ATOM 3654 O O . ARG A 1 480 ? 16.078 -26.922 1.664 1 87.56 480 ARG A O 1
ATOM 3661 N N . GLY A 1 481 ? 15.336 -28 -0.194 1 87.56 481 GLY A N 1
ATOM 3662 C CA . GLY A 1 481 ? 15.258 -26.781 -0.977 1 87.56 481 GLY A CA 1
ATOM 3663 C C . GLY A 1 481 ? 14.219 -25.797 -0.461 1 87.56 481 GLY A C 1
ATOM 3664 O O . GLY A 1 481 ? 14.43 -24.594 -0.493 1 87.56 481 GLY A O 1
ATOM 3665 N N . LEU A 1 482 ? 13.164 -26.359 0.033 1 89.31 482 LEU A N 1
ATOM 3666 C CA . LEU A 1 482 ? 12.125 -25.531 0.612 1 89.31 482 LEU A CA 1
ATOM 3667 C C . LEU A 1 482 ? 12.602 -24.875 1.907 1 89.31 482 LEU A C 1
ATOM 3669 O O . LEU A 1 482 ? 12.312 -23.703 2.166 1 89.31 482 LEU A O 1
ATOM 3673 N N . PHE A 1 483 ? 13.281 -25.594 2.641 1 92.44 483 PHE A N 1
ATOM 3674 C CA . PHE A 1 483 ? 13.828 -25.031 3.869 1 92.44 483 PHE A CA 1
ATOM 3675 C C . PHE A 1 483 ? 14.82 -23.922 3.559 1 92.44 483 PHE A C 1
ATOM 3677 O O . PHE A 1 483 ? 14.922 -22.953 4.312 1 92.44 483 PHE A O 1
ATOM 3684 N N . ALA A 1 484 ? 15.562 -24.094 2.479 1 94.31 484 ALA A N 1
ATOM 3685 C CA . ALA A 1 484 ? 16.484 -23.047 2.07 1 94.31 484 ALA A CA 1
ATOM 3686 C C . ALA A 1 484 ? 15.742 -21.75 1.735 1 94.31 484 ALA A C 1
ATOM 3688 O O . ALA A 1 484 ? 16.188 -20.656 2.109 1 94.31 484 ALA A O 1
ATOM 3689 N N . LEU A 1 485 ? 14.688 -21.938 1.068 1 93.69 485 LEU A N 1
ATOM 3690 C CA . LEU A 1 485 ? 13.883 -20.766 0.717 1 93.69 485 LEU A CA 1
ATOM 3691 C C . LEU A 1 485 ? 13.289 -20.125 1.966 1 93.69 485 LEU A C 1
ATOM 3693 O O . LEU A 1 485 ? 13.32 -18.891 2.104 1 93.69 485 LEU A O 1
ATOM 3697 N N . LEU A 1 486 ? 12.742 -20.922 2.852 1 95.44 486 LEU A N 1
ATOM 3698 C CA . LEU A 1 486 ? 12.164 -20.406 4.09 1 95.44 486 LEU A CA 1
ATOM 3699 C C . LEU A 1 486 ? 13.234 -19.75 4.957 1 95.44 486 LEU A C 1
ATOM 3701 O O . LEU A 1 486 ? 12.953 -18.781 5.656 1 95.44 486 LEU A O 1
ATOM 3705 N N . GLY A 1 487 ? 14.391 -20.359 4.891 1 97.5 487 GLY A N 1
ATOM 3706 C CA . GLY A 1 487 ? 15.508 -19.734 5.586 1 97.5 487 GLY A CA 1
ATOM 3707 C C . GLY A 1 487 ? 15.859 -18.359 5.035 1 97.5 487 GLY A C 1
ATOM 3708 O O . GLY A 1 487 ? 16.094 -17.422 5.801 1 97.5 487 GLY A O 1
ATOM 3709 N N . ALA A 1 488 ? 15.93 -18.234 3.756 1 96.88 488 ALA A N 1
ATOM 3710 C CA . ALA A 1 488 ? 16.188 -16.938 3.121 1 96.88 488 ALA A CA 1
ATOM 3711 C C . ALA A 1 488 ? 15.117 -15.922 3.5 1 96.88 488 ALA A C 1
ATOM 3713 O O . ALA A 1 488 ? 15.43 -14.781 3.854 1 96.88 488 ALA A O 1
ATOM 3714 N N . ALA A 1 489 ? 13.891 -16.375 3.436 1 97 489 ALA A N 1
ATOM 3715 C CA . ALA A 1 489 ? 12.773 -15.5 3.781 1 97 489 ALA A CA 1
ATOM 3716 C C . ALA A 1 489 ? 12.875 -15.039 5.23 1 97 489 ALA A C 1
ATOM 3718 O O . ALA A 1 489 ? 12.68 -13.859 5.523 1 97 489 ALA A O 1
ATOM 3719 N N . SER A 1 490 ? 13.164 -15.93 6.109 1 97.88 490 SER A N 1
ATOM 3720 C CA . SER A 1 490 ? 13.211 -15.602 7.527 1 97.88 490 SER A CA 1
ATOM 3721 C C . SER A 1 490 ? 14.375 -14.672 7.84 1 97.88 490 SER A C 1
ATOM 3723 O O . SER A 1 490 ? 14.25 -13.758 8.656 1 97.88 490 SER A O 1
ATOM 3725 N N . PHE A 1 491 ? 15.469 -14.867 7.184 1 98.19 491 PHE A N 1
ATOM 3726 C CA . PHE A 1 491 ? 16.594 -13.977 7.398 1 98.19 491 PHE A CA 1
ATOM 3727 C C . PHE A 1 491 ? 16.297 -12.578 6.867 1 98.19 491 PHE A C 1
ATOM 3729 O O . PHE A 1 491 ? 16.688 -11.578 7.477 1 98.19 491 PHE A O 1
ATOM 3736 N N . LEU A 1 492 ? 15.688 -12.555 5.746 1 97.62 492 LEU A N 1
ATOM 3737 C CA . LEU A 1 492 ? 15.281 -11.266 5.203 1 97.62 492 LEU A CA 1
ATOM 3738 C C . LEU A 1 492 ? 14.305 -10.562 6.141 1 97.62 492 LEU A C 1
ATOM 3740 O O . LEU A 1 492 ? 14.43 -9.359 6.383 1 97.62 492 LEU A O 1
ATOM 3744 N N . GLY A 1 493 ? 13.344 -11.32 6.641 1 96.75 493 GLY A N 1
ATOM 3745 C CA . GLY A 1 493 ? 12.406 -10.758 7.602 1 96.75 493 GLY A CA 1
ATOM 3746 C C . GLY A 1 493 ? 13.078 -10.242 8.859 1 96.75 493 GLY A C 1
ATOM 3747 O O . GLY A 1 493 ? 12.711 -9.188 9.383 1 96.75 493 GLY A O 1
ATOM 3748 N N . GLY A 1 494 ? 14.055 -10.93 9.32 1 97.44 494 GLY A N 1
ATOM 3749 C CA . GLY A 1 494 ? 14.758 -10.57 10.539 1 97.44 494 GLY A CA 1
ATOM 3750 C C . GLY A 1 494 ? 15.695 -9.391 10.359 1 97.44 494 GLY A C 1
ATOM 3751 O O . GLY A 1 494 ? 15.93 -8.625 11.305 1 97.44 494 GLY A O 1
ATOM 3752 N N . THR A 1 495 ? 16.156 -9.18 9.211 1 97.56 495 THR A N 1
ATOM 3753 C CA . THR A 1 495 ? 17.141 -8.133 8.977 1 97.56 495 THR A CA 1
ATOM 3754 C C . THR A 1 495 ? 16.469 -6.883 8.406 1 97.56 495 THR A C 1
ATOM 3756 O O . THR A 1 495 ? 16.625 -5.785 8.945 1 97.56 495 THR A O 1
ATOM 3759 N N . MET A 1 496 ? 15.695 -7.031 7.375 1 96.12 496 MET A N 1
ATOM 3760 C CA . MET A 1 496 ? 15.117 -5.895 6.672 1 96.12 496 MET A CA 1
ATOM 3761 C C . MET A 1 496 ? 13.797 -5.469 7.312 1 96.12 496 MET A C 1
ATOM 3763 O O . MET A 1 496 ? 13.359 -4.332 7.141 1 96.12 496 MET A O 1
ATOM 3767 N N . ARG A 1 497 ? 13.086 -6.266 8.008 1 95.62 497 ARG A N 1
ATOM 3768 C CA . ARG A 1 497 ? 11.859 -6.008 8.758 1 95.62 497 ARG A CA 1
ATOM 3769 C C . ARG A 1 497 ? 10.727 -5.605 7.828 1 95.62 497 ARG A C 1
ATOM 3771 O O . ARG A 1 497 ? 9.875 -4.789 8.195 1 95.62 497 ARG A O 1
ATOM 3778 N N . MET A 1 498 ? 10.781 -5.914 6.57 1 93.25 498 MET A N 1
ATOM 3779 C CA . MET A 1 498 ? 9.648 -5.805 5.652 1 93.25 498 MET A CA 1
ATOM 3780 C C . MET A 1 498 ? 8.836 -7.094 5.637 1 93.25 498 MET A C 1
ATOM 3782 O O . MET A 1 498 ? 9.305 -8.133 6.102 1 93.25 498 MET A O 1
ATOM 3786 N N . THR A 1 499 ? 7.621 -7.027 5.105 1 92.69 499 THR A N 1
ATOM 3787 C CA . THR A 1 499 ? 6.762 -8.203 5.168 1 92.69 499 THR A CA 1
ATOM 3788 C C . THR A 1 499 ? 6.195 -8.531 3.789 1 92.69 499 THR A C 1
ATOM 3790 O O . THR A 1 499 ? 6.781 -9.312 3.041 1 92.69 499 THR A O 1
ATOM 3793 N N . VAL A 1 500 ? 5.172 -7.715 3.346 1 93.38 500 VAL A N 1
ATOM 3794 C CA . VAL A 1 500 ? 4.414 -8.023 2.137 1 93.38 500 VAL A CA 1
ATOM 3795 C C . VAL A 1 500 ? 5.332 -7.941 0.918 1 93.38 500 VAL A C 1
ATOM 3797 O O . VAL A 1 500 ? 5.266 -8.789 0.025 1 93.38 500 VAL A O 1
ATOM 3800 N N . SER A 1 501 ? 6.176 -6.977 0.869 1 94.94 501 SER A N 1
ATOM 3801 C CA . SER A 1 501 ? 7.07 -6.805 -0.272 1 94.94 501 SER A CA 1
ATOM 3802 C C . SER A 1 501 ? 8.031 -7.98 -0.398 1 94.94 501 SER A C 1
ATOM 3804 O O . SER A 1 501 ? 8.219 -8.523 -1.49 1 94.94 501 SER A O 1
ATOM 3806 N N . LEU A 1 502 ? 8.617 -8.422 0.709 1 95.94 502 LEU A N 1
ATOM 3807 C CA . LEU A 1 502 ? 9.555 -9.539 0.677 1 95.94 502 LEU A CA 1
ATOM 3808 C C . LEU A 1 502 ? 8.844 -10.836 0.293 1 95.94 502 LEU A C 1
ATOM 3810 O O . LEU A 1 502 ? 9.398 -11.656 -0.441 1 95.94 502 LEU A O 1
ATOM 3814 N N . CYS A 1 503 ? 7.656 -10.977 0.801 1 94.31 503 CYS A N 1
ATOM 3815 C CA . CYS A 1 503 ? 6.867 -12.156 0.478 1 94.31 503 CYS A CA 1
ATOM 3816 C C . CYS A 1 503 ? 6.641 -12.273 -1.025 1 94.31 503 CYS A C 1
ATOM 3818 O O . CYS A 1 503 ? 6.918 -13.312 -1.623 1 94.31 503 CYS A O 1
ATOM 3820 N N . VAL A 1 504 ? 6.266 -11.188 -1.624 1 92.88 504 VAL A N 1
ATOM 3821 C CA . VAL A 1 504 ? 5.926 -11.195 -3.043 1 92.88 504 VAL A CA 1
ATOM 3822 C C . VAL A 1 504 ? 7.199 -11.289 -3.879 1 92.88 504 VAL A C 1
ATOM 3824 O O . VAL A 1 504 ? 7.23 -11.977 -4.902 1 92.88 504 VAL A O 1
ATOM 3827 N N . ILE A 1 505 ? 8.242 -10.648 -3.467 1 93 505 ILE A N 1
ATOM 3828 C CA . ILE A 1 505 ? 9.508 -10.719 -4.184 1 93 505 ILE A CA 1
ATOM 3829 C C . ILE A 1 505 ? 10 -12.164 -4.227 1 93 505 ILE A C 1
ATOM 3831 O O . ILE A 1 505 ? 10.383 -12.664 -5.285 1 93 505 ILE A O 1
ATOM 3835 N N . LEU A 1 506 ? 9.984 -12.844 -3.121 1 91.75 506 LEU A N 1
ATOM 3836 C CA . LEU A 1 506 ? 10.477 -14.219 -3.055 1 91.75 506 LEU A CA 1
ATOM 3837 C C . LEU A 1 506 ? 9.586 -15.156 -3.855 1 91.75 506 LEU A C 1
ATOM 3839 O O . LEU A 1 506 ? 10.07 -16.109 -4.477 1 91.75 506 LEU A O 1
ATOM 3843 N N . LEU A 1 507 ? 8.305 -14.867 -3.822 1 87.56 507 LEU A N 1
ATOM 3844 C CA . LEU A 1 507 ? 7.395 -15.703 -4.598 1 87.56 507 LEU A CA 1
ATOM 3845 C C . LEU A 1 507 ? 7.617 -15.5 -6.094 1 87.56 507 LEU A C 1
ATOM 3847 O O . LEU A 1 507 ? 7.547 -16.453 -6.871 1 87.56 507 LEU A O 1
ATOM 3851 N N . GLU A 1 508 ? 7.832 -14.266 -6.469 1 87.62 508 GLU A N 1
ATOM 3852 C CA . GLU A 1 508 ? 8.102 -13.984 -7.879 1 87.62 508 GLU A CA 1
ATOM 3853 C C . GLU A 1 508 ? 9.43 -14.586 -8.312 1 87.62 508 GLU A C 1
ATOM 3855 O O . GLU A 1 508 ? 9.586 -14.992 -9.469 1 87.62 508 GLU A O 1
ATOM 3860 N N . LEU A 1 509 ? 10.305 -14.719 -7.379 1 84.69 509 LEU A N 1
ATOM 3861 C CA . LEU A 1 509 ? 11.617 -15.273 -7.68 1 84.69 509 LEU A CA 1
ATOM 3862 C C . LEU A 1 509 ? 11.555 -16.797 -7.816 1 84.69 509 LEU A C 1
ATOM 3864 O O . LEU A 1 509 ? 12.336 -17.391 -8.562 1 84.69 509 LEU A O 1
ATOM 3868 N N . THR A 1 510 ? 10.656 -17.422 -7.109 1 81.31 510 THR A N 1
ATOM 3869 C CA . THR A 1 510 ? 10.633 -18.875 -7.074 1 81.31 510 THR A CA 1
ATOM 3870 C C . THR A 1 510 ? 9.477 -19.422 -7.902 1 81.31 510 THR A C 1
ATOM 3872 O O . THR A 1 510 ? 9.438 -20.609 -8.211 1 81.31 510 THR A O 1
ATOM 3875 N N . ASN A 1 511 ? 8.539 -18.609 -8.281 1 77.25 511 ASN A N 1
ATOM 3876 C CA . ASN A 1 511 ? 7.363 -19 -9.062 1 77.25 511 ASN A CA 1
ATOM 3877 C C . ASN A 1 511 ? 6.574 -20.109 -8.391 1 77.25 511 ASN A C 1
ATOM 3879 O O . ASN A 1 511 ? 6.223 -21.109 -9.031 1 77.25 511 ASN A O 1
ATOM 3883 N N . ASP A 1 512 ? 6.523 -20.078 -7.055 1 75.69 512 ASP A N 1
ATOM 3884 C CA . ASP A 1 512 ? 5.781 -21.094 -6.312 1 75.69 512 ASP A CA 1
ATOM 3885 C C . ASP A 1 512 ? 4.844 -20.453 -5.289 1 75.69 512 ASP A C 1
ATOM 3887 O O . ASP A 1 512 ? 5.254 -20.156 -4.168 1 75.69 512 ASP A O 1
ATOM 3891 N N . LEU A 1 513 ? 3.643 -20.469 -5.68 1 74.75 513 LEU A N 1
ATOM 3892 C CA . LEU A 1 513 ? 2.674 -19.781 -4.828 1 74.75 513 LEU A CA 1
ATOM 3893 C C . LEU A 1 513 ? 2.135 -20.719 -3.754 1 74.75 513 LEU A C 1
ATOM 3895 O O . LEU A 1 513 ? 1.517 -20.281 -2.785 1 74.75 513 LEU A O 1
ATOM 3899 N N . LEU A 1 514 ? 2.391 -22.031 -3.902 1 73.06 514 LEU A N 1
ATOM 3900 C CA . LEU A 1 514 ? 1.91 -22.984 -2.912 1 73.06 514 LEU A CA 1
ATOM 3901 C C . LEU A 1 514 ? 2.65 -22.812 -1.589 1 73.06 514 LEU A C 1
ATOM 3903 O O . LEU A 1 514 ? 2.168 -23.266 -0.543 1 73.06 514 LEU A O 1
ATOM 3907 N N . LEU A 1 515 ? 3.723 -22.109 -1.688 1 79.88 515 LEU A N 1
ATOM 3908 C CA . LEU A 1 515 ? 4.539 -21.922 -0.492 1 79.88 515 LEU A CA 1
ATOM 3909 C C . LEU A 1 515 ? 4.145 -20.641 0.24 1 79.88 515 LEU A C 1
ATOM 3911 O O . LEU A 1 515 ? 4.684 -20.344 1.311 1 79.88 515 LEU A O 1
ATOM 3915 N N . LEU A 1 516 ? 3.199 -20.016 -0.241 1 86.75 516 LEU A N 1
ATOM 3916 C CA . LEU A 1 516 ? 2.854 -18.672 0.231 1 86.75 516 LEU A CA 1
ATOM 3917 C C . LEU A 1 516 ? 2.527 -18.703 1.721 1 86.75 516 LEU A C 1
ATOM 3919 O O . LEU A 1 516 ? 3.062 -17.891 2.486 1 86.75 516 LEU A O 1
ATOM 3923 N N . PRO A 1 517 ? 1.74 -19.656 2.25 1 85.12 517 PRO A N 1
ATOM 3924 C CA . PRO A 1 517 ? 1.413 -19.625 3.678 1 85.12 517 PRO A CA 1
ATOM 3925 C C . PRO A 1 517 ? 2.635 -19.844 4.57 1 85.12 517 PRO A C 1
ATOM 3927 O O . PRO A 1 517 ? 2.756 -19.203 5.617 1 85.12 517 PRO A O 1
ATOM 3930 N N . LEU A 1 518 ? 3.516 -20.703 4.137 1 89.75 518 LEU A N 1
ATOM 3931 C CA . LEU A 1 518 ? 4.711 -20.969 4.926 1 89.75 518 LEU A CA 1
ATOM 3932 C C . LEU A 1 518 ? 5.652 -19.781 4.91 1 89.75 518 LEU A C 1
ATOM 3934 O O . LEU A 1 518 ? 6.25 -19.438 5.934 1 89.75 518 LEU A O 1
ATOM 3938 N N . VAL A 1 519 ? 5.762 -19.172 3.727 1 92.94 519 VAL A N 1
ATOM 3939 C CA . VAL A 1 519 ? 6.617 -17.984 3.605 1 92.94 519 VAL A CA 1
ATOM 3940 C C . VAL A 1 519 ? 6.07 -16.859 4.477 1 92.94 519 VAL A C 1
ATOM 3942 O O . VAL A 1 519 ? 6.832 -16.172 5.156 1 92.94 519 VAL A O 1
ATOM 3945 N N . MET A 1 520 ? 4.754 -16.703 4.473 1 94.12 520 MET A N 1
ATOM 3946 C CA . MET A 1 520 ? 4.133 -15.672 5.305 1 94.12 520 MET A CA 1
ATOM 3947 C C . MET A 1 520 ? 4.383 -15.945 6.785 1 94.12 520 MET A C 1
ATOM 3949 O O . MET A 1 520 ? 4.695 -15.031 7.547 1 94.12 520 MET A O 1
ATOM 3953 N N . LEU A 1 521 ? 4.289 -17.188 7.156 1 92 521 LEU A N 1
ATOM 3954 C CA . LEU A 1 521 ? 4.441 -17.562 8.555 1 92 521 LEU A CA 1
ATOM 3955 C C . LEU A 1 521 ? 5.852 -17.281 9.047 1 92 521 LEU A C 1
ATOM 3957 O O . LEU A 1 521 ? 6.031 -16.703 10.125 1 92 521 LEU A O 1
ATOM 3961 N N . VAL A 1 522 ? 6.82 -17.672 8.297 1 95.56 522 VAL A N 1
ATOM 3962 C CA . VAL A 1 522 ? 8.195 -17.5 8.758 1 95.56 522 VAL A CA 1
ATOM 3963 C C . VAL A 1 522 ? 8.547 -16.016 8.812 1 95.56 522 VAL A C 1
ATOM 3965 O O . VAL A 1 522 ? 9.281 -15.578 9.703 1 95.56 522 VAL A O 1
ATOM 3968 N N . LEU A 1 523 ? 8.047 -15.242 7.848 1 96.5 523 LEU A N 1
ATOM 3969 C CA . LEU A 1 523 ? 8.305 -13.805 7.852 1 96.5 523 LEU A CA 1
ATOM 3970 C C . LEU A 1 523 ? 7.691 -13.156 9.086 1 96.5 523 LEU A C 1
ATOM 3972 O O . LEU A 1 523 ? 8.328 -12.305 9.719 1 96.5 523 LEU A O 1
ATOM 3976 N N . LEU A 1 524 ? 6.52 -13.586 9.438 1 94.06 524 LEU A N 1
ATOM 3977 C CA . LEU A 1 524 ? 5.816 -13.031 10.586 1 94.06 524 LEU A CA 1
ATOM 3978 C C . LEU A 1 524 ? 6.551 -13.352 11.883 1 94.06 524 LEU A C 1
ATOM 3980 O O . LEU A 1 524 ? 6.73 -12.484 12.734 1 94.06 524 LEU A O 1
ATOM 3984 N N . VAL A 1 525 ? 6.992 -14.555 12.008 1 96.06 525 VAL A N 1
ATOM 3985 C CA . VAL A 1 525 ? 7.66 -14.984 13.227 1 96.06 525 VAL A CA 1
ATOM 3986 C C . VAL A 1 525 ? 9.031 -14.312 13.336 1 96.06 525 VAL A C 1
ATOM 3988 O O . VAL A 1 525 ? 9.398 -13.805 14.398 1 96.06 525 VAL A O 1
ATOM 3991 N N . SER A 1 526 ? 9.727 -14.344 12.266 1 97.88 526 SER A N 1
ATOM 3992 C CA . SER A 1 526 ? 11.07 -13.773 12.281 1 97.88 526 SER A CA 1
ATOM 3993 C C . SER A 1 526 ? 11.039 -12.281 12.594 1 97.88 526 SER A C 1
ATOM 3995 O O . SER A 1 526 ? 11.812 -11.805 13.422 1 97.88 526 SER A O 1
ATOM 3997 N N . LYS A 1 527 ? 10.203 -11.547 11.953 1 96.62 527 LYS A N 1
ATOM 3998 C CA . LYS A 1 527 ? 10.109 -10.117 12.203 1 96.62 527 LYS A CA 1
ATOM 3999 C C . LYS A 1 527 ? 9.68 -9.828 13.641 1 96.62 527 LYS A C 1
ATOM 4001 O O . LYS A 1 527 ? 10.211 -8.922 14.281 1 96.62 527 LYS A O 1
ATOM 4006 N N . THR A 1 528 ? 8.695 -10.57 14.18 1 94.25 528 THR A N 1
ATOM 4007 C CA . THR A 1 528 ? 8.219 -10.367 15.547 1 94.25 528 THR A CA 1
ATOM 4008 C C . THR A 1 528 ? 9.352 -10.555 16.547 1 94.25 528 THR A C 1
ATOM 4010 O O . THR A 1 528 ? 9.508 -9.75 17.469 1 94.25 528 THR A O 1
ATOM 4013 N N . VAL A 1 529 ? 10.094 -11.547 16.328 1 96.62 529 VAL A N 1
ATOM 4014 C CA . VAL A 1 529 ? 11.203 -11.82 17.219 1 96.62 529 VAL A CA 1
ATOM 4015 C C . VAL A 1 529 ? 12.273 -10.734 17.078 1 96.62 529 VAL A C 1
ATOM 4017 O O . VAL A 1 529 ? 12.773 -10.211 18.078 1 96.62 529 VAL A O 1
ATOM 4020 N N . ALA A 1 530 ? 12.555 -10.406 15.891 1 97.69 530 ALA A N 1
ATOM 4021 C CA . ALA A 1 530 ? 13.617 -9.445 15.609 1 97.69 530 ALA A CA 1
ATOM 4022 C C . ALA A 1 530 ? 13.258 -8.055 16.109 1 97.69 530 ALA A C 1
ATOM 4024 O O . ALA A 1 530 ? 14.125 -7.312 16.578 1 97.69 530 ALA A O 1
ATOM 4025 N N . ASP A 1 531 ? 12.016 -7.68 16.031 1 94 531 ASP A N 1
ATOM 4026 C CA . ASP A 1 531 ? 11.562 -6.352 16.438 1 94 531 ASP A CA 1
ATOM 4027 C C . ASP A 1 531 ? 11.805 -6.121 17.938 1 94 531 ASP A C 1
ATOM 4029 O O . ASP A 1 531 ? 11.859 -4.98 18.391 1 94 531 ASP A O 1
ATOM 4033 N N . ASN A 1 532 ? 11.984 -7.145 18.688 1 93.12 532 ASN A N 1
ATOM 4034 C CA . ASN A 1 532 ? 12.227 -7.016 20.125 1 93.12 532 ASN A CA 1
ATOM 4035 C C . ASN A 1 532 ? 13.672 -6.633 20.422 1 93.12 532 ASN A C 1
ATOM 4037 O O . ASN A 1 532 ? 13.984 -6.215 21.531 1 93.12 532 ASN A O 1
ATOM 4041 N N . PHE A 1 533 ? 14.484 -6.691 19.391 1 93.88 533 PHE A N 1
ATOM 4042 C CA . PHE A 1 533 ? 15.898 -6.469 19.656 1 93.88 533 PHE A CA 1
ATOM 4043 C C . PHE A 1 533 ? 16.344 -5.121 19.094 1 93.88 533 PHE A C 1
ATOM 4045 O O . PHE A 1 533 ? 16.922 -4.305 19.812 1 93.88 533 PHE A O 1
ATOM 4052 N N . ASN A 1 534 ? 16.188 -4.93 17.844 1 94.56 534 ASN A N 1
ATOM 4053 C CA . ASN A 1 534 ? 16.594 -3.674 17.219 1 94.56 534 ASN A CA 1
ATOM 4054 C C . ASN A 1 534 ? 15.727 -3.35 16 1 94.56 534 ASN A C 1
ATOM 4056 O O . ASN A 1 534 ? 14.695 -3.982 15.773 1 94.56 534 ASN A O 1
ATOM 4060 N N . LYS A 1 535 ? 16.125 -2.242 15.297 1 93.38 535 LYS A N 1
ATOM 4061 C CA . LYS A 1 535 ? 15.367 -1.799 14.133 1 93.38 535 LYS A CA 1
ATOM 4062 C C . LYS A 1 535 ? 15.891 -2.447 12.852 1 93.38 535 LYS A C 1
ATOM 4064 O O . LYS A 1 535 ? 16.922 -3.119 12.867 1 93.38 535 LYS A O 1
ATOM 4069 N N . GLY A 1 536 ? 15.172 -2.314 11.812 1 94.88 536 GLY A N 1
ATOM 4070 C CA . GLY A 1 536 ? 15.609 -2.807 10.516 1 94.88 536 GLY A CA 1
ATOM 4071 C C . GLY A 1 536 ? 16.922 -2.197 10.055 1 94.88 536 GLY A C 1
ATOM 4072 O O . GLY A 1 536 ? 17.281 -1.098 10.477 1 94.88 536 GLY A O 1
ATOM 4073 N N . VAL A 1 537 ? 17.516 -2.816 9.219 1 95.31 537 VAL A N 1
ATOM 4074 C CA . VAL A 1 537 ? 18.875 -2.451 8.828 1 95.31 537 VAL A CA 1
ATOM 4075 C C . VAL A 1 537 ? 18.875 -1.077 8.172 1 95.31 537 VAL A C 1
ATOM 4077 O O . VAL A 1 537 ? 19.734 -0.243 8.453 1 95.31 537 VAL A O 1
ATOM 4080 N N . TYR A 1 538 ? 17.984 -0.779 7.32 1 94 538 TYR A N 1
ATOM 4081 C CA . TYR A 1 538 ? 17.984 0.488 6.598 1 94 538 TYR A CA 1
ATOM 4082 C C . TYR A 1 538 ? 17.609 1.641 7.516 1 94 538 TYR A C 1
ATOM 4084 O O . TYR A 1 538 ? 18.094 2.76 7.359 1 94 538 TYR A O 1
ATOM 4092 N N . ASP A 1 539 ? 16.766 1.397 8.453 1 92.56 539 ASP A N 1
ATOM 4093 C CA . ASP A 1 539 ? 16.438 2.412 9.445 1 92.56 539 ASP A CA 1
ATOM 4094 C C . ASP A 1 539 ? 17.625 2.715 10.344 1 92.56 539 ASP A C 1
ATOM 4096 O O . ASP A 1 539 ? 17.844 3.861 10.742 1 92.56 539 ASP A O 1
ATOM 4100 N N . GLN A 1 540 ? 18.328 1.691 10.625 1 92.81 540 GLN A N 1
ATOM 4101 C CA . GLN A 1 540 ? 19.531 1.881 11.43 1 92.81 540 GLN A CA 1
ATOM 4102 C C . GLN A 1 540 ? 20.578 2.701 10.68 1 92.81 540 GLN A C 1
ATOM 4104 O O . GLN A 1 540 ? 21.234 3.572 11.266 1 92.81 540 GLN A O 1
ATOM 4109 N N . ILE A 1 541 ? 20.688 2.414 9.461 1 91.5 541 ILE A N 1
ATOM 4110 C CA . ILE A 1 541 ? 21.672 3.125 8.656 1 91.5 541 ILE A CA 1
ATOM 4111 C C . ILE A 1 541 ? 21.266 4.59 8.516 1 91.5 541 ILE A C 1
ATOM 4113 O O . ILE A 1 541 ? 22.125 5.48 8.508 1 91.5 541 ILE A O 1
ATOM 4117 N N . LEU A 1 542 ? 20 4.863 8.383 1 90.38 542 LEU A N 1
ATOM 4118 C CA . LEU A 1 542 ? 19.484 6.23 8.328 1 90.38 542 LEU A CA 1
ATOM 4119 C C . LEU A 1 542 ? 19.891 7.008 9.578 1 90.38 542 LEU A C 1
ATOM 4121 O O . LEU A 1 542 ? 20.281 8.172 9.492 1 90.38 542 LEU A O 1
ATOM 4125 N N . LYS A 1 543 ? 19.797 6.402 10.633 1 88 543 LYS A N 1
ATOM 4126 C CA . LYS A 1 543 ? 20.125 7.039 11.906 1 88 543 LYS A CA 1
ATOM 4127 C C . LYS A 1 543 ? 21.625 7.27 12.031 1 88 543 LYS A C 1
ATOM 4129 O O . LYS A 1 543 ? 22.062 8.328 12.492 1 88 543 LYS A O 1
ATOM 4134 N N . ILE A 1 544 ? 22.375 6.277 11.609 1 86.94 544 ILE A N 1
ATOM 4135 C CA . ILE A 1 544 ? 23.828 6.371 11.711 1 86.94 544 ILE A CA 1
ATOM 4136 C C . ILE A 1 544 ? 24.328 7.488 10.805 1 86.94 544 ILE A C 1
ATOM 4138 O O . ILE A 1 544 ? 25.266 8.203 11.156 1 86.94 544 ILE A O 1
ATOM 4142 N N . LYS A 1 545 ? 23.672 7.609 9.656 1 87.5 545 LYS A N 1
ATOM 4143 C CA . LYS A 1 545 ? 24.094 8.617 8.688 1 87.5 545 LYS A CA 1
ATOM 4144 C C . LYS A 1 545 ? 23.609 10 9.078 1 87.5 545 LYS A C 1
ATOM 4146 O O . LYS A 1 545 ? 24 11 8.469 1 87.5 545 LYS A O 1
ATOM 4151 N N . GLY A 1 546 ? 22.703 10.102 10.023 1 86.19 546 GLY A N 1
ATOM 4152 C CA . GLY A 1 546 ? 22.234 11.367 10.562 1 86.19 546 GLY A CA 1
ATOM 4153 C C . GLY A 1 546 ? 21.203 12.039 9.68 1 86.19 546 GLY A C 1
ATOM 4154 O O . GLY A 1 546 ? 21.094 13.273 9.672 1 86.19 546 GLY A O 1
ATOM 4155 N N . LEU A 1 547 ? 20.547 11.312 8.844 1 88.88 547 LEU A N 1
ATOM 4156 C CA . LEU A 1 547 ? 19.5 11.875 8.008 1 88.88 547 LEU A CA 1
ATOM 4157 C C . LEU A 1 547 ? 18.234 12.117 8.828 1 88.88 547 LEU A C 1
ATOM 4159 O O . LEU A 1 547 ? 17.734 11.211 9.508 1 88.88 547 LEU A O 1
ATOM 4163 N N . PRO A 1 548 ? 17.781 13.305 8.875 1 90.69 548 PRO A N 1
ATOM 4164 C CA . PRO A 1 548 ? 16.609 13.625 9.688 1 90.69 548 PRO A CA 1
ATOM 4165 C C . PRO A 1 548 ? 15.312 13.039 9.125 1 90.69 548 PRO A C 1
ATOM 4167 O O . PRO A 1 548 ? 14.461 13.781 8.625 1 90.69 548 PRO A O 1
ATOM 4170 N N . TYR A 1 549 ? 15.133 11.82 9.328 1 91.56 549 TYR A N 1
ATOM 4171 C CA . TYR A 1 549 ? 13.969 11.086 8.844 1 91.56 549 TYR A CA 1
ATOM 4172 C C . TYR A 1 549 ? 12.797 11.219 9.805 1 91.56 549 TYR A C 1
ATOM 4174 O O . TYR A 1 549 ? 12.93 10.945 11 1 91.56 549 TYR A O 1
ATOM 4182 N N . LEU A 1 550 ? 11.664 11.688 9.273 1 92.44 550 LEU A N 1
ATOM 4183 C CA . LEU A 1 550 ? 10.453 11.766 10.078 1 92.44 550 LEU A CA 1
ATOM 4184 C C . LEU A 1 550 ? 9.719 10.43 10.094 1 92.44 550 LEU A C 1
ATOM 4186 O O . LEU A 1 550 ? 9.25 9.961 9.055 1 92.44 550 LEU A O 1
ATOM 4190 N N . GLU A 1 551 ? 9.594 9.883 11.25 1 90.62 551 GLU A N 1
ATOM 4191 C CA . GLU A 1 551 ? 8.922 8.594 11.398 1 90.62 551 GLU A CA 1
ATOM 4192 C C . GLU A 1 551 ? 7.406 8.742 11.289 1 90.62 551 GLU A C 1
ATOM 4194 O O . GLU A 1 551 ? 6.875 9.844 11.453 1 90.62 551 GLU A O 1
ATOM 4199 N N . ALA A 1 552 ? 6.758 7.637 11.031 1 86.19 552 ALA A N 1
ATOM 4200 C CA . ALA A 1 552 ? 5.309 7.645 10.875 1 86.19 552 ALA A CA 1
ATOM 4201 C C . ALA A 1 552 ? 4.609 7.863 12.211 1 86.19 552 ALA A C 1
ATOM 4203 O O . ALA A 1 552 ? 3.527 8.453 12.266 1 86.19 552 ALA A O 1
ATOM 4204 N N . HIS A 1 553 ? 5.211 7.391 13.234 1 86.56 553 HIS A N 1
ATOM 4205 C CA . HIS A 1 553 ? 4.648 7.586 14.57 1 86.56 553 HIS A CA 1
ATOM 4206 C C . HIS A 1 553 ? 5.457 8.602 15.367 1 86.56 553 HIS A C 1
ATOM 4208 O O . HIS A 1 553 ? 6.688 8.641 15.273 1 86.56 553 HIS A O 1
ATOM 4214 N N . ALA A 1 554 ? 4.699 9.391 16.094 1 88.5 554 ALA A N 1
ATOM 4215 C CA . ALA A 1 554 ? 5.359 10.367 16.953 1 88.5 554 ALA A CA 1
ATOM 4216 C C . ALA A 1 554 ? 5.977 9.703 18.188 1 88.5 554 ALA A C 1
ATOM 4218 O O . ALA A 1 554 ? 5.43 8.719 18.703 1 88.5 554 ALA A O 1
ATOM 4219 N N . GLU A 1 555 ? 7.062 10.219 18.562 1 88.81 555 GLU A N 1
ATOM 4220 C CA . GLU A 1 555 ? 7.691 9.727 19.781 1 88.81 555 GLU A CA 1
ATOM 4221 C C . GLU A 1 555 ? 6.824 10.008 21 1 88.81 555 GLU A C 1
ATOM 4223 O O . GLU A 1 555 ? 6.156 11.039 21.078 1 88.81 555 GLU A O 1
ATOM 4228 N N . PRO A 1 556 ? 6.844 9.172 21.938 1 84.75 556 PRO A N 1
ATOM 4229 C CA . PRO A 1 556 ? 5.969 9.312 23.109 1 84.75 556 PRO A CA 1
ATOM 4230 C C . PRO A 1 556 ? 6.203 10.609 23.875 1 84.75 556 PRO A C 1
ATOM 4232 O O . PRO A 1 556 ? 5.258 11.195 24.406 1 84.75 556 PRO A O 1
ATOM 4235 N N . TYR A 1 557 ? 7.414 11.086 23.906 1 87.88 557 TYR A N 1
ATOM 4236 C CA . TYR A 1 557 ? 7.695 12.297 24.672 1 87.88 557 TYR A CA 1
ATOM 4237 C C . TYR A 1 557 ? 7.039 13.508 24.016 1 87.88 557 TYR A C 1
ATOM 4239 O O . TYR A 1 557 ? 6.797 14.523 24.688 1 87.88 557 TYR A O 1
ATOM 4247 N N . MET A 1 558 ? 6.715 13.398 22.766 1 91.38 558 MET A N 1
ATOM 4248 C CA . MET A 1 558 ? 6.129 14.516 22.047 1 91.38 558 MET A CA 1
ATOM 4249 C C . MET A 1 558 ? 4.691 14.766 22.484 1 91.38 558 MET A C 1
ATOM 4251 O O . MET A 1 558 ? 4.152 15.852 22.281 1 91.38 558 MET A O 1
ATOM 4255 N N . ARG A 1 559 ? 4.105 13.789 23.109 1 87.75 559 ARG A N 1
ATOM 4256 C CA . ARG A 1 559 ? 2.721 13.922 23.547 1 87.75 559 ARG A CA 1
ATOM 4257 C C . ARG A 1 559 ? 2.619 14.828 24.766 1 87.75 559 ARG A C 1
ATOM 4259 O O . ARG A 1 559 ? 1.546 15.352 25.078 1 87.75 559 ARG A O 1
ATOM 4266 N N . ASN A 1 560 ? 3.748 15.023 25.391 1 86.56 560 ASN A N 1
ATOM 4267 C CA . ASN A 1 560 ? 3.76 15.867 26.594 1 86.56 560 ASN A CA 1
ATOM 4268 C C . ASN A 1 560 ? 4.184 17.297 26.266 1 86.56 560 ASN A C 1
ATOM 4270 O O . ASN A 1 560 ? 4.293 18.141 27.156 1 86.56 560 ASN A O 1
ATOM 4274 N N . LEU A 1 561 ? 4.402 17.5 25.031 1 92.31 561 LEU A N 1
ATOM 4275 C CA . LEU A 1 561 ? 4.812 18.812 24.594 1 92.31 561 LEU A CA 1
ATOM 4276 C C . LEU A 1 561 ? 3.799 19.406 23.609 1 92.31 561 LEU A C 1
ATOM 4278 O O . LEU A 1 561 ? 3.021 18.672 23 1 92.31 561 LEU A O 1
ATOM 4282 N N . VAL A 1 562 ? 3.744 20.672 23.562 1 94.12 562 VAL A N 1
ATOM 4283 C CA . VAL A 1 562 ? 2.9 21.359 22.609 1 94.12 562 VAL A CA 1
ATOM 4284 C C . VAL A 1 562 ? 3.773 22.125 21.609 1 94.12 562 VAL A C 1
ATOM 4286 O O . VAL A 1 562 ? 4.988 22.234 21.797 1 94.12 562 VAL A O 1
ATOM 4289 N N . THR A 1 563 ? 3.229 22.594 20.562 1 95.69 563 THR A N 1
ATOM 4290 C CA . THR A 1 563 ? 3.971 23.219 19.469 1 95.69 563 THR A CA 1
ATOM 4291 C C . THR A 1 563 ? 4.723 24.453 19.969 1 95.69 563 THR A C 1
ATOM 4293 O O . THR A 1 563 ? 5.844 24.719 19.531 1 95.69 563 THR A O 1
ATOM 4296 N N . ARG A 1 564 ? 4.199 25.203 20.891 1 93.31 564 ARG A N 1
ATOM 4297 C CA . ARG A 1 564 ? 4.824 26.422 21.422 1 93.31 564 ARG A CA 1
ATOM 4298 C C . ARG A 1 564 ? 6.125 26.109 22.141 1 93.31 564 ARG A C 1
ATOM 4300 O O . ARG A 1 564 ? 7.043 26.922 22.172 1 93.31 564 ARG A O 1
ATOM 4307 N N . ASP A 1 565 ? 6.242 24.906 22.625 1 93.12 565 ASP A N 1
ATOM 4308 C CA . ASP A 1 565 ? 7.371 24.516 23.453 1 93.12 565 ASP A CA 1
ATOM 4309 C C . ASP A 1 565 ? 8.641 24.359 22.625 1 93.12 565 ASP A C 1
ATOM 4311 O O . ASP A 1 565 ? 9.75 24.391 23.156 1 93.12 565 ASP A O 1
ATOM 4315 N N . VAL A 1 566 ? 8.477 24.219 21.328 1 93.5 566 VAL A N 1
ATOM 4316 C CA . VAL A 1 566 ? 9.656 23.906 20.531 1 93.5 566 VAL A CA 1
ATOM 4317 C C . VAL A 1 566 ? 9.961 25.062 19.578 1 93.5 566 VAL A C 1
ATOM 4319 O O . VAL A 1 566 ? 10.891 24.984 18.781 1 93.5 566 VAL A O 1
ATOM 4322 N N . LEU A 1 567 ? 9.227 26.094 19.672 1 89.94 567 LEU A N 1
ATOM 4323 C CA . LEU A 1 567 ? 9.438 27.234 18.781 1 89.94 567 LEU A CA 1
ATOM 4324 C C . LEU A 1 567 ? 10.742 27.953 19.109 1 89.94 567 LEU A C 1
ATOM 4326 O O . LEU A 1 567 ? 11.094 28.094 20.281 1 89.94 567 LEU A O 1
ATOM 4330 N N . SER A 1 568 ? 11.477 28.156 18.016 1 78.75 568 SER A N 1
ATOM 4331 C CA . SER A 1 568 ? 12.703 28.922 18.188 1 78.75 568 SER A CA 1
ATOM 4332 C C . SER A 1 568 ? 12.508 30.375 17.766 1 78.75 568 SER A C 1
ATOM 4334 O O . SER A 1 568 ? 11.734 30.656 16.844 1 78.75 568 SER A O 1
ATOM 4336 N N . GLY A 1 569 ? 12.867 31.312 18.688 1 72.62 569 GLY A N 1
ATOM 4337 C CA . GLY A 1 569 ? 12.734 32.719 18.391 1 72.62 569 GLY A CA 1
ATOM 4338 C C . GLY A 1 569 ? 14.047 33.375 17.969 1 72.62 569 GLY A C 1
ATOM 4339 O O . GLY A 1 569 ? 15.102 32.75 18.031 1 72.62 569 GLY A O 1
ATOM 4340 N N . PRO A 1 570 ? 14.016 34.594 17.328 1 79.12 570 PRO A N 1
ATOM 4341 C CA . PRO A 1 570 ? 12.93 35.5 16.953 1 79.12 570 PRO A CA 1
ATOM 4342 C C . PRO A 1 570 ? 12.383 35.219 15.547 1 79.12 570 PRO A C 1
ATOM 4344 O O . PRO A 1 570 ? 13.141 34.812 14.656 1 79.12 570 PRO A O 1
ATOM 4347 N N . LEU A 1 571 ? 11.133 35.406 15.352 1 89.19 571 LEU A N 1
ATOM 4348 C CA . LEU A 1 571 ? 10.461 35.188 14.07 1 89.19 571 LEU A CA 1
ATOM 4349 C C . LEU A 1 571 ? 10.727 36.375 13.125 1 89.19 571 LEU A C 1
ATOM 4351 O O . LEU A 1 571 ? 10.586 37.531 13.516 1 89.19 571 LEU A O 1
ATOM 4355 N N . ILE A 1 572 ? 11.273 36.125 12.008 1 93.19 572 ILE A N 1
ATOM 4356 C CA . ILE A 1 572 ? 11.492 37.156 10.984 1 93.19 572 ILE A CA 1
ATOM 4357 C C . ILE A 1 572 ? 10.312 37.188 10.023 1 93.19 572 ILE A C 1
ATOM 4359 O O . ILE A 1 572 ? 9.992 36.156 9.391 1 93.19 572 ILE A O 1
ATOM 4363 N N . THR A 1 573 ? 9.617 38.281 9.961 1 94.81 573 THR A N 1
ATOM 4364 C CA . THR A 1 573 ? 8.438 38.438 9.109 1 94.81 573 THR A CA 1
ATOM 4365 C C . THR A 1 573 ? 8.609 39.625 8.156 1 94.81 573 THR A C 1
ATOM 4367 O O . THR A 1 573 ? 9.477 40.469 8.367 1 94.81 573 THR A O 1
ATOM 4370 N N . PHE A 1 574 ? 7.906 39.625 7.094 1 96.25 574 PHE A N 1
ATOM 4371 C CA . PHE A 1 574 ? 7.887 40.75 6.145 1 96.25 574 PHE A CA 1
ATOM 4372 C C . PHE A 1 574 ? 6.5 41.375 6.062 1 96.25 574 PHE A C 1
ATOM 4374 O O . PHE A 1 574 ? 5.496 40.688 6.332 1 96.25 574 PHE A O 1
ATOM 4381 N N . SER A 1 575 ? 6.531 42.594 5.676 1 94.5 575 SER A N 1
ATOM 4382 C CA . SER A 1 575 ? 5.27 43.25 5.328 1 94.5 575 SER A CA 1
ATOM 4383 C C . SER A 1 575 ? 4.859 42.906 3.895 1 94.5 575 SER A C 1
ATOM 4385 O O . SER A 1 575 ? 5.707 42.594 3.061 1 94.5 575 SER A O 1
ATOM 4387 N N . GLY A 1 576 ? 3.584 42.969 3.66 1 93.62 576 GLY A N 1
ATOM 4388 C CA . GLY A 1 576 ? 3.117 42.719 2.303 1 93.62 576 GLY A CA 1
ATOM 4389 C C . GLY A 1 576 ? 3.822 43.594 1.268 1 93.62 576 GLY A C 1
ATOM 4390 O O . GLY A 1 576 ? 4.105 43.125 0.161 1 93.62 576 GLY A O 1
ATOM 4391 N N . ILE A 1 577 ? 3.951 44.812 1.631 1 94.19 577 ILE A N 1
ATOM 4392 C CA . ILE A 1 577 ? 4.781 45.75 0.86 1 94.19 577 ILE A CA 1
ATOM 4393 C C . ILE A 1 577 ? 6.02 46.125 1.67 1 94.19 577 ILE A C 1
ATOM 4395 O O . ILE A 1 577 ? 5.918 46.812 2.693 1 94.19 577 ILE A O 1
ATOM 4399 N N . GLU A 1 578 ? 7.129 45.625 1.218 1 94.19 578 GLU A N 1
ATOM 4400 C CA . GLU A 1 578 ? 8.352 45.75 2.008 1 94.19 578 GLU A CA 1
ATOM 4401 C C . GLU A 1 578 ? 9.453 46.469 1.22 1 94.19 578 GLU A C 1
ATOM 4403 O O . GLU A 1 578 ? 9.445 46.438 -0.013 1 94.19 578 GLU A O 1
ATOM 4408 N N . LYS A 1 579 ? 10.352 47.062 1.967 1 95.19 579 LYS A N 1
ATOM 4409 C CA . LYS A 1 579 ? 11.508 47.688 1.343 1 95.19 579 LYS A CA 1
ATOM 4410 C C . LYS A 1 579 ? 12.523 46.625 0.895 1 95.19 579 LYS A C 1
ATOM 4412 O O . LYS A 1 579 ? 12.758 45.656 1.593 1 95.19 579 LYS A O 1
ATOM 4417 N N . VAL A 1 580 ? 13.125 46.938 -0.23 1 95.94 580 VAL A N 1
ATOM 4418 C CA . VAL A 1 580 ? 14.109 46.031 -0.799 1 95.94 580 VAL A CA 1
ATOM 4419 C C . VAL A 1 580 ? 15.266 45.844 0.181 1 95.94 580 VAL A C 1
ATOM 4421 O O . VAL A 1 580 ? 15.742 44.719 0.388 1 95.94 580 VAL A O 1
ATOM 4424 N N . GLY A 1 581 ? 15.68 46.844 0.815 1 95.12 581 GLY A N 1
ATOM 4425 C CA . GLY A 1 581 ? 16.781 46.781 1.763 1 95.12 581 GLY A CA 1
ATOM 4426 C C . GLY A 1 581 ? 16.516 45.875 2.941 1 95.12 581 GLY A C 1
ATOM 4427 O O . GLY A 1 581 ? 17.406 45.156 3.406 1 95.12 581 GLY A O 1
ATOM 4428 N N . ASN A 1 582 ? 15.352 45.938 3.441 1 95.56 582 ASN A N 1
ATOM 4429 C CA . ASN A 1 582 ? 14.977 45.062 4.566 1 95.56 582 ASN A CA 1
ATOM 4430 C C . ASN A 1 582 ? 15 43.594 4.184 1 95.56 582 ASN A C 1
ATOM 4432 O O . ASN A 1 582 ? 15.414 42.75 4.98 1 95.56 582 ASN A O 1
ATOM 4436 N N . ILE A 1 583 ? 14.492 43.312 3.012 1 96.31 583 ILE A N 1
ATOM 4437 C CA . ILE A 1 583 ? 14.477 41.938 2.535 1 96.31 583 ILE A CA 1
ATOM 4438 C C . ILE A 1 583 ? 15.906 41.438 2.383 1 96.31 583 ILE A C 1
ATOM 4440 O O . ILE A 1 583 ? 16.234 40.344 2.828 1 96.31 583 ILE A O 1
ATOM 4444 N N . LEU A 1 584 ? 16.719 42.219 1.783 1 94.81 584 LEU A N 1
ATOM 4445 C CA . LEU A 1 584 ? 18.109 41.844 1.57 1 94.81 584 LEU A CA 1
ATOM 4446 C C . LEU A 1 584 ? 18.828 41.625 2.9 1 94.81 584 LEU A C 1
ATOM 4448 O O . LEU A 1 584 ? 19.641 40.719 3.041 1 94.81 584 LEU A O 1
ATOM 4452 N N . HIS A 1 585 ? 18.578 42.469 3.795 1 94.38 585 HIS A N 1
ATOM 4453 C CA . HIS A 1 585 ? 19.188 42.344 5.113 1 94.38 585 HIS A CA 1
ATOM 4454 C C . HIS A 1 585 ? 18.766 41.062 5.797 1 94.38 585 HIS A C 1
ATOM 4456 O O . HIS A 1 585 ? 19.609 40.375 6.391 1 94.38 585 HIS A O 1
ATOM 4462 N N . ALA A 1 586 ? 17.5 40.781 5.746 1 94.5 586 ALA A N 1
ATOM 4463 C CA . ALA A 1 586 ? 16.984 39.531 6.359 1 94.5 586 ALA A CA 1
ATOM 4464 C C . ALA A 1 586 ? 17.609 38.312 5.699 1 94.5 586 ALA A C 1
ATOM 4466 O O . ALA A 1 586 ? 17.938 37.344 6.379 1 94.5 586 ALA A O 1
ATOM 4467 N N . LEU A 1 587 ? 17.703 38.344 4.371 1 94.25 587 LEU A N 1
ATOM 4468 C CA . LEU A 1 587 ? 18.25 37.219 3.641 1 94.25 587 LEU A CA 1
ATOM 4469 C C . LEU A 1 587 ? 19.734 37.031 3.939 1 94.25 587 LEU A C 1
ATOM 4471 O O . LEU A 1 587 ? 20.234 35.906 3.955 1 94.25 587 LEU A O 1
ATOM 4475 N N . ASN A 1 588 ? 20.406 38.062 4.23 1 92.25 588 ASN A N 1
ATOM 4476 C CA . ASN A 1 588 ? 21.812 38 4.566 1 92.25 588 ASN A CA 1
ATOM 4477 C C . ASN A 1 588 ? 22.031 37.562 6.012 1 92.25 588 ASN A C 1
ATOM 4479 O O . ASN A 1 588 ? 23.016 36.875 6.32 1 92.25 588 ASN A O 1
ATOM 4483 N N . ALA A 1 589 ? 21.141 37.938 6.793 1 90.5 589 ALA A N 1
ATOM 4484 C CA . ALA A 1 589 ? 21.297 37.719 8.227 1 90.5 589 ALA A CA 1
ATOM 4485 C C . ALA A 1 589 ? 20.859 36.281 8.617 1 90.5 589 ALA A C 1
ATOM 4487 O O . ALA A 1 589 ? 21.266 35.781 9.656 1 90.5 589 ALA A O 1
ATOM 4488 N N . THR A 1 590 ? 20.047 35.75 7.801 1 89.06 590 THR A N 1
ATOM 4489 C CA . THR A 1 590 ? 19.531 34.438 8.164 1 89.06 590 THR A CA 1
ATOM 4490 C C . THR A 1 590 ? 19.656 33.469 6.996 1 89.06 590 THR A C 1
ATOM 4492 O O . THR A 1 590 ? 19.922 33.875 5.863 1 89.06 590 THR A O 1
ATOM 4495 N N . ARG A 1 591 ? 19.484 32.156 7.305 1 85.88 591 ARG A N 1
ATOM 4496 C CA . ARG A 1 591 ? 19.453 31.109 6.285 1 85.88 591 ARG A CA 1
ATOM 4497 C C . ARG A 1 591 ? 18.078 30.469 6.188 1 85.88 591 ARG A C 1
ATOM 4499 O O . ARG A 1 591 ? 17.938 29.344 5.715 1 85.88 591 ARG A O 1
ATOM 4506 N N . HIS A 1 592 ? 17.047 31.203 6.617 1 89.38 592 HIS A N 1
ATOM 4507 C CA . HIS A 1 592 ? 15.68 30.688 6.566 1 89.38 592 HIS A CA 1
ATOM 4508 C C . HIS A 1 592 ? 15.188 30.578 5.129 1 89.38 592 HIS A C 1
ATOM 4510 O O . HIS A 1 592 ? 15.617 31.344 4.258 1 89.38 592 HIS A O 1
ATOM 4516 N N . ASN A 1 593 ? 14.367 29.609 4.902 1 90.88 593 ASN A N 1
ATOM 4517 C CA . ASN A 1 593 ? 13.852 29.406 3.553 1 90.88 593 ASN A CA 1
ATOM 4518 C C . ASN A 1 593 ? 12.398 29.844 3.436 1 90.88 593 ASN A C 1
ATOM 4520 O O . ASN A 1 593 ? 11.836 29.859 2.34 1 90.88 593 ASN A O 1
ATOM 4524 N N . GLY A 1 594 ? 11.758 30.219 4.516 1 93.19 594 GLY A N 1
ATOM 4525 C CA . GLY A 1 594 ? 10.383 30.688 4.531 1 93.19 594 GLY A CA 1
ATOM 4526 C C . GLY A 1 594 ? 10.148 31.812 5.52 1 93.19 594 GLY A C 1
ATOM 4527 O O . GLY A 1 594 ? 10.719 31.812 6.613 1 93.19 594 GLY A O 1
ATOM 4528 N N . PHE A 1 595 ? 9.328 32.844 5.078 1 96 595 PHE A N 1
ATOM 4529 C CA . PHE A 1 595 ? 9.047 34.031 5.891 1 96 595 PHE A CA 1
ATOM 4530 C C . PHE A 1 595 ? 7.555 34.344 5.871 1 96 595 PHE A C 1
ATOM 4532 O O . PHE A 1 595 ? 6.965 34.531 4.801 1 96 595 PHE A O 1
ATOM 4539 N N . PRO A 1 596 ? 6.961 34.438 7.035 1 96 596 PRO A N 1
ATOM 4540 C CA . PRO A 1 596 ? 5.57 34.875 7.051 1 96 596 PRO A CA 1
ATOM 4541 C C . PRO A 1 596 ? 5.426 36.344 6.586 1 96 596 PRO A C 1
ATOM 4543 O O . PRO A 1 596 ? 6.285 37.156 6.875 1 96 596 PRO A O 1
ATOM 4546 N N . VAL A 1 597 ? 4.391 36.625 5.906 1 96.75 597 VAL A N 1
ATOM 4547 C CA . VAL A 1 597 ? 4.062 37.969 5.445 1 96.75 597 VAL A CA 1
ATOM 4548 C C . VAL A 1 597 ? 2.836 38.469 6.195 1 96.75 597 VAL A C 1
ATOM 4550 O O . VAL A 1 597 ? 1.765 37.875 6.141 1 96.75 597 VAL A O 1
ATOM 4553 N N . ILE A 1 598 ? 3.027 39.562 6.895 1 95.38 598 ILE A N 1
ATOM 4554 C CA . ILE A 1 598 ? 1.968 40.156 7.723 1 95.38 598 ILE A CA 1
ATOM 4555 C C . ILE A 1 598 ? 1.696 41.594 7.301 1 95.38 598 ILE A C 1
ATOM 4557 O O . ILE A 1 598 ? 2.617 42.406 7.234 1 95.38 598 ILE A O 1
ATOM 4561 N N . ASP A 1 599 ? 0.469 41.844 7.02 1 93.81 599 ASP A N 1
ATOM 4562 C CA . ASP A 1 599 ? 0.079 43.219 6.715 1 93.81 599 ASP A CA 1
ATOM 4563 C C . ASP A 1 599 ? -0.31 43.969 7.988 1 93.81 599 ASP A C 1
ATOM 4565 O O . ASP A 1 599 ? -1.01 43.438 8.844 1 93.81 599 ASP A O 1
ATOM 4569 N N . GLU A 1 600 ? 0.133 45.094 8.148 1 88.94 600 GLU A N 1
ATOM 4570 C CA . GLU A 1 600 ? -0.197 46 9.25 1 88.94 600 GLU A CA 1
ATOM 4571 C C . GLU A 1 600 ? -0.83 47.281 8.742 1 88.94 600 GLU A C 1
ATOM 4573 O O . GLU A 1 600 ? -0.851 47.531 7.535 1 88.94 600 GLU A O 1
ATOM 4578 N N . PRO A 1 601 ? -1.418 48.031 9.703 1 83.56 601 PRO A N 1
ATOM 4579 C CA . PRO A 1 601 ? -1.922 49.344 9.258 1 83.56 601 PRO A CA 1
ATOM 4580 C C . PRO A 1 601 ? -0.869 50.156 8.516 1 83.56 601 PRO A C 1
ATOM 4582 O O . PRO A 1 601 ? 0.306 50.125 8.891 1 83.56 601 PRO A O 1
ATOM 4585 N N . PRO A 1 602 ? -1.245 50.812 7.387 1 82.81 602 PRO A N 1
ATOM 4586 C CA . PRO A 1 602 ? -2.557 51.219 6.875 1 82.81 602 PRO A CA 1
ATOM 4587 C C . PRO A 1 602 ? -3.137 50.219 5.879 1 82.81 602 PRO A C 1
ATOM 4589 O O . PRO A 1 602 ? -4.242 50.406 5.367 1 82.81 602 PRO A O 1
ATOM 4592 N N . PHE A 1 603 ? -2.426 49.219 5.578 1 81.19 603 PHE A N 1
ATOM 4593 C CA . PHE A 1 603 ? -2.906 48.281 4.566 1 81.19 603 PHE A CA 1
ATOM 4594 C C . PHE A 1 603 ? -4.039 47.406 5.117 1 81.19 603 PHE A C 1
ATOM 4596 O O . PHE A 1 603 ? -4.887 46.938 4.359 1 81.19 603 PHE A O 1
ATOM 4603 N N . SER A 1 604 ? -3.994 47.156 6.426 1 85.25 604 SER A N 1
ATOM 4604 C CA . SER A 1 604 ? -5.062 46.438 7.117 1 85.25 604 SER A CA 1
ATOM 4605 C C . SER A 1 604 ? -5.344 47.031 8.484 1 85.25 604 SER A C 1
ATOM 4607 O O . SER A 1 604 ? -4.445 47.594 9.117 1 85.25 604 SER A O 1
ATOM 4609 N N . ASP A 1 605 ? -6.531 46.969 8.969 1 85.06 605 ASP A N 1
ATOM 4610 C CA . ASP A 1 605 ? -6.926 47.562 10.242 1 85.06 605 ASP A CA 1
ATOM 4611 C C . ASP A 1 605 ? -6.211 46.906 11.406 1 85.06 605 ASP A C 1
ATOM 4613 O O . ASP A 1 605 ? -5.82 47.562 12.367 1 85.06 605 ASP A O 1
ATOM 4617 N N . ALA A 1 606 ? -6.117 45.562 11.336 1 88.94 606 ALA A N 1
ATOM 4618 C CA . ALA A 1 606 ? -5.387 44.75 12.305 1 88.94 606 ALA A CA 1
ATOM 4619 C C . ALA A 1 606 ? -4.359 43.875 11.602 1 88.94 606 ALA A C 1
ATOM 4621 O O . ALA A 1 606 ? -4.461 43.625 10.398 1 88.94 606 ALA A O 1
ATOM 4622 N N . PRO A 1 607 ? -3.391 43.531 12.367 1 91.5 607 PRO A N 1
ATOM 4623 C CA . PRO A 1 607 ? -2.408 42.656 11.727 1 91.5 607 PRO A CA 1
ATOM 4624 C C . PRO A 1 607 ? -3.043 41.406 11.117 1 91.5 607 PRO A C 1
ATOM 4626 O O . PRO A 1 607 ? -3.873 40.75 11.75 1 91.5 607 PRO A O 1
ATOM 4629 N N . GLU A 1 608 ? -2.643 41.25 9.836 1 93.44 608 GLU A N 1
ATOM 4630 C CA . GLU A 1 608 ? -3.238 40.125 9.086 1 93.44 608 GLU A CA 1
ATOM 4631 C C . GLU A 1 608 ? -2.164 39.25 8.453 1 93.44 608 GLU A C 1
ATOM 4633 O O . GLU A 1 608 ? -1.208 39.781 7.863 1 93.44 608 GLU A O 1
ATOM 4638 N N . LEU A 1 609 ? -2.359 37.938 8.68 1 94.56 609 LEU A N 1
ATOM 4639 C CA . LEU A 1 609 ? -1.453 37 8.031 1 94.56 609 LEU A CA 1
ATOM 4640 C C . LEU A 1 609 ? -1.794 36.844 6.551 1 94.56 609 LEU A C 1
ATOM 4642 O O . LEU A 1 609 ? -2.828 36.281 6.203 1 94.56 609 LEU A O 1
ATOM 4646 N N . CYS A 1 610 ? -0.919 37.312 5.688 1 94.31 610 CYS A N 1
ATOM 4647 C CA . CYS A 1 610 ? -1.13 37.188 4.25 1 94.31 610 CYS A CA 1
ATOM 4648 C C . CYS A 1 610 ? -0.706 35.812 3.748 1 94.31 610 CYS A C 1
ATOM 4650 O O . CYS A 1 610 ? -1.222 35.312 2.738 1 94.31 610 CYS A O 1
ATOM 4652 N N . GLY A 1 611 ? 0.259 35.281 4.383 1 95.69 611 GLY A N 1
ATOM 4653 C CA . GLY A 1 611 ? 0.736 33.969 3.979 1 95.69 611 GLY A CA 1
ATOM 4654 C C . GLY A 1 611 ? 2.217 33.75 4.242 1 95.69 611 GLY A C 1
ATOM 4655 O O . GLY A 1 611 ? 2.746 34.25 5.246 1 95.69 611 GLY A O 1
ATOM 4656 N N . LEU A 1 612 ? 2.807 32.875 3.432 1 95.75 612 LEU A N 1
ATOM 4657 C CA . LEU A 1 612 ? 4.215 32.531 3.568 1 95.75 612 LEU A CA 1
ATOM 4658 C C . LEU A 1 612 ? 4.949 32.719 2.24 1 95.75 612 LEU A C 1
ATOM 4660 O O . LEU A 1 612 ? 4.48 32.25 1.203 1 95.75 612 LEU A O 1
ATOM 4664 N N . VAL A 1 613 ? 6.07 33.438 2.283 1 95.31 613 VAL A N 1
ATOM 4665 C CA . VAL A 1 613 ? 6.871 33.625 1.076 1 95.31 613 VAL A CA 1
ATOM 4666 C C . VAL A 1 613 ? 8.172 32.844 1.196 1 95.31 613 VAL A C 1
ATOM 4668 O O . VAL A 1 613 ? 8.758 32.75 2.277 1 95.31 613 VAL A O 1
ATOM 4671 N N . LEU A 1 614 ? 8.602 32.281 0.135 1 92.5 614 LEU A N 1
ATOM 4672 C CA . LEU A 1 614 ? 9.82 31.469 0.134 1 92.5 614 LEU A CA 1
ATOM 4673 C C . LEU A 1 614 ? 11.031 32.312 -0.255 1 92.5 614 LEU A C 1
ATOM 4675 O O . LEU A 1 614 ? 10.914 33.25 -1.054 1 92.5 614 LEU A O 1
ATOM 4679 N N . ARG A 1 615 ? 12.133 31.922 0.318 1 92.06 615 ARG A N 1
ATOM 4680 C CA . ARG A 1 615 ? 13.398 32.562 -0.012 1 92.06 615 ARG A CA 1
ATOM 4681 C C . ARG A 1 615 ? 13.672 32.5 -1.511 1 92.06 615 ARG A C 1
ATOM 4683 O O . ARG A 1 615 ? 14.086 33.5 -2.115 1 92.06 615 ARG A O 1
ATOM 4690 N N . SER A 1 616 ? 13.453 31.328 -2.156 1 88.38 616 SER A N 1
ATOM 4691 C CA . SER A 1 616 ? 13.703 31.141 -3.58 1 88.38 616 SER A CA 1
ATOM 4692 C C . SER A 1 616 ? 12.867 32.094 -4.422 1 88.38 616 SER A C 1
ATOM 4694 O O . SER A 1 616 ? 13.336 32.625 -5.441 1 88.38 616 SER A O 1
ATOM 4696 N N . HIS A 1 617 ? 11.672 32.344 -4.043 1 89.31 617 HIS A N 1
ATOM 4697 C CA . HIS A 1 617 ? 10.805 33.281 -4.777 1 89.31 617 HIS A CA 1
ATOM 4698 C C . HIS A 1 617 ? 11.25 34.719 -4.613 1 89.31 617 HIS A C 1
ATOM 4700 O O . HIS A 1 617 ? 11.164 35.5 -5.555 1 89.31 617 HIS A O 1
ATOM 4706 N N . LEU A 1 618 ? 11.695 35 -3.418 1 92.5 618 LEU A N 1
ATOM 4707 C CA . LEU A 1 618 ? 12.203 36.344 -3.158 1 92.5 618 LEU A CA 1
ATOM 4708 C C . LEU A 1 618 ? 13.422 36.656 -4.023 1 92.5 618 LEU A C 1
ATOM 4710 O O . LEU A 1 618 ? 13.555 37.75 -4.555 1 92.5 618 LEU A O 1
ATOM 4714 N N . LEU A 1 619 ? 14.273 35.656 -4.117 1 91.62 619 LEU A N 1
ATOM 4715 C CA . LEU A 1 619 ? 15.492 35.812 -4.902 1 91.62 619 LEU A CA 1
ATOM 4716 C C . LEU A 1 619 ? 15.156 36.062 -6.371 1 91.62 619 LEU A C 1
ATOM 4718 O O . LEU A 1 619 ? 15.82 36.875 -7.039 1 91.62 619 LEU A O 1
ATOM 4722 N N . VAL A 1 620 ? 14.172 35.406 -6.867 1 88.56 620 VAL A N 1
ATOM 4723 C CA . VAL A 1 620 ? 13.742 35.594 -8.25 1 88.56 620 VAL A CA 1
ATOM 4724 C C . VAL A 1 620 ? 13.203 37 -8.43 1 88.56 620 VAL A C 1
ATOM 4726 O O . VAL A 1 620 ? 13.5 37.656 -9.43 1 88.56 620 VAL A O 1
ATOM 4729 N N . LEU A 1 621 ? 12.445 37.469 -7.52 1 89.19 621 LEU A N 1
ATOM 4730 C CA . LEU A 1 621 ? 11.859 38.781 -7.578 1 89.19 621 LEU A CA 1
ATOM 4731 C C . LEU A 1 621 ? 12.945 39.875 -7.539 1 89.19 621 LEU A C 1
ATOM 4733 O O . LEU A 1 621 ? 12.859 40.875 -8.25 1 89.19 621 LEU A O 1
ATOM 4737 N N . LEU A 1 622 ? 13.891 39.688 -6.676 1 91.5 622 LEU A N 1
ATOM 4738 C CA . LEU A 1 622 ? 14.977 40.656 -6.516 1 91.5 622 LEU A CA 1
ATOM 4739 C C . LEU A 1 622 ? 15.875 40.688 -7.746 1 91.5 622 LEU A C 1
ATOM 4741 O O . LEU A 1 622 ? 16.375 41.719 -8.133 1 91.5 622 LEU A O 1
ATOM 4745 N N . LYS A 1 623 ? 16.078 39.531 -8.281 1 89.94 623 LYS A N 1
ATOM 4746 C CA . LYS A 1 623 ? 16.922 39.438 -9.469 1 89.94 623 LYS A CA 1
ATOM 4747 C C . LYS A 1 623 ? 16.281 40.156 -10.648 1 89.94 623 LYS A C 1
ATOM 4749 O O . LYS A 1 623 ? 16.984 40.812 -11.422 1 89.94 623 LYS A O 1
ATOM 4754 N N . GLU A 1 624 ? 14.984 40.062 -10.805 1 87.94 624 GLU A N 1
ATOM 4755 C CA . GLU A 1 624 ? 14.273 40.688 -11.906 1 87.94 624 GLU A CA 1
ATOM 4756 C C . GLU A 1 624 ? 14.047 42.188 -11.633 1 87.94 624 GLU A C 1
ATOM 4758 O O . GLU A 1 624 ? 13.641 42.938 -12.523 1 87.94 624 GLU A O 1
ATOM 4763 N N . LYS A 1 625 ? 14.32 42.656 -10.43 1 88.38 625 LYS A N 1
ATOM 4764 C CA . LYS A 1 625 ? 14.266 44.062 -10.016 1 88.38 625 LYS A CA 1
ATOM 4765 C C . LYS A 1 625 ? 12.867 44.625 -10.234 1 88.38 625 LYS A C 1
ATOM 4767 O O . LYS A 1 625 ? 12.719 45.688 -10.828 1 88.38 625 LYS A O 1
ATOM 4772 N N . ILE A 1 626 ? 11.953 43.875 -9.844 1 86.12 626 ILE A N 1
ATOM 4773 C CA . ILE A 1 626 ? 10.578 44.344 -9.922 1 86.12 626 ILE A CA 1
ATOM 4774 C C . ILE A 1 626 ? 10.266 45.219 -8.695 1 86.12 626 ILE A C 1
ATOM 4776 O O . ILE A 1 626 ? 9.633 44.75 -7.75 1 86.12 626 ILE A O 1
ATOM 4780 N N . PHE A 1 627 ? 10.727 46.5 -8.766 1 89.19 627 PHE A N 1
ATOM 4781 C CA . PHE A 1 627 ? 10.625 47.406 -7.648 1 89.19 627 PHE A CA 1
ATOM 4782 C C . PHE A 1 627 ? 9.719 48.594 -8.008 1 89.19 627 PHE A C 1
ATOM 4784 O O . PHE A 1 627 ? 9.508 48.875 -9.18 1 89.19 627 PHE A O 1
ATOM 4791 N N . SER A 1 628 ? 9.109 49.062 -6.996 1 88.94 628 SER A N 1
ATOM 4792 C CA . SER A 1 628 ? 8.344 50.281 -7.141 1 88.94 628 SER A CA 1
ATOM 4793 C C . SER A 1 628 ? 8.859 51.375 -6.211 1 88.94 628 SER A C 1
ATOM 4795 O O . SER A 1 628 ? 9.344 51.094 -5.113 1 88.94 628 SER A O 1
ATOM 4797 N N . ARG A 1 629 ? 8.758 52.625 -6.594 1 88.06 629 ARG A N 1
ATOM 4798 C CA . ARG A 1 629 ? 9.211 53.75 -5.777 1 88.06 629 ARG A CA 1
ATOM 4799 C C . ARG A 1 629 ? 8.172 54.094 -4.711 1 88.06 629 ARG A C 1
ATOM 4801 O O . ARG A 1 629 ? 8.531 54.562 -3.625 1 88.06 629 ARG A O 1
ATOM 4808 N N . ASN A 1 630 ? 6.941 53.844 -5.062 1 86.38 630 ASN A N 1
ATOM 4809 C CA . ASN A 1 630 ? 5.859 54.125 -4.121 1 86.38 630 ASN A CA 1
ATOM 4810 C C . ASN A 1 630 ? 5.422 52.875 -3.381 1 86.38 630 ASN A C 1
ATOM 4812 O O . ASN A 1 630 ? 5.527 51.75 -3.912 1 86.38 630 ASN A O 1
ATOM 4816 N N . ARG A 1 631 ? 5.012 53.094 -2.162 1 87.12 631 ARG A N 1
ATOM 4817 C CA . ARG A 1 631 ? 4.527 52.031 -1.324 1 87.12 631 ARG A CA 1
ATOM 4818 C C . ARG A 1 631 ? 3.123 51.594 -1.739 1 87.12 631 ARG A C 1
ATOM 4820 O O . ARG A 1 631 ? 2.135 52.031 -1.148 1 87.12 631 ARG A O 1
ATOM 4827 N N . GLY A 1 632 ? 2.959 50.844 -2.84 1 81.06 632 GLY A N 1
ATOM 4828 C CA . GLY A 1 632 ? 1.652 50.406 -3.311 1 81.06 632 GLY A CA 1
ATOM 4829 C C . GLY A 1 632 ? 1.674 49.031 -3.967 1 81.06 632 GLY A C 1
ATOM 4830 O O . GLY A 1 632 ? 2.729 48.406 -4.07 1 81.06 632 GLY A O 1
ATOM 4831 N N . PHE A 1 633 ? 0.427 48.594 -4.277 1 81 633 PHE A N 1
ATOM 4832 C CA . PHE A 1 633 ? 0.249 47.312 -4.93 1 81 633 PHE A CA 1
ATOM 4833 C C . PHE A 1 633 ? 0.777 47.344 -6.359 1 81 633 PHE A C 1
ATOM 4835 O O . PHE A 1 633 ? 0.687 48.375 -7.031 1 81 633 PHE A O 1
ATOM 4842 N N . SER A 1 634 ? 1.535 46.344 -6.645 1 76.25 634 SER A N 1
ATOM 4843 C CA . SER A 1 634 ? 2.088 46.281 -7.992 1 76.25 634 SER A CA 1
ATOM 4844 C C . SER A 1 634 ? 1.365 45.25 -8.844 1 76.25 634 SER A C 1
ATOM 4846 O O . SER A 1 634 ? 1.442 44.031 -8.57 1 76.25 634 SER A O 1
ATOM 4848 N N . GLU A 1 635 ? 0.666 45.656 -9.805 1 74.75 635 GLU A N 1
ATOM 4849 C CA . GLU A 1 635 ? -0.017 44.75 -10.734 1 74.75 635 GLU A CA 1
ATOM 4850 C C . GLU A 1 635 ? 0.935 44.25 -11.82 1 74.75 635 GLU A C 1
ATOM 4852 O O . GLU A 1 635 ? 0.69 43.219 -12.438 1 74.75 635 GLU A O 1
ATOM 4857 N N . SER A 1 636 ? 1.976 44.906 -11.938 1 77 636 SER A N 1
ATOM 4858 C CA . SER A 1 636 ? 2.893 44.625 -13.031 1 77 636 SER A CA 1
ATOM 4859 C C . SER A 1 636 ? 3.621 43.312 -12.812 1 77 636 SER A C 1
ATOM 4861 O O . SER A 1 636 ? 4.078 42.656 -13.766 1 77 636 SER A O 1
ATOM 4863 N N . ILE A 1 637 ? 3.709 42.875 -11.617 1 81.69 637 ILE A N 1
ATOM 4864 C CA . ILE A 1 637 ? 4.453 41.688 -11.281 1 81.69 637 ILE A CA 1
ATOM 4865 C C . ILE A 1 637 ? 3.826 40.469 -11.984 1 81.69 637 ILE A C 1
ATOM 4867 O O . ILE A 1 637 ? 4.535 39.562 -12.422 1 81.69 637 ILE A O 1
ATOM 4871 N N . LEU A 1 638 ? 2.561 40.469 -12.141 1 80.25 638 LEU A N 1
ATOM 4872 C CA . LEU A 1 638 ? 1.826 39.344 -12.711 1 80.25 638 LEU A CA 1
ATOM 4873 C C . LEU A 1 638 ? 2.127 39.219 -14.203 1 80.25 638 LEU A C 1
ATOM 4875 O O . LEU A 1 638 ? 1.939 38.125 -14.781 1 80.25 638 LEU A O 1
ATOM 4879 N N . HIS A 1 639 ? 2.664 40.281 -14.781 1 80.38 639 HIS A N 1
ATOM 4880 C CA . HIS A 1 639 ? 2.951 40.219 -16.219 1 80.38 639 HIS A CA 1
ATOM 4881 C C . HIS A 1 639 ? 4.426 39.938 -16.469 1 80.38 639 HIS A C 1
ATOM 4883 O O . HIS A 1 639 ? 4.793 39.469 -17.547 1 80.38 639 HIS A O 1
ATOM 4889 N N . ILE A 1 640 ? 5.176 40.125 -15.492 1 79.75 640 ILE A N 1
ATOM 4890 C CA . ILE A 1 640 ? 6.617 40.031 -15.695 1 79.75 640 ILE A CA 1
ATOM 4891 C C . ILE A 1 640 ? 7.098 38.656 -15.297 1 79.75 640 ILE A C 1
ATOM 4893 O O . ILE A 1 640 ? 7.918 38.031 -15.984 1 79.75 640 ILE A O 1
ATOM 4897 N N . ILE A 1 641 ? 6.574 38.125 -14.195 1 81.88 641 ILE A N 1
ATOM 4898 C CA . ILE A 1 641 ? 7.047 36.844 -13.664 1 81.88 641 ILE A CA 1
ATOM 4899 C C . ILE A 1 641 ? 6.047 35.75 -14.008 1 81.88 641 ILE A C 1
ATOM 4901 O O . ILE A 1 641 ? 4.836 35.938 -13.891 1 81.88 641 ILE A O 1
ATOM 4905 N N . SER A 1 642 ? 6.586 34.719 -14.5 1 78.06 642 SER A N 1
ATOM 4906 C CA . SER A 1 642 ? 5.766 33.531 -14.781 1 78.06 642 SER A CA 1
ATOM 4907 C C . SER A 1 642 ? 6.066 32.406 -13.805 1 78.06 642 SER A C 1
ATOM 4909 O O . SER A 1 642 ? 7.055 32.469 -13.07 1 78.06 642 SER A O 1
ATOM 4911 N N . SER A 1 643 ? 5.184 31.406 -13.758 1 76.44 643 SER A N 1
ATOM 4912 C CA . SER A 1 643 ? 5.34 30.25 -12.883 1 76.44 643 SER A CA 1
ATOM 4913 C C . SER A 1 643 ? 6.625 29.484 -13.195 1 76.44 643 SER A C 1
ATOM 4915 O O . SER A 1 643 ? 7.191 28.828 -12.32 1 76.44 643 SER A O 1
ATOM 4917 N N . LEU A 1 644 ? 7.109 29.625 -14.352 1 72.94 644 LEU A N 1
ATOM 4918 C CA . LEU A 1 644 ? 8.297 28.891 -14.797 1 72.94 644 LEU A CA 1
ATOM 4919 C C . LEU A 1 644 ? 9.555 29.469 -14.141 1 72.94 644 LEU A C 1
ATOM 4921 O O . LEU A 1 644 ? 10.555 28.75 -13.992 1 72.94 644 LEU A O 1
ATOM 4925 N N . ASP A 1 645 ? 9.453 30.688 -13.719 1 72.5 645 ASP A N 1
ATOM 4926 C CA . ASP A 1 645 ? 10.602 31.328 -13.094 1 72.5 645 ASP A CA 1
ATOM 4927 C C . ASP A 1 645 ? 10.836 30.797 -11.688 1 72.5 645 ASP A C 1
ATOM 4929 O O . ASP A 1 645 ? 11.945 30.906 -11.148 1 72.5 645 ASP A O 1
ATOM 4933 N N . PHE A 1 646 ? 9.844 30.219 -11.172 1 73.69 646 PHE A N 1
ATOM 4934 C CA . PHE A 1 646 ? 9.953 29.688 -9.82 1 73.69 646 PHE A CA 1
ATOM 4935 C C . PHE A 1 646 ? 10.344 28.219 -9.852 1 73.69 646 PHE A C 1
ATOM 4937 O O . PHE A 1 646 ? 10.398 27.562 -8.805 1 73.69 646 PHE A O 1
ATOM 4944 N N . GLY A 1 647 ? 10.57 27.734 -11 1 68.44 647 GLY A N 1
ATOM 4945 C CA . GLY A 1 647 ? 10.961 26.328 -11.125 1 68.44 647 GLY A CA 1
ATOM 4946 C C . GLY A 1 647 ? 12.281 26.016 -10.453 1 68.44 647 GLY A C 1
ATOM 4947 O O . GLY A 1 647 ? 13.203 26.844 -10.484 1 68.44 647 GLY A O 1
ATOM 4948 N N . LYS A 1 648 ? 12.266 24.922 -9.719 1 66.81 648 LYS A N 1
ATOM 4949 C CA . LYS A 1 648 ? 13.469 24.516 -8.992 1 66.81 648 LYS A CA 1
ATOM 4950 C C . LYS A 1 648 ? 14.586 24.141 -9.961 1 66.81 648 LYS A C 1
ATOM 4952 O O . LYS A 1 648 ? 14.375 23.375 -10.898 1 66.81 648 LYS A O 1
ATOM 4957 N N . ALA A 1 649 ? 15.656 24.953 -9.812 1 62.28 649 ALA A N 1
ATOM 4958 C CA . ALA A 1 649 ? 16.828 24.625 -10.625 1 62.28 649 ALA A CA 1
ATOM 4959 C C . ALA A 1 649 ? 17.469 23.328 -10.148 1 62.28 649 ALA A C 1
ATOM 4961 O O . ALA A 1 649 ? 17.219 22.875 -9.031 1 62.28 649 ALA A O 1
ATOM 4962 N N . GLY A 1 650 ? 17.953 22.5 -11.086 1 56.53 650 GLY A N 1
ATOM 4963 C CA . GLY A 1 650 ? 18.703 21.328 -10.68 1 56.53 650 GLY A CA 1
ATOM 4964 C C . GLY A 1 650 ? 19.625 21.594 -9.5 1 56.53 650 GLY A C 1
ATOM 4965 O O . GLY A 1 650 ? 19.953 22.75 -9.211 1 56.53 650 GLY A O 1
ATOM 4966 N N . SER A 1 651 ? 19.969 20.672 -8.586 1 52.22 651 SER A N 1
ATOM 4967 C CA . SER A 1 651 ? 20.75 20.734 -7.352 1 52.22 651 SER A CA 1
ATOM 4968 C C . SER A 1 651 ? 21.984 21.609 -7.535 1 52.22 651 SER A C 1
ATOM 4970 O O . SER A 1 651 ? 22.781 21.375 -8.461 1 52.22 651 SER A O 1
ATOM 4972 N N . GLY A 1 652 ? 22.234 22.797 -6.824 1 53.97 652 GLY A N 1
ATOM 4973 C CA . GLY A 1 652 ? 23.406 23.656 -6.746 1 53.97 652 GLY A CA 1
ATOM 4974 C C . GLY A 1 652 ? 23.328 24.859 -7.676 1 53.97 652 GLY A C 1
ATOM 4975 O O . GLY A 1 652 ? 24.188 25.734 -7.645 1 53.97 652 GLY A O 1
ATOM 4976 N N . LYS A 1 653 ? 22.281 24.906 -8.445 1 57.94 653 LYS A N 1
ATOM 4977 C CA . LYS A 1 653 ? 22.297 25.953 -9.469 1 57.94 653 LYS A CA 1
ATOM 4978 C C . LYS A 1 653 ? 21.219 27 -9.195 1 57.94 653 LYS A C 1
ATOM 4980 O O . LYS A 1 653 ? 20.828 27.734 -10.102 1 57.94 653 LYS A O 1
ATOM 4985 N N . GLY A 1 654 ? 20.75 26.953 -8.055 1 68.56 654 GLY A N 1
ATOM 4986 C CA . GLY A 1 654 ? 19.734 27.953 -7.773 1 68.56 654 GLY A CA 1
ATOM 4987 C C . GLY A 1 654 ? 20.312 29.359 -7.621 1 68.56 654 GLY A C 1
ATOM 4988 O O . GLY A 1 654 ? 21.516 29.531 -7.527 1 68.56 654 GLY A O 1
ATOM 4989 N N . ILE A 1 655 ? 19.484 30.422 -7.758 1 78.81 655 ILE A N 1
ATOM 4990 C CA . ILE A 1 655 ? 19.891 31.812 -7.582 1 78.81 655 ILE A CA 1
ATOM 4991 C C . ILE A 1 655 ? 20.406 32.031 -6.16 1 78.81 655 ILE A C 1
ATOM 4993 O O . ILE A 1 655 ? 19.75 31.609 -5.191 1 78.81 655 ILE A O 1
ATOM 4997 N N . LYS A 1 656 ? 21.719 32.562 -6.082 1 82 656 LYS A N 1
ATOM 4998 C CA . LYS A 1 656 ? 22.328 32.875 -4.789 1 82 656 LYS A CA 1
ATOM 4999 C C . LYS A 1 656 ? 22.328 34.375 -4.527 1 82 656 LYS A C 1
ATOM 5001 O O . LYS A 1 656 ? 22.141 35.188 -5.449 1 82 656 LYS A O 1
ATOM 5006 N N . LEU A 1 657 ? 22.312 34.688 -3.283 1 87 657 LEU A N 1
ATOM 5007 C CA . LEU A 1 657 ? 22.328 36.094 -2.873 1 87 657 LEU A CA 1
ATOM 5008 C C . LEU A 1 657 ? 23.469 36.844 -3.553 1 87 657 LEU A C 1
ATOM 5010 O O . LEU A 1 657 ? 23.328 38 -3.885 1 87 657 LEU A O 1
ATOM 5014 N N . GLU A 1 658 ? 24.547 36.156 -3.787 1 85.75 658 GLU A N 1
ATOM 5015 C CA . GLU A 1 658 ? 25.734 36.75 -4.398 1 85.75 658 GLU A CA 1
ATOM 5016 C C . GLU A 1 658 ? 25.484 37.094 -5.859 1 85.75 658 GLU A C 1
ATOM 5018 O O . GLU A 1 658 ? 26.172 37.969 -6.426 1 85.75 658 GLU A O 1
ATOM 5023 N N . ASP A 1 659 ? 24.5 36.469 -6.395 1 86.31 659 ASP A N 1
ATOM 5024 C CA . ASP A 1 659 ? 24.188 36.719 -7.805 1 86.31 659 ASP A CA 1
ATOM 5025 C C . ASP A 1 659 ? 23.375 38 -7.992 1 86.31 659 ASP A C 1
ATOM 5027 O O . ASP A 1 659 ? 23.156 38.438 -9.125 1 86.31 659 ASP A O 1
ATOM 5031 N N . LEU A 1 660 ? 22.969 38.562 -6.898 1 90.38 660 LEU A N 1
ATOM 5032 C CA . LEU A 1 660 ? 22.109 39.75 -6.973 1 90.38 660 LEU A CA 1
ATOM 5033 C C . LEU A 1 660 ? 22.922 41 -7.086 1 90.38 660 LEU A C 1
ATOM 5035 O O . LEU A 1 660 ? 23.969 41.156 -6.434 1 90.38 660 LEU A O 1
ATOM 5039 N N . ASP A 1 661 ? 22.547 41.812 -8.102 1 90 661 ASP A N 1
ATOM 5040 C CA . ASP A 1 661 ? 23.156 43.125 -8.281 1 90 661 ASP A CA 1
ATOM 5041 C C . ASP A 1 661 ? 22.188 44.25 -7.941 1 90 661 ASP A C 1
ATOM 5043 O O . ASP A 1 661 ? 21.5 44.781 -8.828 1 90 661 ASP A O 1
ATOM 5047 N N . ILE A 1 662 ? 22.141 44.594 -6.668 1 91.5 662 ILE A N 1
ATOM 5048 C CA . ILE A 1 662 ? 21.219 45.625 -6.219 1 91.5 662 ILE A CA 1
ATOM 5049 C C . ILE A 1 662 ? 21.984 46.906 -5.898 1 91.5 662 ILE A C 1
ATOM 5051 O O . ILE A 1 662 ? 22.906 46.906 -5.078 1 91.5 662 ILE A O 1
ATOM 5055 N N . GLN A 1 663 ? 21.594 48 -6.5 1 91.31 663 GLN A N 1
ATOM 5056 C CA . GLN A 1 663 ? 22.234 49.281 -6.293 1 91.31 663 GLN A CA 1
ATOM 5057 C C . GLN A 1 663 ? 21.719 49.969 -5.02 1 91.31 663 GLN A C 1
ATOM 5059 O O . GLN A 1 663 ? 20.656 49.594 -4.504 1 91.31 663 GLN A O 1
ATOM 5064 N N . GLU A 1 664 ? 22.438 51 -4.574 1 90.94 664 GLU A N 1
ATOM 5065 C CA . GLU A 1 664 ? 22.109 51.656 -3.326 1 90.94 664 GLU A CA 1
ATOM 5066 C C . GLU A 1 664 ? 20.781 52.406 -3.432 1 90.94 664 GLU A C 1
ATOM 5068 O O . GLU A 1 664 ? 20.016 52.438 -2.463 1 90.94 664 GLU A O 1
ATOM 5073 N N . GLU A 1 665 ? 20.469 52.938 -4.57 1 91.56 665 GLU A N 1
ATOM 5074 C CA . GLU A 1 665 ? 19.219 53.656 -4.77 1 91.56 665 GLU A CA 1
ATOM 5075 C C . GLU A 1 665 ? 18.016 52.688 -4.734 1 91.56 665 GLU A C 1
ATOM 5077 O O . GLU A 1 665 ? 16.906 53.094 -4.391 1 91.56 665 GLU A O 1
ATOM 5082 N N . GLU A 1 666 ? 18.297 51.5 -5.055 1 92.56 666 GLU A N 1
ATOM 5083 C CA . GLU A 1 666 ? 17.234 50.5 -5.141 1 92.56 666 GLU A CA 1
ATOM 5084 C C . GLU A 1 666 ? 16.891 49.969 -3.764 1 92.56 666 GLU A C 1
ATOM 5086 O O . GLU A 1 666 ? 15.805 49.406 -3.574 1 92.56 666 GLU A O 1
ATOM 5091 N N . MET A 1 667 ? 17.719 50.125 -2.809 1 93.44 667 MET A N 1
ATOM 5092 C CA . MET A 1 667 ? 17.516 49.594 -1.457 1 93.44 667 MET A CA 1
ATOM 5093 C C . MET A 1 667 ? 16.344 50.281 -0.782 1 93.44 667 MET A C 1
ATOM 5095 O O . MET A 1 667 ? 15.734 49.75 0.134 1 93.44 667 MET A O 1
ATOM 5099 N N . ASP A 1 668 ? 16.047 51.5 -1.273 1 93.25 668 ASP A N 1
ATOM 5100 C CA . ASP A 1 668 ? 14.969 52.25 -0.651 1 93.25 668 ASP A CA 1
ATOM 5101 C C . ASP A 1 668 ? 13.656 52.062 -1.406 1 93.25 668 ASP A C 1
ATOM 5103 O O . ASP A 1 668 ? 12.617 52.562 -0.979 1 93.25 668 ASP A O 1
ATOM 5107 N N . MET A 1 669 ? 13.688 51.281 -2.385 1 94.31 669 MET A N 1
ATOM 5108 C CA . MET A 1 669 ? 12.477 51 -3.145 1 94.31 669 MET A CA 1
ATOM 5109 C C . MET A 1 669 ? 11.656 49.906 -2.469 1 94.31 669 MET A C 1
ATOM 5111 O O . MET A 1 669 ? 12.078 49.344 -1.453 1 94.31 669 MET A O 1
ATOM 5115 N N . TYR A 1 670 ? 10.414 49.75 -3.002 1 94.12 670 TYR A N 1
ATOM 5116 C CA . TYR A 1 670 ? 9.492 48.812 -2.379 1 94.12 670 TYR A CA 1
ATOM 5117 C C . TYR A 1 670 ? 9.172 47.656 -3.318 1 94.12 670 TYR A C 1
ATOM 5119 O O . TYR A 1 670 ? 9.258 47.781 -4.543 1 94.12 670 TYR A O 1
ATOM 5127 N N . VAL A 1 671 ? 8.852 46.531 -2.717 1 93.25 671 VAL A N 1
ATOM 5128 C CA . VAL A 1 671 ? 8.406 45.344 -3.447 1 93.25 671 VAL A CA 1
ATOM 5129 C C . VAL A 1 671 ? 7.07 44.844 -2.883 1 93.25 671 VAL A C 1
ATOM 5131 O O . VAL A 1 671 ? 6.887 44.812 -1.665 1 93.25 671 VAL A O 1
ATOM 5134 N N . ASP A 1 672 ? 6.137 44.594 -3.746 1 93.31 672 ASP A N 1
ATOM 5135 C CA . ASP A 1 672 ? 4.867 43.969 -3.355 1 93.31 672 ASP A CA 1
ATOM 5136 C C . ASP A 1 672 ? 4.988 42.438 -3.289 1 93.31 672 ASP A C 1
ATOM 5138 O O . ASP A 1 672 ? 5.141 41.781 -4.32 1 93.31 672 ASP A O 1
ATOM 5142 N N . LEU A 1 673 ? 4.824 41.875 -2.125 1 94.31 673 LEU A N 1
ATOM 5143 C CA . LEU A 1 673 ? 5.031 40.438 -1.938 1 94.31 673 LEU A CA 1
ATOM 5144 C C . LEU A 1 673 ? 3.713 39.656 -2.072 1 94.31 673 LEU A C 1
ATOM 5146 O O . LEU A 1 673 ? 3.705 38.438 -2.127 1 94.31 673 LEU A O 1
ATOM 5150 N N . HIS A 1 674 ? 2.574 40.312 -2.182 1 92.56 674 HIS A N 1
ATOM 5151 C CA . HIS A 1 674 ? 1.257 39.688 -2.172 1 92.56 674 HIS A CA 1
ATOM 5152 C C . HIS A 1 674 ? 1.115 38.656 -3.309 1 92.56 674 HIS A C 1
ATOM 5154 O O . HIS A 1 674 ? 0.656 37.562 -3.094 1 92.56 674 HIS A O 1
ATOM 5160 N N . PRO A 1 675 ? 1.628 39 -4.473 1 91.56 675 PRO A N 1
ATOM 5161 C CA . PRO A 1 675 ? 1.412 38.062 -5.602 1 91.56 675 PRO A CA 1
ATOM 5162 C C . PRO A 1 675 ? 2.217 36.781 -5.477 1 91.56 675 PRO A C 1
ATOM 5164 O O . PRO A 1 675 ? 1.859 35.781 -6.082 1 91.56 675 PRO A O 1
ATOM 5167 N N . ILE A 1 676 ? 3.281 36.75 -4.695 1 91.94 676 ILE A N 1
ATOM 5168 C CA . ILE A 1 676 ? 4.145 35.594 -4.648 1 91.94 676 ILE A CA 1
ATOM 5169 C C . ILE A 1 676 ? 3.971 34.875 -3.311 1 91.94 676 ILE A C 1
ATOM 5171 O O . ILE A 1 676 ? 4.586 33.844 -3.07 1 91.94 676 ILE A O 1
ATOM 5175 N N . THR A 1 677 ? 3.176 35.406 -2.445 1 93.94 677 THR A N 1
ATOM 5176 C CA . THR A 1 677 ? 2.945 34.844 -1.123 1 93.94 677 THR A CA 1
ATOM 5177 C C . THR A 1 677 ? 1.928 33.719 -1.194 1 93.94 677 THR A C 1
ATOM 5179 O O . THR A 1 677 ? 0.878 33.844 -1.826 1 93.94 677 THR A O 1
ATOM 5182 N N . ASN A 1 678 ? 2.311 32.562 -0.596 1 94.25 678 ASN A N 1
ATOM 5183 C CA . ASN A 1 678 ? 1.358 31.469 -0.437 1 94.25 678 ASN A CA 1
ATOM 5184 C C . ASN A 1 678 ? 0.24 31.828 0.534 1 94.25 678 ASN A C 1
ATOM 5186 O O . ASN A 1 678 ? 0.439 31.812 1.75 1 94.25 678 ASN A O 1
ATOM 5190 N N . ALA A 1 679 ? -0.906 32.062 0.039 1 92.5 679 ALA A N 1
ATOM 5191 C CA . ALA A 1 679 ? -2.037 32.531 0.841 1 92.5 679 ALA A CA 1
ATOM 5192 C C . ALA A 1 679 ? -2.668 31.359 1.612 1 92.5 679 ALA A C 1
ATOM 5194 O O . ALA A 1 679 ? -3.561 31.578 2.436 1 92.5 679 ALA A O 1
ATOM 5195 N N . SER A 1 680 ? -2.189 30.156 1.357 1 92.38 680 SER A N 1
ATOM 5196 C CA . SER A 1 680 ? -2.758 28.969 1.991 1 92.38 680 SER A CA 1
ATOM 5197 C C . SER A 1 680 ? -1.708 28.219 2.801 1 92.38 680 SER A C 1
ATOM 5199 O O . SER A 1 680 ? -1.532 27.016 2.629 1 92.38 680 SER A O 1
ATOM 5201 N N . PRO A 1 681 ? -1.124 28.891 3.699 1 93.44 681 PRO A N 1
ATOM 5202 C CA . PRO A 1 681 ? -0.122 28.172 4.484 1 93.44 681 PRO A CA 1
ATOM 5203 C C . PRO A 1 681 ? -0.745 27.188 5.469 1 93.44 681 PRO A C 1
ATOM 5205 O O . PRO A 1 681 ? -1.861 27.406 5.945 1 93.44 681 PRO A O 1
ATOM 5208 N N . TYR A 1 682 ? -0.068 26.125 5.73 1 95.31 682 TYR A N 1
ATOM 5209 C CA . TYR A 1 682 ? -0.486 25.219 6.789 1 95.31 682 TYR A CA 1
ATOM 5210 C C . TYR A 1 682 ? -0.259 25.844 8.164 1 95.31 682 TYR A C 1
ATOM 5212 O O . TYR A 1 682 ? 0.8 26.406 8.422 1 95.31 682 TYR A O 1
ATOM 5220 N N . THR A 1 683 ? -1.289 25.781 8.969 1 95.5 683 THR A N 1
ATOM 5221 C CA . THR A 1 683 ? -1.2 26.406 10.281 1 95.5 683 THR A CA 1
ATOM 5222 C C . THR A 1 683 ? -1.672 25.438 11.367 1 95.5 683 THR A C 1
ATOM 5224 O O . THR A 1 683 ? -2.502 24.562 11.117 1 95.5 683 THR A O 1
ATOM 5227 N N . VAL A 1 684 ? -1.063 25.562 12.531 1 95.88 684 VAL A N 1
ATOM 5228 C CA . VAL A 1 684 ? -1.491 24.828 13.719 1 95.88 684 VAL A CA 1
ATOM 5229 C C . VAL A 1 684 ? -1.543 25.781 14.914 1 95.88 684 VAL A C 1
ATOM 5231 O O . VAL A 1 684 ? -0.836 26.781 14.945 1 95.88 684 VAL A O 1
ATOM 5234 N N . VAL A 1 685 ? -2.416 25.484 15.844 1 95.12 685 VAL A N 1
ATOM 5235 C CA . VAL A 1 685 ? -2.518 26.312 17.047 1 95.12 685 VAL A CA 1
ATOM 5236 C C . VAL A 1 685 ? -1.34 26.016 17.969 1 95.12 685 VAL A C 1
ATOM 5238 O O . VAL A 1 685 ? -0.831 24.891 18 1 95.12 685 VAL A O 1
ATOM 5241 N N . GLU A 1 686 ? -0.945 26.953 18.719 1 95 686 GLU A N 1
ATOM 5242 C CA . GLU A 1 686 ? 0.25 26.844 19.547 1 95 686 GLU A CA 1
ATOM 5243 C C . GLU A 1 686 ? 0.057 25.812 20.656 1 95 686 GLU A C 1
ATOM 5245 O O . GLU A 1 686 ? 1.031 25.328 21.234 1 95 686 GLU A O 1
ATOM 5250 N N . THR A 1 687 ? -1.181 25.422 20.938 1 93.69 687 THR A N 1
ATOM 5251 C CA . THR A 1 687 ? -1.453 24.469 22.016 1 93.69 687 THR A CA 1
ATOM 5252 C C . THR A 1 687 ? -1.563 23.047 21.469 1 93.69 687 THR A C 1
ATOM 5254 O O . THR A 1 687 ? -1.783 22.094 22.219 1 93.69 687 THR A O 1
ATOM 5257 N N . MET A 1 688 ? -1.412 22.922 20.188 1 94.88 688 MET A N 1
ATOM 5258 C CA . MET A 1 688 ? -1.483 21.578 19.625 1 94.88 688 MET A CA 1
ATOM 5259 C C . MET A 1 688 ? -0.337 20.703 20.141 1 94.88 688 MET A C 1
ATOM 5261 O O . MET A 1 688 ? 0.794 21.172 20.266 1 94.88 688 MET A O 1
ATOM 5265 N N . SER A 1 689 ? -0.732 19.484 20.406 1 94.31 689 SER A N 1
ATOM 5266 C CA . SER A 1 689 ? 0.3 18.531 20.812 1 94.31 689 SER A CA 1
ATOM 5267 C C . SER A 1 689 ? 1.388 18.406 19.75 1 94.31 689 SER A C 1
ATOM 5269 O O . SER A 1 689 ? 1.096 18.391 18.547 1 94.31 689 SER A O 1
ATOM 5271 N N . LEU A 1 690 ? 2.621 18.328 20.188 1 95.25 690 LEU A N 1
ATOM 5272 C CA . LEU A 1 690 ? 3.734 18.188 19.25 1 95.25 690 LEU A CA 1
ATOM 5273 C C . LEU A 1 690 ? 3.629 16.891 18.453 1 95.25 690 LEU A C 1
ATOM 5275 O O . LEU A 1 690 ? 4.027 16.844 17.297 1 95.25 690 LEU A O 1
ATOM 5279 N N . ALA A 1 691 ? 3.09 15.867 19.047 1 93.62 691 ALA A N 1
ATOM 5280 C CA . ALA A 1 691 ? 2.891 14.586 18.375 1 93.62 691 ALA A CA 1
ATOM 5281 C C . ALA A 1 691 ? 1.954 14.734 17.172 1 93.62 691 ALA A C 1
ATOM 5283 O O . ALA A 1 691 ? 2.244 14.234 16.094 1 93.62 691 ALA A O 1
ATOM 5284 N N . LYS A 1 692 ? 0.88 15.398 17.375 1 94.06 692 LYS A N 1
ATOM 5285 C CA . LYS A 1 692 ? -0.078 15.625 16.297 1 94.06 692 LYS A CA 1
ATOM 5286 C C . LYS A 1 692 ? 0.526 16.484 15.195 1 94.06 692 LYS A C 1
ATOM 5288 O O . LYS A 1 692 ? 0.298 16.25 14.008 1 94.06 692 LYS A O 1
ATOM 5293 N N . ALA A 1 693 ? 1.196 17.484 15.648 1 96.06 693 ALA A N 1
ATOM 5294 C CA . ALA A 1 693 ? 1.832 18.375 14.688 1 96.06 693 ALA A CA 1
ATOM 5295 C C . ALA A 1 693 ? 2.848 17.641 13.828 1 96.06 693 ALA A C 1
ATOM 5297 O O . ALA A 1 693 ? 2.969 17.891 12.633 1 96.06 693 ALA A O 1
ATOM 5298 N N . ALA A 1 694 ? 3.594 16.75 14.445 1 95.62 694 ALA A N 1
ATOM 5299 C CA . ALA A 1 694 ? 4.586 15.969 13.711 1 95.62 694 ALA A CA 1
ATOM 5300 C C . ALA A 1 694 ? 3.922 15.109 12.641 1 95.62 694 ALA A C 1
ATOM 5302 O O . ALA A 1 694 ? 4.441 14.977 11.531 1 95.62 694 ALA A O 1
ATOM 5303 N N . VAL A 1 695 ? 2.836 14.555 12.953 1 93.19 695 VAL A N 1
ATOM 5304 C CA . VAL A 1 695 ? 2.115 13.695 12.016 1 93.19 695 VAL A CA 1
ATOM 5305 C C . VAL A 1 695 ? 1.587 14.523 10.852 1 93.19 695 VAL A C 1
ATOM 5307 O O . VAL A 1 695 ? 1.665 14.102 9.695 1 93.19 695 VAL A O 1
ATOM 5310 N N . ILE A 1 696 ? 1.064 15.695 11.148 1 94 696 ILE A N 1
ATOM 5311 C CA . ILE A 1 696 ? 0.574 16.578 10.102 1 94 696 ILE A CA 1
ATOM 5312 C C . ILE A 1 696 ? 1.725 16.984 9.18 1 94 696 ILE A C 1
ATOM 5314 O O . ILE A 1 696 ? 1.589 16.938 7.957 1 94 696 ILE A O 1
ATOM 5318 N N . PHE A 1 697 ? 2.812 17.312 9.836 1 94.75 697 PHE A N 1
ATOM 5319 C CA . PHE A 1 697 ? 3.984 17.766 9.102 1 94.75 697 PHE A CA 1
ATOM 5320 C C . PHE A 1 697 ? 4.473 16.688 8.141 1 94.75 697 PHE A C 1
ATOM 5322 O O . PHE A 1 697 ? 4.77 16.969 6.977 1 94.75 697 PHE A O 1
ATOM 5329 N N . ARG A 1 698 ? 4.504 15.516 8.57 1 93.12 698 ARG A N 1
ATOM 5330 C CA . ARG A 1 698 ? 4.992 14.398 7.77 1 93.12 698 ARG A CA 1
ATOM 5331 C C . ARG A 1 698 ? 3.984 14.016 6.688 1 93.12 698 ARG A C 1
ATOM 5333 O O . ARG A 1 698 ? 4.355 13.805 5.535 1 93.12 698 ARG A O 1
ATOM 5340 N N . GLN A 1 699 ? 2.719 13.898 7.031 1 90.44 699 GLN A N 1
ATOM 5341 C CA . GLN A 1 699 ? 1.699 13.359 6.141 1 90.44 699 GLN A CA 1
ATOM 5342 C C . GLN A 1 699 ? 1.465 14.281 4.949 1 90.44 699 GLN A C 1
ATOM 5344 O O . GLN A 1 699 ? 1.07 13.828 3.871 1 90.44 699 GLN A O 1
ATOM 5349 N N . HIS A 1 700 ? 1.791 15.523 5.121 1 90.81 700 HIS A N 1
ATOM 5350 C CA . HIS A 1 700 ? 1.554 16.453 4.023 1 90.81 700 HIS A CA 1
ATOM 5351 C C . HIS A 1 700 ? 2.865 16.891 3.377 1 90.81 700 HIS A C 1
ATOM 5353 O O . HIS A 1 700 ? 2.871 17.766 2.506 1 90.81 700 HIS A O 1
ATOM 5359 N N . GLY A 1 701 ? 3.957 16.281 3.807 1 90.62 701 GLY A N 1
ATOM 5360 C CA . GLY A 1 701 ? 5.246 16.578 3.203 1 90.62 701 GLY A CA 1
ATOM 5361 C C . GLY A 1 701 ? 5.613 18.047 3.289 1 90.62 701 GLY A C 1
ATOM 5362 O O . GLY A 1 701 ? 6.004 18.656 2.291 1 90.62 701 GLY A O 1
ATOM 5363 N N . LEU A 1 702 ? 5.531 18.625 4.469 1 93.38 702 LEU A N 1
ATOM 5364 C CA . LEU A 1 702 ? 5.691 20.062 4.625 1 93.38 702 LEU A CA 1
ATOM 5365 C C . LEU A 1 702 ? 7.152 20.422 4.875 1 93.38 702 LEU A C 1
ATOM 5367 O O . LEU A 1 702 ? 7.918 19.609 5.383 1 93.38 702 LEU A O 1
ATOM 5371 N N . ARG A 1 703 ? 7.473 21.578 4.461 1 92.94 703 ARG A N 1
ATOM 5372 C CA . ARG A 1 703 ? 8.75 22.188 4.816 1 92.94 703 ARG A CA 1
ATOM 5373 C C . ARG A 1 703 ? 8.586 23.203 5.941 1 92.94 703 ARG A C 1
ATOM 5375 O O . ARG A 1 703 ? 9.484 23.375 6.77 1 92.94 703 ARG A O 1
ATOM 5382 N N . HIS A 1 704 ? 7.465 23.891 5.898 1 94.31 704 HIS A N 1
ATOM 5383 C CA . HIS A 1 704 ? 7.137 24.906 6.895 1 94.31 704 HIS A CA 1
ATOM 5384 C C . HIS A 1 704 ? 5.703 24.75 7.391 1 94.31 704 HIS A C 1
ATOM 5386 O O . HIS A 1 704 ? 4.812 24.359 6.625 1 94.31 704 HIS A O 1
ATOM 5392 N N . MET A 1 705 ? 5.527 24.969 8.617 1 95.56 705 MET A N 1
ATOM 5393 C CA . MET A 1 705 ? 4.207 25.016 9.25 1 95.56 705 MET A CA 1
ATOM 5394 C C . MET A 1 705 ? 4.102 26.172 10.227 1 95.56 705 MET A C 1
ATOM 5396 O O . MET A 1 705 ? 4.898 26.281 11.164 1 95.56 705 MET A O 1
ATOM 5400 N N . CYS A 1 706 ? 3.129 27.078 9.992 1 96.12 706 CYS A N 1
ATOM 5401 C CA . CYS A 1 706 ? 2.979 28.266 10.828 1 96.12 706 CYS A CA 1
ATOM 5402 C C . CYS A 1 706 ? 2.213 27.938 12.102 1 96.12 706 CYS A C 1
ATOM 5404 O O . CYS A 1 706 ? 1.262 27.156 12.078 1 96.12 706 CYS A O 1
ATOM 5406 N N . VAL A 1 707 ? 2.654 28.484 13.18 1 96.12 707 VAL A N 1
ATOM 5407 C CA . VAL A 1 707 ? 1.964 28.344 14.461 1 96.12 707 VAL A CA 1
ATOM 5408 C C . VAL A 1 707 ? 1.183 29.609 14.773 1 96.12 707 VAL A C 1
ATOM 5410 O O . VAL A 1 707 ? 1.758 30.703 14.844 1 96.12 707 VAL A O 1
ATOM 5413 N N . VAL A 1 708 ? -0.072 29.484 14.969 1 94.62 708 VAL A N 1
ATOM 5414 C CA . VAL A 1 708 ? -0.938 30.625 15.258 1 94.62 708 VAL A CA 1
ATOM 5415 C C . VAL A 1 708 ? -1.257 30.672 16.75 1 94.62 708 VAL A C 1
ATOM 5417 O O . VAL A 1 708 ? -1.288 29.625 17.406 1 94.62 708 VAL A O 1
ATOM 5420 N N . PRO A 1 709 ? -1.438 31.828 17.25 1 92.44 709 PRO A N 1
ATOM 5421 C CA . PRO A 1 709 ? -1.729 31.953 18.672 1 92.44 709 PRO A CA 1
ATOM 5422 C C . PRO A 1 709 ? -3.145 31.516 19.031 1 92.44 709 PRO A C 1
ATOM 5424 O O . PRO A 1 709 ? -4.047 31.578 18.188 1 92.44 709 PRO A O 1
ATOM 5427 N N . LYS A 1 710 ? -3.291 31.031 20.266 1 90.62 710 LYS A N 1
ATOM 5428 C CA . LYS A 1 710 ? -4.617 30.656 20.75 1 90.62 710 LYS A CA 1
ATOM 5429 C C . LYS A 1 710 ? -5.43 31.875 21.141 1 90.62 710 LYS A C 1
ATOM 5431 O O . LYS A 1 710 ? -6.66 31.828 21.188 1 90.62 710 LYS A O 1
ATOM 5436 N N . SER A 1 711 ? -4.691 32.969 21.438 1 89.75 711 SER A N 1
ATOM 5437 C CA . SER A 1 711 ? -5.348 34.156 21.922 1 89.75 711 SER A CA 1
ATOM 5438 C C . SER A 1 711 ? -5.285 35.281 20.891 1 89.75 711 SER A C 1
ATOM 5440 O O . SER A 1 711 ? -4.344 35.344 20.094 1 89.75 711 SER A O 1
ATOM 5442 N N . GLN A 1 712 ? -6.277 36.094 20.984 1 85.81 712 GLN A N 1
ATOM 5443 C CA . GLN A 1 712 ? -6.289 37.281 20.125 1 85.81 712 GLN A CA 1
ATOM 5444 C C . GLN A 1 712 ? -5.438 38.406 20.703 1 85.81 712 GLN A C 1
ATOM 5446 O O . GLN A 1 712 ? -5.07 38.375 21.875 1 85.81 712 GLN A O 1
ATOM 5451 N N . GLY A 1 713 ? -5.008 39.281 19.953 1 82.06 713 GLY A N 1
ATOM 5452 C CA . GLY A 1 713 ? -4.211 40.406 20.422 1 82.06 713 GLY A CA 1
ATOM 5453 C C . GLY A 1 713 ? -2.719 40.188 20.297 1 82.06 713 GLY A C 1
ATOM 5454 O O . GLY A 1 713 ? -1.916 41 20.719 1 82.06 713 GLY A O 1
ATOM 5455 N N . ARG A 1 714 ? -2.389 39.062 19.906 1 87.88 714 ARG A N 1
ATOM 5456 C CA . ARG A 1 714 ? -1.001 38.719 19.625 1 87.88 714 ARG A CA 1
ATOM 5457 C C . ARG A 1 714 ? -0.732 38.688 18.125 1 87.88 714 ARG A C 1
ATOM 5459 O O . ARG A 1 714 ? -1.658 38.844 17.312 1 87.88 714 ARG A O 1
ATOM 5466 N N . PRO A 1 715 ? 0.503 38.625 17.781 1 88.44 715 PRO A N 1
ATOM 5467 C CA . PRO A 1 715 ? 0.762 38.531 16.344 1 88.44 715 PRO A CA 1
ATOM 5468 C C . PRO A 1 715 ? 0.09 37.312 15.711 1 88.44 715 PRO A C 1
ATOM 5470 O O . PRO A 1 715 ? -0.029 36.25 16.344 1 88.44 715 PRO A O 1
ATOM 5473 N N . PRO A 1 716 ? -0.31 37.5 14.492 1 92.44 716 PRO A N 1
ATOM 5474 C CA . PRO A 1 716 ? -1.062 36.438 13.844 1 92.44 716 PRO A CA 1
ATOM 5475 C C . PRO A 1 716 ? -0.261 35.125 13.742 1 92.44 716 PRO A C 1
ATOM 5477 O O . PRO A 1 716 ? -0.843 34.062 13.617 1 92.44 716 PRO A O 1
ATOM 5480 N N . VAL A 1 717 ? 1.045 35.219 13.711 1 93.69 717 VAL A N 1
ATOM 5481 C CA . VAL A 1 717 ? 1.924 34.031 13.719 1 93.69 717 VAL A CA 1
ATOM 5482 C C . VAL A 1 717 ? 2.949 34.188 14.844 1 93.69 717 VAL A C 1
ATOM 5484 O O . VAL A 1 717 ? 3.604 35.219 14.977 1 93.69 717 VAL A O 1
ATOM 5487 N N . VAL A 1 718 ? 3.082 33.156 15.625 1 93 718 VAL A N 1
ATOM 5488 C CA . VAL A 1 718 ? 3.963 33.219 16.781 1 93 718 VAL A CA 1
ATOM 5489 C C . VAL A 1 718 ? 5.242 32.438 16.516 1 93 718 VAL A C 1
ATOM 5491 O O . VAL A 1 718 ? 6.234 32.594 17.234 1 93 718 VAL A O 1
ATOM 5494 N N . GLY A 1 719 ? 5.219 31.641 15.516 1 93.88 719 GLY A N 1
ATOM 5495 C CA . GLY A 1 719 ? 6.398 30.859 15.172 1 93.88 719 GLY A CA 1
ATOM 5496 C C . GLY A 1 719 ? 6.207 30 13.938 1 93.88 719 GLY A C 1
ATOM 5497 O O . GLY A 1 719 ? 5.102 29.922 13.391 1 93.88 719 GLY A O 1
ATOM 5498 N N . ILE A 1 720 ? 7.344 29.391 13.438 1 94.62 720 ILE A N 1
ATOM 5499 C CA . ILE A 1 720 ? 7.332 28.469 12.305 1 94.62 720 ILE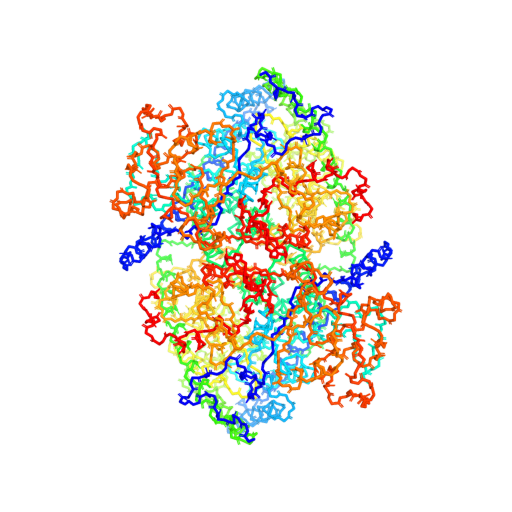 A CA 1
ATOM 5500 C C . ILE A 1 720 ? 7.996 27.156 12.703 1 94.62 720 ILE A C 1
ATOM 5502 O O . ILE A 1 720 ? 9.031 27.156 13.375 1 94.62 720 ILE A O 1
ATOM 5506 N N . LEU A 1 721 ? 7.312 26.094 12.422 1 94.81 721 LEU A N 1
ATOM 5507 C CA . LEU A 1 721 ? 7.883 24.781 12.641 1 94.81 721 LEU A CA 1
ATOM 5508 C C . LEU A 1 721 ? 8.531 24.25 11.367 1 94.81 721 LEU A C 1
ATOM 5510 O O . LEU A 1 721 ? 7.965 24.359 10.281 1 94.81 721 LEU A O 1
ATOM 5514 N N . THR A 1 722 ? 9.711 23.797 11.445 1 93 722 THR A N 1
ATOM 5515 C CA . THR A 1 722 ? 10.43 23.109 10.375 1 93 722 THR A CA 1
ATOM 5516 C C . THR A 1 722 ? 10.797 21.688 10.797 1 93 722 THR A C 1
ATOM 5518 O O . THR A 1 722 ? 10.492 21.266 11.914 1 93 722 THR A O 1
ATOM 5521 N N . ARG A 1 723 ? 11.383 20.953 9.953 1 92.12 723 ARG A N 1
ATOM 5522 C CA . ARG A 1 723 ? 11.758 19.578 10.211 1 92.12 723 ARG A CA 1
ATOM 5523 C C . ARG A 1 723 ? 12.664 19.469 11.438 1 92.12 723 ARG A C 1
ATOM 5525 O O . ARG A 1 723 ? 12.547 18.531 12.219 1 92.12 723 ARG A O 1
ATOM 5532 N N . HIS A 1 724 ? 13.508 20.391 11.633 1 88.88 724 HIS A N 1
ATOM 5533 C CA . HIS A 1 724 ? 14.469 20.422 12.727 1 88.88 724 HIS A CA 1
ATOM 5534 C C . HIS A 1 724 ? 13.766 20.453 14.078 1 88.88 724 HIS A C 1
ATOM 5536 O O . HIS A 1 724 ? 14.281 19.906 15.062 1 88.88 724 HIS A O 1
ATOM 5542 N N . ASP A 1 725 ? 12.656 21.016 14.102 1 92.06 725 ASP A N 1
ATOM 5543 C CA . ASP A 1 725 ? 11.945 21.219 15.359 1 92.06 725 ASP A CA 1
ATOM 5544 C C . ASP A 1 725 ? 11.344 19.906 15.867 1 92.06 725 ASP A C 1
ATOM 5546 O O . ASP A 1 725 ? 10.945 19.828 17.031 1 92.06 725 ASP A O 1
ATOM 5550 N N . PHE A 1 726 ? 11.258 18.922 15 1 93.12 726 PHE A N 1
ATOM 5551 C CA . PHE A 1 726 ? 10.672 17.641 15.391 1 93.12 726 PHE A CA 1
ATOM 5552 C C . PHE A 1 726 ? 11.758 16.609 15.672 1 93.12 726 PHE A C 1
ATOM 5554 O O . PHE A 1 726 ? 11.469 15.5 16.125 1 93.12 726 PHE A O 1
ATOM 5561 N N . MET A 1 727 ? 13 16.922 15.422 1 90.56 727 MET A N 1
ATOM 5562 C CA . MET A 1 727 ? 14.094 15.977 15.609 1 90.56 727 MET A CA 1
ATOM 5563 C C . MET A 1 727 ? 14.43 15.812 17.078 1 90.56 727 MET A C 1
ATOM 5565 O O . MET A 1 727 ? 14.375 16.781 17.844 1 90.56 727 MET A O 1
ATOM 5569 N N . PRO A 1 728 ? 14.742 14.648 17.5 1 87.69 728 PRO A N 1
ATOM 5570 C CA . PRO A 1 728 ? 15.023 14.383 18.906 1 87.69 728 PRO A CA 1
ATOM 5571 C C . PRO A 1 728 ? 16.172 15.227 19.453 1 87.69 728 PRO A C 1
ATOM 5573 O O . PRO A 1 728 ? 16.156 15.641 20.609 1 87.69 728 PRO A O 1
ATOM 5576 N N . GLU A 1 729 ? 17.156 15.531 18.656 1 83.88 729 GLU A N 1
ATOM 5577 C CA . GLU A 1 729 ? 18.312 16.312 19.094 1 83.88 729 GLU A CA 1
ATOM 5578 C C . GLU A 1 729 ? 17.891 17.719 19.531 1 83.88 729 GLU A C 1
ATOM 5580 O O . GLU A 1 729 ? 18.422 18.25 20.5 1 83.88 729 GLU A O 1
ATOM 5585 N N . HIS A 1 730 ? 16.969 18.234 18.797 1 86.12 730 HIS A N 1
ATOM 5586 C CA . HIS A 1 730 ? 16.5 19.578 19.125 1 86.12 730 HIS A CA 1
ATOM 5587 C C . HIS A 1 730 ? 15.555 19.547 20.328 1 86.12 730 HIS A C 1
ATOM 5589 O O . HIS A 1 730 ? 15.719 20.328 21.266 1 86.12 730 HIS A O 1
ATOM 5595 N N . VAL A 1 731 ? 14.578 18.688 20.312 1 89.5 731 VAL A N 1
ATOM 5596 C CA . VAL A 1 731 ? 13.547 18.641 21.344 1 89.5 731 VAL A CA 1
ATOM 5597 C C . VAL A 1 731 ? 14.172 18.266 22.688 1 89.5 731 VAL A C 1
ATOM 5599 O O . VAL A 1 731 ? 13.898 18.906 23.703 1 89.5 731 VAL A O 1
ATOM 5602 N N . LEU A 1 732 ? 15.047 17.25 22.688 1 86.88 732 LEU A N 1
ATOM 5603 C CA . LEU A 1 732 ? 15.648 16.766 23.938 1 86.88 732 LEU A CA 1
ATOM 5604 C C . LEU A 1 732 ? 16.75 17.719 24.391 1 86.88 732 LEU A C 1
ATOM 5606 O O . LEU A 1 732 ? 17.125 17.719 25.562 1 86.88 732 LEU A O 1
ATOM 5610 N N . GLY A 1 733 ? 17.281 18.438 23.438 1 83.69 733 GLY A N 1
ATOM 5611 C CA . GLY A 1 733 ? 18.203 19.5 23.812 1 83.69 733 GLY A CA 1
ATOM 5612 C C . GLY A 1 733 ? 17.547 20.609 24.594 1 83.69 733 GLY A C 1
ATOM 5613 O O . GLY A 1 733 ? 18.125 21.156 25.531 1 83.69 733 GLY A O 1
ATOM 5614 N N . LEU A 1 734 ? 16.359 20.953 24.172 1 86.19 734 LEU A N 1
ATOM 5615 C CA . LEU A 1 734 ? 15.578 21.984 24.844 1 86.19 734 LEU A CA 1
ATOM 5616 C C . LEU A 1 734 ? 15.07 21.5 26.203 1 86.19 734 LEU A C 1
ATOM 5618 O O . LEU A 1 734 ? 15 22.266 27.156 1 86.19 734 LEU A O 1
ATOM 5622 N N . TYR A 1 735 ? 14.711 20.203 26.203 1 88.62 735 TYR A N 1
ATOM 5623 C CA . TYR A 1 735 ? 14.164 19.609 27.422 1 88.62 735 TYR A CA 1
ATOM 5624 C C . TYR A 1 735 ? 14.945 18.375 27.828 1 88.62 735 TYR A C 1
ATOM 5626 O O . TYR A 1 735 ? 14.461 17.25 27.672 1 88.62 735 TYR A O 1
ATOM 5634 N N . PRO A 1 736 ? 16.047 18.469 28.422 1 82 736 PRO A N 1
ATOM 5635 C CA . PRO A 1 736 ? 16.922 17.344 28.75 1 82 736 PRO A CA 1
ATOM 5636 C C . PRO A 1 736 ? 16.312 16.438 29.812 1 82 736 PRO A C 1
ATOM 5638 O O . PRO A 1 736 ? 16.703 15.266 29.938 1 82 736 PRO A O 1
ATOM 5641 N N . ASP A 1 737 ? 15.289 16.922 30.531 1 80.44 737 ASP A N 1
ATOM 5642 C CA . ASP A 1 737 ? 14.711 16.156 31.625 1 80.44 737 ASP A CA 1
ATOM 5643 C C . ASP A 1 737 ? 13.695 15.133 31.109 1 80.44 737 ASP A C 1
ATOM 5645 O O . ASP A 1 737 ? 13.312 14.219 31.828 1 80.44 737 ASP A O 1
ATOM 5649 N N . ILE A 1 738 ? 13.258 15.422 29.984 1 78.62 738 ILE A N 1
ATOM 5650 C CA . ILE A 1 738 ? 12.312 14.469 29.438 1 78.62 738 ILE A CA 1
ATOM 5651 C C . ILE A 1 738 ? 13.031 13.164 29.094 1 78.62 738 ILE A C 1
ATOM 5653 O O . ILE A 1 738 ? 14.031 13.172 28.375 1 78.62 738 ILE A O 1
ATOM 5657 N N . LYS A 1 739 ? 12.891 12.016 30.031 1 62.16 739 LYS A N 1
ATOM 5658 C CA . LYS A 1 739 ? 13.5 10.711 29.797 1 62.16 739 LYS A CA 1
ATOM 5659 C C . LYS A 1 739 ? 12.953 10.07 28.516 1 62.16 739 LYS A C 1
ATOM 5661 O O . LYS A 1 739 ? 11.766 9.75 28.453 1 62.16 739 LYS A O 1
ATOM 5666 N N . ALA A 1 740 ? 13.727 10.125 27.516 1 57.47 740 ALA A N 1
ATOM 5667 C CA . ALA A 1 740 ? 13.32 9.578 26.219 1 57.47 740 ALA A CA 1
ATOM 5668 C C . ALA A 1 740 ? 12.805 8.148 26.375 1 57.47 740 ALA A C 1
ATOM 5670 O O . ALA A 1 740 ? 11.93 7.719 25.609 1 57.47 740 ALA A O 1
ATOM 5671 N N . HIS A 1 741 ? 13.266 7.27 27.266 1 56.09 741 HIS A N 1
ATOM 5672 C CA . HIS A 1 741 ? 13.102 5.82 27.203 1 56.09 741 HIS A CA 1
ATOM 5673 C C . HIS A 1 741 ? 11.883 5.363 28 1 56.09 741 HIS A C 1
ATOM 5675 O O . HIS A 1 741 ? 11.539 4.18 27.984 1 56.09 741 HIS A O 1
ATOM 5681 N N . LYS A 1 742 ? 11.383 6.156 28.844 1 45.75 742 LYS A N 1
ATOM 5682 C CA . LYS A 1 742 ? 10.32 5.586 29.656 1 45.75 742 LYS A CA 1
ATOM 5683 C C . LYS A 1 742 ? 9.219 4.977 28.781 1 45.75 742 LYS A C 1
ATOM 5685 O O . LYS A 1 742 ? 8.594 3.986 29.172 1 45.75 742 LYS A O 1
ATOM 5690 N N . TRP A 1 743 ? 8.914 5.461 27.625 1 47.09 743 TRP A N 1
ATOM 5691 C CA . TRP A 1 743 ? 7.742 4.992 26.891 1 47.09 743 TRP A CA 1
ATOM 5692 C C . TRP A 1 743 ? 8.148 4.207 25.656 1 47.09 743 TRP A C 1
ATOM 5694 O O . TRP A 1 743 ? 7.352 4.047 24.719 1 47.09 743 TRP A O 1
ATOM 5704 N N . GLN A 1 744 ? 9.352 3.748 25.516 1 47.09 744 GLN A N 1
ATOM 5705 C CA . GLN A 1 744 ? 9.672 2.939 24.344 1 47.09 744 GLN A CA 1
ATOM 5706 C C . GLN A 1 744 ? 9.18 1.506 24.516 1 47.09 744 GLN A C 1
ATOM 5708 O O . GLN A 1 744 ? 9.383 0.896 25.562 1 47.09 744 GLN A O 1
ATOM 5713 N N . MET B 1 1 ? -42.812 15.711 10.43 1 22.67 1 MET B N 1
ATOM 5714 C CA . MET B 1 1 ? -43.344 15.461 9.102 1 22.67 1 MET B CA 1
ATOM 5715 C C . MET B 1 1 ? -42.25 15.438 8.055 1 22.67 1 MET B C 1
ATOM 5717 O O . MET B 1 1 ? -42.156 16.312 7.191 1 22.67 1 MET B O 1
ATOM 5721 N N . ALA B 1 2 ? -41.125 15.062 8.469 1 23.14 2 ALA B N 1
ATOM 5722 C CA . ALA B 1 2 ? -39.75 15.188 7.957 1 23.14 2 ALA B CA 1
ATOM 5723 C C . ALA B 1 2 ? -39.625 14.547 6.574 1 23.14 2 ALA B C 1
ATOM 5725 O O . ALA B 1 2 ? -40.469 13.75 6.172 1 23.14 2 ALA B O 1
ATOM 5726 N N . HIS B 1 3 ? -38.5 14.734 5.789 1 28.95 3 HIS B N 1
ATOM 5727 C CA . HIS B 1 3 ? -37.906 14.633 4.457 1 28.95 3 HIS B CA 1
ATOM 5728 C C . HIS B 1 3 ? -38 13.203 3.924 1 28.95 3 HIS B C 1
ATOM 5730 O O . HIS B 1 3 ? -37.062 12.422 4.055 1 28.95 3 HIS B O 1
ATOM 5736 N N . SER B 1 4 ? -39.156 12.609 3.895 1 28.64 4 SER B N 1
ATOM 5737 C CA . SER B 1 4 ? -39.5 11.281 3.387 1 28.64 4 SER B CA 1
ATOM 5738 C C . SER B 1 4 ? -39.219 11.18 1.888 1 28.64 4 SER B C 1
ATOM 5740 O O . SER B 1 4 ? -39.844 10.383 1.193 1 28.64 4 SER B O 1
ATOM 5742 N N . LYS B 1 5 ? -38.906 12.328 1.169 1 34.22 5 LYS B N 1
ATOM 5743 C CA . LYS B 1 5 ? -38.938 12.156 -0.281 1 34.22 5 LYS B CA 1
ATOM 5744 C C . LYS B 1 5 ? -37.875 11.172 -0.74 1 34.22 5 LYS B C 1
ATOM 5746 O O . LYS B 1 5 ? -36.719 11.242 -0.285 1 34.22 5 LYS B O 1
ATOM 5751 N N . PRO B 1 6 ? -38.219 10.203 -1.544 1 34.88 6 PRO B N 1
ATOM 5752 C CA . PRO B 1 6 ? -37.375 9.078 -1.998 1 34.88 6 PRO B CA 1
ATOM 5753 C C . PRO B 1 6 ? -36.156 9.539 -2.781 1 34.88 6 PRO B C 1
ATOM 5755 O O . PRO B 1 6 ? -36.25 10.398 -3.658 1 34.88 6 PRO B O 1
ATOM 5758 N N . LEU B 1 7 ? -34.969 9.391 -2.352 1 35.88 7 LEU B N 1
ATOM 5759 C CA . LEU B 1 7 ? -33.688 9.875 -2.828 1 35.88 7 LEU B CA 1
ATOM 5760 C C . LEU B 1 7 ? -33.469 9.477 -4.285 1 35.88 7 LEU B C 1
ATOM 5762 O O . LEU B 1 7 ? -32.844 10.234 -5.047 1 35.88 7 LEU B O 1
ATOM 5766 N N . LEU B 1 8 ? -33.75 8.227 -4.738 1 39.81 8 LEU B N 1
ATOM 5767 C CA . LEU B 1 8 ? -33.188 7.684 -5.973 1 39.81 8 LEU B CA 1
ATOM 5768 C C . LEU B 1 8 ? -34 8.141 -7.18 1 39.81 8 LEU B C 1
ATOM 5770 O O . LEU B 1 8 ? -33.656 7.824 -8.32 1 39.81 8 LEU B O 1
ATOM 5774 N N . VAL B 1 9 ? -35.281 8.242 -7.227 1 35.78 9 VAL B N 1
ATOM 5775 C CA . VAL B 1 9 ? -35.844 8.547 -8.539 1 35.78 9 VAL B CA 1
ATOM 5776 C C . VAL B 1 9 ? -35.219 9.82 -9.086 1 35.78 9 VAL B C 1
ATOM 5778 O O . VAL B 1 9 ? -34.688 9.828 -10.203 1 35.78 9 VAL B O 1
ATOM 5781 N N . LYS B 1 10 ? -36 10.945 -9.414 1 37.12 10 LYS B N 1
ATOM 5782 C CA . LYS B 1 10 ? -35.594 12.172 -10.086 1 37.12 10 LYS B CA 1
ATOM 5783 C C . LYS B 1 10 ? -34.625 12.969 -9.219 1 37.12 10 LYS B C 1
ATOM 5785 O O . LYS B 1 10 ? -33.969 13.914 -9.688 1 37.12 10 LYS B O 1
ATOM 5790 N N . ARG B 1 11 ? -34.562 13.062 -7.672 1 34.78 11 ARG B N 1
ATOM 5791 C CA . ARG B 1 11 ? -34.094 14.172 -6.848 1 34.78 11 ARG B CA 1
ATOM 5792 C C . ARG B 1 11 ? -32.719 13.898 -6.273 1 34.78 11 ARG B C 1
ATOM 5794 O O . ARG B 1 11 ? -32.469 12.812 -5.762 1 34.78 11 ARG B O 1
ATOM 5801 N N . THR B 1 12 ? -31.609 14.609 -6.664 1 38.47 12 THR B N 1
ATOM 5802 C CA . THR B 1 12 ? -30.25 14.898 -6.207 1 38.47 12 THR B CA 1
ATOM 5803 C C . THR B 1 12 ? -30.188 14.891 -4.684 1 38.47 12 THR B C 1
ATOM 5805 O O . THR B 1 12 ? -31.031 15.484 -4.016 1 38.47 12 THR B O 1
ATOM 5808 N N . ASN B 1 13 ? -29.766 13.852 -4.141 1 43.53 13 ASN B N 1
ATOM 5809 C CA . ASN B 1 13 ? -29.484 13.961 -2.717 1 43.53 13 ASN B CA 1
ATOM 5810 C C . ASN B 1 13 ? -29.109 15.391 -2.334 1 43.53 13 ASN B C 1
ATOM 5812 O O . ASN B 1 13 ? -28.016 15.859 -2.648 1 43.53 13 ASN B O 1
ATOM 5816 N N . THR B 1 14 ? -30.016 16.203 -2.186 1 44.78 14 THR B N 1
ATOM 5817 C CA . THR B 1 14 ? -29.766 17.609 -1.848 1 44.78 14 THR B CA 1
ATOM 5818 C C . THR B 1 14 ? -29.156 17.719 -0.453 1 44.78 14 THR B C 1
ATOM 5820 O O . THR B 1 14 ? -28.672 18.797 -0.07 1 44.78 14 THR B O 1
ATOM 5823 N N . THR B 1 15 ? -29.297 16.438 0.462 1 52.22 15 THR B N 1
ATOM 5824 C CA . THR B 1 15 ? -28.75 16.625 1.807 1 52.22 15 THR B CA 1
ATOM 5825 C C . THR B 1 15 ? -27.688 15.578 2.104 1 52.22 15 THR B C 1
ATOM 5827 O O . THR B 1 15 ? -27.781 14.438 1.644 1 52.22 15 THR B O 1
ATOM 5830 N N . SER B 1 16 ? -26.391 15.82 2.156 1 61.03 16 SER B N 1
ATOM 5831 C CA . SER B 1 16 ? -25.297 14.945 2.537 1 61.03 16 SER B CA 1
ATOM 5832 C C . SER B 1 16 ? -25.531 14.32 3.908 1 61.03 16 SER B C 1
ATOM 5834 O O . SER B 1 16 ? -24.578 14.023 4.633 1 61.03 16 SER B O 1
ATOM 5836 N N . GLN B 1 17 ? -26.922 14.031 4.266 1 70 17 GLN B N 1
ATOM 5837 C CA . GLN B 1 17 ? -27.172 13.523 5.613 1 70 17 GLN B CA 1
ATOM 5838 C C . GLN B 1 17 ? -27.922 12.203 5.574 1 70 17 GLN B C 1
ATOM 5840 O O . GLN B 1 17 ? -28.109 11.562 6.613 1 70 17 GLN B O 1
ATOM 5845 N N . ILE B 1 18 ? -28.438 11.766 4.359 1 68.94 18 ILE B N 1
ATOM 5846 C CA . ILE B 1 18 ? -29.141 10.5 4.203 1 68.94 18 ILE B CA 1
ATOM 5847 C C . ILE B 1 18 ? -28.5 9.688 3.072 1 68.94 18 ILE B C 1
ATOM 5849 O O . ILE B 1 18 ? -28.016 10.258 2.094 1 68.94 18 ILE B O 1
ATOM 5853 N N . ALA B 1 19 ? -28.5 8.359 3.244 1 69.5 19 ALA B N 1
ATOM 5854 C CA . ALA B 1 19 ? -27.938 7.477 2.225 1 69.5 19 ALA B CA 1
ATOM 5855 C C . ALA B 1 19 ? -28.672 6.137 2.195 1 69.5 19 ALA B C 1
ATOM 5857 O O . ALA B 1 19 ? -29.438 5.82 3.109 1 69.5 19 ALA B O 1
ATOM 5858 N N . ILE B 1 20 ? -28.609 5.445 1.1 1 71.12 20 ILE B N 1
ATOM 5859 C CA . ILE B 1 20 ? -29.156 4.102 0.97 1 71.12 20 ILE B CA 1
ATOM 5860 C C . ILE B 1 20 ? -28.141 3.076 1.469 1 71.12 20 ILE B C 1
ATOM 5862 O O . ILE B 1 20 ? -27 3.053 1.008 1 71.12 20 ILE B O 1
ATOM 5866 N N . VAL B 1 21 ? -28.562 2.355 2.453 1 71.81 21 VAL B N 1
ATOM 5867 C CA . VAL B 1 21 ? -27.766 1.238 2.949 1 71.81 21 VAL B CA 1
ATOM 5868 C C . VAL B 1 21 ? -28.469 -0.08 2.639 1 71.81 21 VAL B C 1
ATOM 5870 O O . VAL B 1 21 ? -29.578 -0.325 3.117 1 71.81 21 VAL B O 1
ATOM 5873 N N . GLY B 1 22 ? -27.828 -0.827 1.862 1 70.69 22 GLY B N 1
ATOM 5874 C CA . GLY B 1 22 ? -28.547 -1.988 1.367 1 70.69 22 GLY B CA 1
ATOM 5875 C C . GLY B 1 22 ? -29.75 -1.626 0.518 1 70.69 22 GLY B C 1
ATOM 5876 O O . GLY B 1 22 ? -29.594 -1.132 -0.601 1 70.69 22 GLY B O 1
ATOM 5877 N N . ALA B 1 23 ? -30.875 -1.814 1.107 1 74 23 ALA B N 1
ATOM 5878 C CA . ALA B 1 23 ? -32.094 -1.572 0.326 1 74 23 ALA B CA 1
ATOM 5879 C C . ALA B 1 23 ? -32.969 -0.545 1.01 1 74 23 ALA B C 1
ATOM 5881 O O . ALA B 1 23 ? -34.094 -0.308 0.572 1 74 23 ALA B O 1
ATOM 5882 N N . ASN B 1 24 ? -32.344 0.145 2.113 1 73 24 ASN B N 1
ATOM 5883 C CA . ASN B 1 24 ? -33.125 1.11 2.857 1 73 24 ASN B CA 1
ATOM 5884 C C . ASN B 1 24 ? -32.406 2.453 2.982 1 73 24 ASN B C 1
ATOM 5886 O O . ASN B 1 24 ? -31.188 2.52 2.896 1 73 24 ASN B O 1
ATOM 5890 N N . LEU B 1 25 ? -33.188 3.537 3.27 1 73.31 25 LEU B N 1
ATOM 5891 C CA . LEU B 1 25 ? -32.656 4.863 3.562 1 73.31 25 LEU B CA 1
ATOM 5892 C C . LEU B 1 25 ? -32.281 4.988 5.039 1 73.31 25 LEU B C 1
ATOM 5894 O O . LEU B 1 25 ? -33.031 4.539 5.906 1 73.31 25 LEU B O 1
ATOM 5898 N N . CYS B 1 26 ? -31.062 5.449 5.238 1 75 26 CYS B N 1
ATOM 5899 C CA . CYS B 1 26 ? -30.594 5.609 6.609 1 75 26 CYS B CA 1
ATOM 5900 C C . CYS B 1 26 ? -29.906 6.949 6.801 1 75 26 CYS B C 1
ATOM 5902 O O . CYS B 1 26 ? -29.266 7.457 5.875 1 75 26 CYS B O 1
ATOM 5904 N N . PRO B 1 27 ? -30.125 7.488 8 1 77.75 27 PRO B N 1
ATOM 5905 C CA . PRO B 1 27 ? -29.312 8.672 8.297 1 77.75 27 PRO B CA 1
ATOM 5906 C C . PRO B 1 27 ? -27.828 8.352 8.461 1 77.75 27 PRO B C 1
ATOM 5908 O O . PRO B 1 27 ? -27.484 7.262 8.922 1 77.75 27 PRO B O 1
ATOM 5911 N N . ILE B 1 28 ? -27.016 9.258 8.078 1 83.81 28 ILE B N 1
ATOM 5912 C CA . ILE B 1 28 ? -25.562 9.031 8.094 1 83.81 28 ILE B CA 1
ATOM 5913 C C . ILE B 1 28 ? -24.906 9.945 9.117 1 83.81 28 ILE B C 1
ATOM 5915 O O . ILE B 1 28 ? -25.391 11.047 9.383 1 83.81 28 ILE B O 1
ATOM 5919 N N . GLU B 1 29 ? -23.922 9.43 9.805 1 82.69 29 GLU B N 1
ATOM 5920 C CA . GLU B 1 29 ? -23.109 10.195 10.742 1 82.69 29 GLU B CA 1
ATOM 5921 C C . GLU B 1 29 ? -21.609 10.047 10.422 1 82.69 29 GLU B C 1
ATOM 5923 O O . GLU B 1 29 ? -21.188 9.023 9.898 1 82.69 29 GLU B O 1
ATOM 5928 N N . SER B 1 30 ? -20.891 11.07 10.703 1 86.38 30 SER B N 1
ATOM 5929 C CA . SER B 1 30 ? -19.438 11.016 10.484 1 86.38 30 SER B CA 1
ATOM 5930 C C . SER B 1 30 ? -18.719 10.438 11.695 1 86.38 30 SER B C 1
ATOM 5932 O O . SER B 1 30 ? -19.125 10.664 12.836 1 86.38 30 SER B O 1
ATOM 5934 N N . LEU B 1 31 ? -17.75 9.703 11.383 1 86.56 31 LEU B N 1
ATOM 5935 C CA . LEU B 1 31 ? -16.891 9.141 12.43 1 86.56 31 LEU B CA 1
ATOM 5936 C C . LEU B 1 31 ? -15.695 10.047 12.695 1 86.56 31 LEU B C 1
ATOM 5938 O O . LEU B 1 31 ? -15.391 10.938 11.898 1 86.56 31 LEU B O 1
ATOM 5942 N N . ASP B 1 32 ? -15.156 9.875 13.875 1 83.62 32 ASP B N 1
ATOM 5943 C CA . ASP B 1 32 ? -13.984 10.664 14.258 1 83.62 32 ASP B CA 1
ATOM 5944 C C . ASP B 1 32 ? -12.773 9.766 14.508 1 83.62 32 ASP B C 1
ATOM 5946 O O . ASP B 1 32 ? -12.68 9.117 15.547 1 83.62 32 ASP B O 1
ATOM 5950 N N . TYR B 1 33 ? -11.867 9.867 13.648 1 83.69 33 TYR B N 1
ATOM 5951 C CA . TYR B 1 33 ? -10.695 9.016 13.773 1 83.69 33 TYR B CA 1
ATOM 5952 C C . TYR B 1 33 ? -9.539 9.766 14.414 1 83.69 33 TYR B C 1
ATOM 5954 O O . TYR B 1 33 ? -8.422 9.25 14.484 1 83.69 33 TYR B O 1
ATOM 5962 N N . GLU B 1 34 ? -9.852 10.953 14.914 1 83.25 34 GLU B N 1
ATOM 5963 C CA . GLU B 1 34 ? -8.836 11.75 15.586 1 83.25 34 GLU B CA 1
ATOM 5964 C C . GLU B 1 34 ? -8.664 11.32 17.047 1 83.25 34 GLU B C 1
ATOM 5966 O O . GLU B 1 34 ? -9.641 10.969 17.703 1 83.25 34 GLU B O 1
ATOM 5971 N N . THR B 1 35 ? -7.391 11.43 17.484 1 77.62 35 THR B N 1
ATOM 5972 C CA . THR B 1 35 ? -7.141 11.219 18.906 1 77.62 35 THR B CA 1
ATOM 5973 C C . THR B 1 35 ? -7.324 12.516 19.672 1 77.62 35 THR B C 1
ATOM 5975 O O . THR B 1 35 ? -6.656 13.516 19.391 1 77.62 35 THR B O 1
ATOM 5978 N N . PHE B 1 36 ? -8.172 12.492 20.656 1 82.19 36 PHE B N 1
ATOM 5979 C CA . PHE B 1 36 ? -8.484 13.688 21.422 1 82.19 36 PHE B CA 1
ATOM 5980 C C . PHE B 1 36 ? -7.453 13.906 22.516 1 82.19 36 PHE B C 1
ATOM 5982 O O . PHE B 1 36 ? -7.031 12.953 23.188 1 82.19 36 PHE B O 1
ATOM 5989 N N . ASP B 1 37 ? -7.062 15.141 22.594 1 87.12 37 ASP B N 1
ATOM 5990 C CA . ASP B 1 37 ? -6.094 15.531 23.609 1 87.12 37 ASP B CA 1
ATOM 5991 C C . ASP B 1 37 ? -6.754 16.359 24.703 1 87.12 37 ASP B C 1
ATOM 5993 O O . ASP B 1 37 ? -6.504 17.562 24.812 1 87.12 37 ASP B O 1
ATOM 5997 N N . ASN B 1 38 ? -7.531 15.742 25.516 1 88.75 38 ASN B N 1
ATOM 5998 C CA . ASN B 1 38 ? -8.078 16.438 26.672 1 88.75 38 ASN B CA 1
ATOM 5999 C C . ASN B 1 38 ? -7.355 16.031 27.953 1 88.75 38 ASN B C 1
ATOM 6001 O O . ASN B 1 38 ? -6.504 15.133 27.938 1 88.75 38 ASN B O 1
ATOM 6005 N N . GLU B 1 39 ? -7.605 16.656 28.953 1 88.12 39 GLU B N 1
ATOM 6006 C CA . GLU B 1 39 ? -6.859 16.438 30.188 1 88.12 39 GLU B CA 1
ATOM 6007 C C . GLU B 1 39 ? -7.152 15.055 30.781 1 88.12 39 GLU B C 1
ATOM 6009 O O . GLU B 1 39 ? -6.273 14.43 31.375 1 88.12 39 GLU B O 1
ATOM 6014 N N . ILE B 1 40 ? -8.305 14.633 30.594 1 86.56 40 ILE B N 1
ATOM 6015 C CA . ILE B 1 40 ? -8.695 13.344 31.141 1 86.56 40 ILE B CA 1
ATOM 6016 C C . ILE B 1 40 ? -7.949 12.227 30.406 1 86.56 40 ILE B C 1
ATOM 6018 O O . ILE B 1 40 ? -7.406 11.32 31.047 1 86.56 40 ILE B O 1
ATOM 6022 N N . LEU B 1 41 ? -7.922 12.32 29.141 1 82.94 41 LEU B N 1
ATOM 6023 C CA . LEU B 1 41 ? -7.254 11.297 28.344 1 82.94 41 LEU B CA 1
ATOM 6024 C C . LEU B 1 41 ? -5.742 11.375 28.531 1 82.94 41 LEU B C 1
ATOM 6026 O O . LEU B 1 41 ? -5.059 10.344 28.5 1 82.94 41 LEU B O 1
ATOM 6030 N N . LYS B 1 42 ? -5.25 12.555 28.656 1 83.88 42 LYS B N 1
ATOM 6031 C CA . LYS B 1 42 ? -3.82 12.727 28.906 1 83.88 42 LYS B CA 1
ATOM 6032 C C . LYS B 1 42 ? -3.42 12.102 30.25 1 83.88 42 LYS B C 1
ATOM 6034 O O . LYS B 1 42 ? -2.357 11.492 30.359 1 83.88 42 LYS B O 1
ATOM 6039 N N . LYS B 1 43 ? -4.238 12.344 31.219 1 83.56 43 LYS B N 1
ATOM 6040 C CA . LYS B 1 43 ? -3.973 11.766 32.531 1 83.56 43 LYS B CA 1
ATOM 6041 C C . LYS B 1 43 ? -4.02 10.242 32.5 1 83.56 43 LYS B C 1
ATOM 6043 O O . LYS B 1 43 ? -3.205 9.57 33.125 1 83.56 43 LYS B O 1
ATOM 6048 N N . ASP B 1 44 ? -4.957 9.766 31.781 1 80.62 44 ASP B N 1
ATOM 6049 C CA . ASP B 1 44 ? -5.062 8.32 31.609 1 80.62 44 ASP B CA 1
ATOM 6050 C C . ASP B 1 44 ? -3.82 7.75 30.938 1 80.62 44 ASP B C 1
ATOM 6052 O O . ASP B 1 44 ? -3.293 6.719 31.359 1 80.62 44 ASP B O 1
ATOM 6056 N N . TRP B 1 45 ? -3.355 8.391 29.938 1 77.81 45 TRP B N 1
ATOM 6057 C CA . TRP B 1 45 ? -2.178 7.945 29.203 1 77.81 45 TRP B CA 1
ATOM 6058 C C . TRP B 1 45 ? -0.933 8 30.078 1 77.81 45 TRP B C 1
ATOM 6060 O O . TRP B 1 45 ? -0.083 7.109 30.016 1 77.81 45 TRP B O 1
ATOM 6070 N N . ARG B 1 46 ? -0.833 9 30.891 1 78.69 46 ARG B N 1
ATOM 6071 C CA . ARG B 1 46 ? 0.326 9.18 31.766 1 78.69 46 ARG B CA 1
ATOM 6072 C C . ARG B 1 46 ? 0.331 8.148 32.875 1 78.69 46 ARG B C 1
ATOM 6074 O O . ARG B 1 46 ? 1.395 7.727 33.344 1 78.69 46 ARG B O 1
ATOM 6081 N N . SER B 1 47 ? -0.816 7.777 33.25 1 80.75 47 SER B N 1
ATOM 6082 C CA . SER B 1 47 ? -0.924 6.875 34.375 1 80.75 47 SER B CA 1
ATOM 6083 C C . SER B 1 47 ? -0.789 5.418 33.938 1 80.75 47 SER B C 1
ATOM 6085 O O . SER B 1 47 ? -0.625 4.531 34.781 1 80.75 47 SER B O 1
ATOM 6087 N N . ARG B 1 48 ? -0.808 5.238 32.719 1 80.06 48 ARG B N 1
ATOM 6088 C CA . ARG B 1 48 ? -0.757 3.861 32.219 1 80.06 48 ARG B CA 1
ATOM 6089 C C . ARG B 1 48 ? 0.601 3.23 32.531 1 80.06 48 ARG B C 1
ATOM 6091 O O . ARG B 1 48 ? 1.642 3.838 32.25 1 80.06 48 ARG B O 1
ATOM 6098 N N . LYS B 1 49 ? 0.508 2.057 33.125 1 83 49 LYS B N 1
ATOM 6099 C CA . LYS B 1 49 ? 1.707 1.278 33.438 1 83 49 LYS B CA 1
ATOM 6100 C C . LYS B 1 49 ? 2.188 0.519 32.188 1 83 49 LYS B C 1
ATOM 6102 O O . LYS B 1 49 ? 1.442 0.367 31.219 1 83 49 LYS B O 1
ATOM 6107 N N . LYS B 1 50 ? 3.389 0.117 32.156 1 83.75 50 LYS B N 1
ATOM 6108 C CA . LYS B 1 50 ? 3.99 -0.622 31.047 1 83.75 50 LYS B CA 1
ATOM 6109 C C . LYS B 1 50 ? 3.219 -1.907 30.766 1 83.75 50 LYS B C 1
ATOM 6111 O O . LYS B 1 50 ? 3.033 -2.281 29.609 1 83.75 50 LYS B O 1
ATOM 6116 N N . VAL B 1 51 ? 2.771 -2.555 31.797 1 84.44 51 VAL B N 1
ATOM 6117 C CA . VAL B 1 51 ? 2.061 -3.82 31.656 1 84.44 51 VAL B CA 1
ATOM 6118 C C . VAL B 1 51 ? 0.752 -3.598 30.891 1 84.44 51 VAL B C 1
ATOM 6120 O O . VAL B 1 51 ? 0.351 -4.43 30.078 1 84.44 51 VAL B O 1
ATOM 6123 N N . GLU B 1 52 ? 0.142 -2.48 31.141 1 82.31 52 GLU B N 1
ATOM 6124 C CA . GLU B 1 52 ? -1.121 -2.182 30.469 1 82.31 52 GLU B CA 1
ATOM 6125 C C . GLU B 1 52 ? -0.907 -1.891 28.984 1 82.31 52 GLU B C 1
ATOM 6127 O O . GLU B 1 52 ? -1.76 -2.211 28.156 1 82.31 52 GLU B O 1
ATOM 6132 N N . ILE B 1 53 ? 0.166 -1.281 28.797 1 83.19 53 ILE B N 1
ATOM 6133 C CA . ILE B 1 53 ? 0.492 -0.986 27.406 1 83.19 53 ILE B CA 1
ATOM 6134 C C . ILE B 1 53 ? 0.76 -2.287 26.656 1 83.19 53 ILE B C 1
ATOM 6136 O O . ILE B 1 53 ? 0.292 -2.467 25.531 1 83.19 53 ILE B O 1
ATOM 6140 N N . ILE B 1 54 ? 1.496 -3.15 27.266 1 86.38 54 ILE B N 1
ATOM 6141 C CA . ILE B 1 54 ? 1.808 -4.434 26.641 1 86.38 54 ILE B CA 1
ATOM 6142 C C . ILE B 1 54 ? 0.527 -5.246 26.469 1 86.38 54 ILE B C 1
ATOM 6144 O O . ILE B 1 54 ? 0.349 -5.926 25.453 1 86.38 54 ILE B O 1
ATOM 6148 N N . GLN B 1 55 ? -0.314 -5.223 27.438 1 84.12 55 GLN B N 1
ATOM 6149 C CA . GLN B 1 55 ? -1.592 -5.922 27.328 1 84.12 55 GLN B CA 1
ATOM 6150 C C . GLN B 1 55 ? -2.432 -5.375 26.188 1 84.12 55 GLN B C 1
ATOM 6152 O O . GLN B 1 55 ? -3.094 -6.133 25.469 1 84.12 55 GLN B O 1
ATOM 6157 N N . TYR B 1 56 ? -2.434 -4.07 26.047 1 85 56 TYR B N 1
ATOM 6158 C CA . TYR B 1 56 ? -3.176 -3.436 24.953 1 85 56 TYR B CA 1
ATOM 6159 C C . TYR B 1 56 ? -2.658 -3.895 23.609 1 85 56 TYR B C 1
ATOM 6161 O O . TYR B 1 56 ? -3.443 -4.219 22.703 1 85 56 TYR B O 1
ATOM 6169 N N . VAL B 1 57 ? -1.415 -3.961 23.5 1 86.88 57 VAL B N 1
ATOM 6170 C CA . VAL B 1 57 ? -0.795 -4.383 22.25 1 86.88 57 VAL B CA 1
ATOM 6171 C C . VAL B 1 57 ? -1.078 -5.863 22.016 1 86.88 57 VAL B C 1
ATOM 6173 O O . VAL B 1 57 ? -1.38 -6.266 20.891 1 86.88 57 VAL B O 1
ATOM 6176 N N . MET B 1 58 ? -1.001 -6.684 23.016 1 88.75 58 MET B N 1
ATOM 6177 C CA . MET B 1 58 ? -1.276 -8.117 22.891 1 88.75 58 MET B CA 1
ATOM 6178 C C . MET B 1 58 ? -2.732 -8.359 22.516 1 88.75 58 MET B C 1
ATOM 6180 O O . MET B 1 58 ? -3.031 -9.258 21.734 1 88.75 58 MET B O 1
ATOM 6184 N N . LEU B 1 59 ? -3.584 -7.574 23.062 1 88.25 59 LEU B N 1
ATOM 6185 C CA . LEU B 1 59 ? -5 -7.727 22.75 1 88.25 59 LEU B CA 1
ATOM 6186 C C . LEU B 1 59 ? -5.277 -7.371 21.297 1 88.25 59 LEU B C 1
ATOM 6188 O O . LEU B 1 59 ? -6.152 -7.965 20.672 1 88.25 59 LEU B O 1
ATOM 6192 N N . LYS B 1 60 ? -4.629 -6.371 20.828 1 90.12 60 LYS B N 1
ATOM 6193 C CA . LYS B 1 60 ? -4.785 -6.023 19.422 1 90.12 60 LYS B CA 1
ATOM 6194 C C . LYS B 1 60 ? -4.406 -7.195 18.516 1 90.12 60 LYS B C 1
ATOM 6196 O O . LYS B 1 60 ? -5.078 -7.461 17.516 1 90.12 60 LYS B O 1
ATOM 6201 N N . TRP B 1 61 ? -3.42 -7.918 18.875 1 92 61 TRP B N 1
ATOM 6202 C CA . TRP B 1 61 ? -2.971 -9.062 18.078 1 92 61 TRP B CA 1
ATOM 6203 C C . TRP B 1 61 ? -3.922 -10.242 18.25 1 92 61 TRP B C 1
ATOM 6205 O O . TRP B 1 61 ? -4.141 -11.008 17.312 1 92 61 TRP B O 1
ATOM 6215 N N . VAL B 1 62 ? -4.434 -10.391 19.406 1 92.56 62 VAL B N 1
ATOM 6216 C CA . VAL B 1 62 ? -5.406 -11.453 19.641 1 92.56 62 VAL B CA 1
ATOM 6217 C C . VAL B 1 62 ? -6.656 -11.203 18.797 1 92.56 62 VAL B C 1
ATOM 6219 O O . VAL B 1 62 ? -7.215 -12.133 18.219 1 92.56 62 VAL B O 1
ATOM 6222 N N . PHE B 1 63 ? -7.059 -9.953 18.719 1 92.56 63 PHE B N 1
ATOM 6223 C CA . PHE B 1 63 ? -8.219 -9.633 17.906 1 92.56 63 PHE B CA 1
ATOM 6224 C C . PHE B 1 63 ? -7.934 -9.883 16.438 1 92.56 63 PHE B C 1
ATOM 6226 O O . PHE B 1 63 ? -8.797 -10.375 15.703 1 92.56 63 PHE B O 1
ATOM 6233 N N . ALA B 1 64 ? -6.727 -9.492 16.031 1 95.62 64 ALA B N 1
ATOM 6234 C CA . ALA B 1 64 ? -6.344 -9.773 14.648 1 95.62 64 ALA B CA 1
ATOM 6235 C C . ALA B 1 64 ? -6.387 -11.266 14.359 1 95.62 64 ALA B C 1
ATOM 6237 O O . ALA B 1 64 ? -6.816 -11.688 13.281 1 95.62 64 ALA B O 1
ATOM 6238 N N . LEU B 1 65 ? -5.957 -12.102 15.305 1 96.5 65 LEU B N 1
ATOM 6239 C CA . LEU B 1 65 ? -5.988 -13.555 15.18 1 96.5 65 LEU B CA 1
ATOM 6240 C C . LEU B 1 65 ? -7.422 -14.062 15.109 1 96.5 65 LEU B C 1
ATOM 6242 O O . LEU B 1 65 ? -7.75 -14.883 14.242 1 96.5 65 LEU B O 1
ATOM 6246 N N . LEU B 1 66 ? -8.242 -13.531 15.945 1 96.5 66 LEU B N 1
ATOM 6247 C CA . LEU B 1 66 ? -9.633 -13.984 16 1 96.5 66 LEU B CA 1
ATOM 6248 C C . LEU B 1 66 ? -10.391 -13.57 14.742 1 96.5 66 LEU B C 1
ATOM 6250 O O . LEU B 1 66 ? -11.258 -14.305 14.266 1 96.5 66 LEU B O 1
ATOM 6254 N N . ILE B 1 67 ? -10.125 -12.414 14.242 1 97.88 67 ILE B N 1
ATOM 6255 C CA . ILE B 1 67 ? -10.75 -11.961 13 1 97.88 67 ILE B CA 1
ATOM 6256 C C . ILE B 1 67 ? -10.375 -12.906 11.859 1 97.88 67 ILE B C 1
ATOM 6258 O O . ILE B 1 67 ? -11.242 -13.312 11.078 1 97.88 67 ILE B O 1
ATOM 6262 N N . GLY B 1 68 ? -9.086 -13.242 11.773 1 98.25 68 GLY B N 1
ATOM 6263 C CA . GLY B 1 68 ? -8.648 -14.188 10.75 1 98.25 68 GLY B CA 1
ATOM 6264 C C . GLY B 1 68 ? -9.273 -15.555 10.891 1 98.25 68 GLY B C 1
ATOM 6265 O O . GLY B 1 68 ? -9.734 -16.141 9.914 1 98.25 68 GLY B O 1
ATOM 6266 N N . LEU B 1 69 ? -9.328 -16.062 12.109 1 97.88 69 LEU B N 1
ATOM 6267 C CA . LEU B 1 69 ? -9.906 -17.375 12.383 1 97.88 69 LEU B CA 1
ATOM 6268 C C . LEU B 1 69 ? -11.398 -17.375 12.062 1 97.88 69 LEU B C 1
ATOM 6270 O O . LEU B 1 69 ? -11.883 -18.281 11.375 1 97.88 69 LEU B O 1
ATOM 6274 N N . GLY B 1 70 ? -12.055 -16.344 12.547 1 98 70 GLY B N 1
ATOM 6275 C CA . GLY B 1 70 ? -13.492 -16.266 12.328 1 98 70 GLY B CA 1
ATOM 6276 C C . GLY B 1 70 ? -13.859 -16.141 10.859 1 98 70 GLY B C 1
ATOM 6277 O O . GLY B 1 70 ? -14.742 -16.844 10.367 1 98 70 GLY B O 1
ATOM 6278 N N . THR B 1 71 ? -13.219 -15.25 10.172 1 98.31 71 THR B N 1
ATOM 6279 C CA . THR B 1 71 ? -13.539 -15.016 8.766 1 98.31 71 THR B CA 1
ATOM 6280 C C . THR B 1 71 ? -13.148 -16.219 7.914 1 98.31 71 THR B C 1
ATOM 6282 O O . THR B 1 71 ? -13.852 -16.562 6.965 1 98.31 71 THR B O 1
ATOM 6285 N N . GLY B 1 72 ? -11.961 -16.828 8.227 1 97.44 72 GLY B N 1
ATOM 6286 C CA . GLY B 1 72 ? -11.555 -18.031 7.516 1 97.44 72 GLY B CA 1
ATOM 6287 C C . GLY B 1 72 ? -12.539 -19.172 7.672 1 97.44 72 GLY B C 1
ATOM 6288 O O . GLY B 1 72 ? -12.875 -19.859 6.695 1 97.44 72 GLY B O 1
ATOM 6289 N N . LEU B 1 73 ? -13.062 -19.375 8.828 1 97.31 73 LEU B N 1
ATOM 6290 C CA . LEU B 1 73 ? -14.023 -20.438 9.094 1 97.31 73 LEU B CA 1
ATOM 6291 C C . LEU B 1 73 ? -15.344 -20.172 8.383 1 97.31 73 LEU B C 1
ATOM 6293 O O . LEU B 1 73 ? -15.945 -21.094 7.82 1 97.31 73 LEU B O 1
ATOM 6297 N N . VAL B 1 74 ? -15.75 -18.922 8.398 1 97.88 74 VAL B N 1
ATOM 6298 C CA . VAL B 1 74 ? -16.984 -18.562 7.711 1 97.88 74 VAL B CA 1
ATOM 6299 C C . VAL B 1 74 ? -16.812 -18.75 6.203 1 97.88 74 VAL B C 1
ATOM 6301 O O . VAL B 1 74 ? -17.719 -19.203 5.516 1 97.88 74 VAL B O 1
ATOM 6304 N N . GLY B 1 75 ? -15.664 -18.312 5.723 1 95.88 75 GLY B N 1
ATOM 6305 C CA . GLY B 1 75 ? -15.398 -18.516 4.305 1 95.88 75 GLY B CA 1
ATOM 6306 C C . GLY B 1 75 ? -15.438 -19.984 3.895 1 95.88 75 GLY B C 1
ATOM 6307 O O . GLY B 1 75 ? -16.016 -20.328 2.863 1 95.88 75 GLY B O 1
ATOM 6308 N N . PHE B 1 76 ? -14.875 -20.859 4.645 1 93.5 76 PHE B N 1
ATOM 6309 C CA . PHE B 1 76 ? -14.922 -22.297 4.391 1 93.5 76 PHE B CA 1
ATOM 6310 C C . PHE B 1 76 ? -16.344 -22.828 4.457 1 93.5 76 PHE B C 1
ATOM 6312 O O . PHE B 1 76 ? -16.781 -23.578 3.588 1 93.5 76 PHE B O 1
ATOM 6319 N N . PHE B 1 77 ? -17.031 -22.375 5.461 1 95 77 PHE B N 1
ATOM 6320 C CA . PHE B 1 77 ? -18.406 -22.797 5.629 1 95 77 PHE B CA 1
ATOM 6321 C C . PHE B 1 77 ? -19.266 -22.375 4.438 1 95 77 PHE B C 1
ATOM 6323 O O . PHE B 1 77 ? -20.109 -23.141 3.969 1 95 77 PHE B O 1
ATOM 6330 N N . ASN B 1 78 ? -19.078 -21.188 4.027 1 95.19 78 ASN B N 1
ATOM 6331 C CA . ASN B 1 78 ? -19.828 -20.672 2.877 1 95.19 78 ASN B CA 1
ATOM 6332 C C . ASN B 1 78 ? -19.578 -21.516 1.629 1 95.19 78 ASN B C 1
ATOM 6334 O O . ASN B 1 78 ? -20.516 -21.906 0.944 1 95.19 78 ASN B O 1
ATOM 6338 N N . SER B 1 79 ? -18.344 -21.797 1.324 1 92.44 79 SER B N 1
ATOM 6339 C CA . SER B 1 79 ? -18 -22.578 0.147 1 92.44 79 SER B CA 1
ATOM 6340 C C . SER B 1 79 ? -18.516 -24.016 0.28 1 92.44 79 SER B C 1
ATOM 6342 O O . SER B 1 79 ? -19.016 -24.594 -0.689 1 92.44 79 SER B O 1
ATOM 6344 N N . PHE B 1 80 ? -18.391 -24.562 1.454 1 91.75 80 PHE B N 1
ATOM 6345 C CA . PHE B 1 80 ? -18.875 -25.906 1.754 1 91.75 80 PHE B CA 1
ATOM 6346 C C . PHE B 1 80 ? -20.375 -26.016 1.539 1 91.75 80 PHE B C 1
ATOM 6348 O O . PHE B 1 80 ? -20.844 -26.938 0.883 1 91.75 80 PHE B O 1
ATOM 6355 N N . ALA B 1 81 ? -21.078 -25.078 2.043 1 94.62 81 ALA B N 1
ATOM 6356 C CA . ALA B 1 81 ? -22.531 -25.078 1.949 1 94.62 81 ALA B CA 1
ATOM 6357 C C . ALA B 1 81 ? -22.984 -24.875 0.51 1 94.62 81 ALA B C 1
ATOM 6359 O O . ALA B 1 81 ? -23.875 -25.578 0.024 1 94.62 81 ALA B O 1
ATOM 6360 N N . VAL B 1 82 ? -22.422 -23.938 -0.178 1 94.12 82 VAL B N 1
ATOM 6361 C CA . VAL B 1 82 ? -22.812 -23.609 -1.545 1 94.12 82 VAL B CA 1
ATOM 6362 C C . VAL B 1 82 ? -22.594 -24.828 -2.451 1 94.12 82 VAL B C 1
ATOM 6364 O O . VAL B 1 82 ? -23.469 -25.203 -3.229 1 94.12 82 VAL B O 1
ATOM 6367 N N . GLU B 1 83 ? -21.438 -25.469 -2.352 1 90.88 83 GLU B N 1
ATOM 6368 C CA . GLU B 1 83 ? -21.094 -26.578 -3.23 1 90.88 83 GLU B CA 1
ATOM 6369 C C . GLU B 1 83 ? -21.984 -27.781 -2.955 1 90.88 83 GLU B C 1
ATOM 6371 O O . GLU B 1 83 ? -22.375 -28.516 -3.881 1 90.88 83 GLU B O 1
ATOM 6376 N N . ASN B 1 84 ? -22.297 -28.031 -1.727 1 92.25 84 ASN B N 1
ATOM 6377 C CA . ASN B 1 84 ? -23.141 -29.172 -1.399 1 92.25 84 ASN B CA 1
ATOM 6378 C C . ASN B 1 84 ? -24.578 -28.938 -1.808 1 92.25 84 ASN B C 1
ATOM 6380 O O . ASN B 1 84 ? -25.234 -29.828 -2.357 1 92.25 84 ASN B O 1
ATOM 6384 N N . ILE B 1 85 ? -25.125 -27.734 -1.576 1 95.44 85 ILE B N 1
ATOM 6385 C CA . ILE B 1 85 ? -26.5 -27.438 -1.926 1 95.44 85 ILE B CA 1
ATOM 6386 C C . ILE B 1 85 ? -26.656 -27.391 -3.445 1 95.44 85 ILE B C 1
ATOM 6388 O O . ILE B 1 85 ? -27.547 -28.031 -4.008 1 95.44 85 ILE B O 1
ATOM 6392 N N . ALA B 1 86 ? -25.797 -26.641 -4.07 1 93.25 86 ALA B N 1
ATOM 6393 C CA . ALA B 1 86 ? -25.828 -26.547 -5.527 1 93.25 86 ALA B CA 1
ATOM 6394 C C . ALA B 1 86 ? -25.531 -27.906 -6.168 1 93.25 86 ALA B C 1
ATOM 6396 O O . ALA B 1 86 ? -26.125 -28.25 -7.188 1 93.25 86 ALA B O 1
ATOM 6397 N N . GLY B 1 87 ? -24.562 -28.641 -5.59 1 89.56 87 GLY B N 1
ATOM 6398 C CA . GLY B 1 87 ? -24.234 -29.953 -6.098 1 89.56 87 GLY B CA 1
ATOM 6399 C C . GLY B 1 87 ? -25.406 -30.922 -6.047 1 89.56 87 GLY B C 1
ATOM 6400 O O . GLY B 1 87 ? -25.656 -31.656 -7.004 1 89.56 87 GLY B O 1
ATOM 6401 N N . PHE B 1 88 ? -26.125 -30.922 -5.031 1 91.69 88 PHE B N 1
ATOM 6402 C CA . PHE B 1 88 ? -27.281 -31.797 -4.891 1 91.69 88 PHE B CA 1
ATOM 6403 C C . PHE B 1 88 ? -28.375 -31.406 -5.875 1 91.69 88 PHE B C 1
ATOM 6405 O O . PHE B 1 88 ? -29.031 -32.281 -6.449 1 91.69 88 PHE B O 1
ATOM 6412 N N . LYS B 1 89 ? -28.578 -30.172 -6 1 94.44 89 LYS B N 1
ATOM 6413 C CA . LYS B 1 89 ? -29.578 -29.672 -6.953 1 94.44 89 LYS B CA 1
ATOM 6414 C C . LYS B 1 89 ? -29.234 -30.109 -8.375 1 94.44 89 LYS B C 1
ATOM 6416 O O . LYS B 1 89 ? -30.094 -30.578 -9.109 1 94.44 89 LYS B O 1
ATOM 6421 N N . LEU B 1 90 ? -28 -29.953 -8.727 1 91.94 90 LEU B N 1
ATOM 6422 C CA . LEU B 1 90 ? -27.562 -30.297 -10.078 1 91.94 90 LEU B CA 1
ATOM 6423 C C . LEU B 1 90 ? -27.578 -31.797 -10.297 1 91.94 90 LEU B C 1
ATOM 6425 O O . LEU B 1 90 ? -27.891 -32.281 -11.391 1 91.94 90 LEU B O 1
ATOM 6429 N N . LEU B 1 91 ? -27.219 -32.531 -9.258 1 89.75 91 LEU B N 1
ATOM 6430 C CA . LEU B 1 91 ? -27.266 -34 -9.352 1 89.75 91 LEU B CA 1
ATOM 6431 C C . LEU B 1 91 ? -28.703 -34.469 -9.555 1 89.75 91 LEU B C 1
ATOM 6433 O O . LEU B 1 91 ? -28.953 -35.375 -10.352 1 89.75 91 LEU B O 1
ATOM 6437 N N . MET B 1 92 ? -29.578 -33.906 -8.812 1 93 92 MET B N 1
ATOM 6438 C CA . MET B 1 92 ? -30.984 -34.219 -8.953 1 93 92 MET B CA 1
ATOM 6439 C C . MET B 1 92 ? -31.484 -33.906 -10.359 1 93 92 MET B C 1
ATOM 6441 O O . MET B 1 92 ? -32.188 -34.719 -10.977 1 93 92 MET B O 1
ATOM 6445 N N . THR B 1 93 ? -31.125 -32.812 -10.898 1 93.38 93 THR B N 1
ATOM 6446 C CA . THR B 1 93 ? -31.547 -32.375 -12.227 1 93.38 93 THR B CA 1
ATOM 6447 C C . THR B 1 93 ? -30.953 -33.281 -13.297 1 93.38 93 THR B C 1
ATOM 6449 O O . THR B 1 93 ? -31.656 -33.719 -14.219 1 93.38 93 THR B O 1
ATOM 6452 N N . THR B 1 94 ? -29.703 -33.594 -13.195 1 89.62 94 THR B N 1
ATOM 6453 C CA . THR B 1 94 ? -29.031 -34.438 -14.18 1 89.62 94 THR B CA 1
ATOM 6454 C C . THR B 1 94 ? -29.578 -35.844 -14.164 1 89.62 94 THR B C 1
ATOM 6456 O O . THR B 1 94 ? -29.672 -36.5 -15.211 1 89.62 94 THR B O 1
ATOM 6459 N N . ASN B 1 95 ? -29.875 -36.312 -12.969 1 90.56 95 ASN B N 1
ATOM 6460 C CA . ASN B 1 95 ? -30.469 -37.656 -12.859 1 90.56 95 ASN B CA 1
ATOM 6461 C C . ASN B 1 95 ? -31.828 -37.719 -13.555 1 90.56 95 ASN B C 1
ATOM 6463 O O . ASN B 1 95 ? -32.156 -38.719 -14.195 1 90.56 95 ASN B O 1
ATOM 6467 N N . LEU B 1 96 ? -32.562 -36.688 -13.469 1 94.75 96 LEU B N 1
ATOM 6468 C CA . LEU B 1 96 ? -33.875 -36.656 -14.117 1 94.75 96 LEU B CA 1
ATOM 6469 C C . LEU B 1 96 ? -33.719 -36.531 -15.625 1 94.75 96 LEU B C 1
ATOM 6471 O O . LEU B 1 96 ? -34.5 -37.125 -16.375 1 94.75 96 LEU B O 1
ATOM 6475 N N . ILE B 1 97 ? -32.781 -35.844 -16.109 1 92.06 97 ILE B N 1
ATOM 6476 C CA . ILE B 1 97 ? -32.562 -35.688 -17.531 1 92.06 97 ILE B CA 1
ATOM 6477 C C . ILE B 1 97 ? -32.094 -37 -18.141 1 92.06 97 ILE B C 1
ATOM 6479 O O . ILE B 1 97 ? -32.5 -37.375 -19.234 1 92.06 97 ILE B O 1
ATOM 6483 N N . SER B 1 98 ? -31.188 -37.688 -17.406 1 87.62 98 SER B N 1
ATOM 6484 C CA . SER B 1 98 ? -30.672 -38.969 -17.891 1 87.62 98 SER B CA 1
ATOM 6485 C C . SER B 1 98 ? -31.797 -40 -18.047 1 87.62 98 SER B C 1
ATOM 6487 O O . SER B 1 98 ? -31.719 -40.906 -18.859 1 87.62 98 SER B O 1
ATOM 6489 N N . LYS B 1 99 ? -32.906 -39.844 -17.328 1 91.94 99 LYS B N 1
ATOM 6490 C CA . LYS B 1 99 ? -34.062 -40.719 -17.406 1 91.94 99 LYS B CA 1
ATOM 6491 C C . LYS B 1 99 ? -35.062 -40.219 -18.438 1 91.94 99 LYS B C 1
ATOM 6493 O O . LYS B 1 99 ? -36.219 -40.688 -18.484 1 91.94 99 LYS B O 1
ATOM 6498 N N . HIS B 1 100 ? -34.719 -39.188 -19.125 1 92.88 100 HIS B N 1
ATOM 6499 C CA . HIS B 1 100 ? -35.531 -38.594 -20.188 1 92.88 100 HIS B CA 1
ATOM 6500 C C . HIS B 1 100 ? -36.781 -37.938 -19.641 1 92.88 100 HIS B C 1
ATOM 6502 O O . HIS B 1 100 ? -37.812 -37.969 -20.312 1 92.88 100 HIS B O 1
ATOM 6508 N N . ARG B 1 101 ? -36.75 -37.5 -18.422 1 95.81 101 ARG B N 1
ATOM 6509 C CA . ARG B 1 101 ? -37.812 -36.719 -17.812 1 95.81 101 ARG B CA 1
ATOM 6510 C C . ARG B 1 101 ? -37.5 -35.219 -17.828 1 95.81 101 ARG B C 1
ATOM 6512 O O . ARG B 1 101 ? -37.281 -34.625 -16.781 1 95.81 101 ARG B O 1
ATOM 6519 N N . TYR B 1 102 ? -37.625 -34.656 -18.922 1 95.44 102 TYR B N 1
ATOM 6520 C CA . TYR B 1 102 ? -37.125 -33.312 -19.172 1 95.44 102 TYR B CA 1
ATOM 6521 C C . TYR B 1 102 ? -38 -32.25 -18.469 1 95.44 102 TYR B C 1
ATOM 6523 O O . TYR B 1 102 ? -37.469 -31.297 -17.906 1 95.44 102 TYR B O 1
ATOM 6531 N N . LEU B 1 103 ? -39.281 -32.406 -18.5 1 96.25 103 LEU B N 1
ATOM 6532 C CA . LEU B 1 103 ? -40.156 -31.422 -17.875 1 96.25 103 LEU B CA 1
ATOM 6533 C C . LEU B 1 103 ? -40.031 -31.438 -16.359 1 96.25 103 LEU B C 1
ATOM 6535 O O . LEU B 1 103 ? -40 -30.391 -15.711 1 96.25 103 LEU B O 1
ATOM 6539 N N . GLU B 1 104 ? -39.938 -32.625 -15.75 1 97 104 GLU B N 1
ATOM 6540 C CA . GLU B 1 104 ? -39.75 -32.75 -14.305 1 97 104 GLU B CA 1
ATOM 6541 C C . GLU B 1 104 ? -38.406 -32.188 -13.883 1 97 104 GLU B C 1
ATOM 6543 O O . GLU B 1 104 ? -38.281 -31.625 -12.789 1 97 104 GLU B O 1
ATOM 6548 N N . ALA B 1 105 ? -37.469 -32.406 -14.781 1 96.69 105 ALA B N 1
ATOM 6549 C CA . ALA B 1 105 ? -36.156 -31.891 -14.508 1 96.69 105 ALA B CA 1
ATOM 6550 C C . ALA B 1 105 ? -36.156 -30.359 -14.445 1 96.69 105 ALA B C 1
ATOM 6552 O O . ALA B 1 105 ? -35.562 -29.766 -13.555 1 96.69 105 ALA B O 1
ATOM 6553 N N . PHE B 1 106 ? -36.875 -29.719 -15.312 1 97.38 106 PHE B N 1
ATOM 6554 C CA . PHE B 1 106 ? -36.938 -28.266 -15.32 1 97.38 106 PHE B CA 1
ATOM 6555 C C . PHE B 1 106 ? -37.688 -27.75 -14.094 1 97.38 106 PHE B C 1
ATOM 6557 O O . PHE B 1 106 ? -37.281 -26.781 -13.469 1 97.38 106 PHE B O 1
ATOM 6564 N N . LEU B 1 107 ? -38.781 -28.406 -13.734 1 97.56 107 LEU B N 1
ATOM 6565 C CA . LEU B 1 107 ? -39.594 -27.984 -12.586 1 97.56 107 LEU B CA 1
ATOM 6566 C C . LEU B 1 107 ? -38.812 -28.125 -11.289 1 97.56 107 LEU B C 1
ATOM 6568 O O . LEU B 1 107 ? -38.906 -27.297 -10.398 1 97.56 107 LEU B O 1
ATOM 6572 N N . ALA B 1 108 ? -38.062 -29.203 -11.227 1 97.31 108 ALA B N 1
ATOM 6573 C CA . ALA B 1 108 ? -37.219 -29.406 -10.039 1 97.31 108 ALA B CA 1
ATOM 6574 C C . ALA B 1 108 ? -36.125 -28.375 -9.969 1 97.31 108 ALA B C 1
ATOM 6576 O O . ALA B 1 108 ? -35.875 -27.781 -8.914 1 97.31 108 ALA B O 1
ATOM 6577 N N . TYR B 1 109 ? -35.438 -28.203 -11.102 1 97.19 109 TYR B N 1
ATOM 6578 C CA . TYR B 1 109 ? -34.344 -27.25 -11.164 1 97.19 109 TYR B CA 1
ATOM 6579 C C . TYR B 1 109 ? -34.844 -25.844 -10.867 1 97.19 109 TYR B C 1
ATOM 6581 O O . TYR B 1 109 ? -34.312 -25.172 -9.969 1 97.19 109 TYR B O 1
ATOM 6589 N N . ALA B 1 110 ? -35.812 -25.344 -11.539 1 98.12 110 ALA B N 1
ATOM 6590 C CA . ALA B 1 110 ? -36.375 -24.016 -11.359 1 98.12 110 ALA B CA 1
ATOM 6591 C C . ALA B 1 110 ? -37.031 -23.875 -10 1 98.12 110 ALA B C 1
ATOM 6593 O O . ALA B 1 110 ? -36.969 -22.812 -9.367 1 98.12 110 ALA B O 1
ATOM 6594 N N . GLY B 1 111 ? -37.719 -24.922 -9.594 1 97.94 111 GLY B N 1
ATOM 6595 C CA . GLY B 1 111 ? -38.375 -24.891 -8.312 1 97.94 111 GLY B CA 1
ATOM 6596 C C . GLY B 1 111 ? -37.438 -24.719 -7.141 1 97.94 111 GLY B C 1
ATOM 6597 O O . GLY B 1 111 ? -37.688 -23.906 -6.25 1 97.94 111 GLY B O 1
ATOM 6598 N N . VAL B 1 112 ? -36.406 -25.484 -7.133 1 98.19 112 VAL B N 1
ATOM 6599 C CA . VAL B 1 112 ? -35.406 -25.375 -6.059 1 98.19 112 VAL B CA 1
ATOM 6600 C C . VAL B 1 112 ? -34.75 -24 -6.098 1 98.19 112 VAL B C 1
ATOM 6602 O O . VAL B 1 112 ? -34.562 -23.375 -5.055 1 98.19 112 VAL B O 1
ATOM 6605 N N . ASN B 1 113 ? -34.438 -23.547 -7.273 1 98.5 113 ASN B N 1
ATOM 6606 C CA . ASN B 1 113 ? -33.812 -22.234 -7.414 1 98.5 113 ASN B CA 1
ATOM 6607 C C . ASN B 1 113 ? -34.75 -21.141 -6.895 1 98.5 113 ASN B C 1
ATOM 6609 O O . ASN B 1 113 ? -34.281 -20.219 -6.195 1 98.5 113 ASN B O 1
ATOM 6613 N N . ILE B 1 114 ? -36 -21.188 -7.199 1 98.31 114 ILE B N 1
ATOM 6614 C CA . ILE B 1 114 ? -36.969 -20.188 -6.789 1 98.31 114 ILE B CA 1
ATOM 6615 C C . ILE B 1 114 ? -37.125 -20.203 -5.27 1 98.31 114 ILE B C 1
ATOM 6617 O O . ILE B 1 114 ? -37.219 -19.156 -4.629 1 98.31 114 ILE B O 1
ATOM 6621 N N . CYS B 1 115 ? -37.125 -21.359 -4.691 1 98.38 115 CYS B N 1
ATOM 6622 C CA . CYS B 1 115 ? -37.281 -21.5 -3.246 1 98.38 115 CYS B CA 1
ATOM 6623 C C . CYS B 1 115 ? -36.062 -20.906 -2.525 1 98.38 115 CYS B C 1
ATOM 6625 O O . CYS B 1 115 ? -36.219 -20.172 -1.548 1 98.38 115 CYS B O 1
ATOM 6627 N N . LEU B 1 116 ? -34.938 -21.281 -2.98 1 98.62 116 LEU B N 1
ATOM 6628 C CA . LEU B 1 116 ? -33.688 -20.766 -2.377 1 98.62 116 LEU B CA 1
ATOM 6629 C C . LEU B 1 116 ? -33.594 -19.266 -2.545 1 98.62 116 LEU B C 1
ATOM 6631 O O . LEU B 1 116 ? -33.219 -18.547 -1.609 1 98.62 116 LEU B O 1
ATOM 6635 N N . ALA B 1 117 ? -33.938 -18.75 -3.734 1 98.5 117 ALA B N 1
ATOM 6636 C CA . ALA B 1 117 ? -33.906 -17.328 -4.02 1 98.5 117 ALA B CA 1
ATOM 6637 C C . ALA B 1 117 ? -34.906 -16.562 -3.152 1 98.5 117 ALA B C 1
ATOM 6639 O O . ALA B 1 117 ? -34.594 -15.492 -2.625 1 98.5 117 ALA B O 1
ATOM 6640 N N . ALA B 1 118 ? -36.062 -17.109 -3.014 1 98.31 118 ALA B N 1
ATOM 6641 C CA . ALA B 1 118 ? -37.094 -16.484 -2.189 1 98.31 118 ALA B CA 1
ATOM 6642 C C . ALA B 1 118 ? -36.656 -16.438 -0.725 1 98.31 118 ALA B C 1
ATOM 6644 O O . ALA B 1 118 ? -36.938 -15.453 -0.028 1 98.31 118 ALA B O 1
ATOM 6645 N N . ALA B 1 119 ? -36.031 -17.438 -0.304 1 98.38 119 ALA B N 1
ATOM 6646 C CA . ALA B 1 119 ? -35.562 -17.469 1.074 1 98.38 119 ALA B CA 1
ATOM 6647 C C . ALA B 1 119 ? -34.469 -16.422 1.304 1 98.38 119 ALA B C 1
ATOM 6649 O O . ALA B 1 119 ? -34.469 -15.742 2.336 1 98.38 119 ALA B O 1
ATOM 6650 N N . ALA B 1 120 ? -33.594 -16.328 0.396 1 98.06 120 ALA B N 1
ATOM 6651 C CA . ALA B 1 120 ? -32.531 -15.328 0.501 1 98.06 120 ALA B CA 1
ATOM 6652 C C . ALA B 1 120 ? -33.125 -13.922 0.518 1 98.06 120 ALA B C 1
ATOM 6654 O O . ALA B 1 120 ? -32.719 -13.078 1.316 1 98.06 120 ALA B O 1
ATOM 6655 N N . ALA B 1 121 ? -34.062 -13.672 -0.334 1 97.62 121 ALA B N 1
ATOM 6656 C CA . ALA B 1 121 ? -34.719 -12.359 -0.422 1 97.62 121 ALA B CA 1
ATOM 6657 C C . ALA B 1 121 ? -35.5 -12.055 0.847 1 97.62 121 ALA B C 1
ATOM 6659 O O . ALA B 1 121 ? -35.531 -10.906 1.3 1 97.62 121 ALA B O 1
ATOM 6660 N N . ALA B 1 122 ? -36.094 -13.008 1.391 1 97.44 122 ALA B N 1
ATOM 6661 C CA . ALA B 1 122 ? -36.875 -12.828 2.615 1 97.44 122 ALA B CA 1
ATOM 6662 C C . ALA B 1 122 ? -35.969 -12.461 3.787 1 97.44 122 ALA B C 1
ATOM 6664 O O . ALA B 1 122 ? -36.312 -11.609 4.609 1 97.44 122 ALA B O 1
ATOM 6665 N N . LEU B 1 123 ? -34.875 -13.094 3.834 1 97.12 123 LEU B N 1
ATOM 6666 C CA . LEU B 1 123 ? -33.906 -12.758 4.891 1 97.12 123 LEU B CA 1
ATOM 6667 C C . LEU B 1 123 ? -33.469 -11.305 4.777 1 97.12 123 LEU B C 1
ATOM 6669 O O . LEU B 1 123 ? -33.406 -10.594 5.781 1 97.12 123 LEU B O 1
ATOM 6673 N N . CYS B 1 124 ? -33.219 -10.891 3.58 1 94.88 124 CYS B N 1
ATOM 6674 C CA . CYS B 1 124 ? -32.75 -9.531 3.359 1 94.88 124 CYS B CA 1
ATOM 6675 C C . CYS B 1 124 ? -33.875 -8.523 3.594 1 94.88 124 CYS B C 1
ATOM 6677 O O . CYS B 1 124 ? -33.625 -7.449 4.152 1 94.88 124 CYS B O 1
ATOM 6679 N N . ALA B 1 125 ? -35.031 -8.844 3.225 1 93.94 125 ALA B N 1
ATOM 6680 C CA . ALA B 1 125 ? -36.156 -7.898 3.285 1 93.94 125 ALA B CA 1
ATOM 6681 C C . ALA B 1 125 ? -36.688 -7.754 4.715 1 93.94 125 ALA B C 1
ATOM 6683 O O . ALA B 1 125 ? -37 -6.648 5.156 1 93.94 125 ALA B O 1
ATOM 6684 N N . PHE B 1 126 ? -36.625 -8.852 5.461 1 94.12 126 PHE B N 1
ATOM 6685 C CA . PHE B 1 126 ? -37.312 -8.82 6.754 1 94.12 126 PHE B CA 1
ATOM 6686 C C . PHE B 1 126 ? -36.281 -8.711 7.891 1 94.12 126 PHE B C 1
ATOM 6688 O O . PHE B 1 126 ? -36.594 -8.148 8.945 1 94.12 126 PHE B O 1
ATOM 6695 N N . ILE B 1 127 ? -35.125 -9.164 7.707 1 93.88 127 ILE B N 1
ATOM 6696 C CA . ILE B 1 127 ? -34.219 -9.234 8.836 1 93.88 127 ILE B CA 1
ATOM 6697 C C . ILE B 1 127 ? -33.188 -8.117 8.727 1 93.88 127 ILE B C 1
ATOM 6699 O O . ILE B 1 127 ? -33 -7.344 9.672 1 93.88 127 ILE B O 1
ATOM 6703 N N . ALA B 1 128 ? -32.5 -8.07 7.629 1 94.06 128 ALA B N 1
ATOM 6704 C CA . ALA B 1 128 ? -31.438 -7.074 7.5 1 94.06 128 ALA B CA 1
ATOM 6705 C C . ALA B 1 128 ? -31.328 -6.562 6.066 1 94.06 128 ALA B C 1
ATOM 6707 O O . ALA B 1 128 ? -30.5 -7.035 5.289 1 94.06 128 ALA B O 1
ATOM 6708 N N . PRO B 1 129 ? -32.031 -5.559 5.758 1 89.88 129 PRO B N 1
ATOM 6709 C CA . PRO B 1 129 ? -31.984 -4.988 4.41 1 89.88 129 PRO B CA 1
ATOM 6710 C C . PRO B 1 129 ? -30.609 -4.422 4.059 1 89.88 129 PRO B C 1
ATOM 6712 O O . PRO B 1 129 ? -30.266 -4.301 2.879 1 89.88 129 PRO B O 1
ATOM 6715 N N . ALA B 1 130 ? -29.781 -4.145 5.082 1 90.12 130 ALA B N 1
ATOM 6716 C CA . ALA B 1 130 ? -28.453 -3.596 4.875 1 90.12 130 ALA B CA 1
ATOM 6717 C C . ALA B 1 130 ? -27.516 -4.633 4.254 1 90.12 130 ALA B C 1
ATOM 6719 O O . ALA B 1 130 ? -26.453 -4.293 3.734 1 90.12 130 ALA B O 1
ATOM 6720 N N . ALA B 1 131 ? -27.969 -5.84 4.223 1 94.69 131 ALA B N 1
ATOM 6721 C CA . ALA B 1 131 ? -27.141 -6.93 3.73 1 94.69 131 ALA B CA 1
ATOM 6722 C C . ALA B 1 131 ? -27.25 -7.066 2.215 1 94.69 131 ALA B C 1
ATOM 6724 O O . ALA B 1 131 ? -26.469 -7.789 1.592 1 94.69 131 ALA B O 1
ATOM 6725 N N . ALA B 1 132 ? -28.188 -6.324 1.589 1 93.44 132 ALA B N 1
ATOM 6726 C CA . ALA B 1 132 ? -28.359 -6.406 0.141 1 93.44 132 ALA B CA 1
ATOM 6727 C C . ALA B 1 132 ? -27.141 -5.82 -0.587 1 93.44 132 ALA B C 1
ATOM 6729 O O . ALA B 1 132 ? -26.594 -4.797 -0.171 1 93.44 132 ALA B O 1
ATOM 6730 N N . GLY B 1 133 ? -26.719 -6.461 -1.649 1 92.69 133 GLY B N 1
ATOM 6731 C CA . GLY B 1 133 ? -25.578 -5.996 -2.422 1 92.69 133 GLY B CA 1
ATOM 6732 C C . GLY B 1 133 ? -24.266 -6.598 -1.967 1 92.69 133 GLY B C 1
ATOM 6733 O O . GLY B 1 133 ? -24.25 -7.531 -1.16 1 92.69 133 GLY B O 1
ATOM 6734 N N . SER B 1 134 ? -23.203 -6.102 -2.453 1 94.06 134 SER B N 1
ATOM 6735 C CA . SER B 1 134 ? -21.875 -6.66 -2.166 1 94.06 134 SER B CA 1
ATOM 6736 C C . SER B 1 134 ? -21.422 -6.277 -0.765 1 94.06 134 SER B C 1
ATOM 6738 O O . SER B 1 134 ? -20.797 -7.086 -0.07 1 94.06 134 SER B O 1
ATOM 6740 N N . GLY B 1 135 ? -21.688 -5.07 -0.283 1 94.81 135 GLY B N 1
ATOM 6741 C CA . GLY B 1 135 ? -21.234 -4.574 1.006 1 94.81 135 GLY B CA 1
ATOM 6742 C C . GLY B 1 135 ? -19.906 -3.846 0.931 1 94.81 135 GLY B C 1
ATOM 6743 O O . GLY B 1 135 ? -19.516 -3.143 1.869 1 94.81 135 GLY B O 1
ATOM 6744 N N . ILE B 1 136 ? -19.188 -3.941 -0.255 1 96 136 ILE B N 1
ATOM 6745 C CA . ILE B 1 136 ? -17.875 -3.334 -0.401 1 96 136 ILE B CA 1
ATOM 6746 C C . ILE B 1 136 ? -18 -1.812 -0.356 1 96 136 ILE B C 1
ATOM 6748 O O . ILE B 1 136 ? -17.266 -1.145 0.375 1 96 136 ILE B O 1
ATOM 6752 N N . PRO B 1 137 ? -19 -1.193 -1.066 1 94.31 137 PRO B N 1
ATOM 6753 C CA . PRO B 1 137 ? -19.141 0.264 -0.984 1 94.31 137 PRO B CA 1
ATOM 6754 C C . PRO B 1 137 ? -19.438 0.75 0.43 1 94.31 137 PRO B C 1
ATOM 6756 O O . PRO B 1 137 ? -18.938 1.797 0.849 1 94.31 137 PRO B O 1
ATOM 6759 N N . GLU B 1 138 ? -20.219 -0.001 1.198 1 94.31 138 GLU B N 1
ATOM 6760 C CA . GLU B 1 138 ? -20.562 0.366 2.57 1 94.31 138 GLU B CA 1
ATOM 6761 C C . GLU B 1 138 ? -19.328 0.313 3.473 1 94.31 138 GLU B C 1
ATOM 6763 O O . GLU B 1 138 ? -19.109 1.214 4.285 1 94.31 138 GLU B O 1
ATOM 6768 N N . VAL B 1 139 ? -18.578 -0.758 3.316 1 95.81 139 VAL B N 1
ATOM 6769 C CA . VAL B 1 139 ? -17.359 -0.896 4.117 1 95.81 139 VAL B CA 1
ATOM 6770 C C . VAL B 1 139 ? -16.359 0.197 3.738 1 95.81 139 VAL B C 1
ATOM 6772 O O . VAL B 1 139 ? -15.719 0.78 4.605 1 95.81 139 VAL B O 1
ATOM 6775 N N . LYS B 1 140 ? -16.25 0.425 2.449 1 95.38 140 LYS B N 1
ATOM 6776 C CA . LYS B 1 140 ? -15.391 1.489 1.94 1 95.38 140 LYS B CA 1
ATOM 6777 C C . LYS B 1 140 ? -15.797 2.844 2.516 1 95.38 140 LYS B C 1
ATOM 6779 O O . LYS B 1 140 ? -14.938 3.641 2.902 1 95.38 140 LYS B O 1
ATOM 6784 N N . ALA B 1 141 ? -17.062 3.109 2.594 1 94.25 141 ALA B N 1
ATOM 6785 C CA . ALA B 1 141 ? -17.578 4.355 3.152 1 94.25 141 ALA B CA 1
ATOM 6786 C C . ALA B 1 141 ? -17.297 4.445 4.652 1 94.25 141 ALA B C 1
ATOM 6788 O O . ALA B 1 141 ? -16.922 5.504 5.156 1 94.25 141 ALA B O 1
ATOM 6789 N N . TYR B 1 142 ? -17.484 3.342 5.344 1 93.88 142 TYR B N 1
ATOM 6790 C CA . TYR B 1 142 ? -17.219 3.316 6.777 1 93.88 142 TYR B CA 1
ATOM 6791 C C . TYR B 1 142 ? -15.75 3.641 7.055 1 93.88 142 TYR B C 1
ATOM 6793 O O . TYR B 1 142 ? -15.438 4.41 7.965 1 93.88 142 TYR B O 1
ATOM 6801 N N . LEU B 1 143 ? -14.883 3.07 6.273 1 95.06 143 LEU B N 1
ATOM 6802 C CA . LEU B 1 143 ? -13.453 3.268 6.477 1 95.06 143 LEU B CA 1
ATOM 6803 C C . LEU B 1 143 ? -13.031 4.676 6.074 1 95.06 143 LEU B C 1
ATOM 6805 O O . LEU B 1 143 ? -11.953 5.141 6.453 1 95.06 143 LEU B O 1
ATOM 6809 N N . ASN B 1 144 ? -13.922 5.336 5.301 1 94.5 144 ASN B N 1
ATOM 6810 C CA . ASN B 1 144 ? -13.703 6.73 4.93 1 94.5 144 ASN B CA 1
ATOM 6811 C C . ASN B 1 144 ? -14.258 7.688 5.98 1 94.5 144 ASN B C 1
ATOM 6813 O O . ASN B 1 144 ? -14.039 8.898 5.906 1 94.5 144 ASN B O 1
ATOM 6817 N N . GLY B 1 145 ? -14.977 7.172 6.988 1 92.38 145 GLY B N 1
ATOM 6818 C CA . GLY B 1 145 ? -15.461 7.977 8.094 1 92.38 145 GLY B CA 1
ATOM 6819 C C . GLY B 1 145 ? -16.969 8.156 8.094 1 92.38 145 GLY B C 1
ATOM 6820 O O . GLY B 1 145 ? -17.5 9.023 8.797 1 92.38 145 GLY B O 1
ATOM 6821 N N . VAL B 1 146 ? -17.672 7.379 7.309 1 91.5 146 VAL B N 1
ATOM 6822 C CA . VAL B 1 146 ? -19.125 7.477 7.223 1 91.5 146 VAL B CA 1
ATOM 6823 C C . VAL B 1 146 ? -19.766 6.297 7.945 1 91.5 146 VAL B C 1
ATOM 6825 O O . VAL B 1 146 ? -19.438 5.141 7.676 1 91.5 146 VAL B O 1
ATOM 6828 N N . ASP B 1 147 ? -20.562 6.605 8.844 1 86.38 147 ASP B N 1
ATOM 6829 C CA . ASP B 1 147 ? -21.266 5.547 9.562 1 86.38 147 ASP B CA 1
ATOM 6830 C C . ASP B 1 147 ? -22.766 5.602 9.289 1 86.38 147 ASP B C 1
ATOM 6832 O O . ASP B 1 147 ? -23.328 6.68 9.086 1 86.38 147 ASP B O 1
ATOM 6836 N N . ALA B 1 148 ? -23.312 4.547 8.984 1 80.25 148 ALA B N 1
ATOM 6837 C CA . ALA B 1 148 ? -24.766 4.395 8.859 1 80.25 148 ALA B CA 1
ATOM 6838 C C . ALA B 1 148 ? -25.281 3.244 9.727 1 80.25 148 ALA B C 1
ATOM 6840 O O . ALA B 1 148 ? -24.516 2.326 10.055 1 80.25 148 ALA B O 1
ATOM 6841 N N . HIS B 1 149 ? -26.531 3.4 10.008 1 78 149 HIS B N 1
ATOM 6842 C CA . HIS B 1 149 ? -27.094 2.414 10.922 1 78 149 HIS B CA 1
ATOM 6843 C C . HIS B 1 149 ? -27.109 1.026 10.289 1 78 149 HIS B C 1
ATOM 6845 O O . HIS B 1 149 ? -27.422 0.883 9.102 1 78 149 HIS B O 1
ATOM 6851 N N . HIS B 1 150 ? -26.656 0.054 10.875 1 81.31 150 HIS B N 1
ATOM 6852 C CA . HIS B 1 150 ? -26.828 -1.369 10.602 1 81.31 150 HIS B CA 1
ATOM 6853 C C . HIS B 1 150 ? -25.812 -1.855 9.57 1 81.31 150 HIS B C 1
ATOM 6855 O O . HIS B 1 150 ? -25.906 -2.986 9.086 1 81.31 150 HIS B O 1
ATOM 6861 N N . ILE B 1 151 ? -24.906 -0.967 9.156 1 85.75 151 ILE B N 1
ATOM 6862 C CA . ILE B 1 151 ? -23.906 -1.422 8.203 1 85.75 151 ILE B CA 1
ATOM 6863 C C . ILE B 1 151 ? -23.156 -2.627 8.766 1 85.75 151 ILE B C 1
ATOM 6865 O O . ILE B 1 151 ? -22.938 -3.619 8.062 1 85.75 151 ILE B O 1
ATOM 6869 N N . LEU B 1 152 ? -22.859 -2.562 10.055 1 90.06 152 LEU B N 1
ATOM 6870 C CA . LEU B 1 152 ? -22.016 -3.604 10.648 1 90.06 152 LEU B CA 1
ATOM 6871 C C . LEU B 1 152 ? -22.75 -4.285 11.805 1 90.06 152 LEU B C 1
ATOM 6873 O O . LEU B 1 152 ? -22.109 -4.699 12.773 1 90.06 152 LEU B O 1
ATOM 6877 N N . ALA B 1 153 ? -24.031 -4.418 11.688 1 88.88 153 ALA B N 1
ATOM 6878 C CA . ALA B 1 153 ? -24.844 -5.027 12.734 1 88.88 153 ALA B CA 1
ATOM 6879 C C . ALA B 1 153 ? -24.75 -6.547 12.688 1 88.88 153 ALA B C 1
ATOM 6881 O O . ALA B 1 153 ? -24.422 -7.125 11.648 1 88.88 153 ALA B O 1
ATOM 6882 N N . PRO B 1 154 ? -24.969 -7.211 13.789 1 90.31 154 PRO B N 1
ATOM 6883 C CA . PRO B 1 154 ? -24.953 -8.672 13.82 1 90.31 154 PRO B CA 1
ATOM 6884 C C . PRO B 1 154 ? -26.016 -9.289 12.914 1 90.31 154 PRO B C 1
ATOM 6886 O O . PRO B 1 154 ? -25.812 -10.375 12.367 1 90.31 154 PRO B O 1
ATOM 6889 N N . SER B 1 155 ? -27.141 -8.609 12.805 1 93.31 155 SER B N 1
ATOM 6890 C CA . SER B 1 155 ? -28.172 -9.094 11.898 1 93.31 155 SER B CA 1
ATOM 6891 C C . SER B 1 155 ? -27.688 -9.07 10.445 1 93.31 155 SER B C 1
ATOM 6893 O O . SER B 1 155 ? -27.984 -9.984 9.672 1 93.31 155 SER B O 1
ATOM 6895 N N . THR B 1 156 ? -26.984 -8.008 10.148 1 94.75 156 THR B N 1
ATOM 6896 C CA . THR B 1 156 ? -26.406 -7.914 8.812 1 94.75 156 THR B CA 1
ATOM 6897 C C . THR B 1 156 ? -25.406 -9.039 8.578 1 94.75 156 THR B C 1
ATOM 6899 O O . THR B 1 156 ? -25.359 -9.609 7.484 1 94.75 156 THR B O 1
ATOM 6902 N N . LEU B 1 157 ? -24.594 -9.383 9.594 1 96.38 157 LEU B N 1
ATOM 6903 C CA . LEU B 1 157 ? -23.656 -10.492 9.508 1 96.38 157 LEU B CA 1
ATOM 6904 C C . LEU B 1 157 ? -24.375 -11.805 9.219 1 96.38 157 LEU B C 1
ATOM 6906 O O . LEU B 1 157 ? -23.984 -12.547 8.32 1 96.38 157 LEU B O 1
ATOM 6910 N N . PHE B 1 158 ? -25.391 -12.055 9.891 1 96.62 158 PHE B N 1
ATOM 6911 C CA . PHE B 1 158 ? -26.156 -13.281 9.75 1 96.62 158 PHE B CA 1
ATOM 6912 C C . PHE B 1 158 ? -26.734 -13.406 8.344 1 96.62 158 PHE B C 1
ATOM 6914 O O . PHE B 1 158 ? -26.594 -14.445 7.699 1 96.62 158 PHE B O 1
ATOM 6921 N N . VAL B 1 159 ? -27.344 -12.375 7.879 1 97.19 159 VAL B N 1
ATOM 6922 C CA . VAL B 1 159 ? -28 -12.406 6.574 1 97.19 159 VAL B CA 1
ATOM 6923 C C . VAL B 1 159 ? -26.953 -12.445 5.469 1 97.19 159 VAL B C 1
ATOM 6925 O O . VAL B 1 159 ? -27.172 -13.062 4.422 1 97.19 159 VAL B O 1
ATOM 6928 N N . LYS B 1 160 ? -25.797 -11.789 5.688 1 97.19 160 LYS B N 1
ATOM 6929 C CA . LYS B 1 160 ? -24.734 -11.836 4.688 1 97.19 160 LYS B CA 1
ATOM 6930 C C . LYS B 1 160 ? -24.219 -13.258 4.5 1 97.19 160 LYS B C 1
ATOM 6932 O O . LYS B 1 160 ? -23.906 -13.672 3.381 1 97.19 160 LYS B O 1
ATOM 6937 N N . ILE B 1 161 ? -24.109 -14.031 5.566 1 97.88 161 ILE B N 1
ATOM 6938 C CA . ILE B 1 161 ? -23.609 -15.398 5.496 1 97.88 161 ILE B CA 1
ATOM 6939 C C . ILE B 1 161 ? -24.656 -16.297 4.848 1 97.88 161 ILE B C 1
ATOM 6941 O O . ILE B 1 161 ? -24.406 -16.891 3.787 1 97.88 161 ILE B O 1
ATOM 6945 N N . PHE B 1 162 ? -25.812 -16.312 5.332 1 98.06 162 PHE B N 1
ATOM 6946 C CA . PHE B 1 162 ? -26.828 -17.281 4.898 1 98.06 162 PHE B CA 1
ATOM 6947 C C . PHE B 1 162 ? -27.516 -16.797 3.625 1 98.06 162 PHE B C 1
ATOM 6949 O O . PHE B 1 162 ? -27.891 -17.609 2.777 1 98.06 162 PHE B O 1
ATOM 6956 N N . GLY B 1 163 ? -27.719 -15.469 3.537 1 97.56 163 GLY B N 1
ATOM 6957 C CA . GLY B 1 163 ? -28.266 -14.945 2.293 1 97.56 163 GLY B CA 1
ATOM 6958 C C . GLY B 1 163 ? -27.375 -15.203 1.097 1 97.56 163 GLY B C 1
ATOM 6959 O O . GLY B 1 163 ? -27.859 -15.484 -0.002 1 97.56 163 GLY B O 1
ATOM 6960 N N . SER B 1 164 ? -26.062 -15.086 1.309 1 97.31 164 SER B N 1
ATOM 6961 C CA . SER B 1 164 ? -25.125 -15.352 0.231 1 97.31 164 SER B CA 1
ATOM 6962 C C . SER B 1 164 ? -25.125 -16.828 -0.151 1 97.31 164 SER B C 1
ATOM 6964 O O . SER B 1 164 ? -25.062 -17.172 -1.335 1 97.31 164 SER B O 1
ATOM 6966 N N . ILE B 1 165 ? -25.156 -17.719 0.83 1 97.5 165 ILE B N 1
ATOM 6967 C CA . ILE B 1 165 ? -25.188 -19.156 0.582 1 97.5 165 ILE B CA 1
ATOM 6968 C C . ILE B 1 165 ? -26.422 -19.516 -0.245 1 97.5 165 ILE B C 1
ATOM 6970 O O . ILE B 1 165 ? -26.312 -20.203 -1.265 1 97.5 165 ILE B O 1
ATOM 6974 N N . LEU B 1 166 ? -27.531 -19 0.141 1 98.19 166 LEU B N 1
ATOM 6975 C CA . LEU B 1 166 ? -28.781 -19.297 -0.542 1 98.19 166 LEU B CA 1
ATOM 6976 C C . LEU B 1 166 ? -28.812 -18.672 -1.93 1 98.19 166 LEU B C 1
ATOM 6978 O O . LEU B 1 166 ? -29.25 -19.297 -2.895 1 98.19 166 LEU B O 1
ATOM 6982 N N . GLY B 1 167 ? -28.344 -17.453 -1.994 1 96.81 167 GLY B N 1
ATOM 6983 C CA . GLY B 1 167 ? -28.328 -16.75 -3.273 1 96.81 167 GLY B CA 1
ATOM 6984 C C . GLY B 1 167 ? -27.438 -17.422 -4.301 1 96.81 167 GLY B C 1
ATOM 6985 O O . GLY B 1 167 ? -27.844 -17.641 -5.445 1 96.81 167 GLY B O 1
ATOM 6986 N N . VAL B 1 168 ? -26.25 -17.766 -3.943 1 96.56 168 VAL B N 1
ATOM 6987 C CA . VAL B 1 168 ? -25.297 -18.391 -4.859 1 96.56 168 VAL B CA 1
ATOM 6988 C C . VAL B 1 168 ? -25.781 -19.797 -5.227 1 96.56 168 VAL B C 1
ATOM 6990 O O . VAL B 1 168 ? -25.656 -20.219 -6.379 1 96.56 168 VAL B O 1
ATOM 6993 N N . SER B 1 169 ? -26.375 -20.531 -4.301 1 96.75 169 SER B N 1
ATOM 6994 C CA . SER B 1 169 ? -26.859 -21.875 -4.539 1 96.75 169 SER B CA 1
ATOM 6995 C C . SER B 1 169 ? -28.094 -21.891 -5.438 1 96.75 169 SER B C 1
ATOM 6997 O O . SER B 1 169 ? -28.406 -22.891 -6.066 1 96.75 169 SER B O 1
ATOM 6999 N N . ALA B 1 170 ? -28.797 -20.734 -5.469 1 97.38 170 ALA B N 1
ATOM 7000 C CA . ALA B 1 170 ? -29.984 -20.625 -6.309 1 97.38 170 ALA B CA 1
ATOM 7001 C C . ALA B 1 170 ? -29.609 -20.531 -7.785 1 97.38 170 ALA B C 1
ATOM 7003 O O . ALA B 1 170 ? -30.469 -20.578 -8.656 1 97.38 170 ALA B O 1
ATOM 7004 N N . GLY B 1 171 ? -28.328 -20.406 -8.062 1 94.44 171 GLY B N 1
ATOM 7005 C CA . GLY B 1 171 ? -27.875 -20.422 -9.445 1 94.44 171 GLY B CA 1
ATOM 7006 C C . GLY B 1 171 ? -27.766 -19.031 -10.047 1 94.44 171 GLY B C 1
ATOM 7007 O O . GLY B 1 171 ? -27.531 -18.875 -11.242 1 94.44 171 GLY B O 1
ATOM 7008 N N . PHE B 1 172 ? -27.906 -17.984 -9.266 1 96.12 172 PHE B N 1
ATOM 7009 C CA . PHE B 1 172 ? -27.719 -16.609 -9.758 1 96.12 172 PHE B CA 1
ATOM 7010 C C . PHE B 1 172 ? -26.297 -16.406 -10.258 1 96.12 172 PHE B C 1
ATOM 7012 O O . PHE B 1 172 ? -25.375 -17.094 -9.82 1 96.12 172 PHE B O 1
ATOM 7019 N N . VAL B 1 173 ? -26.188 -15.477 -11.195 1 96.75 173 VAL B N 1
ATOM 7020 C CA . VAL B 1 173 ? -24.859 -15.055 -11.625 1 96.75 173 VAL B CA 1
ATOM 7021 C C . VAL B 1 173 ? -24.297 -14.023 -10.648 1 96.75 173 VAL B C 1
ATOM 7023 O O . VAL B 1 173 ? -24.219 -12.828 -10.969 1 96.75 173 VAL B O 1
ATOM 7026 N N . VAL B 1 174 ? -24.016 -14.516 -9.453 1 96.19 174 VAL B N 1
ATOM 7027 C CA . VAL B 1 174 ? -23.469 -13.672 -8.398 1 96.19 174 VAL B CA 1
ATOM 7028 C C . VAL B 1 174 ? -22.312 -14.383 -7.711 1 96.19 174 VAL B C 1
ATOM 7030 O O . VAL B 1 174 ? -22.125 -15.594 -7.895 1 96.19 174 VAL B O 1
ATOM 7033 N N . GLY B 1 175 ? -21.5 -13.594 -7.043 1 94.5 175 GLY B N 1
ATOM 7034 C CA . GLY B 1 175 ? -20.391 -14.164 -6.301 1 94.5 175 GLY B CA 1
ATOM 7035 C C . GLY B 1 175 ? -20.5 -13.961 -4.801 1 94.5 175 GLY B C 1
ATOM 7036 O O . GLY B 1 175 ? -21.25 -13.102 -4.34 1 94.5 175 GLY B O 1
ATOM 7037 N N . LYS B 1 176 ? -19.828 -14.781 -4.102 1 94.62 176 LYS B N 1
ATOM 7038 C CA . LYS B 1 176 ? -19.844 -14.695 -2.643 1 94.62 176 LYS B CA 1
ATOM 7039 C C . LYS B 1 176 ? -18.703 -13.812 -2.143 1 94.62 176 LYS B C 1
ATOM 7041 O O . LYS B 1 176 ? -18.609 -13.523 -0.947 1 94.62 176 LYS B O 1
ATOM 7046 N N . GLU B 1 177 ? -17.812 -13.273 -2.99 1 93.19 177 GLU B N 1
ATOM 7047 C CA . GLU B 1 177 ? -16.594 -12.555 -2.611 1 93.19 177 GLU B CA 1
ATOM 7048 C C . GLU B 1 177 ? -16.922 -11.203 -1.986 1 93.19 177 GLU B C 1
ATOM 7050 O O . GLU B 1 177 ? -16.359 -10.836 -0.954 1 93.19 177 GLU B O 1
ATOM 7055 N N . GLY B 1 178 ? -17.812 -10.492 -2.617 1 94.94 178 GLY B N 1
ATOM 7056 C CA . GLY B 1 178 ? -18.234 -9.219 -2.051 1 94.94 178 GLY B CA 1
ATOM 7057 C C . GLY B 1 178 ? -18.828 -9.359 -0.661 1 94.94 178 GLY B C 1
ATOM 7058 O O . GLY B 1 178 ? -18.344 -8.758 0.294 1 94.94 178 GLY B O 1
ATOM 7059 N N . PRO B 1 179 ? -19.828 -10.164 -0.59 1 97.12 179 PRO B N 1
ATOM 7060 C CA . PRO B 1 179 ? -20.438 -10.406 0.72 1 97.12 179 PRO B CA 1
ATOM 7061 C C . PRO B 1 179 ? -19.422 -10.883 1.761 1 97.12 179 PRO B C 1
ATOM 7063 O O . PRO B 1 179 ? -19.562 -10.578 2.947 1 97.12 179 PRO B O 1
ATOM 7066 N N . MET B 1 180 ? -18.422 -11.594 1.368 1 97.81 180 MET B N 1
ATOM 7067 C CA . MET B 1 180 ? -17.422 -12.086 2.309 1 97.81 180 MET B CA 1
ATOM 7068 C C . MET B 1 180 ? -16.594 -10.93 2.861 1 97.81 180 MET B C 1
ATOM 7070 O O . MET B 1 180 ? -16.156 -10.969 4.016 1 97.81 180 MET B O 1
ATOM 7074 N N . VAL B 1 181 ? -16.312 -9.898 2.049 1 97.88 181 VAL B N 1
ATOM 7075 C CA . VAL B 1 181 ? -15.617 -8.711 2.523 1 97.88 181 VAL B CA 1
ATOM 7076 C C . VAL B 1 181 ? -16.438 -8.047 3.631 1 97.88 181 VAL B C 1
ATOM 7078 O O . VAL B 1 181 ? -15.883 -7.672 4.672 1 97.88 181 VAL B O 1
ATOM 7081 N N . HIS B 1 182 ? -17.703 -7.949 3.365 1 97.88 182 HIS B N 1
ATOM 7082 C CA . HIS B 1 182 ? -18.609 -7.371 4.352 1 97.88 182 HIS B CA 1
ATOM 7083 C C . HIS B 1 182 ? -18.688 -8.242 5.602 1 97.88 182 HIS B C 1
ATOM 7085 O O . HIS B 1 182 ? -18.734 -7.727 6.723 1 97.88 182 HIS B O 1
ATOM 7091 N N . THR B 1 183 ? -18.734 -9.508 5.398 1 98.31 183 THR B N 1
ATOM 7092 C CA . THR B 1 183 ? -18.766 -10.453 6.508 1 98.31 183 THR B CA 1
ATOM 7093 C C . THR B 1 183 ? -17.531 -10.305 7.387 1 98.31 183 THR B C 1
ATOM 7095 O O . THR B 1 183 ? -17.641 -10.25 8.617 1 98.31 183 THR B O 1
ATOM 7098 N N . GLY B 1 184 ? -16.375 -10.273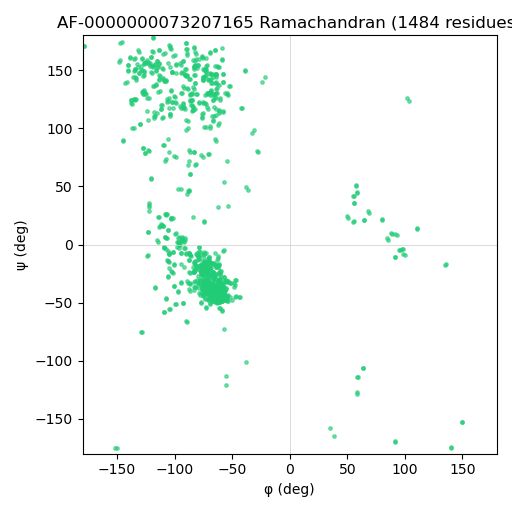 6.727 1 98.38 184 GLY B N 1
ATOM 7099 C CA . GLY B 1 184 ? -15.156 -10.047 7.488 1 98.38 184 GLY B CA 1
ATOM 7100 C C . GLY B 1 184 ? -15.172 -8.75 8.273 1 98.38 184 GLY B C 1
ATOM 7101 O O . GLY B 1 184 ? -14.734 -8.711 9.422 1 98.38 184 GLY B O 1
ATOM 7102 N N . ALA B 1 185 ? -15.695 -7.707 7.703 1 97.62 185 ALA B N 1
ATOM 7103 C CA . ALA B 1 185 ? -15.805 -6.41 8.367 1 97.62 185 ALA B CA 1
ATOM 7104 C C . ALA B 1 185 ? -16.75 -6.488 9.562 1 97.62 185 ALA B C 1
ATOM 7106 O O . ALA B 1 185 ? -16.484 -5.91 10.617 1 97.62 185 ALA B O 1
ATOM 7107 N N . CYS B 1 186 ? -17.844 -7.219 9.422 1 96.56 186 CYS B N 1
ATOM 7108 C CA . CYS B 1 186 ? -18.828 -7.367 10.492 1 96.56 186 CYS B CA 1
ATOM 7109 C C . CYS B 1 186 ? -18.219 -8.141 11.664 1 96.56 186 CYS B C 1
ATOM 7111 O O . CYS B 1 186 ? -18.438 -7.789 12.828 1 96.56 186 CYS B O 1
ATOM 7113 N N . ILE B 1 187 ? -17.484 -9.164 11.352 1 97 187 ILE B N 1
ATOM 7114 C CA . ILE B 1 187 ? -16.844 -9.953 12.406 1 97 187 ILE B CA 1
ATOM 7115 C C . ILE B 1 187 ? -15.875 -9.078 13.188 1 97 187 ILE B C 1
ATOM 7117 O O . ILE B 1 187 ? -15.852 -9.109 14.414 1 97 187 ILE B O 1
ATOM 7121 N N . ALA B 1 188 ? -15.117 -8.336 12.477 1 96 188 ALA B N 1
ATOM 7122 C CA . ALA B 1 188 ? -14.164 -7.43 13.117 1 96 188 ALA B CA 1
ATOM 7123 C C . ALA B 1 188 ? -14.875 -6.406 13.992 1 96 188 ALA B C 1
ATOM 7125 O O . ALA B 1 188 ? -14.422 -6.105 15.102 1 96 188 ALA B O 1
ATOM 7126 N N . SER B 1 189 ? -15.977 -5.863 13.461 1 91.19 189 SER B N 1
ATOM 7127 C CA . SER B 1 189 ? -16.734 -4.875 14.219 1 91.19 189 SER B CA 1
ATOM 7128 C C . SER B 1 189 ? -17.328 -5.484 15.484 1 91.19 189 SER B C 1
ATOM 7130 O O . SER B 1 189 ? -17.344 -4.844 16.547 1 91.19 189 SER B O 1
ATOM 7132 N N . LEU B 1 190 ? -17.797 -6.656 15.391 1 87.69 190 LEU B N 1
ATOM 7133 C CA . LEU B 1 190 ? -18.391 -7.34 16.531 1 87.69 190 LEU B CA 1
ATOM 7134 C C . LEU B 1 190 ? -17.359 -7.602 17.609 1 87.69 190 LEU B C 1
ATOM 7136 O O . LEU B 1 190 ? -17.641 -7.457 18.797 1 87.69 190 LEU B O 1
ATOM 7140 N N . LEU B 1 191 ? -16.219 -7.949 17.188 1 84.69 191 LEU B N 1
ATOM 7141 C CA . LEU B 1 191 ? -15.133 -8.211 18.141 1 84.69 191 LEU B CA 1
ATOM 7142 C C . LEU B 1 191 ? -14.609 -6.91 18.719 1 84.69 191 LEU B C 1
ATOM 7144 O O . LEU B 1 191 ? -14.211 -6.867 19.891 1 84.69 191 LEU B O 1
ATOM 7148 N N . GLY B 1 192 ? -14.586 -5.855 17.969 1 77.88 192 GLY B N 1
ATOM 7149 C CA . GLY B 1 192 ? -14.039 -4.582 18.406 1 77.88 192 GLY B CA 1
ATOM 7150 C C . GLY B 1 192 ? -14.969 -3.82 19.328 1 77.88 192 GLY B C 1
ATOM 7151 O O . GLY B 1 192 ? -14.523 -2.939 20.078 1 77.88 192 GLY B O 1
ATOM 7152 N N . GLN B 1 193 ? -16.219 -3.99 19.312 1 70.56 193 GLN B N 1
ATOM 7153 C CA . GLN B 1 193 ? -17.172 -3.24 20.125 1 70.56 193 GLN B CA 1
ATOM 7154 C C . GLN B 1 193 ? -17.125 -3.689 21.578 1 70.56 193 GLN B C 1
ATOM 7156 O O . GLN B 1 193 ? -17.688 -3.027 22.453 1 70.56 193 GLN B O 1
ATOM 7161 N N . GLY B 1 194 ? -16.062 -4.34 22.047 1 59.09 194 GLY B N 1
ATOM 7162 C CA . GLY B 1 194 ? -15.789 -4.641 23.438 1 59.09 194 GLY B CA 1
ATOM 7163 C C . GLY B 1 194 ? -16.922 -5.391 24.109 1 59.09 194 GLY B C 1
ATOM 7164 O O . GLY B 1 194 ? -17.047 -5.367 25.344 1 59.09 194 GLY B O 1
ATOM 7165 N N . GLY B 1 195 ? -17.781 -6.004 23.516 1 54.72 195 GLY B N 1
ATOM 7166 C CA . GLY B 1 195 ? -18.781 -6.824 24.203 1 54.72 195 GLY B CA 1
ATOM 7167 C C . GLY B 1 195 ? -20.141 -6.172 24.281 1 54.72 195 GLY B C 1
ATOM 7168 O O . GLY B 1 195 ? -20.281 -4.969 24.047 1 54.72 195 GLY B O 1
ATOM 7169 N N . SER B 1 196 ? -21.188 -6.699 23.844 1 51.91 196 SER B N 1
ATOM 7170 C CA . SER B 1 196 ? -22.562 -6.242 23.922 1 51.91 196 SER B CA 1
ATOM 7171 C C . SER B 1 196 ? -23.078 -6.266 25.359 1 51.91 196 SER B C 1
ATOM 7173 O O . SER B 1 196 ? -22.859 -7.238 26.094 1 51.91 196 SER B O 1
ATOM 7175 N N . ARG B 1 197 ? -23.266 -4.953 25.875 1 51.69 197 ARG B N 1
ATOM 7176 C CA . ARG B 1 197 ? -23.938 -4.992 27.156 1 51.69 197 ARG B CA 1
ATOM 7177 C C . ARG B 1 197 ? -25.156 -5.914 27.109 1 51.69 197 ARG B C 1
ATOM 7179 O O . ARG B 1 197 ? -25.469 -6.594 28.094 1 51.69 197 ARG B O 1
ATOM 7186 N N . LYS B 1 198 ? -25.734 -5.875 25.953 1 50.22 198 LYS B N 1
ATOM 7187 C CA . LYS B 1 198 ? -26.938 -6.703 25.828 1 50.22 198 LYS B CA 1
ATOM 7188 C C . LYS B 1 198 ? -26.594 -8.18 26 1 50.22 198 LYS B C 1
ATOM 7190 O O . LYS B 1 198 ? -27.344 -8.922 26.656 1 50.22 198 LYS B O 1
ATOM 7195 N N . TYR B 1 199 ? -25.453 -8.438 25.484 1 51.97 199 TYR B N 1
ATOM 7196 C CA . TYR B 1 199 ? -25.125 -9.852 25.594 1 51.97 199 TYR B CA 1
ATOM 7197 C C . TYR B 1 199 ? -24.109 -10.07 26.719 1 51.97 199 TYR B C 1
ATOM 7199 O O . TYR B 1 199 ? -23.5 -11.141 26.812 1 51.97 199 TYR B O 1
ATOM 7207 N N . HIS B 1 200 ? -24.031 -9.117 27.703 1 50.97 200 HIS B N 1
ATOM 7208 C CA . HIS B 1 200 ? -23.234 -9.148 28.922 1 50.97 200 HIS B CA 1
ATOM 7209 C C . HIS B 1 200 ? -21.766 -9.492 28.625 1 50.97 200 HIS B C 1
ATOM 7211 O O . HIS B 1 200 ? -21.141 -10.234 29.375 1 50.97 200 HIS B O 1
ATOM 7217 N N . LEU B 1 201 ? -21.344 -9.258 27.438 1 53.06 201 LEU B N 1
ATOM 7218 C CA . LEU B 1 201 ? -19.938 -9.531 27.125 1 53.06 201 LEU B CA 1
ATOM 7219 C C . LEU B 1 201 ? -19.062 -8.328 27.422 1 53.06 201 LEU B C 1
ATOM 7221 O O . LEU B 1 201 ? -18.5 -7.715 26.516 1 53.06 201 LEU B O 1
ATOM 7225 N N . THR B 1 202 ? -19.219 -7.719 28.531 1 53.84 202 THR B N 1
ATOM 7226 C CA . THR B 1 202 ? -18.453 -6.52 28.859 1 53.84 202 THR B CA 1
ATOM 7227 C C . THR B 1 202 ? -17.141 -6.887 29.531 1 53.84 202 THR B C 1
ATOM 7229 O O . THR B 1 202 ? -17.109 -7.293 30.703 1 53.84 202 THR B O 1
ATOM 7232 N N . CYS B 1 203 ? -16.312 -7.461 28.797 1 58.53 203 CYS B N 1
ATOM 7233 C CA . CYS B 1 203 ? -14.992 -7.688 29.391 1 58.53 203 CYS B CA 1
ATOM 7234 C C . CYS B 1 203 ? -14.211 -6.383 29.5 1 58.53 203 CYS B C 1
ATOM 7236 O O . CYS B 1 203 ? -14.172 -5.598 28.562 1 58.53 203 CYS B O 1
ATOM 7238 N N . PRO B 1 204 ? -13.828 -6.043 30.75 1 60.28 204 PRO B N 1
ATOM 7239 C CA . PRO B 1 204 ? -13.102 -4.789 30.969 1 60.28 204 PRO B CA 1
ATOM 7240 C C . PRO B 1 204 ? -11.961 -4.582 29.984 1 60.28 204 PRO B C 1
ATOM 7242 O O . PRO B 1 204 ? -11.648 -3.443 29.625 1 60.28 204 PRO B O 1
ATOM 7245 N N . TRP B 1 205 ? -11.414 -5.711 29.578 1 61.25 205 TRP B N 1
ATOM 7246 C CA . TRP B 1 205 ? -10.266 -5.578 28.688 1 61.25 205 TRP B CA 1
ATOM 7247 C C . TRP B 1 205 ? -10.703 -5.125 27.297 1 61.25 205 TRP B C 1
ATOM 7249 O O . TRP B 1 205 ? -9.922 -4.523 26.547 1 61.25 205 TRP B O 1
ATOM 7259 N N . LEU B 1 206 ? -11.984 -5.207 27 1 64.88 206 LEU B N 1
ATOM 7260 C CA . LEU B 1 206 ? -12.492 -4.871 25.672 1 64.88 206 LEU B CA 1
ATOM 7261 C C . LEU B 1 206 ? -12.859 -3.395 25.594 1 64.88 206 LEU B C 1
ATOM 7263 O O . LEU B 1 206 ? -13.008 -2.844 24.5 1 64.88 206 LEU B O 1
ATOM 7267 N N . ARG B 1 207 ? -12.789 -2.824 26.75 1 62.59 207 ARG B N 1
ATOM 7268 C CA . ARG B 1 207 ? -13.242 -1.438 26.812 1 62.59 207 ARG B CA 1
ATOM 7269 C C . ARG B 1 207 ? -12.227 -0.502 26.172 1 62.59 207 ARG B C 1
ATOM 7271 O O . ARG B 1 207 ? -12.578 0.596 25.734 1 62.59 207 ARG B O 1
ATOM 7278 N N . TYR B 1 208 ? -11.031 -0.978 26.062 1 65.25 208 TYR B N 1
ATOM 7279 C CA . TYR B 1 208 ? -9.984 -0.122 25.516 1 65.25 208 TYR B CA 1
ATOM 7280 C C . TYR B 1 208 ? -10.141 0.044 24 1 65.25 208 TYR B C 1
ATOM 7282 O O . TYR B 1 208 ? -9.586 0.972 23.406 1 65.25 208 TYR B O 1
ATOM 7290 N N . PHE B 1 209 ? -11.016 -0.691 23.422 1 71.44 209 PHE B N 1
ATOM 7291 C CA . PHE B 1 209 ? -11.109 -0.671 21.969 1 71.44 209 PHE B CA 1
ATOM 7292 C C . PHE B 1 209 ? -12.391 0.017 21.516 1 71.44 209 PHE B C 1
ATOM 7294 O O . PHE B 1 209 ? -12.781 -0.083 20.344 1 71.44 209 PHE B O 1
ATOM 7301 N N . LYS B 1 210 ? -12.953 0.723 22.469 1 74 210 LYS B N 1
ATOM 7302 C CA . LYS B 1 210 ? -14.188 1.426 22.141 1 74 210 LYS B CA 1
ATOM 7303 C C . LYS B 1 210 ? -13.898 2.809 21.562 1 74 210 LYS B C 1
ATOM 7305 O O . LYS B 1 210 ? -14.438 3.811 22.031 1 74 210 LYS B O 1
ATOM 7310 N N . ASN B 1 211 ? -12.945 2.758 20.641 1 80.06 211 ASN B N 1
ATOM 7311 C CA . ASN B 1 211 ? -12.617 3.975 19.906 1 80.06 211 ASN B CA 1
ATOM 7312 C C . ASN B 1 211 ? -12.633 3.742 18.391 1 80.06 211 ASN B C 1
ATOM 7314 O O . ASN B 1 211 ? -12.422 2.619 17.938 1 80.06 211 ASN B O 1
ATOM 7318 N N . ASP B 1 212 ? -12.953 4.762 17.688 1 85.31 212 ASP B N 1
ATOM 7319 C CA . ASP B 1 212 ? -13.164 4.664 16.25 1 85.31 212 ASP B CA 1
ATOM 7320 C C . ASP B 1 212 ? -11.875 4.273 15.531 1 85.31 212 ASP B C 1
ATOM 7322 O O . ASP B 1 212 ? -11.898 3.463 14.602 1 85.31 212 ASP B O 1
ATOM 7326 N N . PRO B 1 213 ? -10.734 4.77 15.984 1 86.69 213 PRO B N 1
ATOM 7327 C CA . PRO B 1 213 ? -9.508 4.43 15.258 1 86.69 213 PRO B CA 1
ATOM 7328 C C . PRO B 1 213 ? -9.172 2.943 15.344 1 86.69 213 PRO B C 1
ATOM 7330 O O . PRO B 1 213 ? -8.781 2.334 14.344 1 86.69 213 PRO B O 1
ATOM 7333 N N . ASP B 1 214 ? -9.281 2.352 16.5 1 88.31 214 ASP B N 1
ATOM 7334 C CA . ASP B 1 214 ? -9 0.926 16.641 1 88.31 214 ASP B CA 1
ATOM 7335 C C . ASP B 1 214 ? -10.016 0.084 15.867 1 88.31 214 ASP B C 1
ATOM 7337 O O . ASP B 1 214 ? -9.656 -0.923 15.258 1 88.31 214 ASP B O 1
ATOM 7341 N N . ARG B 1 215 ? -11.234 0.504 15.93 1 89.5 215 ARG B N 1
ATOM 7342 C CA . ARG B 1 215 ? -12.266 -0.217 15.188 1 89.5 215 ARG B CA 1
ATOM 7343 C C . ARG B 1 215 ? -12.008 -0.148 13.68 1 89.5 215 ARG B C 1
ATOM 7345 O O . ARG B 1 215 ? -12.219 -1.129 12.969 1 89.5 215 ARG B O 1
ATOM 7352 N N . ARG B 1 216 ? -11.688 1.002 13.258 1 92.25 216 ARG B N 1
ATOM 7353 C CA . ARG B 1 216 ? -11.352 1.177 11.844 1 92.25 216 ARG B CA 1
ATOM 7354 C C . ARG B 1 216 ? -10.25 0.21 11.414 1 92.25 216 ARG B C 1
ATOM 7356 O O . ARG B 1 216 ? -10.352 -0.423 10.367 1 92.25 216 ARG B O 1
ATOM 7363 N N . ASP B 1 217 ? -9.219 0.084 12.227 1 93.31 217 ASP B N 1
ATOM 7364 C CA . ASP B 1 217 ? -8.109 -0.806 11.898 1 93.31 217 ASP B CA 1
ATOM 7365 C C . ASP B 1 217 ? -8.562 -2.264 11.875 1 93.31 217 ASP B C 1
ATOM 7367 O O . ASP B 1 217 ? -8.18 -3.021 10.984 1 93.31 217 ASP B O 1
ATOM 7371 N N . MET B 1 218 ? -9.367 -2.619 12.875 1 94.69 218 MET B N 1
ATOM 7372 C CA . MET B 1 218 ? -9.852 -3.994 12.93 1 94.69 218 MET B CA 1
ATOM 7373 C C . MET B 1 218 ? -10.742 -4.309 11.734 1 94.69 218 MET B C 1
ATOM 7375 O O . MET B 1 218 ? -10.648 -5.391 11.156 1 94.69 218 MET B O 1
ATOM 7379 N N . ILE B 1 219 ? -11.57 -3.393 11.398 1 96.31 219 ILE B N 1
ATOM 7380 C CA . ILE B 1 219 ? -12.484 -3.596 10.281 1 96.31 219 ILE B CA 1
ATOM 7381 C C . ILE B 1 219 ? -11.695 -3.703 8.977 1 96.31 219 ILE B C 1
ATOM 7383 O O . ILE B 1 219 ? -12.055 -4.48 8.086 1 96.31 219 ILE B O 1
ATOM 7387 N N . THR B 1 220 ? -10.609 -2.91 8.859 1 97.62 220 THR B N 1
ATOM 7388 C CA . THR B 1 220 ? -9.734 -3.041 7.703 1 97.62 220 THR B CA 1
ATOM 7389 C C . THR B 1 220 ? -9.148 -4.445 7.621 1 97.62 220 THR B C 1
ATOM 7391 O O . THR B 1 220 ? -9.102 -5.047 6.547 1 97.62 220 THR B O 1
ATOM 7394 N N . CYS B 1 221 ? -8.719 -4.988 8.742 1 97.94 221 CYS B N 1
ATOM 7395 C CA . CYS B 1 221 ? -8.234 -6.363 8.789 1 97.94 221 CYS B CA 1
ATOM 7396 C C . CYS B 1 221 ? -9.328 -7.344 8.383 1 97.94 221 CYS B C 1
ATOM 7398 O O . CYS B 1 221 ? -9.07 -8.312 7.668 1 97.94 221 CYS B O 1
ATOM 7400 N N . GLY B 1 222 ? -10.508 -7.043 8.852 1 98.5 222 GLY B N 1
ATOM 7401 C CA . GLY B 1 222 ? -11.641 -7.895 8.5 1 98.5 222 GLY B CA 1
ATOM 7402 C C . GLY B 1 222 ? -11.945 -7.887 7.016 1 98.5 222 GLY B C 1
ATOM 7403 O O . GLY B 1 222 ? -12.211 -8.938 6.426 1 98.5 222 GLY B O 1
ATOM 7404 N N . ALA B 1 223 ? -11.969 -6.758 6.414 1 98.31 223 ALA B N 1
ATOM 7405 C CA . ALA B 1 223 ? -12.219 -6.652 4.977 1 98.31 223 ALA B CA 1
ATOM 7406 C C . ALA B 1 223 ? -11.18 -7.434 4.18 1 98.31 223 ALA B C 1
ATOM 7408 O O . ALA B 1 223 ? -11.516 -8.133 3.227 1 98.31 223 ALA B O 1
ATOM 7409 N N . ALA B 1 224 ? -9.922 -7.309 4.57 1 98.56 224 ALA B N 1
ATOM 7410 C CA . ALA B 1 224 ? -8.852 -8.055 3.914 1 98.56 224 ALA B CA 1
ATOM 7411 C C . ALA B 1 224 ? -9.047 -9.555 4.082 1 98.56 224 ALA B C 1
ATOM 7413 O O . ALA B 1 224 ? -8.844 -10.328 3.139 1 98.56 224 ALA B O 1
ATOM 7414 N N . ALA B 1 225 ? -9.414 -9.953 5.262 1 98.62 225 ALA B N 1
ATOM 7415 C CA . ALA B 1 225 ? -9.648 -11.367 5.551 1 98.62 225 ALA B CA 1
ATOM 7416 C C . ALA B 1 225 ? -10.781 -11.922 4.691 1 98.62 225 ALA B C 1
ATOM 7418 O O . ALA B 1 225 ? -10.75 -13.086 4.289 1 98.62 225 ALA B O 1
ATOM 7419 N N . GLY B 1 226 ? -11.773 -11.109 4.488 1 98.31 226 GLY B N 1
ATOM 7420 C CA . GLY B 1 226 ? -12.875 -11.539 3.641 1 98.31 226 GLY B CA 1
ATOM 7421 C C . GLY B 1 226 ? -12.438 -11.906 2.236 1 98.31 226 GLY B C 1
ATOM 7422 O O . GLY B 1 226 ? -12.812 -12.961 1.724 1 98.31 226 GLY B O 1
ATOM 7423 N N . VAL B 1 227 ? -11.641 -11.078 1.621 1 97.06 227 VAL B N 1
ATOM 7424 C CA . VAL B 1 227 ? -11.148 -11.352 0.277 1 97.06 227 VAL B CA 1
ATOM 7425 C C . VAL B 1 227 ? -10.234 -12.57 0.305 1 97.06 227 VAL B C 1
ATOM 7427 O O . VAL B 1 227 ? -10.297 -13.43 -0.578 1 97.06 227 VAL B O 1
ATOM 7430 N N . ALA B 1 228 ? -9.375 -12.633 1.317 1 96.81 228 ALA B N 1
ATOM 7431 C CA . ALA B 1 228 ? -8.469 -13.773 1.461 1 96.81 228 ALA B CA 1
ATOM 7432 C C . ALA B 1 228 ? -9.242 -15.078 1.562 1 96.81 228 ALA B C 1
ATOM 7434 O O . ALA B 1 228 ? -8.852 -16.094 0.968 1 96.81 228 ALA B O 1
ATOM 7435 N N . ALA B 1 229 ? -10.32 -15.039 2.25 1 96.19 229 ALA B N 1
ATOM 7436 C CA . ALA B 1 229 ? -11.117 -16.234 2.453 1 96.19 229 ALA B CA 1
ATOM 7437 C C . ALA B 1 229 ? -11.906 -16.594 1.195 1 96.19 229 ALA B C 1
ATOM 7439 O O . ALA B 1 229 ? -12.07 -17.781 0.871 1 96.19 229 ALA B O 1
ATOM 7440 N N . ALA B 1 230 ? -12.336 -15.617 0.524 1 94.44 230 ALA B N 1
ATOM 7441 C CA . ALA B 1 230 ? -13.18 -15.852 -0.644 1 94.44 230 ALA B CA 1
ATOM 7442 C C . ALA B 1 230 ? -12.359 -16.359 -1.824 1 94.44 230 ALA B C 1
ATOM 7444 O O . ALA B 1 230 ? -12.805 -17.234 -2.574 1 94.44 230 ALA B O 1
ATOM 7445 N N . PHE B 1 231 ? -11.172 -15.844 -2.027 1 91.75 231 PHE B N 1
ATOM 7446 C CA . PHE B 1 231 ? -10.383 -16.156 -3.211 1 91.75 231 PHE B CA 1
ATOM 7447 C C . PHE B 1 231 ? -9.188 -17.031 -2.846 1 91.75 231 PHE B C 1
ATOM 7449 O O . PHE B 1 231 ? -8.414 -17.438 -3.719 1 91.75 231 PHE B O 1
ATOM 7456 N N . ARG B 1 232 ? -9.055 -17.312 -1.54 1 90.44 232 ARG B N 1
ATOM 7457 C CA . ARG B 1 232 ? -7.828 -17.984 -1.099 1 90.44 232 ARG B CA 1
ATOM 7458 C C . ARG B 1 232 ? -6.594 -17.188 -1.527 1 90.44 232 ARG B C 1
ATOM 7460 O O . ARG B 1 232 ? -5.664 -17.75 -2.111 1 90.44 232 ARG B O 1
ATOM 7467 N N . ALA B 1 233 ? -6.656 -15.953 -1.409 1 93.5 233 ALA B N 1
ATOM 7468 C CA . ALA B 1 233 ? -5.586 -15.039 -1.799 1 93.5 233 ALA B CA 1
ATOM 7469 C C . ALA B 1 233 ? -5.215 -14.102 -0.649 1 93.5 233 ALA B C 1
ATOM 7471 O O . ALA B 1 233 ? -5.633 -12.945 -0.625 1 93.5 233 ALA B O 1
ATOM 7472 N N . PRO B 1 234 ? -4.387 -14.57 0.246 1 95.12 234 PRO B N 1
ATOM 7473 C CA . PRO B 1 234 ? -4.066 -13.766 1.432 1 95.12 234 PRO B CA 1
ATOM 7474 C C . PRO B 1 234 ? -3.357 -12.461 1.089 1 95.12 234 PRO B C 1
ATOM 7476 O O . PRO B 1 234 ? -3.703 -11.406 1.627 1 95.12 234 PRO B O 1
ATOM 7479 N N . VAL B 1 235 ? -2.359 -12.508 0.205 1 94.81 235 VAL B N 1
ATOM 7480 C CA . VAL B 1 235 ? -1.661 -11.281 -0.169 1 94.81 235 VAL B CA 1
ATOM 7481 C C . VAL B 1 235 ? -2.592 -10.391 -0.982 1 94.81 235 VAL B C 1
ATOM 7483 O O . VAL B 1 235 ? -2.59 -9.164 -0.815 1 94.81 235 VAL B O 1
ATOM 7486 N N . GLY B 1 236 ? -3.363 -11.055 -1.857 1 95.56 236 GLY B N 1
ATOM 7487 C CA . GLY B 1 236 ? -4.367 -10.312 -2.598 1 95.56 236 GLY B CA 1
ATOM 7488 C C . GLY B 1 236 ? -5.359 -9.594 -1.701 1 95.56 236 GLY B C 1
ATOM 7489 O O . GLY B 1 236 ? -5.785 -8.477 -2.006 1 95.56 236 GLY B O 1
ATOM 7490 N N . GLY B 1 237 ? -5.707 -10.211 -0.608 1 97.19 237 GLY B N 1
ATOM 7491 C CA . GLY B 1 237 ? -6.605 -9.586 0.351 1 97.19 237 GLY B CA 1
ATOM 7492 C C . GLY B 1 237 ? -6.016 -8.344 0.996 1 97.19 237 GLY B C 1
ATOM 7493 O O . GLY B 1 237 ? -6.711 -7.344 1.17 1 97.19 237 GLY B O 1
ATOM 7494 N N . VAL B 1 238 ? -4.762 -8.406 1.348 1 96.69 238 VAL B N 1
ATOM 7495 C CA . VAL B 1 238 ? -4.078 -7.258 1.934 1 96.69 238 VAL B CA 1
ATOM 7496 C C . VAL B 1 238 ? -4.086 -6.094 0.946 1 96.69 238 VAL B C 1
ATOM 7498 O O . VAL B 1 238 ? -4.41 -4.961 1.312 1 96.69 238 VAL B O 1
ATOM 7501 N N . LEU B 1 239 ? -3.783 -6.406 -0.278 1 95.5 239 LEU B N 1
ATOM 7502 C CA . LEU B 1 239 ? -3.67 -5.371 -1.3 1 95.5 239 LEU B CA 1
ATOM 7503 C C . LEU B 1 239 ? -5.039 -4.805 -1.655 1 95.5 239 LEU B C 1
ATOM 7505 O O . LEU B 1 239 ? -5.164 -3.619 -1.97 1 95.5 239 LEU B O 1
ATOM 7509 N N . PHE B 1 240 ? -6.012 -5.629 -1.605 1 96.38 240 PHE B N 1
ATOM 7510 C CA . PHE B 1 240 ? -7.371 -5.148 -1.83 1 96.38 240 PHE B CA 1
ATOM 7511 C C . PHE B 1 240 ? -7.762 -4.121 -0.775 1 96.38 240 PHE B C 1
ATOM 7513 O O . PHE B 1 240 ? -8.359 -3.09 -1.096 1 96.38 240 PHE B O 1
ATOM 7520 N N . ALA B 1 241 ? -7.527 -4.465 0.457 1 96.75 241 ALA B N 1
ATOM 7521 C CA . ALA B 1 241 ? -7.828 -3.531 1.539 1 96.75 241 ALA B CA 1
ATOM 7522 C C . ALA B 1 241 ? -7.074 -2.217 1.355 1 96.75 241 ALA B C 1
ATOM 7524 O O . ALA B 1 241 ? -7.625 -1.14 1.606 1 96.75 241 ALA B O 1
ATOM 7525 N N . LEU B 1 242 ? -5.918 -2.32 0.874 1 92.69 242 LEU B N 1
ATOM 7526 C CA . LEU B 1 242 ? -5.066 -1.148 0.702 1 92.69 242 LEU B CA 1
ATOM 7527 C C . LEU B 1 242 ? -5.523 -0.315 -0.491 1 92.69 242 LEU B C 1
ATOM 7529 O O . LEU B 1 242 ? -5.578 0.914 -0.411 1 92.69 242 LEU B O 1
ATOM 7533 N N . GLU B 1 243 ? -5.844 -0.925 -1.611 1 92.31 243 GLU B N 1
ATOM 7534 C CA . GLU B 1 243 ? -6.098 -0.22 -2.865 1 92.31 243 GLU B CA 1
ATOM 7535 C C . GLU B 1 243 ? -7.555 0.222 -2.963 1 92.31 243 GLU B C 1
ATOM 7537 O O . GLU B 1 243 ? -7.852 1.288 -3.506 1 92.31 243 GLU B O 1
ATOM 7542 N N . GLU B 1 244 ? -8.438 -0.582 -2.398 1 92.56 244 GLU B N 1
ATOM 7543 C CA . GLU B 1 244 ? -9.852 -0.325 -2.664 1 92.56 244 GLU B CA 1
ATOM 7544 C C . GLU B 1 244 ? -10.594 0.038 -1.384 1 92.56 244 GLU B C 1
ATOM 7546 O O . GLU B 1 244 ? -11.469 0.908 -1.393 1 92.56 244 GLU B O 1
ATOM 7551 N N . ALA B 1 245 ? -10.289 -0.555 -0.283 1 93.25 245 ALA B N 1
ATOM 7552 C CA . ALA B 1 245 ? -11.156 -0.451 0.887 1 93.25 245 ALA B CA 1
ATOM 7553 C C . ALA B 1 245 ? -10.727 0.704 1.788 1 93.25 245 ALA B C 1
ATOM 7555 O O . ALA B 1 245 ? -11.523 1.591 2.094 1 93.25 245 ALA B O 1
ATOM 7556 N N . ALA B 1 246 ? -9.5 0.755 2.111 1 92.38 246 ALA B N 1
ATOM 7557 C CA . ALA B 1 246 ? -9.047 1.683 3.143 1 92.38 246 ALA B CA 1
ATOM 7558 C C . ALA B 1 246 ? -8.664 3.031 2.537 1 92.38 246 ALA B C 1
ATOM 7560 O O . ALA B 1 246 ? -8.125 3.094 1.43 1 92.38 246 ALA B O 1
ATOM 7561 N N . SER B 1 247 ? -8.945 4.086 3.33 1 88.25 247 SER B N 1
ATOM 7562 C CA . SER B 1 247 ? -8.547 5.441 2.955 1 88.25 247 SER B CA 1
ATOM 7563 C C . SER B 1 247 ? -7.203 5.809 3.572 1 88.25 247 SER B C 1
ATOM 7565 O O . SER B 1 247 ? -6.469 6.641 3.027 1 88.25 247 SER B O 1
ATOM 7567 N N . TRP B 1 248 ? -7.008 5.262 4.758 1 85.25 248 TRP B N 1
ATOM 7568 C CA . TRP B 1 248 ? -5.773 5.535 5.48 1 85.25 248 TRP B CA 1
ATOM 7569 C C . TRP B 1 248 ? -4.977 4.25 5.699 1 85.25 248 TRP B C 1
ATOM 7571 O O . TRP B 1 248 ? -5.551 3.199 5.996 1 85.25 248 TRP B O 1
ATOM 7581 N N . TRP B 1 249 ? -3.664 4.406 5.461 1 84.88 249 TRP B N 1
ATOM 7582 C CA . TRP B 1 249 ? -2.818 3.221 5.551 1 84.88 249 TRP B CA 1
ATOM 7583 C C . TRP B 1 249 ? -1.514 3.535 6.27 1 84.88 249 TRP B C 1
ATOM 7585 O O . TRP B 1 249 ? -0.832 4.508 5.938 1 84.88 249 TRP B O 1
ATOM 7595 N N . ARG B 1 250 ? -1.257 2.771 7.328 1 85.12 250 ARG B N 1
ATOM 7596 C CA . ARG B 1 250 ? -0.013 2.875 8.086 1 85.12 250 ARG B CA 1
ATOM 7597 C C . ARG B 1 250 ? 0.74 1.549 8.086 1 85.12 250 ARG B C 1
ATOM 7599 O O . ARG B 1 250 ? 0.151 0.495 7.836 1 85.12 250 ARG B O 1
ATOM 7606 N N . SER B 1 251 ? 1.97 1.627 8.383 1 85.38 251 SER B N 1
ATOM 7607 C CA . SER B 1 251 ? 2.812 0.436 8.383 1 85.38 251 SER B CA 1
ATOM 7608 C C . SER B 1 251 ? 2.334 -0.581 9.414 1 85.38 251 SER B C 1
ATOM 7610 O O . SER B 1 251 ? 2.385 -1.789 9.172 1 85.38 251 SER B O 1
ATOM 7612 N N . SER B 1 252 ? 1.915 -0.109 10.562 1 88.56 252 SER B N 1
ATOM 7613 C CA . SER B 1 252 ? 1.425 -1.022 11.594 1 88.56 252 SER B CA 1
ATOM 7614 C C . SER B 1 252 ? 0.168 -1.752 11.125 1 88.56 252 SER B C 1
ATOM 7616 O O . SER B 1 252 ? -0.024 -2.928 11.438 1 88.56 252 SER B O 1
ATOM 7618 N N . LEU B 1 253 ? -0.646 -1.004 10.453 1 92.69 253 LEU B N 1
ATOM 7619 C CA . LEU B 1 253 ? -1.859 -1.614 9.922 1 92.69 253 LEU B CA 1
ATOM 7620 C C . LEU B 1 253 ? -1.521 -2.654 8.859 1 92.69 253 LEU B C 1
ATOM 7622 O O . LEU B 1 253 ? -2.168 -3.701 8.781 1 92.69 253 LEU B O 1
ATOM 7626 N N . LEU B 1 254 ? -0.524 -2.375 8.016 1 92.19 254 LEU B N 1
ATOM 7627 C CA . LEU B 1 254 ? -0.074 -3.336 7.012 1 92.19 254 LEU B CA 1
ATOM 7628 C C . LEU B 1 254 ? 0.37 -4.637 7.668 1 92.19 254 LEU B C 1
ATOM 7630 O O . LEU B 1 254 ? 0.004 -5.723 7.215 1 92.19 254 LEU B O 1
ATOM 7634 N N . TRP B 1 255 ? 1.076 -4.508 8.703 1 91.44 255 TRP B N 1
ATOM 7635 C CA . TRP B 1 255 ? 1.606 -5.66 9.43 1 91.44 255 TRP B CA 1
ATOM 7636 C C . TRP B 1 255 ? 0.479 -6.484 10.039 1 91.44 255 TRP B C 1
ATOM 7638 O O . TRP B 1 255 ? 0.474 -7.715 9.93 1 91.44 255 TRP B O 1
ATOM 7648 N N . ARG B 1 256 ? -0.411 -5.879 10.633 1 94.88 256 ARG B N 1
ATOM 7649 C CA . ARG B 1 256 ? -1.522 -6.578 11.266 1 94.88 256 ARG B CA 1
ATOM 7650 C C . ARG B 1 256 ? -2.434 -7.223 10.227 1 94.88 256 ARG B C 1
ATOM 7652 O O . ARG B 1 256 ? -2.943 -8.328 10.438 1 94.88 256 ARG B O 1
ATOM 7659 N N . THR B 1 257 ? -2.727 -6.5 9.172 1 96.88 257 THR B N 1
ATOM 7660 C CA . THR B 1 257 ? -3.559 -7.047 8.109 1 96.88 257 THR B CA 1
ATOM 7661 C C . THR B 1 257 ? -2.889 -8.258 7.469 1 96.88 257 THR B C 1
ATOM 7663 O O . THR B 1 257 ? -3.553 -9.25 7.16 1 96.88 257 THR B O 1
ATOM 7666 N N . PHE B 1 258 ? -1.576 -8.156 7.285 1 96.19 258 PHE B N 1
ATOM 7667 C CA . PHE B 1 258 ? -0.802 -9.266 6.746 1 96.19 258 PHE B CA 1
ATOM 7668 C C . PHE B 1 258 ? -0.896 -10.484 7.656 1 96.19 258 PHE B C 1
ATOM 7670 O O . PHE B 1 258 ? -1.083 -11.609 7.184 1 96.19 258 PHE B O 1
ATOM 7677 N N . PHE B 1 259 ? -0.823 -10.273 8.875 1 95.69 259 PHE B N 1
ATOM 7678 C CA . PHE B 1 259 ? -0.959 -11.336 9.867 1 95.69 259 PHE B CA 1
ATOM 7679 C C . PHE B 1 259 ? -2.348 -11.961 9.797 1 95.69 259 PHE B C 1
ATOM 7681 O O . PHE B 1 259 ? -2.484 -13.188 9.789 1 95.69 259 PHE B O 1
ATOM 7688 N N . THR B 1 260 ? -3.357 -11.141 9.797 1 97.81 260 THR B N 1
ATOM 7689 C CA . THR B 1 260 ? -4.738 -11.609 9.766 1 97.81 260 THR B CA 1
ATOM 7690 C C . THR B 1 260 ? -4.984 -12.484 8.539 1 97.81 260 THR B C 1
ATOM 7692 O O . THR B 1 260 ? -5.59 -13.555 8.648 1 97.81 260 THR B O 1
ATOM 7695 N N . THR B 1 261 ? -4.535 -12.055 7.379 1 97.69 261 THR B N 1
ATOM 7696 C CA . THR B 1 261 ? -4.77 -12.82 6.156 1 97.69 261 THR B CA 1
ATOM 7697 C C . THR B 1 261 ? -3.934 -14.094 6.145 1 97.69 261 THR B C 1
ATOM 7699 O O . THR B 1 261 ? -4.336 -15.102 5.566 1 97.69 261 THR B O 1
ATOM 7702 N N . ALA B 1 262 ? -2.768 -14.078 6.789 1 94.81 262 ALA B N 1
ATOM 7703 C CA . ALA B 1 262 ? -1.977 -15.297 6.926 1 94.81 262 ALA B CA 1
ATOM 7704 C C . ALA B 1 262 ? -2.729 -16.344 7.738 1 94.81 262 ALA B C 1
ATOM 7706 O O . ALA B 1 262 ? -2.672 -17.547 7.426 1 94.81 262 ALA B O 1
ATOM 7707 N N . VAL B 1 263 ? -3.385 -15.898 8.75 1 95.19 263 VAL B N 1
ATOM 7708 C CA . VAL B 1 263 ? -4.188 -16.797 9.57 1 95.19 263 VAL B CA 1
ATOM 7709 C C . VAL B 1 263 ? -5.289 -17.438 8.711 1 95.19 263 VAL B C 1
ATOM 7711 O O . VAL B 1 263 ? -5.551 -18.625 8.812 1 95.19 263 VAL B O 1
ATOM 7714 N N . VAL B 1 264 ? -5.902 -16.609 7.906 1 96.62 264 VAL B N 1
ATOM 7715 C CA . VAL B 1 264 ? -6.941 -17.125 7.016 1 96.62 264 VAL B CA 1
ATOM 7716 C C . VAL B 1 264 ? -6.355 -18.203 6.105 1 96.62 264 VAL B C 1
ATOM 7718 O O . VAL B 1 264 ? -6.98 -19.25 5.887 1 96.62 264 VAL B O 1
ATOM 7721 N N . ALA B 1 265 ? -5.172 -17.922 5.559 1 92.12 265 ALA B N 1
ATOM 7722 C CA . ALA B 1 265 ? -4.523 -18.891 4.664 1 92.12 265 ALA B CA 1
ATOM 7723 C C . ALA B 1 265 ? -4.289 -20.219 5.371 1 92.12 265 ALA B C 1
ATOM 7725 O O . ALA B 1 265 ? -4.477 -21.281 4.777 1 92.12 265 ALA B O 1
ATOM 7726 N N . ILE B 1 266 ? -3.922 -20.203 6.598 1 88.06 266 ILE B N 1
ATOM 7727 C CA . ILE B 1 266 ? -3.662 -21.406 7.375 1 88.06 266 ILE B CA 1
ATOM 7728 C C . ILE B 1 266 ? -4.977 -22.141 7.648 1 88.06 266 ILE B C 1
ATOM 7730 O O . ILE B 1 266 ? -5.051 -23.359 7.531 1 88.06 266 ILE B O 1
ATOM 7734 N N . VAL B 1 267 ? -5.965 -21.375 7.988 1 91.69 267 VAL B N 1
ATOM 7735 C CA . VAL B 1 267 ? -7.273 -21.969 8.266 1 91.69 267 VAL B CA 1
ATOM 7736 C C . VAL B 1 267 ? -7.789 -22.688 7.016 1 91.69 267 VAL B C 1
ATOM 7738 O O . VAL B 1 267 ? -8.289 -23.812 7.098 1 91.69 267 VAL B O 1
ATOM 7741 N N . LEU B 1 268 ? -7.699 -22.047 5.926 1 89.81 268 LEU B N 1
ATOM 7742 C CA . LEU B 1 268 ? -8.188 -22.641 4.688 1 89.81 268 LEU B CA 1
ATOM 7743 C C . LEU B 1 268 ? -7.371 -23.859 4.305 1 89.81 268 LEU B C 1
ATOM 7745 O O . LEU B 1 268 ? -7.906 -24.828 3.766 1 89.81 268 LEU B O 1
ATOM 7749 N N . ARG B 1 269 ? -6.113 -23.828 4.535 1 83.94 269 ARG B N 1
ATOM 7750 C CA . ARG B 1 269 ? -5.273 -24.984 4.246 1 83.94 269 ARG B CA 1
ATOM 7751 C C . ARG B 1 269 ? -5.66 -26.172 5.113 1 83.94 269 ARG B C 1
ATOM 7753 O O . ARG B 1 269 ? -5.688 -27.312 4.637 1 83.94 269 ARG B O 1
ATOM 7760 N N . VAL B 1 270 ? -5.914 -25.969 6.359 1 84.31 270 VAL B N 1
ATOM 7761 C CA . VAL B 1 270 ? -6.352 -27.016 7.27 1 84.31 270 VAL B CA 1
ATOM 7762 C C . VAL B 1 270 ? -7.699 -27.562 6.812 1 84.31 270 VAL B C 1
ATOM 7764 O O . VAL B 1 270 ? -7.926 -28.781 6.852 1 84.31 270 VAL B O 1
ATOM 7767 N N . ALA B 1 271 ? -8.523 -26.703 6.406 1 87.06 271 ALA B N 1
ATOM 7768 C CA . ALA B 1 271 ? -9.844 -27.109 5.93 1 87.06 271 ALA B CA 1
ATOM 7769 C C . ALA B 1 271 ? -9.727 -27.953 4.664 1 87.06 271 ALA B C 1
ATOM 7771 O O . ALA B 1 271 ? -10.461 -28.938 4.488 1 87.06 271 ALA B O 1
ATOM 7772 N N . ILE B 1 272 ? -8.859 -27.625 3.803 1 82.38 272 ILE B N 1
ATOM 7773 C CA . ILE B 1 272 ? -8.648 -28.375 2.572 1 82.38 272 ILE B CA 1
ATOM 7774 C C . ILE B 1 272 ? -8.141 -29.781 2.904 1 82.38 272 ILE B C 1
ATOM 7776 O O . ILE B 1 272 ? -8.578 -30.766 2.301 1 82.38 272 ILE B O 1
ATOM 7780 N N . GLN B 1 273 ? -7.219 -29.906 3.801 1 79 273 GLN B N 1
ATOM 7781 C CA . GLN B 1 273 ? -6.707 -31.203 4.219 1 79 273 GLN B CA 1
ATOM 7782 C C . GLN B 1 273 ? -7.805 -32.062 4.848 1 79 273 GLN B C 1
ATOM 7784 O O . GLN B 1 273 ? -7.84 -33.281 4.66 1 79 273 GLN B O 1
ATOM 7789 N N . PHE B 1 274 ? -8.648 -31.391 5.516 1 83.31 274 PHE B N 1
ATOM 7790 C CA . PHE B 1 274 ? -9.781 -32.094 6.109 1 83.31 274 PHE B CA 1
ATOM 7791 C C . PHE B 1 274 ? -10.711 -32.625 5.027 1 83.31 274 PHE B C 1
ATOM 7793 O O . PHE B 1 274 ? -11.172 -33.781 5.109 1 83.31 274 PHE B O 1
ATOM 7800 N N . CYS B 1 275 ? -10.961 -31.875 4.023 1 84.06 275 CYS B N 1
ATOM 7801 C CA . CYS B 1 275 ? -11.867 -32.281 2.959 1 84.06 275 CYS B CA 1
ATOM 7802 C C . CYS B 1 275 ? -11.219 -33.344 2.064 1 84.06 275 CYS B C 1
ATOM 7804 O O . CYS B 1 275 ? -11.922 -34.094 1.398 1 84.06 275 CYS B O 1
ATOM 7806 N N . ALA B 1 276 ? -9.922 -33.344 2.02 1 76.62 276 ALA B N 1
ATOM 7807 C CA . ALA B 1 276 ? -9.203 -34.344 1.234 1 76.62 276 ALA B CA 1
ATOM 7808 C C . ALA B 1 276 ? -9.438 -35.75 1.795 1 76.62 276 ALA B C 1
ATOM 7810 O O . ALA B 1 276 ? -9.258 -36.75 1.086 1 76.62 276 ALA B O 1
ATOM 7811 N N . THR B 1 277 ? -9.891 -35.844 3.02 1 78.88 277 THR B N 1
ATOM 7812 C CA . THR B 1 277 ? -10.18 -37.125 3.623 1 78.88 277 THR B CA 1
ATOM 7813 C C . THR B 1 277 ? -11.523 -37.656 3.137 1 78.88 277 THR B C 1
ATOM 7815 O O . THR B 1 277 ? -11.883 -38.812 3.428 1 78.88 277 THR B O 1
ATOM 7818 N N . GLY B 1 278 ? -12.281 -36.938 2.299 1 77.81 278 GLY B N 1
ATOM 7819 C CA . GLY B 1 278 ? -13.539 -37.406 1.723 1 77.81 278 GLY B CA 1
ATOM 7820 C C . GLY B 1 278 ? -14.742 -37.094 2.596 1 77.81 278 GLY B C 1
ATOM 7821 O O . GLY B 1 278 ? -15.859 -37.5 2.293 1 77.81 278 GLY B O 1
ATOM 7822 N N . LYS B 1 279 ? -14.602 -36.375 3.564 1 80.69 279 LYS B N 1
ATOM 7823 C CA . LYS B 1 279 ? -15.68 -36.156 4.52 1 80.69 279 LYS B CA 1
ATOM 7824 C C . LYS B 1 279 ? -16.469 -34.906 4.164 1 80.69 279 LYS B C 1
ATOM 7826 O O . LYS B 1 279 ? -17.391 -34.531 4.879 1 80.69 279 LYS B O 1
ATOM 7831 N N . CYS B 1 280 ? -16.203 -34.25 3.049 1 85.56 280 CYS B N 1
ATOM 7832 C CA . CYS B 1 280 ? -16.828 -33 2.736 1 85.56 280 CYS B CA 1
ATOM 7833 C C . CYS B 1 280 ? -17.875 -33.156 1.644 1 85.56 280 CYS B C 1
ATOM 7835 O O . CYS B 1 280 ? -18.172 -32.219 0.916 1 85.56 280 CYS B O 1
ATOM 7837 N N . GLY B 1 281 ? -18.438 -34.312 1.504 1 80.81 281 GLY B N 1
ATOM 7838 C CA . GLY B 1 281 ? -19.531 -34.562 0.562 1 80.81 281 GLY B CA 1
ATOM 7839 C C . GLY B 1 281 ? -19.141 -34.25 -0.875 1 80.81 281 GLY B C 1
ATOM 7840 O O . GLY B 1 281 ? -18.109 -34.719 -1.359 1 80.81 281 GLY B O 1
ATOM 7841 N N . LEU B 1 282 ? -19.969 -33.438 -1.561 1 76.12 282 LEU B N 1
ATOM 7842 C CA . LEU B 1 282 ? -19.781 -33.125 -2.977 1 76.12 282 LEU B CA 1
ATOM 7843 C C . LEU B 1 282 ? -18.719 -32.031 -3.17 1 76.12 282 LEU B C 1
ATOM 7845 O O . LEU B 1 282 ? -18.297 -31.781 -4.297 1 76.12 282 LEU B O 1
ATOM 7849 N N . PHE B 1 283 ? -18.438 -31.469 -2.096 1 75.69 283 PHE B N 1
ATOM 7850 C CA . PHE B 1 283 ? -17.359 -30.469 -2.143 1 75.69 283 PHE B CA 1
ATOM 7851 C C . PHE B 1 283 ? -16.047 -31.109 -2.529 1 75.69 283 PHE B C 1
ATOM 7853 O O . PHE B 1 283 ? -15.234 -30.516 -3.24 1 75.69 283 PHE B O 1
ATOM 7860 N N . GLY B 1 284 ? -16.078 -32.75 -2.451 1 59.69 284 GLY B N 1
ATOM 7861 C CA . GLY B 1 284 ? -14.906 -33.531 -2.791 1 59.69 284 GLY B CA 1
ATOM 7862 C C . GLY B 1 284 ? -13.602 -32.906 -2.324 1 59.69 284 GLY B C 1
ATOM 7863 O O . GLY B 1 284 ? -13.562 -32.281 -1.271 1 59.69 284 GLY B O 1
ATOM 7864 N N . GLU B 1 285 ? -12.742 -33.688 -3.121 1 53.09 285 GLU B N 1
ATOM 7865 C CA . GLU B 1 285 ? -11.398 -33.219 -2.828 1 53.09 285 GLU B CA 1
ATOM 7866 C C . GLU B 1 285 ? -11.25 -31.734 -3.229 1 53.09 285 GLU B C 1
ATOM 7868 O O . GLU B 1 285 ? -10.211 -31.125 -2.982 1 53.09 285 GLU B O 1
ATOM 7873 N N . GLY B 1 286 ? -12.406 -31.516 -4.148 1 50 286 GLY B N 1
ATOM 7874 C CA . GLY B 1 286 ? -12.453 -30.266 -4.895 1 50 286 GLY B CA 1
ATOM 7875 C C . GLY B 1 286 ? -12.352 -29.047 -4.008 1 50 286 GLY B C 1
ATOM 7876 O O . GLY B 1 286 ? -13.312 -28.688 -3.32 1 50 286 GLY B O 1
ATOM 7877 N N . GLY B 1 287 ? -11.375 -28.891 -3.586 1 50.41 287 GLY B N 1
ATOM 7878 C CA . GLY B 1 287 ? -10.578 -27.859 -2.957 1 50.41 287 GLY B CA 1
ATOM 7879 C C . GLY B 1 287 ? -11.062 -26.453 -3.283 1 50.41 287 GLY B C 1
ATOM 7880 O O . GLY B 1 287 ? -11.867 -26.266 -4.199 1 50.41 287 GLY B O 1
ATOM 7881 N N . LEU B 1 288 ? -11.008 -25.562 -2.438 1 53.66 288 LEU B N 1
ATOM 7882 C CA . LEU B 1 288 ? -10.883 -24.125 -2.58 1 53.66 288 LEU B CA 1
ATOM 7883 C C . LEU B 1 288 ? -10.234 -23.766 -3.908 1 53.66 288 LEU B C 1
ATOM 7885 O O . LEU B 1 288 ? -9.523 -24.578 -4.5 1 53.66 288 LEU B O 1
ATOM 7889 N N . ILE B 1 289 ? -10.688 -22.703 -4.613 1 51.38 289 ILE B N 1
ATOM 7890 C CA . ILE B 1 289 ? -10.625 -22.016 -5.895 1 51.38 289 ILE B CA 1
ATOM 7891 C C . ILE B 1 289 ? -9.211 -22.109 -6.461 1 51.38 289 ILE B C 1
ATOM 7893 O O . ILE B 1 289 ? -8.32 -21.359 -6.055 1 51.38 289 ILE B O 1
ATOM 7897 N N . MET B 1 290 ? -8.438 -23.328 -6.508 1 56.12 290 MET B N 1
ATOM 7898 C CA . MET B 1 290 ? -7.211 -23.172 -7.285 1 56.12 290 MET B CA 1
ATOM 7899 C C . MET B 1 290 ? -7.426 -23.609 -8.727 1 56.12 290 MET B C 1
ATOM 7901 O O . MET B 1 290 ? -7.941 -24.703 -8.984 1 56.12 290 MET B O 1
ATOM 7905 N N . TYR B 1 291 ? -7.27 -22.625 -9.719 1 54.12 291 TYR B N 1
ATOM 7906 C CA . TYR B 1 291 ? -7.395 -22.859 -11.148 1 54.12 291 TYR B CA 1
ATOM 7907 C C . TYR B 1 291 ? -6.059 -23.281 -11.75 1 54.12 291 TYR B C 1
ATOM 7909 O O . TYR B 1 291 ? -5.035 -22.625 -11.508 1 54.12 291 TYR B O 1
ATOM 7917 N N . ASP B 1 292 ? -5.867 -24.469 -12.086 1 55.03 292 ASP B N 1
ATOM 7918 C CA . ASP B 1 292 ? -4.621 -24.906 -12.711 1 55.03 292 ASP B CA 1
ATOM 7919 C C . ASP B 1 292 ? -4.531 -24.422 -14.156 1 55.03 292 ASP B C 1
ATOM 7921 O O . ASP B 1 292 ? -5.305 -24.875 -15.008 1 55.03 292 ASP B O 1
ATOM 7925 N N . VAL B 1 293 ? -3.834 -23.422 -14.445 1 48.25 293 VAL B N 1
ATOM 7926 C CA . VAL B 1 293 ? -3.648 -22.906 -15.797 1 48.25 293 VAL B CA 1
ATOM 7927 C C . VAL B 1 293 ? -2.244 -23.25 -16.281 1 48.25 293 VAL B C 1
ATOM 7929 O O . VAL B 1 293 ? -1.796 -22.719 -17.312 1 48.25 293 VAL B O 1
ATOM 7932 N N . SER B 1 294 ? -1.382 -24.047 -15.523 1 54.31 294 SER B N 1
ATOM 7933 C CA . SER B 1 294 ? 0.046 -24.188 -15.789 1 54.31 294 SER B CA 1
ATOM 7934 C C . SER B 1 294 ? 0.292 -24.844 -17.141 1 54.31 294 SER B C 1
ATOM 7936 O O . SER B 1 294 ? -0.243 -25.922 -17.422 1 54.31 294 SER B O 1
ATOM 7938 N N . SER B 1 295 ? 0.373 -23.969 -18.219 1 53.84 295 SER B N 1
ATOM 7939 C CA . SER B 1 295 ? 0.949 -24.5 -19.453 1 53.84 295 SER B CA 1
ATOM 7940 C C . SER B 1 295 ? 2.473 -24.453 -19.406 1 53.84 295 SER B C 1
ATOM 7942 O O . SER B 1 295 ? 3.055 -23.469 -18.922 1 53.84 295 SER B O 1
ATOM 7944 N N . PRO B 1 296 ? 3.223 -25.594 -19.438 1 51.91 296 PRO B N 1
ATOM 7945 C CA . PRO B 1 296 ? 4.672 -25.688 -19.234 1 51.91 296 PRO B CA 1
ATOM 7946 C C . PRO B 1 296 ? 5.434 -24.594 -20 1 51.91 296 PRO B C 1
ATOM 7948 O O . PRO B 1 296 ? 6.488 -24.141 -19.531 1 51.91 296 PRO B O 1
ATOM 7951 N N . ASN B 1 297 ? 5.184 -24.234 -21.328 1 55.84 297 ASN B N 1
ATOM 7952 C CA . ASN B 1 297 ? 6.125 -23.438 -22.109 1 55.84 297 ASN B CA 1
ATOM 7953 C C . ASN B 1 297 ? 5.473 -22.156 -22.641 1 55.84 297 ASN B C 1
ATOM 7955 O O . ASN B 1 297 ? 4.848 -22.172 -23.703 1 55.84 297 ASN B O 1
ATOM 7959 N N . ILE B 1 298 ? 5.414 -21.141 -21.703 1 61.69 298 ILE B N 1
ATOM 7960 C CA . ILE B 1 298 ? 4.742 -19.938 -22.203 1 61.69 298 ILE B CA 1
ATOM 7961 C C . ILE B 1 298 ? 5.746 -19.047 -22.922 1 61.69 298 ILE B C 1
ATOM 7963 O O . ILE B 1 298 ? 6.559 -18.375 -22.281 1 61.69 298 ILE B O 1
ATOM 7967 N N . THR B 1 299 ? 6.105 -19.344 -24.188 1 66.56 299 THR B N 1
ATOM 7968 C CA . THR B 1 299 ? 6.816 -18.391 -25.016 1 66.56 299 THR B CA 1
ATOM 7969 C C . THR B 1 299 ? 5.84 -17.562 -25.844 1 66.56 299 THR B C 1
ATOM 7971 O O . THR B 1 299 ? 4.852 -18.094 -26.359 1 66.56 299 THR B O 1
ATOM 7974 N N . TYR B 1 300 ? 5.859 -16.234 -25.688 1 74.25 300 TYR B N 1
ATOM 7975 C CA . TYR B 1 300 ? 4.934 -15.43 -26.469 1 74.25 300 TYR B CA 1
ATOM 7976 C C . TYR B 1 300 ? 5.688 -14.5 -27.422 1 74.25 300 TYR B C 1
ATOM 7978 O O . TYR B 1 300 ? 6.77 -14.016 -27.078 1 74.25 300 TYR B O 1
ATOM 7986 N N . SER B 1 301 ? 5.164 -14.414 -28.672 1 78.25 301 SER B N 1
ATOM 7987 C CA . SER B 1 301 ? 5.695 -13.602 -29.766 1 78.25 301 SER B CA 1
ATOM 7988 C C . SER B 1 301 ? 5.082 -12.211 -29.766 1 78.25 301 SER B C 1
ATOM 7990 O O . SER B 1 301 ? 4.246 -11.891 -28.906 1 78.25 301 SER B O 1
ATOM 7992 N N . VAL B 1 302 ? 5.57 -11.344 -30.609 1 79.81 302 VAL B N 1
ATOM 7993 C CA . VAL B 1 302 ? 5.078 -9.977 -30.766 1 79.81 302 VAL B CA 1
ATOM 7994 C C . VAL B 1 302 ? 3.607 -10 -31.172 1 79.81 302 VAL B C 1
ATOM 7996 O O . VAL B 1 302 ? 2.82 -9.156 -30.734 1 79.81 302 VAL B O 1
ATOM 7999 N N . SER B 1 303 ? 3.295 -10.945 -32 1 85.56 303 SER B N 1
ATOM 8000 C CA . SER B 1 303 ? 1.901 -11.07 -32.406 1 85.56 303 SER B CA 1
ATOM 8001 C C . SER B 1 303 ? 0.997 -11.406 -31.234 1 85.56 303 SER B C 1
ATOM 8003 O O . SER B 1 303 ? -0.148 -10.953 -31.172 1 85.56 303 SER B O 1
ATOM 8005 N N . ASP B 1 304 ? 1.525 -12.164 -30.344 1 87.62 304 ASP B N 1
ATOM 8006 C CA . ASP B 1 304 ? 0.777 -12.484 -29.125 1 87.62 304 ASP B CA 1
ATOM 8007 C C . ASP B 1 304 ? 0.528 -11.227 -28.297 1 87.62 304 ASP B C 1
ATOM 8009 O O . ASP B 1 304 ? -0.562 -11.047 -27.75 1 87.62 304 ASP B O 1
ATOM 8013 N N . MET B 1 305 ? 1.538 -10.391 -28.312 1 86.69 305 MET B N 1
ATOM 8014 C CA . MET B 1 305 ? 1.415 -9.172 -27.516 1 86.69 305 MET B CA 1
ATOM 8015 C C . MET B 1 305 ? 0.362 -8.242 -28.109 1 86.69 305 MET B C 1
ATOM 8017 O O . MET B 1 305 ? -0.382 -7.59 -27.375 1 86.69 305 MET B O 1
ATOM 8021 N N . LEU B 1 306 ? 0.298 -8.148 -29.375 1 90.44 306 LEU B N 1
ATOM 8022 C CA . LEU B 1 306 ? -0.693 -7.305 -30.031 1 90.44 306 LEU B CA 1
ATOM 8023 C C . LEU B 1 306 ? -2.104 -7.828 -29.781 1 90.44 306 LEU B C 1
ATOM 8025 O O . LEU B 1 306 ? -3.035 -7.043 -29.594 1 90.44 306 LEU B O 1
ATOM 8029 N N . ALA B 1 307 ? -2.23 -9.148 -29.844 1 93.62 307 ALA B N 1
ATOM 8030 C CA . ALA B 1 307 ? -3.529 -9.75 -29.547 1 93.62 307 ALA B CA 1
ATOM 8031 C C . ALA B 1 307 ? -3.965 -9.453 -28.125 1 93.62 307 ALA B C 1
ATOM 8033 O O . ALA B 1 307 ? -5.141 -9.188 -27.859 1 93.62 307 ALA B O 1
ATOM 8034 N N . VAL B 1 308 ? -3 -9.508 -27.25 1 93.06 308 VAL B N 1
ATOM 8035 C CA . VAL B 1 308 ? -3.287 -9.266 -25.844 1 93.06 308 VAL B CA 1
ATOM 8036 C C . VAL B 1 308 ? -3.688 -7.805 -25.625 1 93.06 308 VAL B C 1
ATOM 8038 O O . VAL B 1 308 ? -4.59 -7.508 -24.844 1 93.06 308 VAL B O 1
ATOM 8041 N N . LEU B 1 309 ? -3.066 -6.875 -26.344 1 94.62 309 LEU B N 1
ATOM 8042 C CA . LEU B 1 309 ? -3.41 -5.461 -26.266 1 94.62 309 LEU B CA 1
ATOM 8043 C C . LEU B 1 309 ? -4.824 -5.211 -26.766 1 94.62 309 LEU B C 1
ATOM 8045 O O . LEU B 1 309 ? -5.582 -4.449 -26.156 1 94.62 309 LEU B O 1
ATOM 8049 N N . LEU B 1 310 ? -5.141 -5.867 -27.781 1 96.5 310 LEU B N 1
ATOM 8050 C CA . LEU B 1 310 ? -6.477 -5.715 -28.359 1 96.5 310 LEU B CA 1
ATOM 8051 C C . LEU B 1 310 ? -7.531 -6.312 -27.438 1 96.5 310 LEU B C 1
ATOM 8053 O O . LEU B 1 310 ? -8.602 -5.734 -27.25 1 96.5 310 LEU B O 1
ATOM 8057 N N . LEU B 1 311 ? -7.188 -7.461 -26.922 1 97.44 311 LEU B N 1
ATOM 8058 C CA . LEU B 1 311 ? -8.078 -8.102 -25.953 1 97.44 311 LEU B CA 1
ATOM 8059 C C . LEU B 1 311 ? -8.383 -7.168 -24.797 1 97.44 311 LEU B C 1
ATOM 8061 O O . LEU B 1 311 ? -9.539 -7.02 -24.391 1 97.44 311 LEU B O 1
ATOM 8065 N N . GLY B 1 312 ? -7.332 -6.547 -24.25 1 97.94 312 GLY B N 1
ATOM 8066 C CA . GLY B 1 312 ? -7.496 -5.629 -23.141 1 97.94 312 GLY B CA 1
ATOM 8067 C C . GLY B 1 312 ? -8.305 -4.398 -23.5 1 97.94 312 GLY B C 1
ATOM 8068 O O . GLY B 1 312 ? -9.148 -3.955 -22.719 1 97.94 312 GLY B O 1
ATOM 8069 N N . ALA B 1 313 ? -8.109 -3.857 -24.625 1 98 313 ALA B N 1
ATOM 8070 C CA . ALA B 1 313 ? -8.805 -2.648 -25.062 1 98 313 ALA B CA 1
ATOM 8071 C C . ALA B 1 313 ? -10.305 -2.906 -25.219 1 98 313 ALA B C 1
ATOM 8073 O O . ALA B 1 313 ? -11.125 -2.115 -24.75 1 98 313 ALA B O 1
ATOM 8074 N N . ILE B 1 314 ? -10.641 -3.98 -25.812 1 98.31 314 ILE B N 1
ATOM 8075 C CA . ILE B 1 314 ? -12.047 -4.32 -26.031 1 98.31 314 ILE B CA 1
ATOM 8076 C C . ILE B 1 314 ? -12.719 -4.609 -24.688 1 98.31 314 ILE B C 1
ATOM 8078 O O . ILE B 1 314 ? -13.859 -4.199 -24.453 1 98.31 314 ILE B O 1
ATOM 8082 N N . ALA B 1 315 ? -11.977 -5.293 -23.875 1 98.5 315 ALA B N 1
ATOM 8083 C CA . ALA B 1 315 ? -12.516 -5.594 -22.547 1 98.5 315 ALA B CA 1
ATOM 8084 C C . ALA B 1 315 ? -12.758 -4.316 -21.75 1 98.5 315 ALA B C 1
ATOM 8086 O O . ALA B 1 315 ? -13.703 -4.238 -20.969 1 98.5 315 ALA B O 1
ATOM 8087 N N . GLY B 1 316 ? -11.859 -3.357 -21.906 1 98.25 316 GLY B N 1
ATOM 8088 C CA . GLY B 1 316 ? -12.062 -2.074 -21.266 1 98.25 316 GLY B CA 1
ATOM 8089 C C . GLY B 1 316 ? -13.352 -1.393 -21.688 1 98.25 316 GLY B C 1
ATOM 8090 O O . GLY B 1 316 ? -14.062 -0.827 -20.859 1 98.25 316 GLY B O 1
ATOM 8091 N N . ILE B 1 317 ? -13.664 -1.508 -22.906 1 98.31 317 ILE B N 1
ATOM 8092 C CA . ILE B 1 317 ? -14.883 -0.919 -23.438 1 98.31 317 ILE B CA 1
ATOM 8093 C C . ILE B 1 317 ? -16.094 -1.687 -22.922 1 98.31 317 ILE B C 1
ATOM 8095 O O . ILE B 1 317 ? -17.047 -1.086 -22.406 1 98.31 317 ILE B O 1
ATOM 8099 N N . LEU B 1 318 ? -16.031 -2.971 -23 1 98.44 318 LEU B N 1
ATOM 8100 C CA . LEU B 1 318 ? -17.141 -3.799 -22.531 1 98.44 318 LEU B CA 1
ATOM 8101 C C . LEU B 1 318 ? -17.344 -3.65 -21.031 1 98.44 318 LEU B C 1
ATOM 8103 O O . LEU B 1 318 ? -18.469 -3.682 -20.547 1 98.44 318 LEU B O 1
ATOM 8107 N N . GLY B 1 319 ? -16.219 -3.58 -20.344 1 98.19 319 GLY B N 1
ATOM 8108 C CA . GLY B 1 319 ? -16.328 -3.342 -18.906 1 98.19 319 GLY B CA 1
ATOM 8109 C C . GLY B 1 319 ? -16.984 -2.018 -18.578 1 98.19 319 GLY B C 1
ATOM 8110 O O . GLY B 1 319 ? -17.781 -1.935 -17.625 1 98.19 319 GLY B O 1
ATOM 8111 N N . SER B 1 320 ? -16.703 -0.987 -19.312 1 97.94 320 SER B N 1
ATOM 8112 C CA . SER B 1 320 ? -17.312 0.318 -19.094 1 97.94 320 SER B CA 1
ATOM 8113 C C . SER B 1 320 ? -18.812 0.281 -19.391 1 97.94 320 SER B C 1
ATOM 8115 O O . SER B 1 320 ? -19.609 0.94 -18.719 1 97.94 320 SER B O 1
ATOM 8117 N N . ILE B 1 321 ? -19.156 -0.454 -20.375 1 98.12 321 ILE B N 1
ATOM 8118 C CA . ILE B 1 321 ? -20.578 -0.614 -20.703 1 98.12 321 ILE B CA 1
ATOM 8119 C C . ILE B 1 321 ? -21.266 -1.399 -19.594 1 98.12 321 ILE B C 1
ATOM 8121 O O . ILE B 1 321 ? -22.406 -1.092 -19.219 1 98.12 321 ILE B O 1
ATOM 8125 N N . TYR B 1 322 ? -20.562 -2.395 -19.156 1 98.12 322 TYR B N 1
ATOM 8126 C CA . TYR B 1 322 ? -21.078 -3.17 -18.031 1 98.12 322 TYR B CA 1
ATOM 8127 C C . TYR B 1 322 ? -21.406 -2.262 -16.844 1 98.12 322 TYR B C 1
ATOM 8129 O O . TYR B 1 322 ? -22.5 -2.352 -16.281 1 98.12 322 TYR B O 1
ATOM 8137 N N . ASN B 1 323 ? -20.516 -1.373 -16.453 1 97.56 323 ASN B N 1
ATOM 8138 C CA . ASN B 1 323 ? -20.719 -0.461 -15.336 1 97.56 323 ASN B CA 1
ATOM 8139 C C . ASN B 1 323 ? -21.859 0.517 -15.602 1 97.56 323 ASN B C 1
ATOM 8141 O O . ASN B 1 323 ? -22.609 0.864 -14.695 1 97.56 323 ASN B O 1
ATOM 8145 N N . TYR B 1 324 ? -21.938 0.983 -16.797 1 97.31 324 TYR B N 1
ATOM 8146 C CA . TYR B 1 324 ? -23 1.895 -17.188 1 97.31 324 TYR B CA 1
ATOM 8147 C C . TYR B 1 324 ? -24.375 1.232 -17.016 1 97.31 324 TYR B C 1
ATOM 8149 O O . TYR B 1 324 ? -25.297 1.837 -16.469 1 97.31 324 TYR B O 1
ATOM 8157 N N . LEU B 1 325 ? -24.453 0.004 -17.453 1 97.12 325 LEU B N 1
ATOM 8158 C CA . LEU B 1 325 ? -25.719 -0.718 -17.391 1 97.12 325 LEU B CA 1
ATOM 8159 C C . LEU B 1 325 ? -26.062 -1.096 -15.945 1 97.12 325 LEU B C 1
ATOM 8161 O O . LEU B 1 325 ? -27.219 -1.084 -15.555 1 97.12 325 LEU B O 1
ATOM 8165 N N . VAL B 1 326 ? -25.078 -1.477 -15.211 1 96 326 VAL B N 1
ATOM 8166 C CA . VAL B 1 326 ? -25.297 -1.784 -13.805 1 96 326 VAL B CA 1
ATOM 8167 C C . VAL B 1 326 ? -25.859 -0.558 -13.086 1 96 326 VAL B C 1
ATOM 8169 O O . VAL B 1 326 ? -26.766 -0.677 -12.25 1 96 326 VAL B O 1
ATOM 8172 N N . ASP B 1 327 ? -25.328 0.589 -13.383 1 94.19 327 ASP B N 1
ATOM 8173 C CA . ASP B 1 327 ? -25.812 1.843 -12.805 1 94.19 327 ASP B CA 1
ATOM 8174 C C . ASP B 1 327 ? -27.297 2.055 -13.094 1 94.19 327 ASP B C 1
ATOM 8176 O O . ASP B 1 327 ? -28.062 2.422 -12.203 1 94.19 327 ASP B O 1
ATOM 8180 N N . LYS B 1 328 ? -27.703 1.771 -14.266 1 94.62 328 LYS B N 1
ATOM 8181 C CA . LYS B 1 328 ? -29.109 1.956 -14.672 1 94.62 328 LYS B CA 1
ATOM 8182 C C . LYS B 1 328 ? -30.016 0.954 -13.969 1 94.62 328 LYS B C 1
ATOM 8184 O O . LYS B 1 328 ? -31.109 1.304 -13.539 1 94.62 328 LYS B O 1
ATOM 8189 N N . VAL B 1 329 ? -29.531 -0.218 -13.852 1 94.38 329 VAL B N 1
ATOM 8190 C CA . VAL B 1 329 ? -30.328 -1.277 -13.25 1 94.38 329 VAL B CA 1
ATOM 8191 C C . VAL B 1 329 ? -30.5 -1.011 -11.758 1 94.38 329 VAL B C 1
ATOM 8193 O O . VAL B 1 329 ? -31.594 -1.166 -11.219 1 94.38 329 VAL B O 1
ATOM 8196 N N . VAL B 1 330 ? -29.438 -0.648 -11.125 1 91.69 330 VAL B N 1
ATOM 8197 C CA . VAL B 1 330 ? -29.484 -0.384 -9.695 1 91.69 330 VAL B CA 1
ATOM 8198 C C . VAL B 1 330 ? -30.453 0.771 -9.414 1 91.69 330 VAL B C 1
ATOM 8200 O O . VAL B 1 330 ? -31.203 0.735 -8.445 1 91.69 330 VAL B O 1
ATOM 8203 N N . ARG B 1 331 ? -30.484 1.792 -10.227 1 90.38 331 ARG B N 1
ATOM 8204 C CA . ARG B 1 331 ? -31.391 2.926 -10.07 1 90.38 331 ARG B CA 1
ATOM 8205 C C . ARG B 1 331 ? -32.844 2.498 -10.273 1 90.38 331 ARG B C 1
ATOM 8207 O O . ARG B 1 331 ? -33.719 2.922 -9.531 1 90.38 331 ARG B O 1
ATOM 8214 N N . THR B 1 332 ? -33.062 1.686 -11.258 1 91.62 332 THR B N 1
ATOM 8215 C CA . THR B 1 332 ? -34.406 1.218 -11.547 1 91.62 332 THR B CA 1
ATOM 8216 C C . THR B 1 332 ? -34.938 0.331 -10.4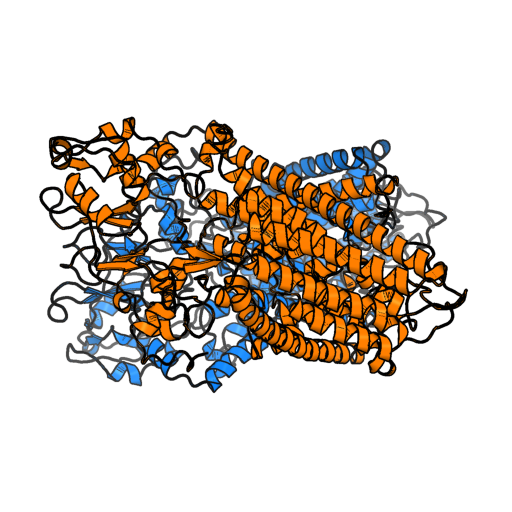22 1 91.62 332 THR B C 1
ATOM 8218 O O . THR B 1 332 ? -36.062 0.459 -10.008 1 91.62 332 THR B O 1
ATOM 8221 N N . TYR B 1 333 ? -34.125 -0.593 -9.969 1 92.19 333 TYR B N 1
ATOM 8222 C CA . TYR B 1 333 ? -34.5 -1.52 -8.914 1 92.19 333 TYR B CA 1
ATOM 8223 C C . TYR B 1 333 ? -34.719 -0.786 -7.594 1 92.19 333 TYR B C 1
ATOM 8225 O O . TYR B 1 333 ? -35.5 -1.248 -6.738 1 92.19 333 TYR B O 1
ATOM 8233 N N . SER B 1 334 ? -34 0.314 -7.406 1 86.5 334 SER B N 1
ATOM 8234 C CA . SER B 1 334 ? -34.188 1.08 -6.176 1 86.5 334 SER B CA 1
ATOM 8235 C C . SER B 1 334 ? -35.594 1.578 -6.031 1 86.5 334 SER B C 1
ATOM 8237 O O . SER B 1 334 ? -36.125 1.67 -4.918 1 86.5 334 SER B O 1
ATOM 8239 N N . VAL B 1 335 ? -36.312 1.839 -7.105 1 86.31 335 VAL B N 1
ATOM 8240 C CA . VAL B 1 335 ? -37.688 2.291 -7.094 1 86.31 335 VAL B CA 1
ATOM 8241 C C . VAL B 1 335 ? -38.625 1.143 -6.676 1 86.31 335 VAL B C 1
ATOM 8243 O O . VAL B 1 335 ? -39.562 1.343 -5.91 1 86.31 335 VAL B O 1
ATOM 8246 N N . ILE B 1 336 ? -38.281 0.026 -7.125 1 88.38 336 ILE B N 1
ATOM 8247 C CA . ILE B 1 336 ? -39.094 -1.151 -6.82 1 88.38 336 ILE B CA 1
ATOM 8248 C C . ILE B 1 336 ? -38.844 -1.568 -5.367 1 88.38 336 ILE B C 1
ATOM 8250 O O . ILE B 1 336 ? -39.812 -1.916 -4.66 1 88.38 336 ILE B O 1
ATOM 8254 N N . ASN B 1 337 ? -37.656 -1.56 -4.93 1 84.75 337 ASN B N 1
ATOM 8255 C CA . ASN B 1 337 ? -37.281 -1.99 -3.586 1 84.75 337 ASN B CA 1
ATOM 8256 C C . ASN B 1 337 ? -37.875 -1.07 -2.521 1 84.75 337 ASN B C 1
ATOM 8258 O O . ASN B 1 337 ? -38.094 -1.491 -1.385 1 84.75 337 ASN B O 1
ATOM 8262 N N . GLU B 1 338 ? -38.125 0.15 -2.881 1 84.25 338 GLU B N 1
ATOM 8263 C CA . GLU B 1 338 ? -38.656 1.115 -1.935 1 84.25 338 GLU B CA 1
ATOM 8264 C C . GLU B 1 338 ? -40.125 0.828 -1.645 1 84.25 338 GLU B C 1
ATOM 8266 O O . GLU B 1 338 ? -40.656 1.24 -0.608 1 84.25 338 GLU B O 1
ATOM 8271 N N . LYS B 1 339 ? -40.812 0.064 -2.486 1 87.62 339 LYS B N 1
ATOM 8272 C CA . LYS B 1 339 ? -42.25 -0.188 -2.365 1 87.62 339 LYS B CA 1
ATOM 8273 C C . LYS B 1 339 ? -42.531 -1.188 -1.248 1 87.62 339 LYS B C 1
ATOM 8275 O O . LYS B 1 339 ? -43.656 -1.257 -0.747 1 87.62 339 LYS B O 1
ATOM 8280 N N . GLY B 1 340 ? -41.5 -1.957 -0.874 1 88.31 340 GLY B N 1
ATOM 8281 C CA . GLY B 1 340 ? -41.75 -2.834 0.263 1 88.31 340 GLY B CA 1
ATOM 8282 C C . GLY B 1 340 ? -41.125 -4.203 0.098 1 88.31 340 GLY B C 1
ATOM 8283 O O . GLY B 1 340 ? -40.5 -4.496 -0.937 1 88.31 340 GLY B O 1
ATOM 8284 N N . ALA B 1 341 ? -41.375 -5.082 1.021 1 92.94 341 ALA B N 1
ATOM 8285 C CA . ALA B 1 341 ? -40.719 -6.391 1.087 1 92.94 341 ALA B CA 1
ATOM 8286 C C . ALA B 1 341 ? -41.281 -7.336 0.031 1 92.94 341 ALA B C 1
ATOM 8288 O O . ALA B 1 341 ? -40.562 -8.117 -0.572 1 92.94 341 ALA B O 1
ATOM 8289 N N . ALA B 1 342 ? -42.562 -7.27 -0.229 1 94.44 342 ALA B N 1
ATOM 8290 C CA . ALA B 1 342 ? -43.188 -8.156 -1.196 1 94.44 342 ALA B CA 1
ATOM 8291 C C . ALA B 1 342 ? -42.656 -7.902 -2.605 1 94.44 342 ALA B C 1
ATOM 8293 O O . ALA B 1 342 ? -42.469 -8.836 -3.387 1 94.44 342 ALA B O 1
ATOM 8294 N N . PHE B 1 343 ? -42.438 -6.684 -2.9 1 94.19 343 PHE B N 1
ATOM 8295 C CA . PHE B 1 343 ? -41.906 -6.332 -4.223 1 94.19 343 PHE B CA 1
ATOM 8296 C C . PHE B 1 343 ? -40.469 -6.738 -4.371 1 94.19 343 PHE B C 1
ATOM 8298 O O . PHE B 1 343 ? -40.031 -7.148 -5.449 1 94.19 343 PHE B O 1
ATOM 8305 N N . LYS B 1 344 ? -39.75 -6.633 -3.277 1 94.75 344 LYS B N 1
ATOM 8306 C CA . LYS B 1 344 ? -38.375 -7.09 -3.289 1 94.75 344 LYS B CA 1
ATOM 8307 C C . LYS B 1 344 ? -38.281 -8.578 -3.594 1 94.75 344 LYS B C 1
ATOM 8309 O O . LYS B 1 344 ? -37.5 -9 -4.453 1 94.75 344 LYS B O 1
ATOM 8314 N N . ILE B 1 345 ? -39.094 -9.352 -2.936 1 96.88 345 ILE B N 1
ATOM 8315 C CA . ILE B 1 345 ? -39.062 -10.805 -3.072 1 96.88 345 ILE B CA 1
ATOM 8316 C C . ILE B 1 345 ? -39.562 -11.195 -4.457 1 96.88 345 ILE B C 1
ATOM 8318 O O . ILE B 1 345 ? -39 -12.094 -5.094 1 96.88 345 ILE B O 1
ATOM 8322 N N . SER B 1 346 ? -40.625 -10.484 -4.945 1 97 346 SER B N 1
ATOM 8323 C CA . SER B 1 346 ? -41.156 -10.789 -6.262 1 97 346 SER B CA 1
ATOM 8324 C C . SER B 1 346 ? -40.125 -10.539 -7.359 1 97 346 SER B C 1
ATOM 8326 O O . SER B 1 346 ? -40.031 -11.305 -8.32 1 97 346 SER B O 1
ATOM 8328 N N . LEU B 1 347 ? -39.438 -9.461 -7.16 1 96.5 347 LEU B N 1
ATOM 8329 C CA . LEU B 1 347 ? -38.375 -9.156 -8.141 1 96.5 347 LEU B CA 1
ATOM 8330 C C . LEU B 1 347 ? -37.312 -10.242 -8.148 1 96.5 347 LEU B C 1
ATOM 8332 O O . LEU B 1 347 ? -36.875 -10.672 -9.219 1 96.5 347 LEU B O 1
ATOM 8336 N N . VAL B 1 348 ? -36.906 -10.734 -7.008 1 98 348 VAL B N 1
ATOM 8337 C CA . VAL B 1 348 ? -35.875 -11.766 -6.883 1 98 348 VAL B CA 1
ATOM 8338 C C . VAL B 1 348 ? -36.375 -13.07 -7.496 1 98 348 VAL B C 1
ATOM 8340 O O . VAL B 1 348 ? -35.625 -13.742 -8.227 1 98 348 VAL B O 1
ATOM 8343 N N . VAL B 1 349 ? -37.562 -13.398 -7.281 1 98 349 VAL B N 1
ATOM 8344 C CA . VAL B 1 349 ? -38.156 -14.641 -7.781 1 98 349 VAL B CA 1
ATOM 8345 C C . VAL B 1 349 ? -38.25 -14.578 -9.305 1 98 349 VAL B C 1
ATOM 8347 O O . VAL B 1 349 ? -38 -15.578 -9.984 1 98 349 VAL B O 1
ATOM 8350 N N . THR B 1 350 ? -38.594 -13.43 -9.812 1 97.94 350 THR B N 1
ATOM 8351 C CA . THR B 1 350 ? -38.719 -13.258 -11.258 1 97.94 350 THR B CA 1
ATOM 8352 C C . THR B 1 350 ? -37.344 -13.445 -11.93 1 97.94 350 THR B C 1
ATOM 8354 O O . THR B 1 350 ? -37.25 -14.117 -12.961 1 97.94 350 THR B O 1
ATOM 8357 N N . ILE B 1 351 ? -36.375 -12.867 -11.352 1 97.94 351 ILE B N 1
ATOM 8358 C CA . ILE B 1 351 ? -35.031 -12.977 -11.922 1 97.94 351 ILE B CA 1
ATOM 8359 C C . ILE B 1 351 ? -34.531 -14.414 -11.773 1 97.94 351 ILE B C 1
ATOM 8361 O O . ILE B 1 351 ? -33.844 -14.93 -12.656 1 97.94 351 ILE B O 1
ATOM 8365 N N . ALA B 1 352 ? -34.875 -15.078 -10.656 1 98.38 352 ALA B N 1
ATOM 8366 C CA . ALA B 1 352 ? -34.5 -16.484 -10.477 1 98.38 352 ALA B CA 1
ATOM 8367 C C . ALA B 1 352 ? -35.125 -17.359 -11.539 1 98.38 352 ALA B C 1
ATOM 8369 O O . ALA B 1 352 ? -34.469 -18.281 -12.055 1 98.38 352 ALA B O 1
ATOM 8370 N N . LEU B 1 353 ? -36.344 -17.062 -11.844 1 98.25 353 LEU B N 1
ATOM 8371 C CA . LEU B 1 353 ? -37.031 -17.812 -12.883 1 98.25 353 LEU B CA 1
ATOM 8372 C C . LEU B 1 353 ? -36.406 -17.562 -14.25 1 98.25 353 LEU B C 1
ATOM 8374 O O . LEU B 1 353 ? -36.188 -18.5 -15.031 1 98.25 353 LEU B O 1
ATOM 8378 N N . LEU B 1 354 ? -36.094 -16.359 -14.5 1 98.19 354 LEU B N 1
ATOM 8379 C CA . LEU B 1 354 ? -35.469 -16 -15.766 1 98.19 354 LEU B CA 1
ATOM 8380 C C . LEU B 1 354 ? -34.125 -16.703 -15.906 1 98.19 354 LEU B C 1
ATOM 8382 O O . LEU B 1 354 ? -33.812 -17.25 -16.969 1 98.19 354 LEU B O 1
ATOM 8386 N N . THR B 1 355 ? -33.344 -16.656 -14.875 1 98.25 355 THR B N 1
ATOM 8387 C CA . THR B 1 355 ? -32.031 -17.297 -14.891 1 98.25 355 THR B CA 1
ATOM 8388 C C . THR B 1 355 ? -32.156 -18.797 -15.07 1 98.25 355 THR B C 1
ATOM 8390 O O . THR B 1 355 ? -31.406 -19.406 -15.836 1 98.25 355 THR B O 1
ATOM 8393 N N . SER B 1 356 ? -33.125 -19.438 -14.398 1 98.06 356 SER B N 1
ATOM 8394 C CA . SER B 1 356 ? -33.344 -20.875 -14.516 1 98.06 356 SER B CA 1
ATOM 8395 C C . SER B 1 356 ? -33.781 -21.25 -15.93 1 98.06 356 SER B C 1
ATOM 8397 O O . SER B 1 356 ? -33.375 -22.297 -16.453 1 98.06 356 SER B O 1
ATOM 8399 N N . CYS B 1 357 ? -34.531 -20.391 -16.531 1 97.81 357 CYS B N 1
ATOM 8400 C CA . CYS B 1 357 ? -34.969 -20.641 -17.906 1 97.81 357 CYS B CA 1
ATOM 8401 C C . CYS B 1 357 ? -33.781 -20.578 -18.875 1 97.81 357 CYS B C 1
ATOM 8403 O O . CYS B 1 357 ? -33.625 -21.438 -19.734 1 97.81 357 CYS B O 1
ATOM 8405 N N . CYS B 1 358 ? -32.969 -19.609 -18.688 1 97.5 358 CYS B N 1
ATOM 8406 C CA . CYS B 1 358 ? -31.812 -19.484 -19.562 1 97.5 358 CYS B CA 1
ATOM 8407 C C . CYS B 1 358 ? -30.859 -20.656 -19.406 1 97.5 358 CYS B C 1
ATOM 8409 O O . CYS B 1 358 ? -30.406 -21.234 -20.391 1 97.5 358 CYS B O 1
ATOM 8411 N N . PHE B 1 359 ? -30.609 -21.047 -18.156 1 97.19 359 PHE B N 1
ATOM 8412 C CA . PHE B 1 359 ? -29.594 -22.062 -17.875 1 97.19 359 PHE B CA 1
ATOM 8413 C C . PHE B 1 359 ? -30.094 -23.438 -18.312 1 97.19 359 PHE B C 1
ATOM 8415 O O . PHE B 1 359 ? -29.297 -24.297 -18.703 1 97.19 359 PHE B O 1
ATOM 8422 N N . TYR B 1 360 ? -31.422 -23.672 -18.281 1 96.44 360 TYR B N 1
ATOM 8423 C CA . TYR B 1 360 ? -31.953 -24.984 -18.625 1 96.44 360 TYR B CA 1
ATOM 8424 C C . TYR B 1 360 ? -32.25 -25.094 -20.109 1 96.44 360 TYR B C 1
ATOM 8426 O O . TYR B 1 360 ? -32 -26.156 -20.719 1 96.44 360 TYR B O 1
ATOM 8434 N N . PHE B 1 361 ? -32.625 -24.031 -20.812 1 96.5 361 PHE B N 1
ATOM 8435 C CA . PHE B 1 361 ? -33.125 -24.172 -22.172 1 96.5 361 PHE B CA 1
ATOM 8436 C C . PHE B 1 361 ? -32.062 -23.797 -23.188 1 96.5 361 PHE B C 1
ATOM 8438 O O . PHE B 1 361 ? -32.062 -24.297 -24.312 1 96.5 361 PHE B O 1
ATOM 8445 N N . LEU B 1 362 ? -31.094 -23.016 -22.875 1 96.5 362 LEU B N 1
ATOM 8446 C CA . LEU B 1 362 ? -30.094 -22.609 -23.844 1 96.5 362 LEU B CA 1
ATOM 8447 C C . LEU B 1 362 ? -29.203 -23.781 -24.266 1 96.5 362 LEU B C 1
ATOM 8449 O O . LEU B 1 362 ? -28.812 -23.875 -25.422 1 96.5 362 LEU B O 1
ATOM 8453 N N . PRO B 1 363 ? -28.922 -24.672 -23.312 1 94.88 363 PRO B N 1
ATOM 8454 C CA . PRO B 1 363 ? -28.109 -25.828 -23.734 1 94.88 363 PRO B CA 1
ATOM 8455 C C . PRO B 1 363 ? -28.797 -26.672 -24.797 1 94.88 363 PRO B C 1
ATOM 8457 O O . PRO B 1 363 ? -28.125 -27.438 -25.5 1 94.88 363 PRO B O 1
ATOM 8460 N N . TRP B 1 364 ? -30.078 -26.547 -24.984 1 93.69 364 TRP B N 1
ATOM 8461 C CA . TRP B 1 364 ? -30.812 -27.312 -25.984 1 93.69 364 TRP B CA 1
ATOM 8462 C C . TRP B 1 364 ? -30.484 -26.844 -27.391 1 93.69 364 TRP B C 1
ATOM 8464 O O . TRP B 1 364 ? -30.734 -27.562 -28.359 1 93.69 364 TRP B O 1
ATOM 8474 N N . ILE B 1 365 ? -29.875 -25.703 -27.469 1 92.06 365 ILE B N 1
ATOM 8475 C CA . ILE B 1 365 ? -29.531 -25.125 -28.766 1 92.06 365 ILE B CA 1
ATOM 8476 C C . ILE B 1 365 ? -28.219 -25.719 -29.266 1 92.06 365 ILE B C 1
ATOM 8478 O O . ILE B 1 365 ? -27.953 -25.766 -30.469 1 92.06 365 ILE B O 1
ATOM 8482 N N . ALA B 1 366 ? -27.422 -26.219 -28.375 1 90.88 366 ALA B N 1
ATOM 8483 C CA . ALA B 1 366 ? -26.094 -26.688 -28.719 1 90.88 366 ALA B CA 1
ATOM 8484 C C . ALA B 1 366 ? -26.141 -28.094 -29.328 1 90.88 366 ALA B C 1
ATOM 8486 O O . ALA B 1 366 ? -27.062 -28.859 -29.047 1 90.88 366 ALA B O 1
ATOM 8487 N N . ASN B 1 367 ? -25.125 -28.406 -30.219 1 88.38 367 ASN B N 1
ATOM 8488 C CA . ASN B 1 367 ? -25.016 -29.734 -30.828 1 88.38 367 ASN B CA 1
ATOM 8489 C C . ASN B 1 367 ? -24.141 -30.672 -30 1 88.38 367 ASN B C 1
ATOM 8491 O O . ASN B 1 367 ? -23.234 -30.219 -29.297 1 88.38 367 ASN B O 1
ATOM 8495 N N . CYS B 1 368 ? -24.531 -31.906 -30.047 1 90 368 CYS B N 1
ATOM 8496 C CA . CYS B 1 368 ? -23.734 -32.906 -29.344 1 90 368 CYS B CA 1
ATOM 8497 C C . CYS B 1 368 ? -22.422 -33.156 -30.062 1 90 368 CYS B C 1
ATOM 8499 O O . CYS B 1 368 ? -22.391 -33.281 -31.281 1 90 368 CYS B O 1
ATOM 8501 N N . SER B 1 369 ? -21.391 -33.094 -29.328 1 89.25 369 SER B N 1
ATOM 8502 C CA . SER B 1 369 ? -20.062 -33.344 -29.859 1 89.25 369 SER B CA 1
ATOM 8503 C C . SER B 1 369 ? -19.469 -34.625 -29.266 1 89.25 369 SER B C 1
ATOM 8505 O O . SER B 1 369 ? -19.703 -34.938 -28.094 1 89.25 369 SER B O 1
ATOM 8507 N N . PRO B 1 370 ? -18.688 -35.375 -30.062 1 87.31 370 PRO B N 1
ATOM 8508 C CA . PRO B 1 370 ? -18.062 -36.594 -29.516 1 87.31 370 PRO B CA 1
ATOM 8509 C C . PRO B 1 370 ? -16.953 -36.312 -28.516 1 87.31 370 PRO B C 1
ATOM 8511 O O . PRO B 1 370 ? -16.219 -35.344 -28.672 1 87.31 370 PRO B O 1
ATOM 8514 N N . CYS B 1 371 ? -16.922 -37.188 -27.453 1 84.56 371 CYS B N 1
ATOM 8515 C CA . CYS B 1 371 ? -15.883 -37.062 -26.453 1 84.56 371 CYS B CA 1
ATOM 8516 C C . CYS B 1 371 ? -14.5 -37.25 -27.062 1 84.56 371 CYS B C 1
ATOM 8518 O O . CYS B 1 371 ? -14.32 -38.062 -27.953 1 84.56 371 CYS B O 1
ATOM 8520 N N . PRO B 1 372 ? -13.578 -36.406 -26.656 1 78.44 372 PRO B N 1
ATOM 8521 C CA . PRO B 1 372 ? -12.234 -36.531 -27.203 1 78.44 372 PRO B CA 1
ATOM 8522 C C . PRO B 1 372 ? -11.555 -37.844 -26.844 1 78.44 372 PRO B C 1
ATOM 8524 O O . PRO B 1 372 ? -11.758 -38.344 -25.734 1 78.44 372 PRO B O 1
ATOM 8527 N N . SER B 1 373 ? -10.984 -38.75 -27.75 1 64.25 373 SER B N 1
ATOM 8528 C CA . SER B 1 373 ? -10.383 -40.062 -27.594 1 64.25 373 SER B CA 1
ATOM 8529 C C . SER B 1 373 ? -9.219 -40.031 -26.609 1 64.25 373 SER B C 1
ATOM 8531 O O . SER B 1 373 ? -8.984 -41 -25.875 1 64.25 373 SER B O 1
ATOM 8533 N N . GLY B 1 374 ? -8.492 -39.031 -26.453 1 58.19 374 GLY B N 1
ATOM 8534 C CA . GLY B 1 374 ? -7.266 -39.031 -25.672 1 58.19 374 GLY B CA 1
ATOM 8535 C C . GLY B 1 374 ? -7.402 -38.281 -24.359 1 58.19 374 GLY B C 1
ATOM 8536 O O . GLY B 1 374 ? -6.398 -37.875 -23.75 1 58.19 374 GLY B O 1
ATOM 8537 N N . SER B 1 375 ? -8.625 -38.25 -23.938 1 58.78 375 SER B N 1
ATOM 8538 C CA . SER B 1 375 ? -8.742 -37.438 -22.75 1 58.78 375 SER B CA 1
ATOM 8539 C C . SER B 1 375 ? -8.562 -38.25 -21.469 1 58.78 375 SER B C 1
ATOM 8541 O O . SER B 1 375 ? -9.055 -39.375 -21.391 1 58.78 375 SER B O 1
ATOM 8543 N N . THR B 1 376 ? -7.586 -37.969 -20.734 1 59.31 376 THR B N 1
ATOM 8544 C CA . THR B 1 376 ? -7.336 -38.594 -19.438 1 59.31 376 THR B CA 1
ATOM 8545 C C . THR B 1 376 ? -8.531 -38.406 -18.5 1 59.31 376 THR B C 1
ATOM 8547 O O . THR B 1 376 ? -8.609 -39.031 -17.453 1 59.31 376 THR B O 1
ATOM 8550 N N . VAL B 1 377 ? -9.5 -37.625 -19.016 1 62.97 377 VAL B N 1
ATOM 8551 C CA . VAL B 1 377 ? -10.641 -37.375 -18.156 1 62.97 377 VAL B CA 1
ATOM 8552 C C . VAL B 1 377 ? -11.867 -38.125 -18.656 1 62.97 377 VAL B C 1
ATOM 8554 O O . VAL B 1 377 ? -12 -38.375 -19.859 1 62.97 377 VAL B O 1
ATOM 8557 N N . SER B 1 378 ? -12.688 -38.688 -17.781 1 68.25 378 SER B N 1
ATOM 8558 C CA . SER B 1 378 ? -13.906 -39.406 -18.125 1 68.25 378 SER B CA 1
ATOM 8559 C C . SER B 1 378 ? -14.867 -38.531 -18.922 1 68.25 378 SER B C 1
ATOM 8561 O O . SER B 1 378 ? -15.172 -37.406 -18.5 1 68.25 378 SER B O 1
ATOM 8563 N N . CYS B 1 379 ? -15.078 -38.844 -20.062 1 72.38 379 CYS B N 1
ATOM 8564 C CA . CYS B 1 379 ? -16.047 -38.188 -20.922 1 72.38 379 CYS B CA 1
ATOM 8565 C C . CYS B 1 379 ? -17.172 -39.125 -21.312 1 72.38 379 CYS B C 1
ATOM 8567 O O . CYS B 1 379 ? -16.938 -40.156 -21.938 1 72.38 379 CYS B O 1
ATOM 8569 N N . PRO B 1 380 ? -18.375 -38.938 -20.906 1 71.31 380 PRO B N 1
ATOM 8570 C CA . PRO B 1 380 ? -18.953 -37.812 -20.172 1 71.31 380 PRO B CA 1
ATOM 8571 C C . PRO B 1 380 ? -18.703 -37.875 -18.672 1 71.31 380 PRO B C 1
ATOM 8573 O O . PRO B 1 380 ? -18.422 -38.969 -18.156 1 71.31 380 PRO B O 1
ATOM 8576 N N . SER B 1 381 ? -18.703 -36.75 -18.078 1 69.88 381 SER B N 1
ATOM 8577 C CA . SER B 1 381 ? -18.453 -36.688 -16.641 1 69.88 381 SER B CA 1
ATOM 8578 C C . SER B 1 381 ? -19.641 -37.25 -15.859 1 69.88 381 SER B C 1
ATOM 8580 O O . SER B 1 381 ? -20.797 -37.031 -16.234 1 69.88 381 SER B O 1
ATOM 8582 N N . LEU B 1 382 ? -19.344 -38.344 -15.141 1 57.41 382 LEU B N 1
ATOM 8583 C CA . LEU B 1 382 ? -20.406 -38.969 -14.336 1 57.41 382 LEU B CA 1
ATOM 8584 C C . LEU B 1 382 ? -20.641 -38.156 -13.062 1 57.41 382 LEU B C 1
ATOM 8586 O O . LEU B 1 382 ? -21.688 -38.312 -12.414 1 57.41 382 LEU B O 1
ATOM 8590 N N . ASP B 1 383 ? -19.656 -37.344 -12.805 1 56.66 383 ASP B N 1
ATOM 8591 C CA . ASP B 1 383 ? -19.719 -36.688 -11.508 1 56.66 383 ASP B CA 1
ATOM 8592 C C . ASP B 1 383 ? -20.359 -35.312 -11.617 1 56.66 383 ASP B C 1
ATOM 8594 O O . ASP B 1 383 ? -20.609 -34.812 -12.727 1 56.66 383 ASP B O 1
ATOM 8598 N N . GLU B 1 384 ? -20.906 -34.812 -10.539 1 51.97 384 GLU B N 1
ATOM 8599 C CA . GLU B 1 384 ? -21.578 -33.531 -10.375 1 51.97 384 GLU B CA 1
ATOM 8600 C C . GLU B 1 384 ? -20.75 -32.406 -10.992 1 51.97 384 GLU B C 1
ATOM 8602 O O . GLU B 1 384 ? -21.312 -31.5 -11.625 1 51.97 384 GLU B O 1
ATOM 8607 N N . SER B 1 385 ? -19.422 -32.406 -10.727 1 54.97 385 SER B N 1
ATOM 8608 C CA . SER B 1 385 ? -18.547 -31.375 -11.234 1 54.97 385 SER B CA 1
ATOM 8609 C C . SER B 1 385 ? -17.688 -31.891 -12.391 1 54.97 385 SER B C 1
ATOM 8611 O O . SER B 1 385 ? -17.141 -33 -12.32 1 54.97 385 SER B O 1
ATOM 8613 N N . GLY B 1 386 ? -18.234 -31.734 -13.719 1 63 386 GLY B N 1
ATOM 8614 C CA . GLY B 1 386 ? -17.469 -32.344 -14.797 1 63 386 GLY B CA 1
ATOM 8615 C C . GLY B 1 386 ? -17.188 -31.406 -15.945 1 63 386 GLY B C 1
ATOM 8616 O O . GLY B 1 386 ? -17.891 -30.406 -16.109 1 63 386 GLY B O 1
ATOM 8617 N N . GLU B 1 387 ? -16.141 -31.719 -16.578 1 71.5 387 GLU B N 1
ATOM 8618 C CA . GLU B 1 387 ? -15.703 -30.938 -17.734 1 71.5 387 GLU B CA 1
ATOM 8619 C C . GLU B 1 387 ? -16.562 -31.219 -18.953 1 71.5 387 GLU B C 1
ATOM 8621 O O . GLU B 1 387 ? -16.766 -30.344 -19.797 1 71.5 387 GLU B O 1
ATOM 8626 N N . TYR B 1 388 ? -17.281 -32.406 -18.906 1 78.75 388 TYR B N 1
ATOM 8627 C CA . TYR B 1 388 ? -18.062 -32.812 -20.078 1 78.75 388 TYR B CA 1
ATOM 8628 C C . TYR B 1 388 ? -19.422 -33.344 -19.656 1 78.75 388 TYR B C 1
ATOM 8630 O O . TYR B 1 388 ? -19.547 -34.531 -19.297 1 78.75 388 TYR B O 1
ATOM 8638 N N . LYS B 1 389 ? -20.422 -32.5 -19.781 1 84.38 389 LYS B N 1
ATOM 8639 C CA . LYS B 1 389 ? -21.766 -32.938 -19.406 1 84.38 389 LYS B CA 1
ATOM 8640 C C . LYS B 1 389 ? -22.516 -33.5 -20.625 1 84.38 389 LYS B C 1
ATOM 8642 O O . LYS B 1 389 ? -22.438 -32.938 -21.719 1 84.38 389 LYS B O 1
ATOM 8647 N N . SER B 1 390 ? -23.172 -34.594 -20.422 1 83.62 390 SER B N 1
ATOM 8648 C CA . SER B 1 390 ? -23.891 -35.25 -21.531 1 83.62 390 SER B CA 1
ATOM 8649 C C . SER B 1 390 ? -25.219 -34.531 -21.812 1 83.62 390 SER B C 1
ATOM 8651 O O . SER B 1 390 ? -25.516 -34.25 -22.969 1 83.62 390 SER B O 1
ATOM 8653 N N . PHE B 1 391 ? -26 -34.156 -20.781 1 88.06 391 PHE B N 1
ATOM 8654 C CA . PHE B 1 391 ? -27.312 -33.531 -20.906 1 88.06 391 PHE B CA 1
ATOM 8655 C C . PHE B 1 391 ? -28.266 -34.438 -21.688 1 88.06 391 PHE B C 1
ATOM 8657 O O . PHE B 1 391 ? -28.516 -35.562 -21.281 1 88.06 391 PHE B O 1
ATOM 8664 N N . GLN B 1 392 ? -28.75 -34.062 -22.953 1 85.69 392 GLN B N 1
ATOM 8665 C CA . GLN B 1 392 ? -29.672 -34.844 -23.75 1 85.69 392 GLN B CA 1
ATOM 8666 C C . GLN B 1 392 ? -28.922 -35.688 -24.797 1 85.69 392 GLN B C 1
ATOM 8668 O O . GLN B 1 392 ? -29.531 -36.438 -25.562 1 85.69 392 GLN B O 1
ATOM 8673 N N . CYS B 1 393 ? -27.625 -35.656 -24.719 1 88.44 393 CYS B N 1
ATOM 8674 C CA . CYS B 1 393 ? -26.828 -36.281 -25.734 1 88.44 393 CYS B CA 1
ATOM 8675 C C . CYS B 1 393 ? -26.688 -37.781 -25.469 1 88.44 393 CYS B C 1
ATOM 8677 O O . CYS B 1 393 ? -26.797 -38.219 -24.328 1 88.44 393 CYS B O 1
ATOM 8679 N N . PRO B 1 394 ? -26.484 -38.594 -26.531 1 86.19 394 PRO B N 1
ATOM 8680 C CA . PRO B 1 394 ? -26.281 -40.031 -26.359 1 86.19 394 PRO B CA 1
ATOM 8681 C C . PRO B 1 394 ? -24.953 -40.375 -25.688 1 86.19 394 PRO B C 1
ATOM 8683 O O . PRO B 1 394 ? -24.094 -39.5 -25.516 1 86.19 394 PRO B O 1
ATOM 8686 N N . PRO B 1 395 ? -24.891 -41.594 -25.25 1 83.06 395 PRO B N 1
ATOM 8687 C CA . PRO B 1 395 ? -23.641 -42 -24.594 1 83.06 395 PRO B CA 1
ATOM 8688 C C . PRO B 1 395 ? -22.406 -41.75 -25.484 1 83.06 395 PRO B C 1
ATOM 8690 O O . PRO B 1 395 ? -22.453 -42 -26.688 1 83.06 395 PRO B O 1
ATOM 8693 N N . GLY B 1 396 ? -21.359 -41.094 -24.953 1 82.62 396 GLY B N 1
ATOM 8694 C CA . GLY B 1 396 ? -20.125 -40.844 -25.672 1 82.62 396 GLY B CA 1
ATOM 8695 C C . GLY B 1 396 ? -20.062 -39.406 -26.234 1 82.62 396 GLY B C 1
ATOM 8696 O O . GLY B 1 396 ? -19.047 -39.031 -26.828 1 82.62 396 GLY B O 1
ATOM 8697 N N . TYR B 1 397 ? -21.188 -38.812 -26.109 1 88.19 397 TYR B N 1
ATOM 8698 C CA . TYR B 1 397 ? -21.25 -37.438 -26.594 1 88.19 397 TYR B CA 1
ATOM 8699 C C . TYR B 1 397 ? -21.453 -36.469 -25.453 1 88.19 397 TYR B C 1
ATOM 8701 O O . TYR B 1 397 ? -21.922 -36.844 -24.375 1 88.19 397 TYR B O 1
ATOM 8709 N N . TYR B 1 398 ? -21.047 -35.219 -25.656 1 88.44 398 TYR B N 1
ATOM 8710 C CA . TYR B 1 398 ? -21.219 -34.188 -24.625 1 88.44 398 TYR B CA 1
ATOM 8711 C C . TYR B 1 398 ? -21.828 -32.906 -25.219 1 88.44 398 TYR B C 1
ATOM 8713 O O . TYR B 1 398 ? -21.812 -32.719 -26.438 1 88.44 398 TYR B O 1
ATOM 8721 N N . ASN B 1 399 ? -22.484 -32.188 -24.453 1 91.31 399 ASN B N 1
ATOM 8722 C CA . ASN B 1 399 ? -23.016 -30.859 -24.75 1 91.31 399 ASN B CA 1
ATOM 8723 C C . ASN B 1 399 ? -22.172 -29.75 -24.141 1 91.31 399 ASN B C 1
ATOM 8725 O O . ASN B 1 399 ? -22.109 -29.625 -22.906 1 91.31 399 ASN B O 1
ATOM 8729 N N . ASP B 1 400 ? -21.594 -28.891 -25 1 91.38 400 ASP B N 1
ATOM 8730 C CA . ASP B 1 400 ? -20.625 -27.906 -24.516 1 91.38 400 ASP B CA 1
ATOM 8731 C C . ASP B 1 400 ? -21.312 -26.797 -23.719 1 91.38 400 ASP B C 1
ATOM 8733 O O . ASP B 1 400 ? -20.781 -26.328 -22.719 1 91.38 400 ASP B O 1
ATOM 8737 N N . LEU B 1 401 ? -22.484 -26.438 -24.109 1 94.06 401 LEU B N 1
ATOM 8738 C CA . LEU B 1 401 ? -23.203 -25.406 -23.375 1 94.06 401 LEU B CA 1
ATOM 8739 C C . LEU B 1 401 ? -23.672 -25.922 -22.016 1 94.06 401 LEU B C 1
ATOM 8741 O O . LEU B 1 401 ? -23.641 -25.188 -21.031 1 94.06 401 LEU B O 1
ATOM 8745 N N . ALA B 1 402 ? -24.125 -27.156 -21.984 1 92 402 ALA B N 1
ATOM 8746 C CA . ALA B 1 402 ? -24.547 -27.75 -20.719 1 92 402 ALA B CA 1
ATOM 8747 C C . ALA B 1 402 ? -23.375 -27.875 -19.75 1 92 402 ALA B C 1
ATOM 8749 O O . ALA B 1 402 ? -23.547 -27.766 -18.547 1 92 402 ALA B O 1
ATOM 8750 N N . SER B 1 403 ? -22.188 -28.047 -20.297 1 90.69 403 SER B N 1
ATOM 8751 C CA . SER B 1 403 ? -20.969 -28.156 -19.5 1 90.69 403 SER B CA 1
ATOM 8752 C C . SER B 1 403 ? -20.594 -26.828 -18.859 1 90.69 403 SER B C 1
ATOM 8754 O O . SER B 1 403 ? -19.797 -26.797 -17.906 1 90.69 403 SER B O 1
ATOM 8756 N N . LEU B 1 404 ? -21.25 -25.781 -19.312 1 93.12 404 LEU B N 1
ATOM 8757 C CA . LEU B 1 404 ? -21.016 -24.469 -18.734 1 93.12 404 LEU B CA 1
ATOM 8758 C C . LEU B 1 404 ? -22.203 -24.031 -17.875 1 93.12 404 LEU B C 1
ATOM 8760 O O . LEU B 1 404 ? -22.031 -23.656 -16.719 1 93.12 404 LEU B O 1
ATOM 8764 N N . PHE B 1 405 ? -23.391 -24.188 -18.391 1 94.25 405 PHE B N 1
ATOM 8765 C CA . PHE B 1 405 ? -24.578 -23.656 -17.719 1 94.25 405 PHE B CA 1
ATOM 8766 C C . PHE B 1 405 ? -25 -24.562 -16.562 1 94.25 405 PHE B C 1
ATOM 8768 O O . PHE B 1 405 ? -25.469 -24.062 -15.539 1 94.25 405 PHE B O 1
ATOM 8775 N N . LEU B 1 406 ? -24.891 -25.859 -16.703 1 91.69 406 LEU B N 1
ATOM 8776 C CA . LEU B 1 406 ? -25.375 -26.781 -15.68 1 91.69 406 LEU B CA 1
ATOM 8777 C C . LEU B 1 406 ? -24.219 -27.219 -14.773 1 91.69 406 LEU B C 1
ATOM 8779 O O . LEU B 1 406 ? -24.016 -28.406 -14.555 1 91.69 406 LEU B O 1
ATOM 8783 N N . ASN B 1 407 ? -23.453 -26.297 -14.32 1 89.69 407 ASN B N 1
ATOM 8784 C CA . ASN B 1 407 ? -22.375 -26.391 -13.352 1 89.69 407 ASN B CA 1
ATOM 8785 C C . ASN B 1 407 ? -22.375 -25.219 -12.375 1 89.69 407 ASN B C 1
ATOM 8787 O O . ASN B 1 407 ? -23.062 -24.219 -12.609 1 89.69 407 ASN B O 1
ATOM 8791 N N . THR B 1 408 ? -21.734 -25.375 -11.258 1 89.56 408 THR B N 1
ATOM 8792 C CA . THR B 1 408 ? -21.547 -24.234 -10.383 1 89.56 408 THR B CA 1
ATOM 8793 C C . THR B 1 408 ? -20.703 -23.156 -11.062 1 89.56 408 THR B C 1
ATOM 8795 O O . THR B 1 408 ? -19.938 -23.469 -11.992 1 89.56 408 THR B O 1
ATOM 8798 N N . ASN B 1 409 ? -20.859 -21.922 -10.688 1 91.19 409 ASN B N 1
ATOM 8799 C CA . ASN B 1 409 ? -20.078 -20.828 -11.273 1 91.19 409 ASN B CA 1
ATOM 8800 C C . ASN B 1 409 ? -18.578 -21.094 -11.133 1 91.19 409 ASN B C 1
ATOM 8802 O O . ASN B 1 409 ? -17.812 -20.797 -12.055 1 91.19 409 ASN B O 1
ATOM 8806 N N . ASP B 1 410 ? -18.156 -21.641 -10.039 1 87.69 410 ASP B N 1
ATOM 8807 C CA . ASP B 1 410 ? -16.75 -21.938 -9.797 1 87.69 410 ASP B CA 1
ATOM 8808 C C . ASP B 1 410 ? -16.25 -23.016 -10.758 1 87.69 410 ASP B C 1
ATOM 8810 O O . ASP B 1 410 ? -15.141 -22.906 -11.289 1 87.69 410 ASP B O 1
ATOM 8814 N N . ASP B 1 411 ? -17.016 -24 -11.016 1 87.75 411 ASP B N 1
ATOM 8815 C CA . ASP B 1 411 ? -16.641 -25.062 -11.922 1 87.75 411 ASP B CA 1
ATOM 8816 C C . ASP B 1 411 ? -16.625 -24.578 -13.375 1 87.75 411 ASP B C 1
ATOM 8818 O O . ASP B 1 411 ? -15.82 -25.047 -14.18 1 87.75 411 ASP B O 1
ATOM 8822 N N . ALA B 1 412 ? -17.562 -23.781 -13.641 1 90.88 412 ALA B N 1
ATOM 8823 C CA . ALA B 1 412 ? -17.578 -23.203 -14.977 1 90.88 412 ALA B CA 1
ATOM 8824 C C . ALA B 1 412 ? -16.297 -22.422 -15.242 1 90.88 412 ALA B C 1
ATOM 8826 O O . ALA B 1 412 ? -15.75 -22.469 -16.344 1 90.88 412 ALA B O 1
ATOM 8827 N N . ILE B 1 413 ? -15.836 -21.688 -14.266 1 91.12 413 ILE B N 1
ATOM 8828 C CA . ILE B 1 413 ? -14.594 -20.938 -14.391 1 91.12 413 ILE B CA 1
ATOM 8829 C C . ILE B 1 413 ? -13.43 -21.906 -14.586 1 91.12 413 ILE B C 1
ATOM 8831 O O . ILE B 1 413 ? -12.555 -21.688 -15.43 1 91.12 413 ILE B O 1
ATOM 8835 N N . ARG B 1 414 ? -13.453 -22.984 -13.859 1 87.19 414 ARG B N 1
ATOM 8836 C CA . ARG B 1 414 ? -12.406 -23.984 -13.984 1 87.19 414 ARG B CA 1
ATOM 8837 C C . ARG B 1 414 ? -12.367 -24.578 -15.391 1 87.19 414 ARG B C 1
ATOM 8839 O O . ARG B 1 414 ? -11.289 -24.797 -15.953 1 87.19 414 ARG B O 1
ATOM 8846 N N . ASN B 1 415 ? -13.555 -24.797 -15.891 1 87.88 415 ASN B N 1
ATOM 8847 C CA . ASN B 1 415 ? -13.656 -25.344 -17.234 1 87.88 415 ASN B CA 1
ATOM 8848 C C . ASN B 1 415 ? -13.148 -24.359 -18.281 1 87.88 415 ASN B C 1
ATOM 8850 O O . ASN B 1 415 ? -12.484 -24.75 -19.25 1 87.88 415 ASN B O 1
ATOM 8854 N N . LEU B 1 416 ? -13.414 -23.188 -18.047 1 91.06 416 LEU B N 1
ATOM 8855 C CA . LEU B 1 416 ? -12.992 -22.156 -19 1 91.06 416 LEU B CA 1
ATOM 8856 C C . LEU B 1 416 ? -11.484 -21.938 -18.922 1 91.06 416 LEU B C 1
ATOM 8858 O O . LEU B 1 416 ? -10.844 -21.688 -19.953 1 91.06 416 LEU B O 1
ATOM 8862 N N . PHE B 1 417 ? -10.891 -22.078 -17.766 1 88.5 417 PHE B N 1
ATOM 8863 C CA . PHE B 1 417 ? -9.469 -21.828 -17.562 1 88.5 417 PHE B CA 1
ATOM 8864 C C . PHE B 1 417 ? -8.641 -23.047 -17.969 1 88.5 417 PHE B C 1
ATOM 8866 O O . PHE B 1 417 ? -7.426 -22.938 -18.141 1 88.5 417 PHE B O 1
ATOM 8873 N N . SER B 1 418 ? -9.234 -24.188 -18.125 1 82.5 418 SER B N 1
ATOM 8874 C CA . SER B 1 418 ? -8.508 -25.422 -18.359 1 82.5 418 SER B CA 1
ATOM 8875 C C . SER B 1 418 ? -7.789 -25.422 -19.703 1 82.5 418 SER B C 1
ATOM 8877 O O . SER B 1 418 ? -8.414 -25.219 -20.734 1 82.5 418 SER B O 1
ATOM 8879 N N . PRO B 1 419 ? -6.512 -25.656 -19.625 1 77.06 419 PRO B N 1
ATOM 8880 C CA . PRO B 1 419 ? -5.781 -25.734 -20.891 1 77.06 419 PRO B CA 1
ATOM 8881 C C . PRO B 1 419 ? -6.039 -27.047 -21.641 1 77.06 419 PRO B C 1
ATOM 8883 O O . PRO B 1 419 ? -5.723 -27.156 -22.828 1 77.06 419 PRO B O 1
ATOM 8886 N N . ARG B 1 420 ? -6.602 -28.016 -21 1 71.62 420 ARG B N 1
ATOM 8887 C CA . ARG B 1 420 ? -6.816 -29.344 -21.578 1 71.62 420 ARG B CA 1
ATOM 8888 C C . ARG B 1 420 ? -7.949 -29.312 -22.594 1 71.62 420 ARG B C 1
ATOM 8890 O O . ARG B 1 420 ? -8.039 -30.188 -23.469 1 71.62 420 ARG B O 1
ATOM 8897 N N . ILE B 1 421 ? -8.742 -28.328 -22.391 1 66.69 421 ILE B N 1
ATOM 8898 C CA . ILE B 1 421 ? -9.891 -28.203 -23.281 1 66.69 421 ILE B CA 1
ATOM 8899 C C . ILE B 1 421 ? -9.5 -27.344 -24.484 1 66.69 421 ILE B C 1
ATOM 8901 O O . ILE B 1 421 ? -9.359 -26.125 -24.375 1 66.69 421 ILE B O 1
ATOM 8905 N N . ILE B 1 422 ? -9.195 -27.906 -25.516 1 64.75 422 ILE B N 1
ATOM 8906 C CA . ILE B 1 422 ? -8.688 -27.172 -26.672 1 64.75 422 ILE B CA 1
ATOM 8907 C C . ILE B 1 422 ? -9.852 -26.734 -27.547 1 64.75 422 ILE B C 1
ATOM 8909 O O . ILE B 1 422 ? -10.086 -25.531 -27.734 1 64.75 422 ILE B O 1
ATOM 8913 N N . LYS B 1 423 ? -10.578 -27.672 -28.188 1 63.94 423 LYS B N 1
ATOM 8914 C CA . LYS B 1 423 ? -11.625 -27.281 -29.141 1 63.94 423 LYS B CA 1
ATOM 8915 C C . LYS B 1 423 ? -12.977 -27.859 -28.719 1 63.94 423 LYS B C 1
ATOM 8917 O O . LYS B 1 423 ? -13.867 -28.016 -29.562 1 63.94 423 LYS B O 1
ATOM 8922 N N . GLU B 1 424 ? -13.016 -27.922 -27.469 1 76.69 424 GLU B N 1
ATOM 8923 C CA . GLU B 1 424 ? -14.242 -28.578 -27 1 76.69 424 GLU B CA 1
ATOM 8924 C C . GLU B 1 424 ? -15.398 -27.578 -26.922 1 76.69 424 GLU B C 1
ATOM 8926 O O . GLU B 1 424 ? -16.562 -27.969 -27.031 1 76.69 424 GLU B O 1
ATOM 8931 N N . PHE B 1 425 ? -15.086 -26.344 -26.797 1 88.06 425 PHE B N 1
ATOM 8932 C CA . PHE B 1 425 ? -16.156 -25.344 -26.797 1 88.06 425 PHE B CA 1
ATOM 8933 C C . PHE B 1 425 ? -16.281 -24.688 -28.172 1 88.06 425 PHE B C 1
ATOM 8935 O O . PHE B 1 425 ? -15.32 -24.094 -28.672 1 88.06 425 PHE B O 1
ATOM 8942 N N . HIS B 1 426 ? -17.453 -24.781 -28.75 1 91.94 426 HIS B N 1
ATOM 8943 C CA . HIS B 1 426 ? -17.719 -24.156 -30.047 1 91.94 426 HIS B CA 1
ATOM 8944 C C . HIS B 1 426 ? -17.812 -22.641 -29.906 1 91.94 426 HIS B C 1
ATOM 8946 O O . HIS B 1 426 ? -18.172 -22.141 -28.844 1 91.94 426 HIS B O 1
ATOM 8952 N N . ILE B 1 427 ? -17.5 -21.938 -31.016 1 94 427 ILE B N 1
ATOM 8953 C CA . ILE B 1 427 ? -17.5 -20.484 -31.031 1 94 427 ILE B CA 1
ATOM 8954 C C . ILE B 1 427 ? -18.906 -19.969 -30.734 1 94 427 ILE B C 1
ATOM 8956 O O . ILE B 1 427 ? -19.078 -19.016 -29.984 1 94 427 ILE B O 1
ATOM 8960 N N . SER B 1 428 ? -19.906 -20.578 -31.312 1 94.56 428 SER B N 1
ATOM 8961 C CA . SER B 1 428 ? -21.297 -20.156 -31.094 1 94.56 428 SER B CA 1
ATOM 8962 C C . SER B 1 428 ? -21.703 -20.344 -29.641 1 94.56 428 SER B C 1
ATOM 8964 O O . SER B 1 428 ? -22.406 -19.5 -29.062 1 94.56 428 SER B O 1
ATOM 8966 N N . SER B 1 429 ? -21.281 -21.469 -29.062 1 94.75 429 SER B N 1
ATOM 8967 C CA . SER B 1 429 ? -21.609 -21.75 -27.672 1 94.75 429 SER B CA 1
ATOM 8968 C C . SER B 1 429 ? -20.953 -20.734 -26.734 1 94.75 429 SER B C 1
ATOM 8970 O O . SER B 1 429 ? -21.562 -20.281 -25.766 1 94.75 429 SER B O 1
ATOM 8972 N N . LEU B 1 430 ? -19.703 -20.375 -27.062 1 96.12 430 LEU B N 1
ATOM 8973 C CA . LEU B 1 430 ? -19 -19.391 -26.25 1 96.12 430 LEU B CA 1
ATOM 8974 C C . LEU B 1 430 ? -19.672 -18.016 -26.344 1 96.12 430 LEU B C 1
ATOM 8976 O O . LEU B 1 430 ? -19.766 -17.297 -25.359 1 96.12 430 LEU B O 1
ATOM 8980 N N . PHE B 1 431 ? -20.125 -17.703 -27.469 1 97 431 PHE B N 1
ATOM 8981 C CA . PHE B 1 431 ? -20.812 -16.438 -27.656 1 97 431 PHE B CA 1
ATOM 8982 C C . PHE B 1 431 ? -22.125 -16.406 -26.875 1 97 431 PHE B C 1
ATOM 8984 O O . PHE B 1 431 ? -22.453 -15.398 -26.25 1 97 431 PHE B O 1
ATOM 8991 N N . ILE B 1 432 ? -22.891 -17.469 -26.922 1 97.19 432 ILE B N 1
ATOM 8992 C CA . ILE B 1 432 ? -24.156 -17.562 -26.219 1 97.19 432 ILE B CA 1
ATOM 8993 C C . ILE B 1 432 ? -23.922 -17.469 -24.719 1 97.19 432 ILE B C 1
ATOM 8995 O O . ILE B 1 432 ? -24.641 -16.75 -24.016 1 97.19 432 ILE B O 1
ATOM 8999 N N . TYR B 1 433 ? -22.969 -18.203 -24.266 1 97.56 433 TYR B N 1
ATOM 9000 C CA . TYR B 1 433 ? -22.672 -18.188 -22.844 1 97.56 433 TYR B CA 1
ATOM 9001 C C . TYR B 1 433 ? -22.203 -16.797 -22.391 1 97.56 433 TYR B C 1
ATOM 9003 O O . TYR B 1 433 ? -22.641 -16.312 -21.359 1 97.56 433 TYR B O 1
ATOM 9011 N N . PHE B 1 434 ? -21.344 -16.156 -23.188 1 98.31 434 PHE B N 1
ATOM 9012 C CA . PHE B 1 434 ? -20.844 -14.828 -22.875 1 98.31 434 PHE B CA 1
ATOM 9013 C C . PHE B 1 434 ? -21.984 -13.828 -22.781 1 98.31 434 PHE B C 1
ATOM 9015 O O . PHE B 1 434 ? -22.094 -13.086 -21.812 1 98.31 434 PHE B O 1
ATOM 9022 N N . ALA B 1 435 ? -22.797 -13.828 -23.734 1 98 435 ALA B N 1
ATOM 9023 C CA . ALA B 1 435 ? -23.906 -12.883 -23.781 1 98 435 ALA B CA 1
ATOM 9024 C C . ALA B 1 435 ? -24.859 -13.102 -22.609 1 98 435 ALA B C 1
ATOM 9026 O O . ALA B 1 435 ? -25.328 -12.141 -21.984 1 98 435 ALA B O 1
ATOM 9027 N N . THR B 1 436 ? -25.141 -14.312 -22.328 1 98.12 436 THR B N 1
ATOM 9028 C CA . THR B 1 436 ? -26.094 -14.633 -21.25 1 98.12 436 THR B CA 1
ATOM 9029 C C . THR B 1 436 ? -25.547 -14.203 -19.906 1 98.12 436 THR B C 1
ATOM 9031 O O . THR B 1 436 ? -26.234 -13.539 -19.125 1 98.12 436 THR B O 1
ATOM 9034 N N . ILE B 1 437 ? -24.25 -14.547 -19.656 1 98.19 437 ILE B N 1
ATOM 9035 C CA . ILE B 1 437 ? -23.641 -14.234 -18.375 1 98.19 437 ILE B CA 1
ATOM 9036 C C . ILE B 1 437 ? -23.453 -12.727 -18.234 1 98.19 437 ILE B C 1
ATOM 9038 O O . ILE B 1 437 ? -23.641 -12.156 -17.156 1 98.19 437 ILE B O 1
ATOM 9042 N N . TYR B 1 438 ? -23.078 -12.102 -19.328 1 98.31 438 TYR B N 1
ATOM 9043 C CA . TYR B 1 438 ? -22.875 -10.656 -19.344 1 98.31 438 TYR B CA 1
ATOM 9044 C C . TYR B 1 438 ? -24.141 -9.914 -18.953 1 98.31 438 TYR B C 1
ATOM 9046 O O . TYR B 1 438 ? -24.125 -9.07 -18.062 1 98.31 438 TYR B O 1
ATOM 9054 N N . PHE B 1 439 ? -25.234 -10.305 -19.469 1 98 439 PHE B N 1
ATOM 9055 C CA . PHE B 1 439 ? -26.484 -9.578 -19.234 1 98 439 PHE B CA 1
ATOM 9056 C C . PHE B 1 439 ? -27.156 -10.047 -17.953 1 98 439 PHE B C 1
ATOM 9058 O O . PHE B 1 439 ? -27.75 -9.242 -17.234 1 98 439 PHE B O 1
ATOM 9065 N N . LEU B 1 440 ? -27.125 -11.32 -17.703 1 97.75 440 LEU B N 1
ATOM 9066 C CA . LEU B 1 440 ? -27.719 -11.805 -16.469 1 97.75 440 LEU B CA 1
ATOM 9067 C C . LEU B 1 440 ? -26.969 -11.266 -15.258 1 97.75 440 LEU B C 1
ATOM 9069 O O . LEU B 1 440 ? -27.562 -11.016 -14.203 1 97.75 440 LEU B O 1
ATOM 9073 N N . GLY B 1 441 ? -25.609 -11.18 -15.445 1 96.94 441 GLY B N 1
ATOM 9074 C CA . GLY B 1 441 ? -24.859 -10.578 -14.367 1 96.94 441 GLY B CA 1
ATOM 9075 C C . GLY B 1 441 ? -25.281 -9.156 -14.047 1 96.94 441 GLY B C 1
ATOM 9076 O O . GLY B 1 441 ? -25.359 -8.766 -12.883 1 96.94 441 GLY B O 1
ATOM 9077 N N . ILE B 1 442 ? -25.609 -8.406 -15.016 1 97 442 ILE B N 1
ATOM 9078 C CA . ILE B 1 442 ? -26.031 -7.016 -14.875 1 97 442 ILE B CA 1
ATOM 9079 C C . ILE B 1 442 ? -27.422 -6.961 -14.234 1 97 442 ILE B C 1
ATOM 9081 O O . ILE B 1 442 ? -27.641 -6.211 -13.281 1 97 442 ILE B O 1
ATOM 9085 N N . ILE B 1 443 ? -28.281 -7.824 -14.648 1 96.06 443 ILE B N 1
ATOM 9086 C CA . ILE B 1 443 ? -29.688 -7.777 -14.234 1 96.06 443 ILE B CA 1
ATOM 9087 C C . ILE B 1 443 ? -29.812 -8.289 -12.797 1 96.06 443 ILE B C 1
ATOM 9089 O O . ILE B 1 443 ? -30.656 -7.82 -12.039 1 96.06 443 ILE B O 1
ATOM 9093 N N . THR B 1 444 ? -28.953 -9.156 -12.461 1 96.5 444 THR B N 1
ATOM 9094 C CA . THR B 1 444 ? -29.047 -9.758 -11.141 1 96.5 444 THR B CA 1
ATOM 9095 C C . THR B 1 444 ? -28.484 -8.812 -10.078 1 96.5 444 THR B C 1
ATOM 9097 O O . THR B 1 444 ? -28.906 -8.867 -8.914 1 96.5 444 THR B O 1
ATOM 9100 N N . TYR B 1 445 ? -27.641 -7.918 -10.648 1 90.62 445 TYR B N 1
ATOM 9101 C CA . TYR B 1 445 ? -27 -7.051 -9.664 1 90.62 445 TYR B CA 1
ATOM 9102 C C . TYR B 1 445 ? -27.969 -5.984 -9.164 1 90.62 445 TYR B C 1
ATOM 9104 O O . TYR B 1 445 ? -28.594 -5.293 -9.969 1 90.62 445 TYR B O 1
ATOM 9112 N N . GLY B 1 446 ? -28.516 -5.867 -8.047 1 87.75 446 GLY B N 1
ATOM 9113 C CA . GLY B 1 446 ? -29.391 -4.855 -7.484 1 87.75 446 GLY B CA 1
ATOM 9114 C C . GLY B 1 446 ? -30.578 -5.438 -6.746 1 87.75 446 GLY B C 1
ATOM 9115 O O . GLY B 1 446 ? -31.312 -4.715 -6.074 1 87.75 446 GLY B O 1
ATOM 9116 N N . ILE B 1 447 ? -30.766 -6.664 -7.07 1 93.69 447 ILE B N 1
ATOM 9117 C CA . ILE B 1 447 ? -31.875 -7.277 -6.344 1 93.69 447 ILE B CA 1
ATOM 9118 C C . ILE B 1 447 ? -31.547 -7.344 -4.855 1 93.69 447 ILE B C 1
ATOM 9120 O O . ILE B 1 447 ? -30.391 -7.16 -4.465 1 93.69 447 ILE B O 1
ATOM 9124 N N . ALA B 1 448 ? -32.5 -7.625 -4.016 1 94.38 448 ALA B N 1
ATOM 9125 C CA . ALA B 1 448 ? -32.344 -7.535 -2.566 1 94.38 448 ALA B CA 1
ATOM 9126 C C . ALA B 1 448 ? -31.781 -8.836 -1.989 1 94.38 448 ALA B C 1
ATOM 9128 O O . ALA B 1 448 ? -32.406 -9.461 -1.127 1 94.38 448 ALA B O 1
ATOM 9129 N N . ILE B 1 449 ? -30.641 -9.227 -2.369 1 96.31 449 ILE B N 1
ATOM 9130 C CA . ILE B 1 449 ? -29.891 -10.344 -1.823 1 96.31 449 ILE B CA 1
ATOM 9131 C C . ILE B 1 449 ? -28.406 -9.977 -1.75 1 96.31 449 ILE B C 1
ATOM 9133 O O . ILE B 1 449 ? -27.953 -9.07 -2.449 1 96.31 449 ILE B O 1
ATOM 9137 N N . PRO B 1 450 ? -27.656 -10.594 -0.851 1 96.69 450 PRO B N 1
ATOM 9138 C CA . PRO B 1 450 ? -26.219 -10.406 -0.917 1 96.69 450 PRO B CA 1
ATOM 9139 C C . PRO B 1 450 ? -25.609 -10.906 -2.23 1 96.69 450 PRO B C 1
ATOM 9141 O O . PRO B 1 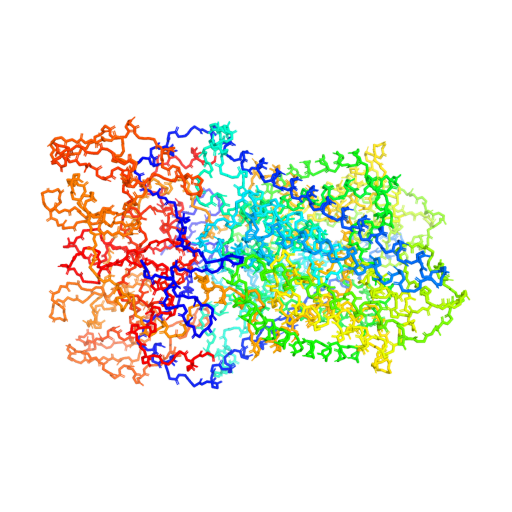450 ? -25.781 -12.07 -2.588 1 96.69 450 PRO B O 1
ATOM 9144 N N . SER B 1 451 ? -25.078 -10 -2.979 1 94.88 451 SER B N 1
ATOM 9145 C CA . SER B 1 451 ? -24.594 -10.344 -4.312 1 94.88 451 SER B CA 1
ATOM 9146 C C . SER B 1 451 ? -23.234 -9.727 -4.586 1 94.88 451 SER B C 1
ATOM 9148 O O . SER B 1 451 ? -23.047 -8.516 -4.41 1 94.88 451 SER B O 1
ATOM 9150 N N . GLY B 1 452 ? -22.266 -10.492 -4.949 1 94.88 452 GLY B N 1
ATOM 9151 C CA . GLY B 1 452 ? -20.953 -10.016 -5.363 1 94.88 452 GLY B CA 1
ATOM 9152 C C . GLY B 1 452 ? -20.781 -9.945 -6.867 1 94.88 452 GLY B C 1
ATOM 9153 O O . GLY B 1 452 ? -21.375 -10.742 -7.598 1 94.88 452 GLY B O 1
ATOM 9154 N N . LEU B 1 453 ? -19.906 -9.102 -7.305 1 95.25 453 LEU B N 1
ATOM 9155 C CA . LEU B 1 453 ? -19.75 -8.867 -8.734 1 95.25 453 LEU B CA 1
ATOM 9156 C C . LEU B 1 453 ? -18.484 -9.539 -9.266 1 95.25 453 LEU B C 1
ATOM 9158 O O . LEU B 1 453 ? -18.312 -9.664 -10.477 1 95.25 453 LEU B O 1
ATOM 9162 N N . PHE B 1 454 ? -17.641 -10.07 -8.469 1 94.31 454 PHE B N 1
ATOM 9163 C CA . PHE B 1 454 ? -16.375 -10.617 -8.922 1 94.31 454 PHE B CA 1
ATOM 9164 C C . PHE B 1 454 ? -16.594 -11.828 -9.828 1 94.31 454 PHE B C 1
ATOM 9166 O O . PHE B 1 454 ? -16.047 -11.883 -10.93 1 94.31 454 PHE B O 1
ATOM 9173 N N . ILE B 1 455 ? -17.391 -12.719 -9.398 1 94.88 455 ILE B N 1
ATOM 9174 C CA . ILE B 1 455 ? -17.562 -13.984 -10.117 1 94.88 455 ILE B CA 1
ATOM 9175 C C . ILE B 1 455 ? -18.266 -13.727 -11.453 1 94.88 455 ILE B C 1
ATOM 9177 O O . ILE B 1 455 ? -17.828 -14.203 -12.5 1 94.88 455 ILE B O 1
ATOM 9181 N N . PRO B 1 456 ? -19.312 -12.961 -11.484 1 96.69 456 PRO B N 1
ATOM 9182 C CA . PRO B 1 456 ? -19.938 -12.68 -12.789 1 96.69 456 PRO B CA 1
ATOM 9183 C C . PRO B 1 456 ? -18.953 -12.055 -13.781 1 96.69 456 PRO B C 1
ATOM 9185 O O . PRO B 1 456 ? -18.969 -12.406 -14.961 1 96.69 456 PRO B O 1
ATOM 9188 N N . VAL B 1 457 ? -18.141 -11.172 -13.273 1 97.69 457 VAL B N 1
ATOM 9189 C CA . VAL B 1 457 ? -17.188 -10.477 -14.141 1 97.69 457 VAL B CA 1
ATOM 9190 C C . VAL B 1 457 ? -16.094 -11.438 -14.594 1 97.69 457 VAL B C 1
ATOM 9192 O O . VAL B 1 457 ? -15.672 -11.406 -15.75 1 97.69 457 VAL B O 1
ATOM 9195 N N . ILE B 1 458 ? -15.695 -12.281 -13.711 1 96.44 458 ILE B N 1
ATOM 9196 C CA . ILE B 1 458 ? -14.68 -13.273 -14.055 1 96.44 458 ILE B CA 1
ATOM 9197 C C . ILE B 1 458 ? -15.242 -14.25 -15.078 1 96.44 458 ILE B C 1
ATOM 9199 O O . ILE B 1 458 ? -14.578 -14.594 -16.062 1 96.44 458 ILE B O 1
ATOM 9203 N N . LEU B 1 459 ? -16.484 -14.68 -14.906 1 96.75 459 LEU B N 1
ATOM 9204 C CA . LEU B 1 459 ? -17.125 -15.625 -15.812 1 96.75 459 LEU B CA 1
ATOM 9205 C C . LEU B 1 459 ? -17.281 -15.023 -17.203 1 96.75 459 LEU B C 1
ATOM 9207 O O . LEU B 1 459 ? -16.922 -15.648 -18.203 1 96.75 459 LEU B O 1
ATOM 9211 N N . ALA B 1 460 ? -17.797 -13.852 -17.219 1 98.19 460 ALA B N 1
ATOM 9212 C CA . ALA B 1 460 ? -17.953 -13.18 -18.5 1 98.19 460 ALA B CA 1
ATOM 9213 C C . ALA B 1 460 ? -16.594 -12.914 -19.156 1 98.19 460 ALA B C 1
ATOM 9215 O O . ALA B 1 460 ? -16.438 -13.125 -20.359 1 98.19 460 ALA B O 1
ATOM 9216 N N . GLY B 1 461 ? -15.68 -12.484 -18.375 1 98.19 461 GLY B N 1
ATOM 9217 C CA . GLY B 1 461 ? -14.344 -12.211 -18.891 1 98.19 461 GLY B CA 1
ATOM 9218 C C . GLY B 1 461 ? -13.633 -13.453 -19.391 1 98.19 461 GLY B C 1
ATOM 9219 O O . GLY B 1 461 ? -12.977 -13.422 -20.422 1 98.19 461 GLY B O 1
ATOM 9220 N N . ALA B 1 462 ? -13.742 -14.5 -18.625 1 96.62 462 ALA B N 1
ATOM 9221 C CA . ALA B 1 462 ? -13.109 -15.75 -19.016 1 96.62 462 ALA B CA 1
ATOM 9222 C C . ALA B 1 462 ? -13.68 -16.266 -20.344 1 96.62 462 ALA B C 1
ATOM 9224 O O . ALA B 1 462 ? -12.938 -16.734 -21.203 1 96.62 462 ALA B O 1
ATOM 9225 N N . CYS B 1 463 ? -14.977 -16.219 -20.438 1 97.44 463 CYS B N 1
ATOM 9226 C CA . CYS B 1 463 ? -15.617 -16.656 -21.672 1 97.44 463 CYS B CA 1
ATOM 9227 C C . CYS B 1 463 ? -15.227 -15.75 -22.844 1 97.44 463 CYS B C 1
ATOM 9229 O O . CYS B 1 463 ? -14.93 -16.234 -23.938 1 97.44 463 CYS B O 1
ATOM 9231 N N . TYR B 1 464 ? -15.219 -14.508 -22.609 1 98.06 464 TYR B N 1
ATOM 9232 C CA . TYR B 1 464 ? -14.781 -13.539 -23.609 1 98.06 464 TYR B CA 1
ATOM 9233 C C . TYR B 1 464 ? -13.352 -13.836 -24.062 1 98.06 464 TYR B C 1
ATOM 9235 O O . TYR B 1 464 ? -13.062 -13.828 -25.266 1 98.06 464 TYR B O 1
ATOM 9243 N N . GLY B 1 465 ? -12.5 -14.047 -23.109 1 97 465 GLY B N 1
ATOM 9244 C CA . GLY B 1 465 ? -11.117 -14.344 -23.438 1 97 465 GLY B CA 1
ATOM 9245 C C . GLY B 1 465 ? -10.961 -15.594 -24.281 1 97 465 GLY B C 1
ATOM 9246 O O . GLY B 1 465 ? -10.188 -15.602 -25.234 1 97 465 GLY B O 1
ATOM 9247 N N . ARG B 1 466 ? -11.664 -16.625 -23.906 1 95.25 466 ARG B N 1
ATOM 9248 C CA . ARG B 1 466 ? -11.594 -17.875 -24.672 1 95.25 466 ARG B CA 1
ATOM 9249 C C . ARG B 1 466 ? -12.164 -17.688 -26.062 1 95.25 466 ARG B C 1
ATOM 9251 O O . ARG B 1 466 ? -11.648 -18.234 -27.031 1 95.25 466 ARG B O 1
ATOM 9258 N N . LEU B 1 467 ? -13.266 -16.969 -26.141 1 96.06 467 LEU B N 1
ATOM 9259 C CA . LEU B 1 467 ? -13.867 -16.672 -27.438 1 96.06 467 LEU B CA 1
ATOM 9260 C C . LEU B 1 467 ? -12.883 -15.898 -28.312 1 96.06 467 LEU B C 1
ATOM 9262 O O . LEU B 1 467 ? -12.695 -16.234 -29.484 1 96.06 467 LEU B O 1
ATOM 9266 N N . PHE B 1 468 ? -12.281 -14.906 -27.766 1 96 468 PHE B N 1
ATOM 9267 C CA . PHE B 1 468 ? -11.297 -14.102 -28.484 1 96 468 PHE B CA 1
ATOM 9268 C C . PHE B 1 468 ? -10.125 -14.969 -28.938 1 96 468 PHE B C 1
ATOM 9270 O O . PHE B 1 468 ? -9.648 -14.836 -30.062 1 96 468 PHE B O 1
ATOM 9277 N N . GLY B 1 469 ? -9.688 -15.805 -28.031 1 93.06 469 GLY B N 1
ATOM 9278 C CA . GLY B 1 469 ? -8.594 -16.703 -28.375 1 93.06 469 GLY B CA 1
ATOM 9279 C C . GLY B 1 469 ? -8.906 -17.609 -29.547 1 93.06 469 GLY B C 1
ATOM 9280 O O . GLY B 1 469 ? -8.031 -17.891 -30.375 1 93.06 469 GLY B O 1
ATOM 9281 N N . ARG B 1 470 ? -10.133 -18.047 -29.625 1 92.44 470 ARG B N 1
ATOM 9282 C CA . ARG B 1 470 ? -10.555 -18.891 -30.719 1 92.44 470 ARG B CA 1
ATOM 9283 C C . ARG B 1 470 ? -10.648 -18.109 -32.031 1 92.44 470 ARG B C 1
ATOM 9285 O O . ARG B 1 470 ? -10.375 -18.641 -33.094 1 92.44 470 ARG B O 1
ATOM 9292 N N . LEU B 1 471 ? -10.977 -16.906 -31.984 1 93.19 471 LEU B N 1
ATOM 9293 C CA . LEU B 1 471 ? -11.141 -16.078 -33.156 1 93.19 471 LEU B CA 1
ATOM 9294 C C . LEU B 1 471 ? -9.789 -15.68 -33.75 1 93.19 471 LEU B C 1
ATOM 9296 O O . LEU B 1 471 ? -9.656 -15.508 -34.969 1 93.19 471 LEU B O 1
ATOM 9300 N N . VAL B 1 472 ? -8.852 -15.547 -32.875 1 91.81 472 VAL B N 1
ATOM 9301 C CA . VAL B 1 472 ? -7.539 -15.102 -33.344 1 91.81 472 VAL B CA 1
ATOM 9302 C C . VAL B 1 472 ? -6.582 -16.297 -33.406 1 91.81 472 VAL B C 1
ATOM 9304 O O . VAL B 1 472 ? -5.367 -16.125 -33.312 1 91.81 472 VAL B O 1
ATOM 9307 N N . GLU B 1 473 ? -7.062 -17.406 -33.5 1 87.31 473 GLU B N 1
ATOM 9308 C CA . GLU B 1 473 ? -6.262 -18.625 -33.5 1 87.31 473 GLU B CA 1
ATOM 9309 C C . GLU B 1 473 ? -5.223 -18.609 -34.625 1 87.31 473 GLU B C 1
ATOM 9311 O O . GLU B 1 473 ? -4.141 -19.188 -34.469 1 87.31 473 GLU B O 1
ATOM 9316 N N . SER B 1 474 ? -5.5 -17.938 -35.656 1 84.56 474 SER B N 1
ATOM 9317 C CA . SER B 1 474 ? -4.586 -17.891 -36.812 1 84.56 474 SER B CA 1
ATOM 9318 C C . SER B 1 474 ? -3.412 -16.953 -36.531 1 84.56 474 SER B C 1
ATOM 9320 O O . SER B 1 474 ? -2.338 -17.109 -37.125 1 84.56 474 SER B O 1
ATOM 9322 N N . MET B 1 475 ? -3.576 -16.141 -35.594 1 83.75 475 MET B N 1
ATOM 9323 C CA . MET B 1 475 ? -2.568 -15.117 -35.375 1 83.75 475 MET B CA 1
ATOM 9324 C C . MET B 1 475 ? -1.706 -15.453 -34.156 1 83.75 475 MET B C 1
ATOM 9326 O O . MET B 1 475 ? -0.601 -14.93 -34 1 83.75 475 MET B O 1
ATOM 9330 N N . THR B 1 476 ? -2.191 -16.266 -33.312 1 84 476 THR B N 1
ATOM 9331 C CA . THR B 1 476 ? -1.468 -16.484 -32.062 1 84 476 THR B CA 1
ATOM 9332 C C . THR B 1 476 ? -1.402 -17.984 -31.719 1 84 476 THR B C 1
ATOM 9334 O O . THR B 1 476 ? -2.264 -18.75 -32.156 1 84 476 THR B O 1
ATOM 9337 N N . LYS B 1 477 ? -0.272 -18.328 -31.016 1 78.88 477 LYS B N 1
ATOM 9338 C CA . LYS B 1 477 ? -0.093 -19.719 -30.578 1 78.88 477 LYS B CA 1
ATOM 9339 C C . LYS B 1 477 ? -0.337 -19.844 -29.078 1 78.88 477 LYS B C 1
ATOM 9341 O O . LYS B 1 477 ? -0.074 -20.906 -28.484 1 78.88 477 LYS B O 1
ATOM 9346 N N . LEU B 1 478 ? -0.879 -18.844 -28.516 1 82.75 478 LEU B N 1
ATOM 9347 C CA . LEU B 1 478 ? -1.146 -18.891 -27.094 1 82.75 478 LEU B CA 1
ATOM 9348 C C . LEU B 1 478 ? -2.328 -19.812 -26.781 1 82.75 478 LEU B C 1
ATOM 9350 O O . LEU B 1 478 ? -3.279 -19.875 -27.578 1 82.75 478 LEU B O 1
ATOM 9354 N N . ASP B 1 479 ? -2.176 -20.422 -25.688 1 84.12 479 ASP B N 1
ATOM 9355 C CA . ASP B 1 479 ? -3.217 -21.359 -25.25 1 84.12 479 ASP B CA 1
ATOM 9356 C C . ASP B 1 479 ? -4.531 -20.625 -24.984 1 84.12 479 ASP B C 1
ATOM 9358 O O . ASP B 1 479 ? -4.531 -19.469 -24.562 1 84.12 479 ASP B O 1
ATOM 9362 N N . ARG B 1 480 ? -5.629 -21.328 -25.281 1 87.38 480 ARG B N 1
ATOM 9363 C CA . ARG B 1 480 ? -6.965 -20.766 -25.109 1 87.38 480 ARG B CA 1
ATOM 9364 C C . ARG B 1 480 ? -7.285 -20.547 -23.625 1 87.38 480 ARG B C 1
ATOM 9366 O O . ARG B 1 480 ? -8 -19.609 -23.281 1 87.38 480 ARG B O 1
ATOM 9373 N N . GLY B 1 481 ? -6.766 -21.438 -22.75 1 87.5 481 GLY B N 1
ATOM 9374 C CA . GLY B 1 481 ? -6.93 -21.25 -21.312 1 87.5 481 GLY B CA 1
ATOM 9375 C C . GLY B 1 481 ? -6.273 -19.984 -20.812 1 87.5 481 GLY B C 1
ATOM 9376 O O . GLY B 1 481 ? -6.805 -19.312 -19.922 1 87.5 481 GLY B O 1
ATOM 9377 N N . LEU B 1 482 ? -5.172 -19.672 -21.406 1 89.12 482 LEU B N 1
ATOM 9378 C CA . LEU B 1 482 ? -4.477 -18.438 -21.047 1 89.12 482 LEU B CA 1
ATOM 9379 C C . LEU B 1 482 ? -5.277 -17.219 -21.484 1 89.12 482 LEU B C 1
ATOM 9381 O O . LEU B 1 482 ? -5.352 -16.219 -20.766 1 89.12 482 LEU B O 1
ATOM 9385 N N . PHE B 1 483 ? -5.82 -17.297 -22.594 1 92.38 483 PHE B N 1
ATOM 9386 C CA . PHE B 1 483 ? -6.652 -16.203 -23.062 1 92.38 483 PHE B CA 1
ATOM 9387 C C . PHE B 1 483 ? -7.863 -16.016 -22.156 1 92.38 483 PHE B C 1
ATOM 9389 O O . PHE B 1 483 ? -8.328 -14.891 -21.953 1 92.38 483 PHE B O 1
ATOM 9396 N N . ALA B 1 484 ? -8.391 -17.125 -21.672 1 94.31 484 ALA B N 1
ATOM 9397 C CA . ALA B 1 484 ? -9.508 -17.031 -20.734 1 94.31 484 ALA B CA 1
ATOM 9398 C C . ALA B 1 484 ? -9.109 -16.281 -19.469 1 94.31 484 ALA B C 1
ATOM 9400 O O . ALA B 1 484 ? -9.867 -15.453 -18.969 1 94.31 484 ALA B O 1
ATOM 9401 N N . LEU B 1 485 ? -7.969 -16.594 -19.031 1 93.62 485 LEU B N 1
ATOM 9402 C CA . LEU B 1 485 ? -7.473 -15.906 -17.828 1 93.62 485 LEU B CA 1
ATOM 9403 C C . LEU B 1 485 ? -7.246 -14.422 -18.109 1 93.62 485 LEU B C 1
ATOM 9405 O O . LEU B 1 485 ? -7.625 -13.57 -17.297 1 93.62 485 LEU B O 1
ATOM 9409 N N . LEU B 1 486 ? -6.613 -14.117 -19.219 1 95.5 486 LEU B N 1
ATOM 9410 C CA . LEU B 1 486 ? -6.359 -12.734 -19.594 1 95.5 486 LEU B CA 1
ATOM 9411 C C . LEU B 1 486 ? -7.668 -11.984 -19.812 1 95.5 486 LEU B C 1
ATOM 9413 O O . LEU B 1 486 ? -7.758 -10.789 -19.531 1 95.5 486 LEU B O 1
ATOM 9417 N N . GLY B 1 487 ? -8.602 -12.719 -20.375 1 97.5 487 GLY B N 1
ATOM 9418 C CA . GLY B 1 487 ? -9.922 -12.117 -20.5 1 97.5 487 GLY B CA 1
ATOM 9419 C C . GLY B 1 487 ? -10.562 -11.781 -19.172 1 97.5 487 GLY B C 1
ATOM 9420 O O . GLY B 1 487 ? -11.141 -10.703 -19.016 1 97.5 487 GLY B O 1
ATOM 9421 N N . ALA B 1 488 ? -10.5 -12.664 -18.234 1 96.94 488 ALA B N 1
ATOM 9422 C CA . ALA B 1 488 ? -11.023 -12.406 -16.906 1 96.94 488 ALA B CA 1
ATOM 9423 C C . ALA B 1 488 ? -10.32 -11.203 -16.266 1 96.94 488 ALA B C 1
ATOM 9425 O O . ALA B 1 488 ? -10.977 -10.328 -15.695 1 96.94 488 ALA B O 1
ATOM 9426 N N . ALA B 1 489 ? -9.031 -11.203 -16.406 1 97 489 ALA B N 1
ATOM 9427 C CA . ALA B 1 489 ? -8.25 -10.102 -15.844 1 97 489 ALA B CA 1
ATOM 9428 C C . ALA B 1 489 ? -8.648 -8.766 -16.469 1 97 489 ALA B C 1
ATOM 9430 O O . ALA B 1 489 ? -8.82 -7.77 -15.773 1 97 489 ALA B O 1
ATOM 9431 N N . SER B 1 490 ? -8.789 -8.758 -17.75 1 97.88 490 SER B N 1
ATOM 9432 C CA . SER B 1 490 ? -9.102 -7.516 -18.453 1 97.88 490 SER B CA 1
ATOM 9433 C C . SER B 1 490 ? -10.508 -7.031 -18.125 1 97.88 490 SER B C 1
ATOM 9435 O O . SER B 1 490 ? -10.742 -5.832 -17.969 1 97.88 490 SER B O 1
ATOM 9437 N N . PHE B 1 491 ? -11.406 -7.934 -17.969 1 98.19 491 PHE B N 1
ATOM 9438 C CA . PHE B 1 491 ? -12.758 -7.539 -17.578 1 98.19 491 PHE B CA 1
ATOM 9439 C C . PHE B 1 491 ? -12.789 -6.992 -16.172 1 98.19 491 PHE B C 1
ATOM 9441 O O . PHE B 1 491 ? -13.5 -6.027 -15.883 1 98.19 491 PHE B O 1
ATOM 9448 N N . LEU B 1 492 ? -12.062 -7.629 -15.328 1 97.62 492 LEU B N 1
ATOM 9449 C CA . LEU B 1 492 ? -11.961 -7.125 -13.961 1 97.62 492 LEU B CA 1
ATOM 9450 C C . LEU B 1 492 ? -11.344 -5.73 -13.945 1 97.62 492 LEU B C 1
ATOM 9452 O O . LEU B 1 492 ? -11.82 -4.844 -13.234 1 97.62 492 LEU B O 1
ATOM 9456 N N . GLY B 1 493 ? -10.281 -5.578 -14.719 1 96.75 493 GLY B N 1
ATOM 9457 C CA . GLY B 1 493 ? -9.656 -4.266 -14.828 1 96.75 493 GLY B CA 1
ATOM 9458 C C . GLY B 1 493 ? -10.602 -3.203 -15.359 1 96.75 493 GLY B C 1
ATOM 9459 O O . GLY B 1 493 ? -10.602 -2.068 -14.883 1 96.75 493 GLY B O 1
ATOM 9460 N N . GLY B 1 494 ? -11.406 -3.557 -16.297 1 97.44 494 GLY B N 1
ATOM 9461 C CA . GLY B 1 494 ? -12.328 -2.619 -16.922 1 97.44 494 GLY B CA 1
ATOM 9462 C C . GLY B 1 494 ? -13.516 -2.279 -16.047 1 97.44 494 GLY B C 1
ATOM 9463 O O . GLY B 1 494 ? -14.062 -1.179 -16.125 1 97.44 494 GLY B O 1
ATOM 9464 N N . THR B 1 495 ? -13.875 -3.129 -15.195 1 97.56 495 THR B N 1
ATOM 9465 C CA . THR B 1 495 ? -15.07 -2.924 -14.383 1 97.56 495 THR B CA 1
ATOM 9466 C C . THR B 1 495 ? -14.703 -2.393 -13 1 97.56 495 THR B C 1
ATOM 9468 O O . THR B 1 495 ? -15.227 -1.368 -12.562 1 97.56 495 THR B O 1
ATOM 9471 N N . MET B 1 496 ? -13.797 -3.029 -12.336 1 96.12 496 MET B N 1
ATOM 9472 C CA . MET B 1 496 ? -13.461 -2.689 -10.953 1 96.12 496 MET B CA 1
ATOM 9473 C C . MET B 1 496 ? -12.406 -1.594 -10.898 1 96.12 496 MET B C 1
ATOM 9475 O O . MET B 1 496 ? -12.266 -0.904 -9.891 1 96.12 496 MET B O 1
ATOM 9479 N N . ARG B 1 497 ? -11.594 -1.382 -11.859 1 95.69 497 ARG B N 1
ATOM 9480 C CA . ARG B 1 497 ? -10.586 -0.333 -12.016 1 95.69 497 ARG B CA 1
ATOM 9481 C C . ARG B 1 497 ? -9.492 -0.462 -10.953 1 95.69 497 ARG B C 1
ATOM 9483 O O . ARG B 1 497 ? -8.953 0.542 -10.492 1 95.69 497 ARG B O 1
ATOM 9490 N N . MET B 1 498 ? -9.305 -1.602 -10.359 1 93.31 498 MET B N 1
ATOM 9491 C CA . MET B 1 498 ? -8.148 -1.9 -9.523 1 93.31 498 MET B CA 1
ATOM 9492 C C . MET B 1 498 ? -7.012 -2.484 -10.359 1 93.31 498 MET B C 1
ATOM 9494 O O . MET B 1 498 ? -7.23 -2.914 -11.492 1 93.31 498 MET B O 1
ATOM 9498 N N . THR B 1 499 ? -5.809 -2.486 -9.812 1 92.81 499 THR B N 1
ATOM 9499 C CA . THR B 1 499 ? -4.672 -2.928 -10.609 1 92.81 499 THR B CA 1
ATOM 9500 C C . THR B 1 499 ? -3.869 -3.992 -9.875 1 92.81 499 THR B C 1
ATOM 9502 O O . THR B 1 499 ? -4.125 -5.188 -10.023 1 92.81 499 THR B O 1
ATOM 9505 N N . VAL B 1 500 ? -3.061 -3.541 -8.844 1 93.44 500 VAL B N 1
ATOM 9506 C CA . VAL B 1 500 ? -2.104 -4.418 -8.18 1 93.44 500 VAL B CA 1
ATOM 9507 C C . VAL B 1 500 ? -2.848 -5.516 -7.426 1 93.44 500 VAL B C 1
ATOM 9509 O O . VAL B 1 500 ? -2.441 -6.68 -7.449 1 93.44 500 VAL B O 1
ATOM 9512 N N . SER B 1 501 ? -3.912 -5.188 -6.789 1 94.94 501 SER B N 1
ATOM 9513 C CA . SER B 1 501 ? -4.668 -6.168 -6.02 1 94.94 501 SER B CA 1
ATOM 9514 C C . SER B 1 501 ? -5.254 -7.25 -6.922 1 94.94 501 SER B C 1
ATOM 9516 O O . SER B 1 501 ? -5.145 -8.438 -6.621 1 94.94 501 SER B O 1
ATOM 9518 N N . LEU B 1 502 ? -5.828 -6.863 -8.047 1 95.94 502 LEU B N 1
ATOM 9519 C CA . LEU B 1 502 ? -6.41 -7.832 -8.969 1 95.94 502 LEU B CA 1
ATOM 9520 C C . LEU B 1 502 ? -5.328 -8.719 -9.578 1 95.94 502 LEU B C 1
ATOM 9522 O O . LEU B 1 502 ? -5.539 -9.922 -9.766 1 95.94 502 LEU B O 1
ATOM 9526 N N . CYS B 1 503 ? -4.223 -8.109 -9.883 1 94.25 503 CYS B N 1
ATOM 9527 C CA . CYS B 1 503 ? -3.104 -8.859 -10.438 1 94.25 503 CYS B CA 1
ATOM 9528 C C . CYS B 1 503 ? -2.67 -9.977 -9.492 1 94.25 503 CYS B C 1
ATOM 9530 O O . CYS B 1 503 ? -2.57 -11.133 -9.906 1 94.25 503 CYS B O 1
ATOM 9532 N N . VAL B 1 504 ? -2.535 -9.641 -8.25 1 93 504 VAL B N 1
ATOM 9533 C CA . VAL B 1 504 ? -2.033 -10.602 -7.273 1 93 504 VAL B CA 1
ATOM 9534 C C . VAL B 1 504 ? -3.121 -11.625 -6.953 1 93 504 VAL B C 1
ATOM 9536 O O . VAL B 1 504 ? -2.836 -12.812 -6.789 1 93 504 VAL B O 1
ATOM 9539 N N . ILE B 1 505 ? -4.34 -11.211 -6.883 1 93 505 ILE B N 1
ATOM 9540 C CA . ILE B 1 505 ? -5.438 -12.133 -6.617 1 93 505 ILE B CA 1
ATOM 9541 C C . ILE B 1 505 ? -5.504 -13.188 -7.719 1 93 505 ILE B C 1
ATOM 9543 O O . ILE B 1 505 ? -5.598 -14.383 -7.438 1 93 505 ILE B O 1
ATOM 9547 N N . LEU B 1 506 ? -5.441 -12.789 -8.961 1 91.75 506 LEU B N 1
ATOM 9548 C CA . LEU B 1 506 ? -5.547 -13.727 -10.078 1 91.75 506 LEU B CA 1
ATOM 9549 C C . LEU B 1 506 ? -4.336 -14.648 -10.125 1 91.75 506 LEU B C 1
ATOM 9551 O O . LEU B 1 506 ? -4.461 -15.828 -10.477 1 91.75 506 LEU B O 1
ATOM 9555 N N . LEU B 1 507 ? -3.203 -14.094 -9.773 1 87.56 507 LEU B N 1
ATOM 9556 C CA . LEU B 1 507 ? -2.01 -14.938 -9.766 1 87.56 507 LEU B CA 1
ATOM 9557 C C . LEU B 1 507 ? -2.084 -15.977 -8.648 1 87.56 507 LEU B C 1
ATOM 9559 O O . LEU B 1 507 ? -1.657 -17.109 -8.828 1 87.56 507 LEU B O 1
ATOM 9563 N N . GLU B 1 508 ? -2.582 -15.547 -7.516 1 87.62 508 GLU B N 1
ATOM 9564 C CA . GLU B 1 508 ? -2.74 -16.484 -6.406 1 87.62 508 GLU B CA 1
ATOM 9565 C C . GLU B 1 508 ? -3.791 -17.547 -6.727 1 87.62 508 GLU B C 1
ATOM 9567 O O . GLU B 1 508 ? -3.682 -18.688 -6.281 1 87.62 508 GLU B O 1
ATOM 9572 N N . LEU B 1 509 ? -4.699 -17.172 -7.566 1 84.69 509 LEU B N 1
ATOM 9573 C CA . LEU B 1 509 ? -5.766 -18.094 -7.941 1 84.69 509 LEU B CA 1
ATOM 9574 C C . LEU B 1 509 ? -5.27 -19.125 -8.961 1 84.69 509 LEU B C 1
ATOM 9576 O O . LEU B 1 509 ? -5.75 -20.25 -9 1 84.69 509 LEU B O 1
ATOM 9580 N N . THR B 1 510 ? -4.328 -18.734 -9.773 1 81.19 510 THR B N 1
ATOM 9581 C CA . THR B 1 510 ? -3.91 -19.594 -10.867 1 81.19 510 THR B CA 1
ATOM 9582 C C . THR B 1 510 ? -2.553 -20.234 -10.57 1 81.19 510 THR B C 1
ATOM 9584 O O . THR B 1 510 ? -2.145 -21.188 -11.242 1 81.19 510 THR B O 1
ATOM 9587 N N . ASN B 1 511 ? -1.832 -19.766 -9.602 1 77.31 511 ASN B N 1
ATOM 9588 C CA . ASN B 1 511 ? -0.512 -20.25 -9.219 1 77.31 511 ASN B CA 1
ATOM 9589 C C . ASN B 1 511 ? 0.461 -20.219 -10.391 1 77.31 511 ASN B C 1
ATOM 9591 O O . ASN B 1 511 ? 1.147 -21.219 -10.656 1 77.31 511 ASN B O 1
ATOM 9595 N N . ASP B 1 512 ? 0.333 -19.203 -11.25 1 75.88 512 ASP B N 1
ATOM 9596 C CA . ASP B 1 512 ? 1.228 -19.094 -12.398 1 75.88 512 ASP B CA 1
ATOM 9597 C C . ASP B 1 512 ? 1.817 -17.688 -12.484 1 75.88 512 ASP B C 1
ATOM 9599 O O . ASP B 1 512 ? 1.207 -16.781 -13.062 1 75.88 512 ASP B O 1
ATOM 9603 N N . LEU B 1 513 ? 3.014 -17.641 -12.086 1 75.12 513 LEU B N 1
ATOM 9604 C CA . LEU B 1 513 ? 3.643 -16.328 -12.023 1 75.12 513 LEU B CA 1
ATOM 9605 C C . LEU B 1 513 ? 4.281 -15.969 -13.359 1 75.12 513 LEU B C 1
ATOM 9607 O O . LEU B 1 513 ? 4.629 -14.805 -13.586 1 75.12 513 LEU B O 1
ATOM 9611 N N . LEU B 1 514 ? 4.418 -16.953 -14.258 1 73.12 514 LEU B N 1
ATOM 9612 C CA . LEU B 1 514 ? 5.016 -16.672 -15.562 1 73.12 514 LEU B CA 1
ATOM 9613 C C . LEU B 1 514 ? 4.098 -15.797 -16.406 1 73.12 514 LEU B C 1
ATOM 9615 O O . LEU B 1 514 ? 4.547 -15.164 -17.359 1 73.12 514 LEU B O 1
ATOM 9619 N N . LEU B 1 515 ? 2.887 -15.734 -15.953 1 80.06 515 LEU B N 1
ATOM 9620 C CA . LEU B 1 515 ? 1.909 -14.961 -16.703 1 80.06 515 LEU B CA 1
ATOM 9621 C C . LEU B 1 515 ? 1.837 -13.523 -16.203 1 80.06 515 LEU B C 1
ATOM 9623 O O . LEU B 1 515 ? 1.108 -12.703 -16.75 1 80.06 515 LEU B O 1
ATOM 9627 N N . LEU B 1 516 ? 2.631 -13.234 -15.289 1 86.62 516 LEU B N 1
ATOM 9628 C CA . LEU B 1 516 ? 2.535 -11.961 -14.57 1 86.62 516 LEU B CA 1
ATOM 9629 C C . LEU B 1 516 ? 2.662 -10.789 -15.531 1 86.62 516 LEU B C 1
ATOM 9631 O O . LEU B 1 516 ? 1.834 -9.875 -15.516 1 86.62 516 LEU B O 1
ATOM 9635 N N . PRO B 1 517 ? 3.607 -10.773 -16.5 1 85.06 517 PRO B N 1
ATOM 9636 C CA . PRO B 1 517 ? 3.73 -9.609 -17.391 1 85.06 517 PRO B CA 1
ATOM 9637 C C . PRO B 1 517 ? 2.512 -9.422 -18.281 1 85.06 517 PRO B C 1
ATOM 9639 O O . PRO B 1 517 ? 2.09 -8.289 -18.531 1 85.06 517 PRO B O 1
ATOM 9642 N N . LEU B 1 518 ? 1.967 -10.516 -18.75 1 89.81 518 LEU B N 1
ATOM 9643 C CA . LEU B 1 518 ? 0.801 -10.422 -19.625 1 89.81 518 LEU B CA 1
ATOM 9644 C C . LEU B 1 518 ? -0.424 -9.953 -18.844 1 89.81 518 LEU B C 1
ATOM 9646 O O . LEU B 1 518 ? -1.213 -9.148 -19.344 1 89.81 518 LEU B O 1
ATOM 9650 N N . VAL B 1 519 ? -0.542 -10.484 -17.625 1 92.94 519 VAL B N 1
ATOM 9651 C CA . VAL B 1 519 ? -1.665 -10.086 -16.781 1 92.94 519 VAL B CA 1
ATOM 9652 C C . VAL B 1 519 ? -1.563 -8.602 -16.469 1 92.94 519 VAL B C 1
ATOM 9654 O O . VAL B 1 519 ? -2.564 -7.879 -16.5 1 92.94 519 VAL B O 1
ATOM 9657 N N . MET B 1 520 ? -0.349 -8.141 -16.172 1 94.12 520 MET B N 1
ATOM 9658 C CA . MET B 1 520 ? -0.145 -6.719 -15.883 1 94.12 520 MET B CA 1
ATOM 9659 C C . MET B 1 520 ? -0.491 -5.867 -17.094 1 94.12 520 MET B C 1
ATOM 9661 O O . MET B 1 520 ? -1.133 -4.824 -16.969 1 94.12 520 MET B O 1
ATOM 9665 N N . LEU B 1 521 ? -0.113 -6.332 -18.234 1 92.06 521 LEU B N 1
ATOM 9666 C CA . LEU B 1 521 ? -0.321 -5.578 -19.469 1 92.06 521 LEU B CA 1
ATOM 9667 C C . LEU B 1 521 ? -1.809 -5.418 -19.766 1 92.06 521 LEU B C 1
ATOM 9669 O O . LEU B 1 521 ? -2.27 -4.316 -20.078 1 92.06 521 LEU B O 1
ATOM 9673 N N . VAL B 1 522 ? -2.539 -6.469 -19.672 1 95.56 522 VAL B N 1
ATOM 9674 C CA . VAL B 1 522 ? -3.953 -6.406 -20.031 1 95.56 522 VAL B CA 1
ATOM 9675 C C . VAL B 1 522 ? -4.703 -5.547 -19.016 1 95.56 522 VAL B C 1
ATOM 9677 O O . VAL B 1 522 ? -5.633 -4.816 -19.375 1 95.56 522 VAL B O 1
ATOM 9680 N N . LEU B 1 523 ? -4.32 -5.656 -17.75 1 96.56 523 LEU B N 1
ATOM 9681 C CA . LEU B 1 523 ? -4.953 -4.836 -16.719 1 96.56 523 LEU B CA 1
ATOM 9682 C C . LEU B 1 523 ? -4.707 -3.352 -16.984 1 96.56 523 LEU B C 1
ATOM 9684 O O . LEU B 1 523 ? -5.621 -2.535 -16.859 1 96.56 523 LEU B O 1
ATOM 9688 N N . LEU B 1 524 ? -3.508 -3.039 -17.391 1 94.12 524 LEU B N 1
ATOM 9689 C CA . LEU B 1 524 ? -3.133 -1.654 -17.656 1 94.12 524 LEU B CA 1
ATOM 9690 C C . LEU B 1 524 ? -3.91 -1.101 -18.844 1 94.12 524 LEU B C 1
ATOM 9692 O O . LEU B 1 524 ? -4.426 0.017 -18.781 1 94.12 524 LEU B O 1
ATOM 9696 N N . VAL B 1 525 ? -4.02 -1.869 -19.875 1 96.06 525 VAL B N 1
ATOM 9697 C CA . VAL B 1 525 ? -4.691 -1.416 -21.078 1 96.06 525 VAL B CA 1
ATOM 9698 C C . VAL B 1 525 ? -6.191 -1.297 -20.828 1 96.06 525 VAL B C 1
ATOM 9700 O O . VAL B 1 525 ? -6.812 -0.299 -21.203 1 96.06 525 VAL B O 1
ATOM 9703 N N . SER B 1 526 ? -6.711 -2.291 -20.234 1 97.94 526 SER B N 1
ATOM 9704 C CA . SER B 1 526 ? -8.148 -2.303 -19.984 1 97.94 526 SER B CA 1
ATOM 9705 C C . SER B 1 526 ? -8.57 -1.14 -19.094 1 97.94 526 SER B C 1
ATOM 9707 O O . SER B 1 526 ? -9.539 -0.443 -19.391 1 97.94 526 SER B O 1
ATOM 9709 N N . LYS B 1 527 ? -7.891 -0.939 -18.016 1 96.62 527 LYS B N 1
ATOM 9710 C CA . LYS B 1 527 ? -8.227 0.155 -17.109 1 96.62 527 LYS B CA 1
ATOM 9711 C C . LYS B 1 527 ? -8.078 1.507 -17.797 1 96.62 527 LYS B C 1
ATOM 9713 O O . LYS B 1 527 ? -8.906 2.398 -17.609 1 96.62 527 LYS B O 1
ATOM 9718 N N . THR B 1 528 ? -7.008 1.728 -18.578 1 94.38 528 THR B N 1
ATOM 9719 C CA . THR B 1 528 ? -6.773 2.988 -19.281 1 94.38 528 THR B CA 1
ATOM 9720 C C . THR B 1 528 ? -7.93 3.303 -20.234 1 94.38 528 THR B C 1
ATOM 9722 O O . THR B 1 528 ? -8.414 4.438 -20.266 1 94.38 528 THR B O 1
ATOM 9725 N N . VAL B 1 529 ? -8.336 2.318 -20.906 1 96.69 529 VAL B N 1
ATOM 9726 C CA . VAL B 1 529 ? -9.438 2.508 -21.844 1 96.69 529 VAL B CA 1
ATOM 9727 C C . VAL B 1 529 ? -10.727 2.775 -21.078 1 96.69 529 VAL B C 1
ATOM 9729 O O . VAL B 1 529 ? -11.477 3.693 -21.422 1 96.69 529 VAL B O 1
ATOM 9732 N N . ALA B 1 530 ? -10.938 2.035 -20.078 1 97.75 530 ALA B N 1
ATOM 9733 C CA . ALA B 1 530 ? -12.18 2.123 -19.312 1 97.75 530 ALA B CA 1
ATOM 9734 C C . ALA B 1 530 ? -12.281 3.455 -18.578 1 97.75 530 ALA B C 1
ATOM 9736 O O . ALA B 1 530 ? -13.375 4.012 -18.438 1 97.75 530 ALA B O 1
ATOM 9737 N N . ASP B 1 531 ? -11.188 3.963 -18.094 1 94 531 ASP B N 1
ATOM 9738 C CA . ASP B 1 531 ? -11.172 5.203 -17.328 1 94 531 ASP B CA 1
ATOM 9739 C C . ASP B 1 531 ? -11.656 6.379 -18.172 1 94 531 ASP B C 1
ATOM 9741 O O . ASP B 1 531 ? -12.086 7.402 -17.641 1 94 531 ASP B O 1
ATOM 9745 N N . ASN B 1 532 ? -11.648 6.258 -19.453 1 93.25 532 ASN B N 1
ATOM 9746 C CA . ASN B 1 532 ? -12.086 7.332 -20.328 1 93.25 532 ASN B CA 1
ATOM 9747 C C . ASN B 1 532 ? -13.609 7.387 -20.438 1 93.25 532 ASN B C 1
ATOM 9749 O O . ASN B 1 532 ? -14.172 8.375 -20.906 1 93.25 532 ASN B O 1
ATOM 9753 N N . PHE B 1 533 ? -14.242 6.375 -19.891 1 93.81 533 PHE B N 1
ATOM 9754 C CA . PHE B 1 533 ? -15.688 6.312 -20.078 1 93.81 533 PHE B CA 1
ATOM 9755 C C . PHE B 1 533 ? -16.422 6.609 -18.781 1 93.81 533 PHE B C 1
ATOM 9757 O O . PHE B 1 533 ? -17.266 7.496 -18.719 1 93.81 533 PHE B O 1
ATOM 9764 N N . ASN B 1 534 ? -16.156 5.848 -17.766 1 94.62 534 ASN B N 1
ATOM 9765 C CA . ASN B 1 534 ? -16.797 6.047 -16.484 1 94.62 534 ASN B CA 1
ATOM 9766 C C . ASN B 1 534 ? -15.922 5.582 -15.328 1 94.62 534 ASN B C 1
ATOM 9768 O O . ASN B 1 534 ? -14.734 5.309 -15.516 1 94.62 534 ASN B O 1
ATOM 9772 N N . LYS B 1 535 ? -16.516 5.656 -14.094 1 93.38 535 LYS B N 1
ATOM 9773 C CA . LYS B 1 535 ? -15.758 5.277 -12.898 1 93.38 535 LYS B CA 1
ATOM 9774 C C . LYS B 1 535 ? -15.922 3.787 -12.602 1 93.38 535 LYS B C 1
ATOM 9776 O O . LYS B 1 535 ? -16.719 3.104 -13.234 1 93.38 535 LYS B O 1
ATOM 9781 N N . GLY B 1 536 ? -15.141 3.293 -11.727 1 94.88 536 GLY B N 1
ATOM 9782 C CA . GLY B 1 536 ? -15.258 1.913 -11.281 1 94.88 536 GLY B CA 1
ATOM 9783 C C . GLY B 1 536 ? -16.625 1.592 -10.688 1 94.88 536 GLY B C 1
ATOM 9784 O O . GLY B 1 536 ? -17.312 2.484 -10.203 1 94.88 536 GLY B O 1
ATOM 9785 N N . VAL B 1 537 ? -16.922 0.431 -10.672 1 95.31 537 VAL B N 1
ATOM 9786 C CA . VAL B 1 537 ? -18.266 -0.002 -10.312 1 95.31 537 VAL B CA 1
ATOM 9787 C C . VAL B 1 537 ? -18.547 0.358 -8.852 1 95.31 537 VAL B C 1
ATOM 9789 O O . VAL B 1 537 ? -19.641 0.844 -8.531 1 95.31 537 VAL B O 1
ATOM 9792 N N . TYR B 1 538 ? -17.672 0.157 -7.961 1 93.94 538 TYR B N 1
ATOM 9793 C CA . TYR B 1 538 ? -17.938 0.405 -6.547 1 93.94 538 TYR B CA 1
ATOM 9794 C C . TYR B 1 538 ? -17.984 1.899 -6.258 1 93.94 538 TYR B C 1
ATOM 9796 O O . TYR B 1 538 ? -18.75 2.342 -5.387 1 93.94 538 TYR B O 1
ATOM 9804 N N . ASP B 1 539 ? -17.234 2.664 -6.953 1 92.56 539 ASP B N 1
ATOM 9805 C CA . ASP B 1 539 ? -17.312 4.113 -6.82 1 92.56 539 ASP B CA 1
ATOM 9806 C C . ASP B 1 539 ? -18.656 4.637 -7.344 1 92.56 539 ASP B C 1
ATOM 9808 O O . ASP B 1 539 ? -19.219 5.582 -6.789 1 92.56 539 ASP B O 1
ATOM 9812 N N . GLN B 1 540 ? -19.078 4.02 -8.375 1 92.81 540 GLN B N 1
ATOM 9813 C CA . GLN B 1 540 ? -20.375 4.406 -8.922 1 92.81 540 GLN B CA 1
ATOM 9814 C C . GLN B 1 540 ? -21.516 4.074 -7.949 1 92.81 540 GLN B C 1
ATOM 9816 O O . GLN B 1 540 ? -22.438 4.863 -7.777 1 92.81 540 GLN B O 1
ATOM 9821 N N . ILE B 1 541 ? -21.391 2.969 -7.367 1 91.38 541 ILE B N 1
ATOM 9822 C CA . ILE B 1 541 ? -22.422 2.543 -6.438 1 91.38 541 ILE B CA 1
ATOM 9823 C C . ILE B 1 541 ? -22.422 3.449 -5.207 1 91.38 541 ILE B C 1
ATOM 9825 O O . ILE B 1 541 ? -23.469 3.762 -4.652 1 91.38 541 ILE B O 1
ATOM 9829 N N . LEU B 1 542 ? -21.266 3.875 -4.754 1 90.31 542 LEU B N 1
ATOM 9830 C CA . LEU B 1 542 ? -21.156 4.816 -3.645 1 90.31 542 LEU B CA 1
ATOM 9831 C C . LEU B 1 542 ? -21.906 6.105 -3.945 1 90.31 542 LEU B C 1
ATOM 9833 O O . LEU B 1 542 ? -22.594 6.648 -3.076 1 90.31 542 LEU B O 1
ATOM 9837 N N . LYS B 1 543 ? -21.781 6.535 -5.082 1 87.88 543 LYS B N 1
ATOM 9838 C CA . LYS B 1 543 ? -22.422 7.777 -5.492 1 87.88 543 LYS B CA 1
ATOM 9839 C C . LYS B 1 543 ? -23.938 7.602 -5.598 1 87.88 543 LYS B C 1
ATOM 9841 O O . LYS B 1 543 ? -24.703 8.469 -5.176 1 87.88 543 LYS B O 1
ATOM 9846 N N . ILE B 1 544 ? -24.328 6.48 -6.148 1 86.94 544 ILE B N 1
ATOM 9847 C CA . ILE B 1 544 ? -25.75 6.215 -6.332 1 86.94 544 ILE B CA 1
ATOM 9848 C C . ILE B 1 544 ? -26.422 6.09 -4.969 1 86.94 544 ILE B C 1
ATOM 9850 O O . ILE B 1 544 ? -27.562 6.531 -4.789 1 86.94 544 ILE B O 1
ATOM 9854 N N . LYS B 1 545 ? -25.688 5.496 -4.035 1 87.5 545 LYS B N 1
ATOM 9855 C CA . LYS B 1 545 ? -26.25 5.277 -2.707 1 87.5 545 LYS B CA 1
ATOM 9856 C C . LYS B 1 545 ? -26.203 6.559 -1.875 1 87.5 545 LYS B C 1
ATOM 9858 O O . LYS B 1 545 ? -26.781 6.613 -0.783 1 87.5 545 LYS B O 1
ATOM 9863 N N . GLY B 1 546 ? -25.484 7.57 -2.32 1 86.12 546 GLY B N 1
ATOM 9864 C CA . GLY B 1 546 ? -25.453 8.875 -1.679 1 86.12 546 GLY B CA 1
ATOM 9865 C C . GLY B 1 546 ? -24.547 8.922 -0.466 1 86.12 546 GLY B C 1
ATOM 9866 O O . GLY B 1 546 ? -24.781 9.703 0.461 1 86.12 546 GLY B O 1
ATOM 9867 N N . LEU B 1 547 ? -23.625 8.031 -0.371 1 88.88 547 LEU B N 1
ATOM 9868 C CA . LEU B 1 547 ? -22.672 8.055 0.73 1 88.88 547 LEU B CA 1
ATOM 9869 C C . LEU B 1 547 ? -21.641 9.156 0.527 1 88.88 547 LEU B C 1
ATOM 9871 O O . LEU B 1 547 ? -21 9.234 -0.527 1 88.88 547 LEU B O 1
ATOM 9875 N N . PRO B 1 548 ? -21.531 10.047 1.439 1 90.69 548 PRO B N 1
ATOM 9876 C CA . PRO B 1 548 ? -20.609 11.164 1.28 1 90.69 548 PRO B CA 1
ATOM 9877 C C . PRO B 1 548 ? -19.141 10.742 1.385 1 90.69 548 PRO B C 1
ATOM 9879 O O . PRO B 1 548 ? -18.484 11.062 2.369 1 90.69 548 PRO B O 1
ATOM 9882 N N . TYR B 1 549 ? -18.672 10.195 0.373 1 91.56 549 TYR B N 1
ATOM 9883 C CA . TYR B 1 549 ? -17.297 9.695 0.296 1 91.56 549 TYR B CA 1
ATOM 9884 C C . TYR B 1 549 ? -16.328 10.805 -0.091 1 91.56 549 TYR B C 1
ATOM 9886 O O . TYR B 1 549 ? -16.531 11.484 -1.103 1 91.56 549 TYR B O 1
ATOM 9894 N N . LEU B 1 550 ? -15.305 11.016 0.74 1 92.31 550 LEU B N 1
ATOM 9895 C CA . LEU B 1 550 ? -14.273 11.992 0.419 1 92.31 550 LEU B CA 1
ATOM 9896 C C . LEU B 1 550 ? -13.211 11.383 -0.485 1 92.31 550 LEU B C 1
ATOM 9898 O O . LEU B 1 550 ? -12.516 10.445 -0.087 1 92.31 550 LEU B O 1
ATOM 9902 N N . GLU B 1 551 ? -13.078 11.93 -1.636 1 90.62 551 GLU B N 1
ATOM 9903 C CA . GLU B 1 551 ? -12.102 11.43 -2.6 1 90.62 551 GLU B CA 1
ATOM 9904 C C . GLU B 1 551 ? -10.688 11.859 -2.223 1 90.62 551 GLU B C 1
ATOM 9906 O O . GLU B 1 551 ? -10.5 12.805 -1.455 1 90.62 551 GLU B O 1
ATOM 9911 N N . ALA B 1 552 ? -9.734 11.172 -2.791 1 86.19 552 ALA B N 1
ATOM 9912 C CA . ALA B 1 552 ? -8.336 11.453 -2.494 1 86.19 552 ALA B CA 1
ATOM 9913 C C . ALA B 1 552 ? -7.895 12.766 -3.131 1 86.19 552 ALA B C 1
ATOM 9915 O O . ALA B 1 552 ? -7.031 13.469 -2.596 1 86.19 552 ALA B O 1
ATOM 9916 N N . HIS B 1 553 ? -8.469 13.07 -4.234 1 86.56 553 HIS B N 1
ATOM 9917 C CA . HIS B 1 553 ? -8.148 14.328 -4.902 1 86.56 553 HIS B CA 1
ATOM 9918 C C . HIS B 1 553 ? -9.297 15.32 -4.789 1 86.56 553 HIS B C 1
ATOM 9920 O O . HIS B 1 553 ? -10.469 14.93 -4.859 1 86.56 553 HIS B O 1
ATOM 9926 N N . ALA B 1 554 ? -8.891 16.562 -4.609 1 88.56 554 ALA B N 1
ATOM 9927 C CA . ALA B 1 554 ? -9.898 17.609 -4.543 1 88.56 554 ALA B CA 1
ATOM 9928 C C . ALA B 1 554 ? -10.453 17.938 -5.926 1 88.56 554 ALA B C 1
ATOM 9930 O O . ALA B 1 554 ? -9.734 17.844 -6.926 1 88.56 554 ALA B O 1
ATOM 9931 N N . GLU B 1 555 ? -11.688 18.234 -5.93 1 88.94 555 GLU B N 1
ATOM 9932 C CA . GLU B 1 555 ? -12.297 18.656 -7.184 1 88.94 555 GLU B CA 1
ATOM 9933 C C . GLU B 1 555 ? -11.703 19.969 -7.68 1 88.94 555 GLU B C 1
ATOM 9935 O O . GLU B 1 555 ? -11.359 20.844 -6.879 1 88.94 555 GLU B O 1
ATOM 9940 N N . PRO B 1 556 ? -11.617 20.125 -8.906 1 84.62 556 PRO B N 1
ATOM 9941 C CA . PRO B 1 556 ? -10.969 21.312 -9.477 1 84.62 556 PRO B CA 1
ATOM 9942 C C . PRO B 1 556 ? -11.641 22.625 -9.047 1 84.62 556 PRO B C 1
ATOM 9944 O O . PRO B 1 556 ? -10.961 23.625 -8.852 1 84.62 556 PRO B O 1
ATOM 9947 N N . TYR B 1 557 ? -12.922 22.625 -8.875 1 87.88 557 TYR B N 1
ATOM 9948 C CA . TYR B 1 557 ? -13.617 23.859 -8.516 1 87.88 557 TYR B CA 1
ATOM 9949 C C . TYR B 1 557 ? -13.242 24.297 -7.109 1 87.88 557 TYR B C 1
ATOM 9951 O O . TYR B 1 557 ? -13.367 25.484 -6.773 1 87.88 557 TYR B O 1
ATOM 9959 N N . MET B 1 558 ? -12.742 23.391 -6.324 1 91.44 558 MET B N 1
ATOM 9960 C CA . MET B 1 558 ? -12.398 23.719 -4.941 1 91.44 558 MET B CA 1
ATOM 9961 C C . MET B 1 558 ? -11.148 24.578 -4.875 1 91.44 558 MET B C 1
ATOM 9963 O O . MET B 1 558 ? -10.906 25.25 -3.871 1 91.44 558 MET B O 1
ATOM 9967 N N . ARG B 1 559 ? -10.406 24.609 -5.934 1 87.81 559 ARG B N 1
ATOM 9968 C CA . ARG B 1 559 ? -9.18 25.391 -5.957 1 87.81 559 ARG B CA 1
ATOM 9969 C C . ARG B 1 559 ? -9.484 26.875 -6.086 1 87.81 559 ARG B C 1
ATOM 9971 O O . ARG B 1 559 ? -8.641 27.719 -5.766 1 87.81 559 ARG B O 1
ATOM 9978 N N . ASN B 1 560 ? -10.695 27.156 -6.492 1 86.62 560 ASN B N 1
ATOM 9979 C CA . ASN B 1 560 ? -11.086 28.547 -6.66 1 86.62 560 ASN B CA 1
ATOM 9980 C C . ASN B 1 560 ? -11.844 29.062 -5.441 1 86.62 560 ASN B C 1
ATOM 9982 O O . ASN B 1 560 ? -12.289 30.219 -5.426 1 86.62 560 ASN B O 1
ATOM 9986 N N . LEU B 1 561 ? -11.953 28.219 -4.512 1 92.31 561 LEU B N 1
ATOM 9987 C CA . LEU B 1 561 ? -12.656 28.594 -3.287 1 92.31 561 LEU B CA 1
ATOM 9988 C C . LEU B 1 561 ? -11.727 28.516 -2.082 1 92.31 561 LEU B C 1
ATOM 9990 O O . LEU B 1 561 ? -10.703 27.812 -2.123 1 92.31 561 LEU B O 1
ATOM 9994 N N . VAL B 1 562 ? -12.008 29.281 -1.114 1 94.12 562 VAL B N 1
ATOM 9995 C CA . VAL B 1 562 ? -11.273 29.234 0.145 1 94.12 562 VAL B CA 1
ATOM 9996 C C . VAL B 1 562 ? -12.195 28.734 1.258 1 94.12 562 VAL B C 1
ATOM 9998 O O . VAL B 1 562 ? -13.406 28.609 1.063 1 94.12 562 VAL B O 1
ATOM 10001 N N . THR B 1 563 ? -11.672 28.391 2.371 1 95.69 563 THR B N 1
ATOM 10002 C CA . THR B 1 563 ? -12.414 27.781 3.463 1 95.69 563 THR B CA 1
ATOM 10003 C C . THR B 1 563 ? -13.523 28.703 3.949 1 95.69 563 THR B C 1
ATOM 10005 O O . THR B 1 563 ? -14.609 28.234 4.301 1 95.69 563 THR B O 1
ATOM 10008 N N . ARG B 1 564 ? -13.352 29.984 3.959 1 93.31 564 ARG B N 1
ATOM 10009 C CA . ARG B 1 564 ? -14.344 30.953 4.438 1 93.31 564 ARG B CA 1
ATOM 10010 C C . ARG B 1 564 ? -15.594 30.922 3.557 1 93.31 564 ARG B C 1
ATOM 10012 O O . ARG B 1 564 ? -16.688 31.219 4.027 1 93.31 564 ARG B O 1
ATOM 10019 N N . ASP B 1 565 ? -15.438 30.516 2.342 1 93.19 565 ASP B N 1
ATOM 10020 C CA . ASP B 1 565 ? -16.516 30.578 1.356 1 93.19 565 ASP B CA 1
ATOM 10021 C C . ASP B 1 565 ? -17.578 29.5 1.63 1 93.19 565 ASP B C 1
ATOM 10023 O O . ASP B 1 565 ? -18.703 29.609 1.157 1 93.19 565 ASP B O 1
ATOM 10027 N N . VAL B 1 566 ? -17.219 28.516 2.396 1 93.56 566 VAL B N 1
ATOM 10028 C CA . VAL B 1 566 ? -18.156 27.406 2.545 1 93.56 566 VAL B CA 1
ATOM 10029 C C . VAL B 1 566 ? -18.656 27.344 3.988 1 93.56 566 VAL B C 1
ATOM 10031 O O . VAL B 1 566 ? -19.438 26.453 4.344 1 93.56 566 VAL B O 1
ATOM 10034 N N . LEU B 1 567 ? -18.25 28.234 4.789 1 89.94 567 LEU B N 1
ATOM 10035 C CA . LEU B 1 567 ? -18.641 28.234 6.195 1 89.94 567 LEU B CA 1
ATOM 10036 C C . LEU B 1 567 ? -20.125 28.562 6.34 1 89.94 567 LEU B C 1
ATOM 10038 O O . LEU B 1 567 ? -20.641 29.422 5.621 1 89.94 567 LEU B O 1
ATOM 10042 N N . SER B 1 568 ? -20.734 27.688 7.137 1 78.94 568 SER B N 1
ATOM 10043 C CA . SER B 1 568 ? -22.141 27.953 7.434 1 78.94 568 SER B CA 1
ATOM 10044 C C . SER B 1 568 ? -22.297 28.594 8.812 1 78.94 568 SER B C 1
ATOM 10046 O O . SER B 1 568 ? -21.516 28.312 9.727 1 78.94 568 SER B O 1
ATOM 10048 N N . GLY B 1 569 ? -23.031 29.75 8.844 1 72.62 569 GLY B N 1
ATOM 10049 C CA . GLY B 1 569 ? -23.25 30.438 10.102 1 72.62 569 GLY B CA 1
ATOM 10050 C C . GLY B 1 569 ? -24.625 30.188 10.695 1 72.62 569 GLY B C 1
ATOM 10051 O O . GLY B 1 569 ? -25.469 29.547 10.07 1 72.62 569 GLY B O 1
ATOM 10052 N N . PRO B 1 570 ? -24.844 30.453 12.023 1 79.44 570 PRO B N 1
ATOM 10053 C CA . PRO B 1 570 ? -24 31.031 13.086 1 79.44 570 PRO B CA 1
ATOM 10054 C C . PRO B 1 570 ? -23.234 29.953 13.859 1 79.44 570 PRO B C 1
ATOM 10056 O O . PRO B 1 570 ? -23.734 28.844 14.062 1 79.44 570 PRO B O 1
ATOM 10059 N N . LEU B 1 571 ? -22.078 30.281 14.305 1 89.19 571 LEU B N 1
ATOM 10060 C CA . LEU B 1 571 ? -21.219 29.391 15.086 1 89.19 571 LEU B CA 1
ATOM 10061 C C . LEU B 1 571 ? -21.672 29.328 16.531 1 89.19 571 LEU B C 1
ATOM 10063 O O . LEU B 1 571 ? -21.906 30.375 17.156 1 89.19 571 LEU B O 1
ATOM 10067 N N . ILE B 1 572 ? -21.984 28.203 17.031 1 93.25 572 ILE B N 1
ATOM 10068 C CA . ILE B 1 572 ? -22.344 28.016 18.438 1 93.25 572 ILE B CA 1
ATOM 10069 C C . ILE B 1 572 ? -21.094 27.641 19.25 1 93.25 572 ILE B C 1
ATOM 10071 O O . ILE B 1 572 ? -20.438 26.641 18.953 1 93.25 572 ILE B O 1
ATOM 10075 N N . THR B 1 573 ? -20.734 28.469 20.203 1 94.88 573 THR B N 1
ATOM 10076 C CA . THR B 1 573 ? -19.547 28.25 21.016 1 94.88 573 THR B CA 1
ATOM 10077 C C . THR B 1 573 ? -19.922 28.219 22.5 1 94.88 573 THR B C 1
ATOM 10079 O O . THR B 1 573 ? -21 28.656 22.891 1 94.88 573 THR B O 1
ATOM 10082 N N . PHE B 1 574 ? -19.109 27.641 23.312 1 96.25 574 PHE B N 1
ATOM 10083 C CA . PHE B 1 574 ? -19.266 27.609 24.75 1 96.25 574 PHE B CA 1
ATOM 10084 C C . PHE B 1 574 ? -18.109 28.312 25.438 1 96.25 574 PHE B C 1
ATOM 10086 O O . PHE B 1 574 ? -17 28.375 24.891 1 96.25 574 PHE B O 1
ATOM 10093 N N . SER B 1 575 ? -18.422 28.781 26.609 1 94.5 575 SER B N 1
ATOM 10094 C CA . SER B 1 575 ? -17.359 29.266 27.469 1 94.5 575 SER B CA 1
ATOM 10095 C C . SER B 1 575 ? -16.703 28.125 28.234 1 94.5 575 SER B C 1
ATOM 10097 O O . SER B 1 575 ? -17.312 27.078 28.453 1 94.5 575 SER B O 1
ATOM 10099 N N . GLY B 1 576 ? -15.461 28.328 28.594 1 93.69 576 GLY B N 1
ATOM 10100 C CA . GLY B 1 576 ? -14.781 27.312 29.359 1 93.69 576 GLY B CA 1
ATOM 10101 C C . GLY B 1 576 ? -15.555 26.875 30.594 1 93.69 576 GLY B C 1
ATOM 10102 O O . GLY B 1 576 ? -15.57 25.688 30.938 1 93.69 576 GLY B O 1
ATOM 10103 N N . ILE B 1 577 ? -16.047 27.875 31.266 1 94.19 577 ILE B N 1
ATOM 10104 C CA . ILE B 1 577 ? -17 27.641 32.344 1 94.19 577 ILE B CA 1
ATOM 10105 C C . ILE B 1 577 ? -18.391 28.141 31.938 1 94.19 577 ILE B C 1
ATOM 10107 O O . ILE B 1 577 ? -18.609 29.344 31.781 1 94.19 577 ILE B O 1
ATOM 10111 N N . GLU B 1 578 ? -19.266 27.188 31.719 1 94.12 578 GLU B N 1
ATOM 10112 C CA . GLU B 1 578 ? -20.562 27.516 31.141 1 94.12 578 GLU B CA 1
ATOM 10113 C C . GLU B 1 578 ? -21.703 27.078 32.062 1 94.12 578 GLU B C 1
ATOM 10115 O O . GLU B 1 578 ? -21.547 26.156 32.844 1 94.12 578 GLU B O 1
ATOM 10120 N N . LYS B 1 579 ? -22.812 27.75 31.875 1 95.12 579 LYS B N 1
ATOM 10121 C CA . LYS B 1 579 ? -24.016 27.359 32.594 1 95.12 579 LYS B CA 1
ATOM 10122 C C . LYS B 1 579 ? -24.641 26.109 32 1 95.12 579 LYS B C 1
ATOM 10124 O O . LYS B 1 579 ? -24.672 25.938 30.781 1 95.12 579 LYS B O 1
ATOM 10129 N N . VAL B 1 580 ? -25.156 25.281 32.906 1 95.94 580 VAL B N 1
ATOM 10130 C CA . VAL B 1 580 ? -25.781 24.031 32.469 1 95.94 580 VAL B CA 1
ATOM 10131 C C . VAL B 1 580 ? -26.953 24.328 31.547 1 95.94 580 VAL B C 1
ATOM 10133 O O . VAL B 1 580 ? -27.125 23.672 30.531 1 95.94 580 VAL B O 1
ATOM 10136 N N . GLY B 1 581 ? -27.703 25.297 31.812 1 95.12 581 GLY B N 1
ATOM 10137 C CA . GLY B 1 581 ? -28.844 25.672 31 1 95.12 581 GLY B CA 1
ATOM 10138 C C . GLY B 1 581 ? -28.484 26.047 29.578 1 95.12 581 GLY B C 1
ATOM 10139 O O . GLY B 1 581 ? -29.203 25.719 28.641 1 95.12 581 GLY B O 1
ATOM 10140 N N . ASN B 1 582 ? -27.469 26.766 29.438 1 95.56 582 ASN B N 1
ATOM 10141 C CA . ASN B 1 582 ? -27.016 27.172 28.109 1 95.56 582 ASN B CA 1
ATOM 10142 C C . ASN B 1 582 ? -26.578 25.984 27.266 1 95.56 582 ASN B C 1
ATOM 10144 O O . ASN B 1 582 ? -26.844 25.938 26.062 1 95.56 582 ASN B O 1
ATOM 10148 N N . ILE B 1 583 ? -25.875 25.094 27.906 1 96.31 583 ILE B N 1
ATOM 10149 C CA . ILE B 1 583 ? -25.422 23.891 27.203 1 96.31 583 ILE B CA 1
ATOM 10150 C C . ILE B 1 583 ? -26.641 23.078 26.75 1 96.31 583 ILE B C 1
ATOM 10152 O O . ILE B 1 583 ? -26.703 22.641 25.594 1 96.31 583 ILE B O 1
ATOM 10156 N N . LEU B 1 584 ? -27.562 22.906 27.625 1 94.75 584 LEU B N 1
ATOM 10157 C CA . LEU B 1 584 ? -28.75 22.125 27.312 1 94.75 584 LEU B CA 1
ATOM 10158 C C . LEU B 1 584 ? -29.547 22.797 26.188 1 94.75 584 LEU B C 1
ATOM 10160 O O . LEU B 1 584 ? -30.094 22.109 25.312 1 94.75 584 LEU B O 1
ATOM 10164 N N . HIS B 1 585 ? -29.641 24.031 26.25 1 94.31 585 HIS B N 1
ATOM 10165 C CA . HIS B 1 585 ? -30.359 24.766 25.203 1 94.31 585 HIS B CA 1
ATOM 10166 C C . HIS B 1 585 ? -29.703 24.594 23.844 1 94.31 585 HIS B C 1
ATOM 10168 O O . HIS B 1 585 ? -30.375 24.375 22.844 1 94.31 585 HIS B O 1
ATOM 10174 N N . ALA B 1 586 ? -28.391 24.719 23.828 1 94.44 586 ALA B N 1
ATOM 10175 C CA . ALA B 1 586 ? -27.656 24.562 22.578 1 94.44 586 ALA B CA 1
ATOM 10176 C C . ALA B 1 586 ? -27.812 23.156 22.031 1 94.44 586 ALA B C 1
ATOM 10178 O O . ALA B 1 586 ? -27.969 22.969 20.812 1 94.44 586 ALA B O 1
ATOM 10179 N N . LEU B 1 587 ? -27.766 22.172 22.922 1 94.19 587 LEU B N 1
ATOM 10180 C CA . LEU B 1 587 ? -27.891 20.781 22.484 1 94.19 587 LEU B CA 1
ATOM 10181 C C . LEU B 1 587 ? -29.297 20.484 21.969 1 94.19 587 LEU B C 1
ATOM 10183 O O . LEU B 1 587 ? -29.469 19.672 21.062 1 94.19 587 LEU B O 1
ATOM 10187 N N . ASN B 1 588 ? -30.25 21.156 22.453 1 92.19 588 ASN B N 1
ATOM 10188 C CA . ASN B 1 588 ? -31.625 20.969 22.016 1 92.19 588 ASN B CA 1
ATOM 10189 C C . ASN B 1 588 ? -31.875 21.703 20.703 1 92.19 588 ASN B C 1
ATOM 10191 O O . ASN B 1 588 ? -32.688 21.266 19.875 1 92.19 588 ASN B O 1
ATOM 10195 N N . ALA B 1 589 ? -31.234 22.766 20.562 1 90.5 589 ALA B N 1
ATOM 10196 C CA . ALA B 1 589 ? -31.5 23.656 19.438 1 90.5 589 ALA B CA 1
ATOM 10197 C C . ALA B 1 589 ? -30.75 23.188 18.188 1 90.5 589 ALA B C 1
ATOM 10199 O O . ALA B 1 589 ? -31.141 23.531 17.062 1 90.5 589 ALA B O 1
ATOM 10200 N N . THR B 1 590 ? -29.719 22.469 18.422 1 89.06 590 THR B N 1
ATOM 10201 C CA . THR B 1 590 ? -28.922 22.062 17.266 1 89.06 590 THR B CA 1
ATOM 10202 C C . THR B 1 590 ? -28.625 20.562 17.312 1 89.06 590 THR B C 1
ATOM 10204 O O . THR B 1 590 ? -28.844 19.906 18.328 1 89.06 590 THR B O 1
ATOM 10207 N N . ARG B 1 591 ? -28.141 20.047 16.172 1 86.06 591 ARG B N 1
ATOM 10208 C CA . ARG B 1 591 ? -27.703 18.656 16.078 1 86.06 591 ARG B CA 1
ATOM 10209 C C . ARG B 1 591 ? -26.203 18.562 15.828 1 86.06 591 ARG B C 1
ATOM 10211 O O . ARG B 1 591 ? -25.703 17.562 15.32 1 86.06 591 ARG B O 1
ATOM 10218 N N . HIS B 1 592 ? -25.484 19.609 16.219 1 89.44 592 HIS B N 1
ATOM 10219 C CA . HIS B 1 592 ? -24.031 19.641 16.047 1 89.44 592 HIS B CA 1
ATOM 10220 C C . HIS B 1 592 ? -23.344 18.641 16.969 1 89.44 592 HIS B C 1
ATOM 10222 O O . HIS B 1 592 ? -23.859 18.344 18.062 1 89.44 592 HIS B O 1
ATOM 10228 N N . ASN B 1 593 ? -22.281 18.094 16.516 1 90.94 593 ASN B N 1
ATOM 10229 C CA . ASN B 1 593 ? -21.562 17.109 17.312 1 90.94 593 ASN B CA 1
ATOM 10230 C C . ASN B 1 593 ? -20.281 17.703 17.906 1 90.94 593 ASN B C 1
ATOM 10232 O O . ASN B 1 593 ? -19.609 17.047 18.719 1 90.94 593 ASN B O 1
ATOM 10236 N N . GLY B 1 594 ? -19.891 18.906 17.547 1 93.25 594 GLY B N 1
ATOM 10237 C CA . GLY B 1 594 ? -18.703 19.578 18.062 1 93.25 594 GLY B CA 1
ATOM 10238 C C . GLY B 1 594 ? -18.922 21.062 18.281 1 93.25 594 GLY B C 1
ATOM 10239 O O . GLY B 1 594 ? -19.594 21.719 17.484 1 93.25 594 GLY B O 1
ATOM 10240 N N . PHE B 1 595 ? -18.359 21.594 19.422 1 96 595 PHE B N 1
ATOM 10241 C CA . PHE B 1 595 ? -18.5 23 19.797 1 96 595 PHE B CA 1
ATOM 10242 C C . PHE B 1 595 ? -17.172 23.594 20.234 1 96 595 PHE B C 1
ATOM 10244 O O . PHE B 1 595 ? -16.516 23.062 21.141 1 96 595 PHE B O 1
ATOM 10251 N N . PRO B 1 596 ? -16.766 24.656 19.609 1 96.06 596 PRO B N 1
ATOM 10252 C CA . PRO B 1 596 ? -15.57 25.328 20.109 1 96.06 596 PRO B CA 1
ATOM 10253 C C . PRO B 1 596 ? -15.773 25.906 21.516 1 96.06 596 PRO B C 1
ATOM 10255 O O . PRO B 1 596 ? -16.859 26.406 21.828 1 96.06 596 PRO B O 1
ATOM 10258 N N . VAL B 1 597 ? -14.781 25.875 22.297 1 96.81 597 VAL B N 1
ATOM 10259 C CA . VAL B 1 597 ? -14.781 26.453 23.641 1 96.81 597 VAL B CA 1
ATOM 10260 C C . VAL B 1 597 ? -13.852 27.656 23.672 1 96.81 597 VAL B C 1
ATOM 10262 O O . VAL B 1 597 ? -12.648 27.531 23.406 1 96.81 597 VAL B O 1
ATOM 10265 N N . ILE B 1 598 ? -14.414 28.781 24 1 95.38 598 ILE B N 1
ATOM 10266 C CA . ILE B 1 598 ? -13.656 30.031 24 1 95.38 598 ILE B CA 1
ATOM 10267 C C . ILE B 1 598 ? -13.742 30.688 25.391 1 95.38 598 ILE B C 1
ATOM 10269 O O . ILE B 1 598 ? -14.828 30.891 25.922 1 95.38 598 ILE B O 1
ATOM 10273 N N . ASP B 1 599 ? -12.609 30.969 25.922 1 93.88 599 ASP B N 1
ATOM 10274 C CA . ASP B 1 599 ? -12.57 31.703 27.188 1 93.88 599 ASP B CA 1
ATOM 10275 C C . ASP B 1 599 ? -12.562 33.219 26.953 1 93.88 599 ASP B C 1
ATOM 10277 O O . ASP B 1 599 ? -11.859 33.719 26.062 1 93.88 599 ASP B O 1
ATOM 10281 N N . GLU B 1 600 ? -13.312 33.906 27.609 1 88.94 600 GLU B N 1
ATOM 10282 C CA . GLU B 1 600 ? -13.383 35.375 27.594 1 88.94 600 GLU B CA 1
ATOM 10283 C C . GLU B 1 600 ? -13.062 35.938 28.953 1 88.94 600 GLU B C 1
ATOM 10285 O O . GLU B 1 600 ? -12.969 35.219 29.953 1 88.94 600 GLU B O 1
ATOM 10290 N N . PRO B 1 601 ? -12.812 37.281 28.953 1 83.62 601 PRO B N 1
ATOM 10291 C CA . PRO B 1 601 ? -12.625 37.875 30.266 1 83.62 601 PRO B CA 1
ATOM 10292 C C . PRO B 1 601 ? -13.758 37.562 31.234 1 83.62 601 PRO B C 1
ATOM 10294 O O . PRO B 1 601 ? -14.93 37.5 30.828 1 83.62 601 PRO B O 1
ATOM 10297 N N . PRO B 1 602 ? -13.445 37.219 32.5 1 82.88 602 PRO B N 1
ATOM 10298 C CA . PRO B 1 602 ? -12.234 37.469 33.312 1 82.88 602 PRO B CA 1
ATOM 10299 C C . PRO B 1 602 ? -11.289 36.25 33.312 1 82.88 602 PRO B C 1
ATOM 10301 O O . PRO B 1 602 ? -10.227 36.312 33.938 1 82.88 602 PRO B O 1
ATOM 10304 N N . PHE B 1 603 ? -11.664 35.219 32.688 1 81.25 603 PHE B N 1
ATOM 10305 C CA . PHE B 1 603 ? -10.82 34.031 32.719 1 81.25 603 PHE B CA 1
ATOM 10306 C C . PHE B 1 603 ? -9.578 34.219 31.859 1 81.25 603 PHE B C 1
ATOM 10308 O O . PHE B 1 603 ? -8.547 33.594 32.125 1 81.25 603 PHE B O 1
ATOM 10315 N N . SER B 1 604 ? -9.711 35.031 30.781 1 85.44 604 SER B N 1
ATOM 10316 C CA . SER B 1 604 ? -8.586 35.375 29.938 1 85.44 604 SER B CA 1
ATOM 10317 C C . SER B 1 604 ? -8.656 36.844 29.516 1 85.44 604 SER B C 1
ATOM 10319 O O . SER B 1 604 ? -9.742 37.406 29.391 1 85.44 604 SER B O 1
ATOM 10321 N N . ASP B 1 605 ? -7.562 37.469 29.297 1 85.12 605 ASP B N 1
ATOM 10322 C CA . ASP B 1 605 ? -7.508 38.906 28.953 1 85.12 605 ASP B CA 1
ATOM 10323 C C . ASP B 1 605 ? -8.148 39.156 27.594 1 85.12 605 ASP B C 1
ATOM 10325 O O . ASP B 1 605 ? -8.828 40.156 27.391 1 85.12 605 ASP B O 1
ATOM 10329 N N . ALA B 1 606 ? -7.883 38.25 26.641 1 88.94 606 ALA B N 1
ATOM 10330 C CA . ALA B 1 606 ? -8.477 38.281 25.297 1 88.94 606 ALA B CA 1
ATOM 10331 C C . ALA B 1 606 ? -9.125 36.938 24.984 1 88.94 606 ALA B C 1
ATOM 10333 O O . ALA B 1 606 ? -8.812 35.906 25.609 1 88.94 606 ALA B O 1
ATOM 103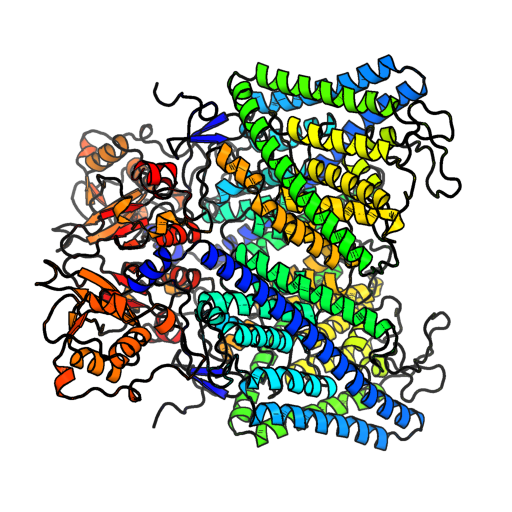34 N N . PRO B 1 607 ? -10.055 37.031 24.109 1 91.44 607 PRO B N 1
ATOM 10335 C CA . PRO B 1 607 ? -10.672 35.75 23.75 1 91.44 607 PRO B CA 1
ATOM 10336 C C . PRO B 1 607 ? -9.656 34.688 23.312 1 91.44 607 PRO B C 1
ATOM 10338 O O . PRO B 1 607 ? -8.766 34.969 22.516 1 91.44 607 PRO B O 1
ATOM 10341 N N . GLU B 1 608 ? -9.828 33.531 23.984 1 93.5 608 GLU B N 1
ATOM 10342 C CA . GLU B 1 608 ? -8.867 32.469 23.734 1 93.5 608 GLU B CA 1
ATOM 10343 C C . GLU B 1 608 ? -9.57 31.156 23.375 1 93.5 608 GLU B C 1
ATOM 10345 O O . GLU B 1 608 ? -10.547 30.781 24.031 1 93.5 608 GLU B O 1
ATOM 10350 N N . LEU B 1 609 ? -9.062 30.578 22.281 1 94.56 609 LEU B N 1
ATOM 10351 C CA . LEU B 1 609 ? -9.586 29.266 21.906 1 94.56 609 LEU B CA 1
ATOM 10352 C C . LEU B 1 609 ? -9.031 28.188 22.812 1 94.56 609 LEU B C 1
ATOM 10354 O O . LEU B 1 609 ? -7.848 27.859 22.75 1 94.56 609 LEU B O 1
ATOM 10358 N N . CYS B 1 610 ? -9.875 27.578 23.609 1 94.38 610 CYS B N 1
ATOM 10359 C CA . CYS B 1 610 ? -9.461 26.5 24.5 1 94.38 610 CYS B CA 1
ATOM 10360 C C . CYS B 1 610 ? -9.43 25.172 23.766 1 94.38 610 CYS B C 1
ATOM 10362 O O . CYS B 1 610 ? -8.68 24.266 24.141 1 94.38 610 CYS B O 1
ATOM 10364 N N . GLY B 1 611 ? -10.289 25.031 22.828 1 95.75 611 GLY B N 1
ATOM 10365 C CA . GLY B 1 611 ? -10.328 23.797 22.062 1 95.75 611 GLY B CA 1
ATOM 10366 C C . GLY B 1 611 ? -11.719 23.469 21.562 1 95.75 611 GLY B C 1
ATOM 10367 O O . GLY B 1 611 ? -12.484 24.359 21.188 1 95.75 611 GLY B O 1
ATOM 10368 N N . LEU B 1 612 ? -11.938 22.172 21.375 1 95.81 612 LEU B N 1
ATOM 10369 C CA . LEU B 1 612 ? -13.203 21.672 20.844 1 95.81 612 LEU B CA 1
ATOM 10370 C C . LEU B 1 612 ? -13.781 20.594 21.766 1 95.81 612 LEU B C 1
ATOM 10372 O O . LEU B 1 612 ? -13.078 19.672 22.156 1 95.81 612 LEU B O 1
ATOM 10376 N N . VAL B 1 613 ? -15.055 20.766 22.125 1 95.31 613 VAL B N 1
ATOM 10377 C CA . VAL B 1 613 ? -15.719 19.766 22.953 1 95.31 613 VAL B CA 1
ATOM 10378 C C . VAL B 1 613 ? -16.766 19.016 22.125 1 95.31 613 VAL B C 1
ATOM 10380 O O . VAL B 1 613 ? -17.438 19.609 21.281 1 95.31 613 VAL B O 1
ATOM 10383 N N . LEU B 1 614 ? -16.891 17.781 22.375 1 92.5 614 LEU B N 1
ATOM 10384 C CA . LEU B 1 614 ? -17.828 16.953 21.625 1 92.5 614 LEU B CA 1
ATOM 10385 C C . LEU B 1 614 ? -19.156 16.844 22.344 1 92.5 614 LEU B C 1
ATOM 10387 O O . LEU B 1 614 ? -19.203 16.875 23.578 1 92.5 614 LEU B O 1
ATOM 10391 N N . ARG B 1 615 ? -20.188 16.734 21.531 1 92.06 615 ARG B N 1
ATOM 10392 C CA . ARG B 1 615 ? -21.531 16.547 22.078 1 92.06 615 ARG B CA 1
ATOM 10393 C C . ARG B 1 615 ? -21.594 15.32 22.984 1 92.06 615 ARG B C 1
ATOM 10395 O O . ARG B 1 615 ? -22.172 15.367 24.062 1 92.06 615 ARG B O 1
ATOM 10402 N N . SER B 1 616 ? -20.984 14.188 22.578 1 88.44 616 SER B N 1
ATOM 10403 C CA . SER B 1 616 ? -21 12.945 23.344 1 88.44 616 SER B CA 1
ATOM 10404 C C . SER B 1 616 ? -20.359 13.141 24.719 1 88.44 616 SER B C 1
ATOM 10406 O O . SER B 1 616 ? -20.828 12.578 25.719 1 88.44 616 SER B O 1
ATOM 10408 N N . HIS B 1 617 ? -19.328 13.898 24.812 1 89.19 617 HIS B N 1
ATOM 10409 C CA . HIS B 1 617 ? -18.656 14.156 26.078 1 89.19 617 HIS B CA 1
ATOM 10410 C C . HIS B 1 617 ? -19.5 15.047 26.984 1 89.19 617 HIS B C 1
ATOM 10412 O O . HIS B 1 617 ? -19.516 14.859 28.203 1 89.19 617 HIS B O 1
ATOM 10418 N N . LEU B 1 618 ? -20.156 15.992 26.359 1 92.44 618 LEU B N 1
ATOM 10419 C CA . LEU B 1 618 ? -21.031 16.875 27.109 1 92.44 618 LEU B CA 1
ATOM 10420 C C . LEU B 1 618 ? -22.172 16.078 27.75 1 92.44 618 LEU B C 1
ATOM 10422 O O . LEU B 1 618 ? -22.547 16.328 28.891 1 92.44 618 LEU B O 1
ATOM 10426 N N . LEU B 1 619 ? -22.703 15.164 26.969 1 91.56 619 LEU B N 1
ATOM 10427 C CA . LEU B 1 619 ? -23.812 14.352 27.453 1 91.56 619 LEU B CA 1
ATOM 10428 C C . LEU B 1 619 ? -23.375 13.508 28.641 1 91.56 619 LEU B C 1
ATOM 10430 O O . LEU B 1 619 ? -24.141 13.32 29.594 1 91.56 619 LEU B O 1
ATOM 10434 N N . VAL B 1 620 ? -22.203 12.992 28.609 1 88.5 620 VAL B N 1
ATOM 10435 C CA . VAL B 1 620 ? -21.672 12.203 29.719 1 88.5 620 VAL B CA 1
ATOM 10436 C C . VAL B 1 620 ? -21.516 13.078 30.953 1 88.5 620 VAL B C 1
ATOM 10438 O O . VAL B 1 620 ? -21.844 12.664 32.062 1 88.5 620 VAL B O 1
ATOM 10441 N N . LEU B 1 621 ? -21.016 14.25 30.781 1 89.06 621 LEU B N 1
ATOM 10442 C CA . LEU B 1 621 ? -20.812 15.188 31.875 1 89.06 621 LEU B CA 1
ATOM 10443 C C . LEU B 1 621 ? -22.141 15.578 32.5 1 89.06 621 LEU B C 1
ATOM 10445 O O . LEU B 1 621 ? -22.25 15.688 33.719 1 89.06 621 LEU B O 1
ATOM 10449 N N . LEU B 1 622 ? -23.109 15.844 31.688 1 91.44 622 LEU B N 1
ATOM 10450 C CA . LEU B 1 622 ? -24.438 16.266 32.156 1 91.44 622 LEU B CA 1
ATOM 10451 C C . LEU B 1 622 ? -25.141 15.117 32.875 1 91.44 622 LEU B C 1
ATOM 10453 O O . LEU B 1 622 ? -25.859 15.344 33.844 1 91.44 622 LEU B O 1
ATOM 10457 N N . LYS B 1 623 ? -24.953 13.961 32.344 1 89.88 623 LYS B N 1
ATOM 10458 C CA . LYS B 1 623 ? -25.578 12.789 32.969 1 89.88 623 LYS B CA 1
ATOM 10459 C C . LYS B 1 623 ? -25.031 12.531 34.375 1 89.88 623 LYS B C 1
ATOM 10461 O O . LYS B 1 623 ? -25.766 12.172 35.281 1 89.88 623 LYS B O 1
ATOM 10466 N N . GLU B 1 624 ? -23.734 12.719 34.562 1 87.75 624 GLU B N 1
ATOM 10467 C CA . GLU B 1 624 ? -23.094 12.492 35.844 1 87.75 624 GLU B CA 1
ATOM 10468 C C . GLU B 1 624 ? -23.328 13.664 36.781 1 87.75 624 GLU B C 1
ATOM 10470 O O . GLU B 1 624 ? -23.031 13.57 38 1 87.75 624 GLU B O 1
ATOM 10475 N N . LYS B 1 625 ? -23.859 14.773 36.312 1 88.19 625 LYS B N 1
ATOM 10476 C CA . LYS B 1 625 ? -24.234 15.953 37.094 1 88.19 625 LYS B CA 1
ATOM 10477 C C . LYS B 1 625 ? -23.047 16.531 37.844 1 88.19 625 LYS B C 1
ATOM 10479 O O . LYS B 1 625 ? -23.125 16.781 39.031 1 88.19 625 LYS B O 1
ATOM 10484 N N . ILE B 1 626 ? -22 16.609 37.156 1 85.81 626 ILE B N 1
ATOM 10485 C CA . ILE B 1 626 ? -20.812 17.219 37.75 1 85.81 626 ILE B CA 1
ATOM 10486 C C . ILE B 1 626 ? -20.906 18.734 37.625 1 85.81 626 ILE B C 1
ATOM 10488 O O . ILE B 1 626 ? -20.281 19.328 36.719 1 85.81 626 ILE B O 1
ATOM 10492 N N . PHE B 1 627 ? -21.688 19.344 38.531 1 88.88 627 PHE B N 1
ATOM 10493 C CA . PHE B 1 627 ? -21.984 20.766 38.469 1 88.88 627 PHE B CA 1
ATOM 10494 C C . PHE B 1 627 ? -21.406 21.484 39.688 1 88.88 627 PHE B C 1
ATOM 10496 O O . PHE B 1 627 ? -21.141 20.844 40.719 1 88.88 627 PHE B O 1
ATOM 10503 N N . SER B 1 628 ? -21.078 22.656 39.469 1 88.94 628 SER B N 1
ATOM 10504 C CA . SER B 1 628 ? -20.656 23.516 40.562 1 88.94 628 SER B CA 1
ATOM 10505 C C . SER B 1 628 ? -21.562 24.734 40.688 1 88.94 628 SER B C 1
ATOM 10507 O O . SER B 1 628 ? -22.094 25.234 39.688 1 88.94 628 SER B O 1
ATOM 10509 N N . ARG B 1 629 ? -21.781 25.266 41.906 1 88.38 629 ARG B N 1
ATOM 10510 C CA . ARG B 1 629 ? -22.625 26.438 42.156 1 88.38 629 ARG B CA 1
ATOM 10511 C C . ARG B 1 629 ? -21.875 27.719 41.844 1 88.38 629 ARG B C 1
ATOM 10513 O O . ARG B 1 629 ? -22.484 28.719 41.438 1 88.38 629 ARG B O 1
ATOM 10520 N N . ASN B 1 630 ? -20.547 27.656 41.969 1 86.19 630 ASN B N 1
ATOM 10521 C CA . ASN B 1 630 ? -19.719 28.812 41.688 1 86.19 630 ASN B CA 1
ATOM 10522 C C . ASN B 1 630 ? -19.047 28.703 40.344 1 86.19 630 ASN B C 1
ATOM 10524 O O . ASN B 1 630 ? -18.781 27.609 39.844 1 86.19 630 ASN B O 1
ATOM 10528 N N . ARG B 1 631 ? -18.844 29.875 39.75 1 87 631 ARG B N 1
ATOM 10529 C CA . ARG B 1 631 ? -18.188 29.953 38.438 1 87 631 ARG B CA 1
ATOM 10530 C C . ARG B 1 631 ? -16.688 29.766 38.594 1 87 631 ARG B C 1
ATOM 10532 O O . ARG B 1 631 ? -15.93 30.75 38.656 1 87 631 ARG B O 1
ATOM 10539 N N . GLY B 1 632 ? -16.188 28.547 38.781 1 80.88 632 GLY B N 1
ATOM 10540 C CA . GLY B 1 632 ? -14.758 28.281 38.938 1 80.88 632 GLY B CA 1
ATOM 10541 C C . GLY B 1 632 ? -14.32 26.953 38.375 1 80.88 632 GLY B C 1
ATOM 10542 O O . GLY B 1 632 ? -15.148 26.203 37.812 1 80.88 632 GLY B O 1
ATOM 10543 N N . PHE B 1 633 ? -12.984 26.781 38.406 1 81.12 633 PHE B N 1
ATOM 10544 C CA . PHE B 1 633 ? -12.375 25.547 37.906 1 81.12 633 PHE B CA 1
ATOM 10545 C C . PHE B 1 633 ? -12.719 24.375 38.812 1 81.12 633 PHE B C 1
ATOM 10547 O O . PHE B 1 633 ? -12.828 24.531 40.031 1 81.12 633 PHE B O 1
ATOM 10554 N N . SER B 1 634 ? -13.125 23.328 38.156 1 76.12 634 SER B N 1
ATOM 10555 C CA . SER B 1 634 ? -13.469 22.141 38.906 1 76.12 634 SER B CA 1
ATOM 10556 C C . SER B 1 634 ? -12.391 21.078 38.812 1 76.12 634 SER B C 1
ATOM 10558 O O . SER B 1 634 ? -12.18 20.516 37.719 1 76.12 634 SER B O 1
ATOM 10560 N N . GLU B 1 635 ? -11.711 20.812 39.812 1 74.75 635 GLU B N 1
ATOM 10561 C CA . GLU B 1 635 ? -10.703 19.75 39.875 1 74.75 635 GLU B CA 1
ATOM 10562 C C . GLU B 1 635 ? -11.336 18.391 40.094 1 74.75 635 GLU B C 1
ATOM 10564 O O . GLU B 1 635 ? -10.742 17.359 39.75 1 74.75 635 GLU B O 1
ATOM 10569 N N . SER B 1 636 ? -12.492 18.422 40.531 1 77.06 636 SER B N 1
ATOM 10570 C CA . SER B 1 636 ? -13.156 17.172 40.938 1 77.06 636 SER B CA 1
ATOM 10571 C C . SER B 1 636 ? -13.516 16.328 39.719 1 77.06 636 SER B C 1
ATOM 10573 O O . SER B 1 636 ? -13.656 15.117 39.812 1 77.06 636 SER B O 1
ATOM 10575 N N . ILE B 1 637 ? -13.648 16.953 38.594 1 81.25 637 ILE B N 1
ATOM 10576 C CA . ILE B 1 637 ? -14.07 16.25 37.406 1 81.25 637 ILE B CA 1
ATOM 10577 C C . ILE B 1 637 ? -13.055 15.164 37.031 1 81.25 637 ILE B C 1
ATOM 10579 O O . ILE B 1 637 ? -13.43 14.086 36.562 1 81.25 637 ILE B O 1
ATOM 10583 N N . LEU B 1 638 ? -11.82 15.391 37.312 1 80.12 638 LEU B N 1
ATOM 10584 C CA . LEU B 1 638 ? -10.742 14.477 36.938 1 80.12 638 LEU B CA 1
ATOM 10585 C C . LEU B 1 638 ? -10.797 13.203 37.781 1 80.12 638 LEU B C 1
ATOM 10587 O O . LEU B 1 638 ? -10.242 12.18 37.406 1 80.12 638 LEU B O 1
ATOM 10591 N N . HIS B 1 639 ? -11.531 13.281 38.875 1 80.25 639 HIS B N 1
ATOM 10592 C CA . HIS B 1 639 ? -11.617 12.125 39.75 1 80.25 639 HIS B CA 1
ATOM 10593 C C . HIS B 1 639 ? -12.914 11.359 39.531 1 80.25 639 HIS B C 1
ATOM 10595 O O . HIS B 1 639 ? -13 10.164 39.844 1 80.25 639 HIS B O 1
ATOM 10601 N N . ILE B 1 640 ? -13.812 11.992 38.938 1 79.44 640 ILE B N 1
ATOM 10602 C CA . ILE B 1 640 ? -15.133 11.383 38.844 1 79.44 640 ILE B CA 1
ATOM 10603 C C . ILE B 1 640 ? -15.266 10.695 37.469 1 79.44 640 ILE B C 1
ATOM 10605 O O . ILE B 1 640 ? -15.797 9.586 37.375 1 79.44 640 ILE B O 1
ATOM 10609 N N . ILE B 1 641 ? -14.766 11.328 36.438 1 81.62 641 ILE B N 1
ATOM 10610 C CA . ILE B 1 641 ? -14.93 10.805 35.094 1 81.62 641 ILE B CA 1
ATOM 10611 C C . ILE B 1 641 ? -13.633 10.148 34.625 1 81.62 641 ILE B C 1
ATOM 10613 O O . ILE B 1 641 ? -12.547 10.688 34.844 1 81.62 641 ILE B O 1
ATOM 10617 N N . SER B 1 642 ? -13.805 9.008 34.094 1 77.88 642 SER B N 1
ATOM 10618 C CA . SER B 1 642 ? -12.672 8.297 33.531 1 77.88 642 SER B CA 1
ATOM 10619 C C . SER B 1 642 ? -12.766 8.242 32 1 77.88 642 SER B C 1
ATOM 10621 O O . SER B 1 642 ? -13.82 8.547 31.438 1 77.88 642 SER B O 1
ATOM 10623 N N . SER B 1 643 ? -11.656 7.914 31.344 1 76.12 643 SER B N 1
ATOM 10624 C CA . SER B 1 643 ? -11.602 7.809 29.891 1 76.12 643 SER B CA 1
ATOM 10625 C C . SER B 1 643 ? -12.578 6.754 29.375 1 76.12 643 SER B C 1
ATOM 10627 O O . SER B 1 643 ? -13.055 6.844 28.25 1 76.12 643 SER B O 1
ATOM 10629 N N . LEU B 1 644 ? -12.938 5.852 30.188 1 72.62 644 LEU B N 1
ATOM 10630 C CA . LEU B 1 644 ? -13.82 4.754 29.797 1 72.62 644 LEU B CA 1
ATOM 10631 C C . LEU B 1 644 ? -15.25 5.242 29.625 1 72.62 644 LEU B C 1
ATOM 10633 O O . LEU B 1 644 ? -16.031 4.645 28.875 1 72.62 644 LEU B O 1
ATOM 10637 N N . ASP B 1 645 ? -15.539 6.32 30.266 1 72.19 645 ASP B N 1
ATOM 10638 C CA . ASP B 1 645 ? -16.891 6.867 30.188 1 72.19 645 ASP B CA 1
ATOM 10639 C C . ASP B 1 645 ? -17.156 7.508 28.828 1 72.19 645 ASP B C 1
ATOM 10641 O O . ASP B 1 645 ? -18.297 7.676 28.422 1 72.19 645 ASP B O 1
ATOM 10645 N N . PHE B 1 646 ? -16.109 7.82 28.188 1 73.31 646 PHE B N 1
ATOM 10646 C CA . PHE B 1 646 ? -16.234 8.461 26.891 1 73.31 646 PHE B CA 1
ATOM 10647 C C . PHE B 1 646 ? -16.203 7.426 25.766 1 73.31 646 PHE B C 1
ATOM 10649 O O . PHE B 1 646 ? -16.188 7.781 24.594 1 73.31 646 PHE B O 1
ATOM 10656 N N . GLY B 1 647 ? -16.156 6.211 26.141 1 68.38 647 GLY B N 1
ATOM 10657 C CA . GLY B 1 647 ? -16.125 5.152 25.141 1 68.38 647 GLY B CA 1
ATOM 10658 C C . GLY B 1 647 ? -17.391 5.098 24.297 1 68.38 647 GLY B C 1
ATOM 10659 O O . GLY B 1 647 ? -18.484 5.34 24.797 1 68.38 647 GLY B O 1
ATOM 10660 N N . LYS B 1 648 ? -17.156 4.988 23 1 66.38 648 LYS B N 1
ATOM 10661 C CA . LYS B 1 648 ? -18.266 4.945 22.062 1 66.38 648 LYS B CA 1
ATOM 10662 C C . LYS B 1 648 ? -19.125 3.695 22.281 1 66.38 648 LYS B C 1
ATOM 10664 O O . LYS B 1 648 ? -18.594 2.584 22.344 1 66.38 648 LYS B O 1
ATOM 10669 N N . ALA B 1 649 ? -20.375 4.016 22.656 1 62.25 649 ALA B N 1
ATOM 10670 C CA . ALA B 1 649 ? -21.297 2.893 22.797 1 62.25 649 ALA B CA 1
ATOM 10671 C C . ALA B 1 649 ? -21.609 2.268 21.438 1 62.25 649 ALA B C 1
ATOM 10673 O O . ALA B 1 649 ? -21.391 2.889 20.391 1 62.25 649 ALA B O 1
ATOM 10674 N N . GLY B 1 650 ? -21.734 0.949 21.391 1 56.47 650 GLY B N 1
ATOM 10675 C CA . GLY B 1 650 ? -22.188 0.325 20.156 1 56.47 650 GLY B CA 1
ATOM 10676 C C . GLY B 1 650 ? -23.266 1.108 19.453 1 56.47 650 GLY B C 1
ATOM 10677 O O . GLY B 1 650 ? -23.938 1.941 20.078 1 56.47 650 GLY B O 1
ATOM 10678 N N . SER B 1 651 ? -23.438 1.123 18.125 1 52.25 651 SER B N 1
ATOM 10679 C CA . SER B 1 651 ? -24.344 1.868 17.266 1 52.25 651 SER B CA 1
ATOM 10680 C C . SER B 1 651 ? -25.75 1.915 17.859 1 52.25 651 SER B C 1
ATOM 10682 O O . SER B 1 651 ? -26.328 0.876 18.188 1 52.25 651 SER B O 1
ATOM 10684 N N . GLY B 1 652 ? -26.375 3.086 18.234 1 53.91 652 GLY B N 1
ATOM 10685 C CA . GLY B 1 652 ? -27.75 3.352 18.656 1 53.91 652 GLY B CA 1
ATOM 10686 C C . GLY B 1 652 ? -27.891 3.416 20.172 1 53.91 652 GLY B C 1
ATOM 10687 O O . GLY B 1 652 ? -28.969 3.74 20.688 1 53.91 652 GLY B O 1
ATOM 10688 N N . LYS B 1 653 ? -26.812 3.156 20.844 1 58.22 653 LYS B N 1
ATOM 10689 C CA . LYS B 1 653 ? -26.984 3.033 22.281 1 58.22 653 LYS B CA 1
ATOM 10690 C C . LYS B 1 653 ? -26.297 4.176 23.016 1 58.22 653 LYS B C 1
ATOM 10692 O O . LYS B 1 653 ? -26.016 4.07 24.219 1 58.22 653 LYS B O 1
ATOM 10697 N N . GLY B 1 654 ? -26 5.145 22.297 1 68.12 654 GLY B N 1
ATOM 10698 C CA . GLY B 1 654 ? -25.344 6.246 23 1 68.12 654 GLY B CA 1
ATOM 10699 C C . GLY B 1 654 ? -26.297 7.059 23.844 1 68.12 654 GLY B C 1
ATOM 10700 O O . GLY B 1 654 ? -27.516 6.906 23.75 1 68.12 654 GLY B O 1
ATOM 10701 N N . ILE B 1 655 ? -25.781 7.832 24.828 1 79 655 ILE B N 1
ATOM 10702 C CA . ILE B 1 655 ? -26.578 8.703 25.688 1 79 655 ILE B CA 1
ATOM 10703 C C . ILE B 1 655 ? -27.297 9.742 24.828 1 79 655 ILE B C 1
ATOM 10705 O O . ILE B 1 655 ? -26.688 10.383 23.969 1 79 655 ILE B O 1
ATOM 10709 N N . LYS B 1 656 ? -28.703 9.789 25.031 1 82.25 656 LYS B N 1
ATOM 10710 C CA . LYS B 1 656 ? -29.516 10.781 24.328 1 82.25 656 LYS B CA 1
ATOM 10711 C C . LYS B 1 656 ? -29.953 11.891 25.266 1 82.25 656 LYS B C 1
ATOM 10713 O O . LYS B 1 656 ? -29.875 11.75 26.484 1 82.25 656 LYS B O 1
ATOM 10718 N N . LEU B 1 657 ? -30.219 12.992 24.641 1 87 657 LEU B N 1
ATOM 10719 C CA . LEU B 1 657 ? -30.672 14.148 25.422 1 87 657 LEU B CA 1
ATOM 10720 C C . LEU B 1 657 ? -31.875 13.797 26.281 1 87 657 LEU B C 1
ATOM 10722 O O . LEU B 1 657 ? -32 14.312 27.391 1 87 657 LEU B O 1
ATOM 10726 N N . GLU B 1 658 ? -32.656 12.906 25.797 1 85.62 658 GLU B N 1
ATOM 10727 C CA . GLU B 1 658 ? -33.875 12.5 26.484 1 85.62 658 GLU B CA 1
ATOM 10728 C C . GLU B 1 658 ? -33.562 11.703 27.75 1 85.62 658 GLU B C 1
ATOM 10730 O O . GLU B 1 658 ? -34.375 11.617 28.672 1 85.62 658 GLU B O 1
ATOM 10735 N N . ASP B 1 659 ? -32.406 11.188 27.781 1 86.25 659 ASP B N 1
ATOM 10736 C CA . ASP B 1 659 ? -32 10.359 28.906 1 86.25 659 ASP B CA 1
ATOM 10737 C C . ASP B 1 659 ? -31.547 11.227 30.078 1 86.25 659 ASP B C 1
ATOM 10739 O O . ASP B 1 659 ? -31.328 10.719 31.188 1 86.25 659 ASP B O 1
ATOM 10743 N N . LEU B 1 660 ? -31.438 12.5 29.844 1 90.38 660 LEU B N 1
ATOM 10744 C CA . LEU B 1 660 ? -30.922 13.398 30.859 1 90.38 660 LEU B CA 1
ATOM 10745 C C . LEU B 1 660 ? -32.031 13.875 31.781 1 90.38 660 LEU B C 1
ATOM 10747 O O . LEU B 1 660 ? -33.156 14.164 31.328 1 90.38 660 LEU B O 1
ATOM 10751 N N . ASP B 1 661 ? -31.781 13.727 33.094 1 89.94 661 ASP B N 1
ATOM 10752 C CA . ASP B 1 661 ? -32.719 14.227 34.094 1 89.94 661 ASP B CA 1
ATOM 10753 C C . ASP B 1 661 ? -32.125 15.438 34.844 1 89.94 661 ASP B C 1
ATOM 10755 O O . ASP B 1 661 ? -31.516 15.289 35.906 1 89.94 661 ASP B O 1
ATOM 10759 N N . ILE B 1 662 ? -32.312 16.594 34.25 1 91.56 662 ILE B N 1
ATOM 10760 C CA . ILE B 1 662 ? -31.781 17.828 34.844 1 91.56 662 ILE B CA 1
ATOM 10761 C C . ILE B 1 662 ? -32.906 18.625 35.469 1 91.56 662 ILE B C 1
ATOM 10763 O O . ILE B 1 662 ? -33.875 18.984 34.812 1 91.56 662 ILE B O 1
ATOM 10767 N N . GLN B 1 663 ? -32.75 18.969 36.719 1 91.25 663 GLN B N 1
ATOM 10768 C CA . GLN B 1 663 ? -33.719 19.734 37.469 1 91.25 663 GLN B CA 1
ATOM 10769 C C . GLN B 1 663 ? -33.594 21.234 37.188 1 91.25 663 GLN B C 1
ATOM 10771 O O . GLN B 1 663 ? -32.531 21.672 36.688 1 91.25 663 GLN B O 1
ATOM 10776 N N . GLU B 1 664 ? -34.625 22 37.562 1 90.94 664 GLU B N 1
ATOM 10777 C CA . GLU B 1 664 ? -34.656 23.438 37.281 1 90.94 664 GLU B CA 1
ATOM 10778 C C . GLU B 1 664 ? -33.562 24.172 38.062 1 90.94 664 GLU B C 1
ATOM 10780 O O . GLU B 1 664 ? -32.969 25.125 37.562 1 90.94 664 GLU B O 1
ATOM 10785 N N . GLU B 1 665 ? -33.25 23.75 39.25 1 91.56 665 GLU B N 1
ATOM 10786 C CA . GLU B 1 665 ? -32.25 24.391 40.062 1 91.56 665 GLU B CA 1
ATOM 10787 C C . GLU B 1 665 ? -30.844 24.156 39.5 1 91.56 665 GLU B C 1
ATOM 10789 O O . GLU B 1 665 ? -29.938 24.953 39.719 1 91.56 665 GLU B O 1
ATOM 10794 N N . GLU B 1 666 ? -30.75 23.094 38.812 1 92.62 666 GLU B N 1
ATOM 10795 C CA . GLU B 1 666 ? -29.453 22.703 38.25 1 92.62 666 GLU B CA 1
ATOM 10796 C C . GLU B 1 666 ? -29.125 23.484 36.969 1 92.62 666 GLU B C 1
ATOM 10798 O O . GLU B 1 666 ? -27.969 23.578 36.562 1 92.62 666 GLU B O 1
ATOM 10803 N N . MET B 1 667 ? -30.094 24.062 36.375 1 93.38 667 MET B N 1
ATOM 10804 C CA . MET B 1 667 ? -29.922 24.812 35.125 1 93.38 667 MET B CA 1
ATOM 10805 C C . MET B 1 667 ? -29.078 26.047 35.344 1 93.38 667 MET B C 1
ATOM 10807 O O . MET B 1 667 ? -28.453 26.562 34.406 1 93.38 667 MET B O 1
ATOM 10811 N N . ASP B 1 668 ? -29.062 26.5 36.562 1 93.19 668 ASP B N 1
ATOM 10812 C CA . ASP B 1 668 ? -28.328 27.734 36.875 1 93.19 668 ASP B CA 1
ATOM 10813 C C . ASP B 1 668 ? -26.922 27.422 37.406 1 93.19 668 ASP B C 1
ATOM 10815 O O . ASP B 1 668 ? -26.125 28.328 37.625 1 93.19 668 ASP B O 1
ATOM 10819 N N . MET B 1 669 ? -26.609 26.203 37.469 1 94.31 669 MET B N 1
ATOM 10820 C CA . MET B 1 669 ? -25.281 25.797 37.906 1 94.31 669 MET B CA 1
ATOM 10821 C C . MET B 1 669 ? -24.281 25.844 36.75 1 94.31 669 MET B C 1
ATOM 10823 O O . MET B 1 669 ? -24.656 26.125 35.625 1 94.31 669 MET B O 1
ATOM 10827 N N . TYR B 1 670 ? -22.984 25.703 37.156 1 94.12 670 TYR B N 1
ATOM 10828 C CA . TYR B 1 670 ? -21.922 25.844 36.156 1 94.12 670 TYR B CA 1
ATOM 10829 C C . TYR B 1 670 ? -21.203 24.516 35.969 1 94.12 670 TYR B C 1
ATOM 10831 O O . TYR B 1 670 ? -21.172 23.672 36.875 1 94.12 670 TYR B O 1
ATOM 10839 N N . VAL B 1 671 ? -20.656 24.359 34.781 1 93.19 671 VAL B N 1
ATOM 10840 C CA . VAL B 1 671 ? -19.812 23.219 34.438 1 93.19 671 VAL B CA 1
ATOM 10841 C C . VAL B 1 671 ? -18.484 23.703 33.875 1 93.19 671 VAL B C 1
ATOM 10843 O O . VAL B 1 671 ? -18.453 24.625 33.062 1 93.19 671 VAL B O 1
ATOM 10846 N N . ASP B 1 672 ? -17.406 23.156 34.344 1 93.25 672 ASP B N 1
ATOM 10847 C CA . ASP B 1 672 ? -16.078 23.406 33.812 1 93.25 672 ASP B CA 1
ATOM 10848 C C . ASP B 1 672 ? -15.789 22.484 32.625 1 93.25 672 ASP B C 1
ATOM 10850 O O . ASP B 1 672 ? -15.625 21.281 32.781 1 93.25 672 ASP B O 1
ATOM 10854 N N . LEU B 1 673 ? -15.625 23.031 31.438 1 94.31 673 LEU B N 1
ATOM 10855 C CA . LEU B 1 673 ? -15.445 22.234 30.234 1 94.31 673 LEU B CA 1
ATOM 10856 C C . LEU B 1 673 ? -13.969 22.031 29.922 1 94.31 673 LEU B C 1
ATOM 10858 O O . LEU B 1 673 ? -13.617 21.234 29.047 1 94.31 673 LEU B O 1
ATOM 10862 N N . HIS B 1 674 ? -13.039 22.656 30.594 1 92.56 674 HIS B N 1
ATOM 10863 C CA . HIS B 1 674 ? -11.609 22.625 30.297 1 92.56 674 HIS B CA 1
ATOM 10864 C C . HIS B 1 674 ? -11.062 21.203 30.328 1 92.56 674 HIS B C 1
ATOM 10866 O O . HIS B 1 674 ? -10.344 20.797 29.406 1 92.56 674 HIS B O 1
ATOM 10872 N N . PRO B 1 675 ? -11.492 20.406 31.266 1 91.5 675 PRO B N 1
ATOM 10873 C CA . PRO B 1 675 ? -10.898 19.078 31.359 1 91.5 675 PRO B CA 1
ATOM 10874 C C . PRO B 1 675 ? -11.328 18.156 30.219 1 91.5 675 PRO B C 1
ATOM 10876 O O . PRO B 1 675 ? -10.633 17.172 29.906 1 91.5 675 PRO B O 1
ATOM 10879 N N . ILE B 1 676 ? -12.43 18.406 29.562 1 91.94 676 ILE B N 1
ATOM 10880 C CA . ILE B 1 676 ? -12.938 17.484 28.547 1 91.94 676 ILE B CA 1
ATOM 10881 C C . ILE B 1 676 ? -12.742 18.078 27.156 1 91.94 676 ILE B C 1
ATOM 10883 O O . ILE B 1 676 ? -13.078 17.453 26.156 1 91.94 676 ILE B O 1
ATOM 10887 N N . THR B 1 677 ? -12.25 19.281 27.094 1 94 677 THR B N 1
ATOM 10888 C CA . THR B 1 677 ? -12.039 19.969 25.812 1 94 677 THR B CA 1
ATOM 10889 C C . THR B 1 677 ? -10.75 19.5 25.156 1 94 677 THR B C 1
ATOM 10891 O O . THR B 1 677 ? -9.711 19.391 25.812 1 94 677 THR B O 1
ATOM 10894 N N . ASN B 1 678 ? -10.875 19.125 23.859 1 94.31 678 ASN B N 1
ATOM 10895 C CA . ASN B 1 678 ? -9.688 18.828 23.062 1 94.31 678 ASN B CA 1
ATOM 10896 C C . ASN B 1 678 ? -8.844 20.078 22.828 1 94.31 678 ASN B C 1
ATOM 10898 O O . ASN B 1 678 ? -9.188 20.922 22 1 94.31 678 ASN B O 1
ATOM 10902 N N . ALA B 1 679 ? -7.75 20.172 23.484 1 92.62 679 ALA B N 1
ATOM 10903 C CA . ALA B 1 679 ? -6.898 21.359 23.438 1 92.62 679 ALA B CA 1
ATOM 10904 C C . ALA B 1 679 ? -6.078 21.406 22.156 1 92.62 679 ALA B C 1
ATOM 10906 O O . ALA B 1 679 ? -5.395 22.391 21.875 1 92.62 679 ALA B O 1
ATOM 10907 N N . SER B 1 680 ? -6.164 20.328 21.359 1 92.5 680 SER B N 1
ATOM 10908 C CA . SER B 1 680 ? -5.375 20.234 20.141 1 92.5 680 SER B CA 1
ATOM 10909 C C . SER B 1 680 ? -6.273 20.078 18.906 1 92.5 680 SER B C 1
ATOM 10911 O O . SER B 1 680 ? -6.086 19.172 18.109 1 92.5 680 SER B O 1
ATOM 10913 N N . PRO B 1 681 ? -7.129 21.016 18.75 1 93.5 681 PRO B N 1
ATOM 10914 C CA . PRO B 1 681 ? -7.984 20.875 17.562 1 93.5 681 PRO B CA 1
ATOM 10915 C C . PRO B 1 681 ? -7.246 21.156 16.266 1 93.5 681 PRO B C 1
ATOM 10917 O O . PRO B 1 681 ? -6.297 21.938 16.25 1 93.5 681 PRO B O 1
ATOM 10920 N N . TYR B 1 682 ? -7.637 20.516 15.219 1 95.38 682 TYR B N 1
ATOM 10921 C CA . TYR B 1 682 ? -7.125 20.844 13.898 1 95.38 682 TYR B CA 1
ATOM 10922 C C . TYR B 1 682 ? -7.688 22.188 13.414 1 95.38 682 TYR B C 1
ATOM 10924 O O . TYR B 1 682 ? -8.883 22.438 13.539 1 95.38 682 TYR B O 1
ATOM 10932 N N . THR B 1 683 ? -6.789 23.031 12.969 1 95.62 683 THR B N 1
ATOM 10933 C CA . THR B 1 683 ? -7.211 24.359 12.547 1 95.62 683 THR B CA 1
ATOM 10934 C C . THR B 1 683 ? -6.633 24.703 11.18 1 95.62 683 THR B C 1
ATOM 10936 O O . THR B 1 683 ? -5.57 24.203 10.805 1 95.62 683 THR B O 1
ATOM 10939 N N . VAL B 1 684 ? -7.395 25.469 10.422 1 95.88 684 VAL B N 1
ATOM 10940 C CA . VAL B 1 684 ? -6.934 26 9.148 1 95.88 684 VAL B CA 1
ATOM 10941 C C . VAL B 1 684 ? -7.293 27.484 9.055 1 95.88 684 VAL B C 1
ATOM 10943 O O . VAL B 1 684 ? -8.25 27.938 9.688 1 95.88 684 VAL B O 1
ATOM 10946 N N . VAL B 1 685 ? -6.488 28.234 8.344 1 95.19 685 VAL B N 1
ATOM 10947 C CA . VAL B 1 685 ? -6.766 29.656 8.164 1 95.19 685 VAL B CA 1
ATOM 10948 C C . VAL B 1 685 ? -7.922 29.844 7.184 1 95.19 685 VAL B C 1
ATOM 10950 O O . VAL B 1 685 ? -8.109 29.031 6.273 1 95.19 685 VAL B O 1
ATOM 10953 N N . GLU B 1 686 ? -8.648 30.859 7.336 1 95.06 686 GLU B N 1
ATOM 10954 C CA . GLU B 1 686 ? -9.859 31.078 6.555 1 95.06 686 GLU B CA 1
ATOM 10955 C C . GLU B 1 686 ? -9.531 31.328 5.082 1 95.06 686 GLU B C 1
ATOM 10957 O O . GLU B 1 686 ? -10.406 31.188 4.219 1 95.06 686 GLU B O 1
ATOM 10962 N N . THR B 1 687 ? -8.289 31.625 4.758 1 93.69 687 THR B N 1
ATOM 10963 C CA . THR B 1 687 ? -7.898 31.906 3.379 1 93.69 687 THR B CA 1
ATOM 10964 C C . THR B 1 687 ? -7.336 30.656 2.713 1 93.69 687 THR B C 1
ATOM 10966 O O . THR B 1 687 ? -6.957 30.688 1.54 1 93.69 687 THR B O 1
ATOM 10969 N N . MET B 1 688 ? -7.289 29.594 3.438 1 94.94 688 MET B N 1
ATOM 10970 C CA . MET B 1 688 ? -6.785 28.359 2.832 1 94.94 688 MET B CA 1
ATOM 10971 C C . MET B 1 688 ? -7.703 27.891 1.71 1 94.94 688 MET B C 1
ATOM 10973 O O . MET B 1 688 ? -8.93 27.953 1.831 1 94.94 688 MET B O 1
ATOM 10977 N N . SER B 1 689 ? -7.023 27.453 0.667 1 94.25 689 SER B N 1
ATOM 10978 C CA . SER B 1 689 ? -7.801 26.891 -0.433 1 94.25 689 SER B CA 1
ATOM 10979 C C . SER B 1 689 ? -8.664 25.719 0.038 1 94.25 689 SER B C 1
ATOM 10981 O O . SER B 1 689 ? -8.234 24.906 0.853 1 94.25 689 SER B O 1
ATOM 10983 N N . LEU B 1 690 ? -9.875 25.641 -0.466 1 95.25 690 LEU B N 1
ATOM 10984 C CA . LEU B 1 690 ? -10.781 24.562 -0.086 1 95.25 690 LEU B CA 1
ATOM 10985 C C . LEU B 1 690 ? -10.219 23.219 -0.502 1 95.25 690 LEU B C 1
ATOM 10987 O O . LEU B 1 690 ? -10.438 22.203 0.182 1 95.25 690 LEU B O 1
ATOM 10991 N N . ALA B 1 691 ? -9.5 23.156 -1.579 1 93.69 691 ALA B N 1
ATOM 10992 C CA . ALA B 1 691 ? -8.875 21.922 -2.055 1 93.69 691 ALA B CA 1
ATOM 10993 C C . ALA B 1 691 ? -7.871 21.391 -1.033 1 93.69 691 ALA B C 1
ATOM 10995 O O . ALA B 1 691 ? -7.879 20.203 -0.712 1 93.69 691 ALA B O 1
ATOM 10996 N N . LYS B 1 692 ? -7.051 22.25 -0.545 1 94.06 692 LYS B N 1
ATOM 10997 C CA . LYS B 1 692 ? -6.062 21.859 0.456 1 94.06 692 LYS B CA 1
ATOM 10998 C C . LYS B 1 692 ? -6.742 21.406 1.75 1 94.06 692 LYS B C 1
ATOM 11000 O O . LYS B 1 692 ? -6.309 20.453 2.387 1 94.06 692 LYS B O 1
ATOM 11005 N N . ALA B 1 693 ? -7.715 22.172 2.092 1 96.12 693 ALA B N 1
ATOM 11006 C CA . ALA B 1 693 ? -8.445 21.844 3.311 1 96.12 693 ALA B CA 1
ATOM 11007 C C . ALA B 1 693 ? -9.102 20.469 3.205 1 96.12 693 ALA B C 1
ATOM 11009 O O . ALA B 1 693 ? -9.141 19.719 4.18 1 96.12 693 ALA B O 1
ATOM 11010 N N . ALA B 1 694 ? -9.648 20.188 2.053 1 95.62 694 ALA B N 1
ATOM 11011 C CA . ALA B 1 694 ? -10.289 18.891 1.832 1 95.62 694 ALA B CA 1
ATOM 11012 C C . ALA B 1 694 ? -9.281 17.75 1.988 1 95.62 694 ALA B C 1
ATOM 11014 O O . ALA B 1 694 ? -9.602 16.703 2.564 1 95.62 694 ALA B O 1
ATOM 11015 N N . VAL B 1 695 ? -8.133 17.922 1.514 1 93.19 695 VAL B N 1
ATOM 11016 C CA . VAL B 1 695 ? -7.09 16.906 1.59 1 93.19 695 VAL B CA 1
ATOM 11017 C C . VAL B 1 695 ? -6.672 16.703 3.045 1 93.19 695 VAL B C 1
ATOM 11019 O O . VAL B 1 695 ? -6.488 15.57 3.492 1 93.19 695 VAL B O 1
ATOM 11022 N N . ILE B 1 696 ? -6.527 17.797 3.777 1 93.94 696 ILE B N 1
ATOM 11023 C CA . ILE B 1 696 ? -6.176 17.703 5.191 1 93.94 696 ILE B CA 1
ATOM 11024 C C . ILE B 1 696 ? -7.266 16.953 5.949 1 93.94 696 ILE B C 1
ATOM 11026 O O . ILE B 1 696 ? -6.973 16.047 6.746 1 93.94 696 ILE B O 1
ATOM 11030 N N . PHE B 1 697 ? -8.477 17.328 5.617 1 94.75 697 PHE B N 1
ATOM 11031 C CA . PHE B 1 697 ? -9.625 16.75 6.297 1 94.75 697 PHE B CA 1
ATOM 11032 C C . PHE B 1 697 ? -9.672 15.242 6.074 1 94.75 697 PHE B C 1
ATOM 11034 O O . PHE B 1 697 ? -9.883 14.469 7.012 1 94.75 697 PHE B O 1
ATOM 11041 N N . ARG B 1 698 ? -9.445 14.836 4.922 1 93.19 698 ARG B N 1
ATOM 11042 C CA . ARG B 1 698 ? -9.5 13.422 4.57 1 93.19 698 ARG B CA 1
ATOM 11043 C C . ARG B 1 698 ? -8.297 12.664 5.129 1 93.19 698 ARG B C 1
ATOM 11045 O O . ARG B 1 698 ? -8.453 11.578 5.691 1 93.19 698 ARG B O 1
ATOM 11052 N N . GLN B 1 699 ? -7.102 13.195 4.973 1 90.5 699 GLN B N 1
ATOM 11053 C CA . GLN B 1 699 ? -5.867 12.477 5.289 1 90.5 699 GLN B CA 1
ATOM 11054 C C . GLN B 1 699 ? -5.75 12.234 6.793 1 90.5 699 GLN B C 1
ATOM 11056 O O . GLN B 1 699 ? -5.121 11.266 7.219 1 90.5 699 GLN B O 1
ATOM 11061 N N . HIS B 1 700 ? -6.422 13.047 7.551 1 90.94 700 HIS B N 1
ATOM 11062 C CA . HIS B 1 700 ? -6.309 12.875 8.992 1 90.94 700 HIS B CA 1
ATOM 11063 C C . HIS B 1 700 ? -7.598 12.305 9.586 1 90.94 700 HIS B C 1
ATOM 11065 O O . HIS B 1 700 ? -7.73 12.203 10.805 1 90.94 700 HIS B O 1
ATOM 11071 N N . GLY B 1 701 ? -8.523 11.938 8.719 1 90.75 701 GLY B N 1
ATOM 11072 C CA . GLY B 1 701 ? -9.758 11.328 9.18 1 90.75 701 GLY B CA 1
ATOM 11073 C C . GLY B 1 701 ? -10.523 12.195 10.164 1 90.75 701 GLY B C 1
ATOM 11074 O O . GLY B 1 701 ? -10.93 11.727 11.227 1 90.75 701 GLY B O 1
ATOM 11075 N N . LEU B 1 702 ? -10.758 13.438 9.812 1 93.5 702 LEU B N 1
ATOM 11076 C CA . LEU B 1 702 ? -11.328 14.398 10.75 1 93.5 702 LEU B CA 1
ATOM 11077 C C . LEU B 1 702 ? -12.852 14.398 10.664 1 93.5 702 LEU B C 1
ATOM 11079 O O . LEU B 1 702 ? -13.414 14.055 9.625 1 93.5 702 LEU B O 1
ATOM 11083 N N . ARG B 1 703 ? -13.43 14.711 11.75 1 93 703 ARG B N 1
ATOM 11084 C CA . ARG B 1 703 ? -14.859 14.992 11.805 1 93 703 ARG B CA 1
ATOM 11085 C C . ARG B 1 703 ? -15.125 16.5 11.828 1 93 703 ARG B C 1
ATOM 11087 O O . ARG B 1 703 ? -16.125 16.969 11.297 1 93 703 ARG B O 1
ATOM 11094 N N . HIS B 1 704 ? -14.234 17.203 12.508 1 94.38 704 HIS B N 1
ATOM 11095 C CA . HIS B 1 704 ? -14.328 18.656 12.633 1 94.38 704 HIS B CA 1
ATOM 11096 C C . HIS B 1 704 ? -12.977 19.312 12.367 1 94.38 704 HIS B C 1
ATOM 11098 O O . HIS B 1 704 ? -11.93 18.75 12.711 1 94.38 704 HIS B O 1
ATOM 11104 N N . MET B 1 705 ? -13.023 20.406 11.75 1 95.62 705 MET B N 1
ATOM 11105 C CA . MET B 1 705 ? -11.852 21.25 11.523 1 95.62 705 MET B CA 1
ATOM 11106 C C . MET B 1 705 ? -12.195 22.719 11.75 1 95.62 705 MET B C 1
ATOM 11108 O O . MET B 1 705 ? -13.094 23.266 11.102 1 95.62 705 MET B O 1
ATOM 11112 N N . CYS B 1 706 ? -11.477 23.375 12.695 1 96.19 706 CYS B N 1
ATOM 11113 C CA . CYS B 1 706 ? -11.766 24.75 13.031 1 96.19 706 CYS B CA 1
ATOM 11114 C C . CYS B 1 706 ? -11.109 25.703 12.047 1 96.19 706 CYS B C 1
ATOM 11116 O O . CYS B 1 706 ? -9.984 25.469 11.602 1 96.19 706 CYS B O 1
ATOM 11118 N N . VAL B 1 707 ? -11.82 26.719 11.688 1 96.19 707 VAL B N 1
ATOM 11119 C CA . VAL B 1 707 ? -11.281 27.766 10.82 1 96.19 707 VAL B CA 1
ATOM 11120 C C . VAL B 1 707 ? -10.922 29 11.648 1 96.19 707 VAL B C 1
ATOM 11122 O O . VAL B 1 707 ? -11.781 29.562 12.344 1 96.19 707 VAL B O 1
ATOM 11125 N N . VAL B 1 708 ? -9.719 29.406 11.586 1 94.62 708 VAL B N 1
ATOM 11126 C CA . VAL B 1 708 ? -9.234 30.562 12.344 1 94.62 708 VAL B CA 1
ATOM 11127 C C . VAL B 1 708 ? -9.133 31.781 11.422 1 94.62 708 VAL B C 1
ATOM 11129 O O . VAL B 1 708 ? -8.898 31.641 10.219 1 94.62 708 VAL B O 1
ATOM 11132 N N . PRO B 1 709 ? -9.352 32.906 11.984 1 92.56 709 PRO B N 1
ATOM 11133 C CA . PRO B 1 709 ? -9.281 34.125 11.172 1 92.56 709 PRO B CA 1
ATOM 11134 C C . PRO B 1 709 ? -7.852 34.5 10.781 1 92.56 709 PRO B C 1
ATOM 11136 O O . PRO B 1 709 ? -6.91 34.156 11.508 1 92.56 709 PRO B O 1
ATOM 11139 N N . LYS B 1 710 ? -7.727 35.156 9.625 1 90.62 710 LYS B N 1
ATOM 11140 C CA . LYS B 1 710 ? -6.418 35.656 9.195 1 90.62 710 LYS B CA 1
ATOM 11141 C C . LYS B 1 710 ? -6.027 36.906 9.945 1 90.62 710 LYS B C 1
ATOM 11143 O O . LYS B 1 710 ? -4.844 37.25 10.023 1 90.62 710 LYS B O 1
ATOM 11148 N N . SER B 1 711 ? -7.062 37.594 10.453 1 89.88 711 SER B N 1
ATOM 11149 C CA . SER B 1 711 ? -6.828 38.875 11.102 1 89.88 711 SER B CA 1
ATOM 11150 C C . SER B 1 711 ? -7.059 38.781 12.609 1 89.88 711 SER B C 1
ATOM 11152 O O . SER B 1 711 ? -7.875 37.969 13.07 1 89.88 711 SER B O 1
ATOM 11154 N N . GLN B 1 712 ? -6.344 39.625 13.273 1 86.06 712 GLN B N 1
ATOM 11155 C CA . GLN B 1 712 ? -6.539 39.688 14.719 1 86.06 712 GLN B CA 1
ATOM 11156 C C . GLN B 1 712 ? -7.73 40.594 15.062 1 86.06 712 GLN B C 1
ATOM 11158 O O . GLN B 1 712 ? -8.227 41.344 14.211 1 86.06 712 GLN B O 1
ATOM 11163 N N . GLY B 1 713 ? -8.281 40.469 16.156 1 82.19 713 GLY B N 1
ATOM 11164 C CA . GLY B 1 713 ? -9.406 41.281 16.578 1 82.19 713 GLY B CA 1
ATOM 11165 C C . GLY B 1 713 ? -10.75 40.625 16.312 1 82.19 713 GLY B C 1
ATOM 11166 O O . GLY B 1 713 ? -11.797 41.25 16.547 1 82.19 713 GLY B O 1
ATOM 11167 N N . ARG B 1 714 ? -10.727 39.562 15.703 1 87.88 714 ARG B N 1
ATOM 11168 C CA . ARG B 1 714 ? -11.922 38.781 15.453 1 87.88 714 ARG B CA 1
ATOM 11169 C C . ARG B 1 714 ? -11.984 37.562 16.406 1 87.88 714 ARG B C 1
ATOM 11171 O O . ARG B 1 714 ? -11.031 37.312 17.141 1 87.88 714 ARG B O 1
ATOM 11178 N N . PRO B 1 715 ? -13.102 36.938 16.422 1 88.5 715 PRO B N 1
ATOM 11179 C CA . PRO B 1 715 ? -13.141 35.75 17.266 1 88.5 715 PRO B CA 1
ATOM 11180 C C . PRO B 1 715 ? -12.094 34.719 16.875 1 88.5 715 PRO B C 1
ATOM 11182 O O . PRO B 1 715 ? -11.773 34.562 15.68 1 88.5 715 PRO B O 1
ATOM 11185 N N . PRO B 1 716 ? -11.602 34.031 17.859 1 92.56 716 PRO B N 1
ATOM 11186 C CA . PRO B 1 716 ? -10.516 33.094 17.578 1 92.56 716 PRO B CA 1
ATOM 11187 C C . PRO B 1 716 ? -10.914 32 16.594 1 92.56 716 PRO B C 1
ATOM 11189 O O . PRO B 1 716 ? -10.047 31.406 15.961 1 92.56 716 PRO B O 1
ATOM 11192 N N . VAL B 1 717 ? -12.18 31.688 16.516 1 93.81 717 VAL B N 1
ATOM 11193 C CA . VAL B 1 717 ? -12.703 30.734 15.539 1 93.81 717 VAL B CA 1
ATOM 11194 C C . VAL B 1 717 ? -13.859 31.375 14.766 1 93.81 717 VAL B C 1
ATOM 11196 O O . VAL B 1 717 ? -14.781 31.922 15.367 1 93.81 717 VAL B O 1
ATOM 11199 N N . VAL B 1 718 ? -13.797 31.266 13.453 1 93.06 718 VAL B N 1
ATOM 11200 C CA . VAL B 1 718 ? -14.805 31.938 12.641 1 93.06 718 VAL B CA 1
ATOM 11201 C C . VAL B 1 718 ? -15.781 30.906 12.07 1 93.06 718 VAL B C 1
ATOM 11203 O O . VAL B 1 718 ? -16.859 31.266 11.586 1 93.06 718 VAL B O 1
ATOM 11206 N N . GLY B 1 719 ? -15.422 29.672 12.148 1 93.94 719 GLY B N 1
ATOM 11207 C CA . GLY B 1 719 ? -16.281 28.625 11.656 1 93.94 719 GLY B CA 1
ATOM 11208 C C . GLY B 1 719 ? -15.719 27.234 11.859 1 93.94 719 GLY B C 1
ATOM 11209 O O . GLY B 1 719 ? -14.578 27.078 12.312 1 93.94 719 GLY B O 1
ATOM 11210 N N . ILE B 1 720 ? -16.562 26.188 11.602 1 94.62 720 ILE B N 1
ATOM 11211 C CA . ILE B 1 720 ? -16.172 24.781 11.672 1 94.62 720 ILE B CA 1
ATOM 11212 C C . ILE B 1 720 ? -16.484 24.094 10.352 1 94.62 720 ILE B C 1
ATOM 11214 O O . ILE B 1 720 ? -17.547 24.297 9.766 1 94.62 720 ILE B O 1
ATOM 11218 N N . LEU B 1 721 ? -15.508 23.422 9.836 1 94.88 721 LEU B N 1
ATOM 11219 C CA . LEU B 1 721 ? -15.711 22.609 8.641 1 94.88 721 LEU B CA 1
ATOM 11220 C C . LEU B 1 721 ? -16.031 21.172 9.016 1 94.88 721 LEU B C 1
ATOM 11222 O O . LEU B 1 721 ? -15.375 20.594 9.883 1 94.88 721 LEU B O 1
ATOM 11226 N N . THR B 1 722 ? -17.031 20.625 8.484 1 93.12 722 THR B N 1
ATOM 11227 C CA . THR B 1 722 ? -17.391 19.219 8.594 1 93.12 722 THR B CA 1
ATOM 11228 C C . THR B 1 722 ? -17.406 18.547 7.223 1 93.12 722 THR B C 1
ATOM 11230 O O . THR B 1 722 ? -17.141 19.203 6.207 1 93.12 722 THR B O 1
ATOM 11233 N N . ARG B 1 723 ? -17.672 17.328 7.172 1 92.19 723 ARG B N 1
ATOM 11234 C CA . ARG B 1 723 ? -17.672 16.562 5.93 1 92.19 723 ARG B CA 1
ATOM 11235 C C . ARG B 1 723 ? -18.656 17.141 4.926 1 92.19 723 ARG B C 1
ATOM 11237 O O . ARG B 1 723 ? -18.391 17.172 3.725 1 92.19 723 ARG B O 1
ATOM 11244 N N . HIS B 1 724 ? -19.75 17.625 5.371 1 88.94 724 HIS B N 1
ATOM 11245 C CA . HIS B 1 724 ? -20.797 18.188 4.535 1 88.94 724 HIS B CA 1
ATOM 11246 C C . HIS B 1 724 ? -20.312 19.391 3.752 1 88.94 724 HIS B C 1
ATOM 11248 O O . HIS B 1 724 ? -20.766 19.641 2.637 1 88.94 724 HIS B O 1
ATOM 11254 N N . ASP B 1 725 ? -19.422 20.062 4.289 1 92.06 725 ASP B N 1
ATOM 11255 C CA . ASP B 1 725 ? -18.953 21.312 3.697 1 92.06 725 ASP B CA 1
ATOM 11256 C C . ASP B 1 725 ? -18.078 21.047 2.475 1 92.06 725 ASP B C 1
ATOM 11258 O O . ASP B 1 725 ? -17.812 21.953 1.686 1 92.06 725 ASP B O 1
ATOM 11262 N N . PHE B 1 726 ? -17.625 19.812 2.322 1 93.19 726 PHE B N 1
ATOM 11263 C CA . PHE B 1 726 ? -16.766 19.469 1.195 1 93.19 726 PHE B CA 1
ATOM 11264 C C . PHE B 1 726 ? -17.562 18.75 0.111 1 93.19 726 PHE B C 1
ATOM 11266 O O . PHE B 1 726 ? -17.031 18.469 -0.969 1 93.19 726 PHE B O 1
ATOM 11273 N N . MET B 1 727 ? -18.797 18.422 0.356 1 90.56 727 MET B N 1
ATOM 11274 C CA . MET B 1 727 ? -19.609 17.672 -0.602 1 90.56 727 MET B CA 1
ATOM 11275 C C . MET B 1 727 ? -20.062 18.578 -1.747 1 90.56 727 MET B C 1
ATOM 11277 O O . MET B 1 727 ? -20.375 19.75 -1.535 1 90.56 727 MET B O 1
ATOM 11281 N N . PRO B 1 728 ? -20.078 18.062 -2.914 1 87.69 728 PRO B N 1
ATOM 11282 C CA . PRO B 1 728 ? -20.453 18.875 -4.082 1 87.69 728 PRO B CA 1
ATOM 11283 C C . PRO B 1 728 ? -21.844 19.469 -3.959 1 87.69 728 PRO B C 1
ATOM 11285 O O . PRO B 1 728 ? -22.094 20.594 -4.422 1 87.69 728 PRO B O 1
ATOM 11288 N N . GLU B 1 729 ? -22.766 18.812 -3.342 1 83.88 729 GLU B N 1
ATOM 11289 C CA . GLU B 1 729 ? -24.141 19.297 -3.201 1 83.88 729 GLU B CA 1
ATOM 11290 C C . GLU B 1 729 ? -24.188 20.594 -2.398 1 83.88 729 GLU B C 1
ATOM 11292 O O . GLU B 1 729 ? -24.969 21.484 -2.709 1 83.88 729 GLU B O 1
ATOM 11297 N N . HIS B 1 730 ? -23.359 20.625 -1.413 1 86.12 730 HIS B N 1
ATOM 11298 C CA . HIS B 1 730 ? -23.312 21.812 -0.585 1 86.12 730 HIS B CA 1
ATOM 11299 C C . HIS B 1 730 ? -22.562 22.938 -1.282 1 86.12 730 HIS B C 1
ATOM 11301 O O . HIS B 1 730 ? -23.047 24.078 -1.346 1 86.12 730 HIS B O 1
ATOM 11307 N N . VAL B 1 731 ? -21.406 22.672 -1.78 1 89.62 731 VAL B N 1
ATOM 11308 C CA . VAL B 1 731 ? -20.531 23.688 -2.369 1 89.62 731 VAL B CA 1
ATOM 11309 C C . VAL B 1 731 ? -21.203 24.281 -3.611 1 89.62 731 VAL B C 1
ATOM 11311 O O . VAL B 1 731 ? -21.234 25.5 -3.781 1 89.62 731 VAL B O 1
ATOM 11314 N N . LEU B 1 732 ? -21.734 23.422 -4.477 1 87 732 LEU B N 1
ATOM 11315 C CA . LEU B 1 732 ? -22.344 23.875 -5.723 1 87 732 LEU B CA 1
ATOM 11316 C C . LEU B 1 732 ? -23.703 24.484 -5.473 1 87 732 LEU B C 1
ATOM 11318 O O . LEU B 1 732 ? -24.219 25.25 -6.297 1 87 732 LEU B O 1
ATOM 11322 N N . GLY B 1 733 ? -24.297 24.078 -4.371 1 83.62 733 GLY B N 1
ATOM 11323 C CA . GLY B 1 733 ? -25.516 24.766 -3.963 1 83.62 733 GLY B CA 1
ATOM 11324 C C . GLY B 1 733 ? -25.281 26.203 -3.561 1 83.62 733 GLY B C 1
ATOM 11325 O O . GLY B 1 733 ? -26.109 27.078 -3.855 1 83.62 733 GLY B O 1
ATOM 11326 N N . LEU B 1 734 ? -24.203 26.438 -2.889 1 86.19 734 LEU B N 1
ATOM 11327 C CA . LEU B 1 734 ? -23.828 27.781 -2.473 1 86.19 734 LEU B CA 1
ATOM 11328 C C . LEU B 1 734 ? -23.391 28.609 -3.67 1 86.19 734 LEU B C 1
ATOM 11330 O O . LEU B 1 734 ? -23.656 29.812 -3.727 1 86.19 734 LEU B O 1
ATOM 11334 N N . TYR B 1 735 ? -22.688 27.922 -4.59 1 88.69 735 TYR B N 1
ATOM 11335 C CA . TYR B 1 735 ? -22.156 28.609 -5.766 1 88.69 735 TYR B CA 1
ATOM 11336 C C . TYR B 1 735 ? -22.609 27.922 -7.047 1 88.69 735 TYR B C 1
ATOM 11338 O O . TYR B 1 735 ? -21.812 27.25 -7.715 1 88.69 735 TYR B O 1
ATOM 11346 N N . PRO B 1 736 ? -23.766 28.109 -7.492 1 81.75 736 PRO B N 1
ATOM 11347 C CA . PRO B 1 736 ? -24.328 27.422 -8.656 1 81.75 736 PRO B CA 1
ATOM 11348 C C . PRO B 1 736 ? -23.625 27.812 -9.961 1 81.75 736 PRO B C 1
ATOM 11350 O O . PRO B 1 736 ? -23.688 27.078 -10.945 1 81.75 736 PRO B O 1
ATOM 11353 N N . ASP B 1 737 ? -22.875 28.938 -9.93 1 80.12 737 ASP B N 1
ATOM 11354 C CA . ASP B 1 737 ? -22.25 29.438 -11.148 1 80.12 737 ASP B CA 1
ATOM 11355 C C . ASP B 1 737 ? -20.938 28.703 -11.43 1 80.12 737 ASP B C 1
ATOM 11357 O O . ASP B 1 737 ? -20.406 28.766 -12.539 1 80.12 737 ASP B O 1
ATOM 11361 N N . ILE B 1 738 ? -20.469 28.188 -10.398 1 78.31 738 ILE B N 1
ATOM 11362 C CA . ILE B 1 738 ? -19.234 27.453 -10.625 1 78.31 738 ILE B CA 1
ATOM 11363 C C . ILE B 1 738 ? -19.516 26.203 -11.438 1 78.31 738 ILE B C 1
ATOM 11365 O O . ILE B 1 738 ? -20.375 25.391 -11.078 1 78.31 738 ILE B O 1
ATOM 11369 N N . LYS B 1 739 ? -19.234 26.219 -12.906 1 61.22 739 LYS B N 1
ATOM 11370 C CA . LYS B 1 739 ? -19.453 25.062 -13.781 1 61.22 739 LYS B CA 1
ATOM 11371 C C . LYS B 1 739 ? -18.594 23.891 -13.344 1 61.22 739 LYS B C 1
ATOM 11373 O O . LYS B 1 739 ? -17.359 23.969 -13.367 1 61.22 739 LYS B O 1
ATOM 11378 N N . ALA B 1 740 ? -19.219 22.938 -12.727 1 56.75 740 ALA B N 1
ATOM 11379 C CA . ALA B 1 740 ? -18.531 21.734 -12.25 1 56.75 740 ALA B CA 1
ATOM 11380 C C . ALA B 1 740 ? -17.656 21.141 -13.352 1 56.75 740 ALA B C 1
ATOM 11382 O O . ALA B 1 740 ? -16.609 20.547 -13.07 1 56.75 740 ALA B O 1
ATOM 11383 N N . HIS B 1 741 ? -18 21.141 -14.656 1 55.06 741 HIS B N 1
ATOM 11384 C CA . HIS B 1 741 ? -17.438 20.25 -15.672 1 55.06 741 HIS B CA 1
ATOM 11385 C C . HIS B 1 741 ? -16.234 20.891 -16.359 1 55.06 741 HIS B C 1
ATOM 11387 O O . HIS B 1 741 ? -15.562 20.25 -17.156 1 55.06 741 HIS B O 1
ATOM 11393 N N . LYS B 1 742 ? -16.094 22.141 -16.281 1 44.75 742 LYS B N 1
ATOM 11394 C CA . LYS B 1 742 ? -15.023 22.688 -17.109 1 44.75 742 LYS B CA 1
ATOM 11395 C C . LYS B 1 742 ? -13.695 22 -16.812 1 44.75 742 LYS B C 1
ATOM 11397 O O . LYS B 1 742 ? -12.859 21.844 -17.703 1 44.75 742 LYS B O 1
ATOM 11402 N N . TRP B 1 743 ? -13.391 21.531 -15.633 1 45.84 743 TRP B N 1
ATOM 11403 C CA . TRP B 1 743 ? -12.039 21.047 -15.344 1 45.84 743 TRP B CA 1
ATOM 11404 C C . TRP B 1 743 ? -12.031 19.547 -15.141 1 45.84 743 TRP B C 1
ATOM 11406 O O . TRP B 1 743 ? -11.109 19 -14.531 1 45.84 743 TRP B O 1
ATOM 11416 N N . GLN B 1 744 ? -13.008 18.797 -15.547 1 46.03 744 GLN B N 1
ATOM 11417 C CA . GLN B 1 744 ? -12.914 17.344 -15.414 1 46.03 744 GLN B CA 1
ATOM 11418 C C . GLN B 1 744 ? -12.047 16.75 -16.516 1 46.03 744 GLN B C 1
ATOM 11420 O O . GLN B 1 744 ? -12.203 17.094 -17.688 1 46.03 744 GLN B O 1
#

Radius of gyration: 33.71 Å; Cα contacts (8 Å, |Δi|>4): 3011; chains: 2; bounding box: 93×96×79 Å

Nearest PDB structures (foldseek):
  7xa9-assembly1_B  TM=9.692E-01  e=1.753E-61  Arabidopsis thaliana
  8iad-assembly1_B  TM=9.718E-01  e=1.019E-59  Arabidopsis thaliana
  8jpo-assembly1_A  TM=8.816E-01  e=2.272E-39  Homo sapiens
  7cq7-assembly1_C  TM=9.037E-01  e=5.525E-39  Homo sapiens
  8jpr-assembly1_B  TM=8.704E-01  e=8.653E-38  Homo sapiens

Secondary structure (DSSP, 8-state):
--S-S-SSSS-----TTEEEETTEEEEEEE---PPP--HHHHHHHHH--HHHHHHHHHHHHHHHHHHHHHHHHHHHHHHHHHHHHHHHHHHHHHHHHHTT-HHHHHHHHHHHHHHHHHHHHHIIIII-GGGSB-SHHHHHHHHTTEEETTTT-HHHHHHHHHHHHHHHHTT-S-BSHHHHHHHHHHHHHHHHTT--TTTT---GGGGGG-SHHHHHHHHHHHHHHHHHHHHT-HHHHHHHIIIII-S---HHHHHHHHHHHHHHHHHHHHHHHHIIIIITGGG-S--S-------S-----HHHHHHHHHHHHHHHHHHHHHHHHHHHHHHHHHHHHTT-HHHHHHHHHHHHHHHHHHHHHGGGGSPEEEPPTT-SS-SS--SSS-S---TTSPTTEEETTHHHHTS-HHHHHHHHH-TT-SS-S-HHHHHHHHHHHHHHHHHHTTSSSB-BSHHHHHHHHHHHHHHHHHHTTTT----HHHHHHHHHHHHHHHHH---HHHHHHHHHHHT-GGGHHHHHHHHHHHHHHHHTT---HHHHHHHHHT--PPPSS--GGGGG-BGGGGPPSPPP-B-SEEEHHHHHHHHHH---SEEEEEE-TTT-SS-EEEEEEEHHHHHHHHHHT--BSSSS--STHHHH--GGGGPPPSTT-SPPGGG----GGGGGSEEE-GGGSBSS--EEETTSBHHHHHHHHHHTT-S-EEEEPSBTTS-S--EEE-GGGGSHHHHHHH-TTS-TTTT-/------SSSS-----TTEEEETTEEEEEEE---PPP--HHHHHHHHH--HHHHHHHHHHHHHHHHHHHHHHHHHHHHHHHHHHHHHHHHHHHHHHHHHTT-HHHHHHHHHHHHHHHHHHHHHIIIII-GGGSB-SHHHHHHHHTTEEETTTT-HHHHHHHHHHHHHHHHTT-S-BSHHHHHHHHHHHHHHHHT---TTTT---GGGGGG-SHHHHHHHHHHHHHHHHHHHHT-HHHHHHHIIIII-S---HHHHHHHHHHHHHHHHHHHHHHHHIIIIITGGG-S--SS------S-----HHHHHHHHHHHHHHHHHHHHHHHHHHHHHHHHHHHHTT-HHHHHHHHHHHHHHHHHHHHHGGGGSPEEEPPTT-SS-SS--SSS-S---TTSPTTEEETTHHHHTS-HHHHHHHHH-TT-SS-S-HHHHHHHHHHHHHHHHHHTTSSSB-BSHHHHHHHHHHHHHHHHHHTTTT----HHHHHHHHHHHHHHHHH---HHHHHHHHHHHT-GGGHHHHHHHHHHHHHHHHTT---HHHHHHHHHT--PPPSS--GGGGG-BGGGGPPSPPP-B-SEEEHHHHHHHHHH---SEEEEEE-TTTSSS-EEEEEEEHHHHHHHHHHT--BSSSS--STHHHH--GGGGPPPSTT-S--GGG----GGGGG-EEE-GGGSBSS--EEETTSBHHHHHHHHHHTT-S-EEEEPSBTTS-S--EEE-GGGGSHHHHHHH-TTS-TTTT-

Sequence (1488 aa):
MAHSKPLLVKRTNTTSQIAIVGANLCPIESLDYETFDNEILKKDWRSRKKVEIIQYVMLKWVFALLIGLGTGLVGFFNSFAVENIAGFKLLMTTNLISKHRYLEAFLAYAGVNICLAAAAAALCAFIAPAAAGSGIPEVKAYLNGVDAHHILAPSTLFVKIFGSILGVSAGFVVGKEGPMVHTGACIASLLGQGGSRKYHLTCPWLRYFKNDPDRRDMITCGAAAGVAAAFRAPVGGVLFALEEAASWWRSSLLWRTFFTTAVVAIVLRVAIQFCATGKCGLFGEGGLIMYDVSSPNITYSVSDMLAVLLLGAIAGILGSIYNYLVDKVVRTYSVINEKGAAFKISLVVTIALLTSCCFYFLPWIANCSPCPSGSTVSCPSLDESGEYKSFQCPPGYYNDLASLFLNTNDDAIRNLFSPRIIKEFHISSLFIYFATIYFLGIITYGIAIPSGLFIPVILAGACYGRLFGRLVESMTKLDRGLFALLGAASFLGGTMRMTVSLCVILLELTNDLLLLPLVMLVLLVSKTVADNFNKGVYDQILKIKGLPYLEAHAEPYMRNLVTRDVLSGPLITFSGIEKVGNILHALNATRHNGFPVIDEPPFSDAPELCGLVLRSHLLVLLKEKIFSRNRGFSESILHIISSLDFGKAGSGKGIKLEDLDIQEEEMDMYVDLHPITNASPYTVVETMSLAKAAVIFRQHGLRHMCVVPKSQGRPPVVGILTRHDFMPEHVLGLYPDIKAHKWQMAHSKPLLVKRTNTTSQIAIVGANLCPIESLDYETFDNEILKKDWRSRKKVEIIQYVMLKWVFALLIGLGTGLVGFFNSFAVENIAGFKLLMTTNLISKHRYLEAFLAYAGVNICLAAAAAALCAFIAPAAAGSGIPEVKAYLNGVDAHHILAPSTLFVKIFGSILGVSAGFVVGKEGPMVHTGACIASLLGQGGSRKYHLTCPWLRYFKNDPDRRDMITCGAAAGVAAAFRAPVGGVLFALEEAASWWRSSLLWRTFFTTAVVAIVLRVAIQFCATGKCGLFGEGGLIMYDVSSPNITYSVSDMLAVLLLGAIAGILGSIYNYLVDKVVRTYSVINEKGAAFKISLVVTIALLTSCCFYFLPWIANCSPCPSGSTVSCPSLDESGEYKSFQCPPGYYNDLASLFLNTNDDAIRNLFSPRIIKEFHISSLFIYFATIYFLGIITYGIAIPSGLFIPVILAGACYGRLFGRLVESMTKLDRGLFALLGAASFLGGTMRMTVSLCVILLELTNDLLLLPLVMLVLLVSKTVADNFNKGVYDQILKIKGLPYLEAHAEPYMRNLVTRDVLSGPLITFSGIEKVGNILHALNATRHNGFPVIDEPPFSDAPELCGLVLRSHLLVLLKEKIFSRNRGFSESILHIISSLDFGKAGSGKGIKLEDLDIQEEEMDMYVDLHPITNASPYTVVETMSLAKAAVIFRQHGLRHMCVVPKSQGRPPVVGILTRHDFMPEHVLGLYPDIKAHKWQ

Organism: Cajanus cajan (NCBI:txid3821)

pLDDT: mean 87.06, std 13.42, range [22.66, 98.62]

InterPro domains:
  IPR000644 CBS domain [PF00571] (679-727)
  IPR000644 CBS domain [PS51371] (676-738)
  IPR000644 CBS domain [SM00116] (570-623)
  IPR000644 CBS domain [SM00116] (680-731)
  IPR001807 Chloride channel [PF00654] (117-531)
  IPR001807 Chloride channel [PR00762] (129-146)
  IPR001807 Chloride channel [PR00762] (160-179)
  IPR001807 Chloride channel [PR00762] (224-243)
  IPR001807 Chloride channel [PR00762] (449-469)
  IPR001807 Chloride channel [PR00762] (481-497)
  IPR001807 Chloride channel [PR00762] (499-518)
  IPR001807 Chloride channel [PR00762] (537-551)
  IPR002251 Chloride channel ClC-plant [PR01120] (245-253)
  IPR002251 Chloride channel ClC-plant [PR01120] (259-269)
  IPR002251 Chloride channel ClC-plant [PR01120] (277-284)
  IPR002251 Chloride channel ClC-plant [PR01120] (401-417)
  IPR014743 Chloride channel, core [SSF81340] (40-553)
  IPR046342 CBS domain superfamily [G3DSA:3.10.580.10] (551-732)
  IPR046342 CBS domain superfamily [SSF54631] (554-727)
  IPR051280 Voltage-gated chloride channel/antiporter [PTHR11689] (10-732)